Protein AF-A0A1Y4F3N6-F1 (afdb_monomer)

Mean predicted aligned error: 17.46 Å

Solvent-accessible surface area (backbone atoms only — not comparable to full-atom values): 47781 Å² total; per-residue (Å²): 131,89,84,80,77,72,79,96,44,77,64,45,61,50,93,87,35,37,31,33,64,44,80,74,47,79,56,101,83,37,41,29,27,38,24,34,33,71,82,80,72,42,70,25,26,34,45,35,39,74,74,88,52,67,68,62,51,51,48,52,56,46,29,55,52,54,40,52,76,48,55,82,43,76,9,42,57,36,58,74,50,80,48,79,55,101,84,30,39,34,46,29,26,62,54,72,93,36,50,33,40,44,62,47,36,75,74,72,46,59,38,45,42,69,59,37,52,59,42,42,38,42,38,46,57,44,46,40,53,35,44,74,72,38,34,48,53,73,58,50,41,37,82,38,22,33,35,35,95,89,61,50,36,27,38,68,65,47,88,66,47,46,60,62,84,76,58,85,88,65,90,77,94,70,92,75,49,84,24,28,33,37,37,52,76,78,40,88,91,50,88,76,56,47,34,44,44,27,19,6,48,34,27,36,47,45,22,37,24,46,65,44,76,42,72,32,21,75,65,27,69,43,18,75,70,69,76,55,47,62,84,60,69,17,57,65,52,76,58,39,45,52,48,45,53,30,27,49,36,54,54,76,84,73,19,44,64,34,46,59,61,44,56,57,52,62,75,54,83,76,85,80,87,79,97,80,87,81,94,78,92,82,89,86,83,89,83,88,83,87,84,87,90,84,84,83,86,49,53,64,65,71,92,91,83,93,85,90,83,82,90,90,81,80,85,84,91,77,89,90,84,85,87,85,90,91,82,96,69,77,53,87,102,36,20,72,47,77,48,66,71,40,72,61,45,64,72,54,49,67,47,51,47,70,32,70,60,31,27,34,39,41,34,34,50,20,34,39,39,56,76,45,47,52,50,52,45,59,31,74,46,34,27,32,41,33,39,34,42,48,42,75,54,76,53,46,38,38,62,40,64,30,88,51,30,28,38,42,38,47,30,48,41,82,93,42,47,45,55,58,28,46,63,37,60,29,51,62,27,33,33,41,36,42,29,55,26,54,32,60,90,28,62,76,28,55,69,32,37,57,39,26,29,31,41,36,34,35,49,28,42,42,54,81,71,45,68,60,35,59,60,31,52,57,21,31,35,42,35,41,25,49,24,86,32,70,82,42,68,49,61,30,52,32,51,18,36,50,24,27,37,41,36,36,28,44,15,38,55,41,62,52,58,21,41,37,48,15,42,56,21,29,35,41,37,42,24,44,6,62,28,45,68,54,28,47,43,45,15,22,43,59,25,28,36,40,37,38,30,50,26,52,33,40,65,42,58,43,43,34,74,36,54,45,30,30,39,39,36,47,22,41,28,58,32,42,59,52,63,12,45,30,69,24,56,50,24,28,35,40,34,47,21,43,29,49,35,49,64,56,66,36,46,50,52,23,51,50,20,33,36,41,34,46,24,39,32,49,28,49,56,54,69,42,47,45,44,20,52,49,23,28,35,43,33,43,24,42,29,53,34,47,63,53,65,30,50,62,44,23,50,57,23,30,34,42,34,47,22,39,29,54,31,47,65,49,69,39,47,54,61,28,44,52,22,27,34,41,37,44,23,44,31,51,31,43,60,52,61,31,49,44,68,30,39,48,28,32,36,42,34,42,28,41,30,54,31,41,67,47,62,54,43,33,86,49,27,46,51,20,31,35,42,32,45,22,42,29,44,35,38,64,40,50,28,42,45,48,26,51,42,30,24,37,43,37,41,24,44,27,50,30,45,54,48,46,29,43,49,67,21,77,46,24,27,36,41,38,38,27,42,31,52,31,37,60,47,60,39,38,41,69,14,29,50,55,34,36,36,40,32,46,22,46,23,50,33,48,54,51,62,48,50,46,47,56,65,36,63,42,33,32,42,36,44,22,46,22,52,31,35,72,55,76,37,56,54,36,79,37,41,50,46,30,41,34,41,25,67,28,66,58,73,66,56,67,50,42,43,61,29,47,83,41,77,58,94,77,32,34,40,37,31,46,60,66,92,89,66,72,51,37,34,54,24,54,18,31,70,52,49,50,39,36,36,27,62,53,54,76,92,45,45,71,53,53,52,45,39,25,56,74,49,38,69,100,82,59,62,69,69,42,77,44,44,59,71,56,48,52,53,50,48,52,51,49,50,44,61,68,37,33,31,51,72,54,57,76,90,82,80,132

Radius of gyration: 32.39 Å; Cα contacts (8 Å, |Δi|>4): 2251; chains: 1; bounding box: 86×108×80 Å

Secondary structure (DSSP, 8-state):
----PPTT-TT-EETTTEEEEEEEEEETTEEEEEEEETTTTEEEEEEEE----HHHHHHHHHHHHHHHHTTT-TTBPPEEEEEEETTEEEEEEE---SEEHHHHHHHH-PPPHHHHHHHHHHHHHHHHHHHHTTEE-----GGGEEEPTTS-EEE---TT-EESGGGTT--------TTTS-GGGGSTT----HHHHHHHHHHHHHHHHHSSPPPPHHHHTT------TTTTT----HHHHHHHHHHT-SSTTTS--SHHHHHHHHT-PPPPPP------------------------------------S--------------------TTS-EEEEESSB--HHHHHHHTT-TT--EEEEES-B--HHHHHGGGG-TT--EEEEES-BS-S--GGGGG-TT--EEEEES-TT--HHHHT-S--TT--EEE--S-B-SS-SGGGGG-TT-SEEE-TT-B-----GGGGG-TT--EEE--S---TT---GGGGT-TT--EEE--SS-----GGGGT-TT--EEE-TTS------TTTT-TT--EEE--SS---B-GGGTT-TT-SEEE--SS---B-GGGTT-TT--EEE--SS-----GGGGG-TT-SEEE--SS--S--GGGGG-TT--EEE--SS-----GGGGG-TT--EEE--SS-----GGGTT-TT--EEE--SS-----GGGTT-TT-SEEE--SS-----GGGTTT-TT--EEE--SS-----GGGTT-TT--EEE--SS-----TT-TT-TT--EEE--SS-----GGGTTGGGG--EEE--SS-----GGGGG--SSEEEEE-TTS-----TTS-TTSEEEEEE-TTS-----THHHHS-----TT-EEEEE--TT--THHHHHSS--SEEEEET--HHHHHHHHHHHHHHS-SS--PPEEE-HHHHHHHHHHHHHHHHHTTTT------

Foldseek 3Di:
DDPPPDPPDQQDQAPVFKGFHAWDDDDDLFTKTFIAGPVVRDTKIKGKGQDPDPVSVVLVVVFLVVQQLCQVQQAAWHFDDWGDPPRMIITITHDAPFAFQLVVCVVPNADALVLLLVQCVSVLVSLQVCQVVQKDQQDQARNQWGQHPVRHIYGYGSSQMDGQVVLPPDWDDDDHDFLQAAPQNVDTSRRDGQLRNLQNSLQRSLCRQLVDRFHGLVLCVLFPPTPQSVLSVGNADPQLSVLSSLSNDRDSVSHDPHSVSSSLSNPDDDDDDDDDDDDDDDDDDDDDDDDDDDDDDAFDAYDDDDDDDDDDDDDDDDDDDDDDDDDDDASPVGAEDEDECEADDPVNLVVQLVRLSHAEYEYYCYEYEPVNLLSVLSNQNHQEYEDHQYDHYFENQSVLNRQRHAYYHAEDYPPDALCRHLVHQQCNYAEYHYELEENACADVNLLSHLNYQEYAYANYENHAEDLSLLSNCNHQYYYYAQYACAPHAPQSLLSVLNHAEYYHANHLHQDPPSLSSVLNHQEYAHELNQHAYEHSVQHVLNHAYEHHHQYAYADLLNLLNNQNHAEYAPHNYAYADVLSQANNCNYAEDAHHNYAHADPVSPLNPLNYQYYAHHNYAHQDDQSLLSNLNHQEDAHANYAHADPQSCLSPLNHQYDHHANYAHADPLSLANSCNHQEDAHAHYAHADPLSCQNVLNHQYEAHHQYAYADPLSLAPRNCNHQEDAQAQYAHADQQSLLNVLNHAEYHHANYAHAEPHSLAPNCNHAEDHHDHYAYAEDCRCQQVQARHAEDAHHNYAYADPLSCLNHNPQEHEYHHELYAHADPLSNDQSHLYQEDAAANYNHPALQSQLSHDANDRLRRAYEYEDDPPYQLLSVLNGNDFEHAEYEPDPPVCQVVSQVSSVVNHDPDGDTYHYYYPVVVVVVVVVVVVVVVCSSNPNDPDDD

Sequence (942 aa):
MTGDEIMGEKGALLKERYRLETQIQEGGFGTAWLARDEMLNISVAVKEYSSTDPKSKEKFLKEARNLARFTQEAGIVNVRDYLEENGAVYLVMEYLEGQDLKSYIEENGTLSFERAAQLLCPVMDTLIKLHGEGILHRDISPDNIRVLPDGSMKLLDFGSAIDMEQREGKTVTVTVKKGYAPYEQYMDKSLQGPWTDVYALCATIYQCITGRTPMDSLQRSFRDELEPPSRLGGEISPYQEEVLMKGLAVRADHRIRTVEELQQRLFQESPRPTESEKPKVTVSRKRRAQRKPPKYRRKKTTIAAVLLGVIGGIILFSAAGISYFQNPYRIEDSDWIELSEETVTEKMVKRIGRDKEVRGMLLNKCVLNNETLELFTELDSVTEIRLNNCTGFTSLEPLSKMENLEYIDFSQIENFDGNQYFSGDFSGIKELAVTSTDLGNGTSFLKNFPGLTRLYMGNCKGVEDLEFLGGMKELTRLSFSNMELDGVKADPLSDCTKLEVVNYSKTGLSDLSWTASCKNLRELQADQCQIVDLSPLEACKGLTTLSLSGNQISDISSLRGLSELLTVDLSQNAISDITGMEGKTKLQDFDISENQVADLSPLKDSAGLHILDVKKNKLTEIGTVENFPKLLNLYADQNEIADLTPINGCKDLAYLGISENQISSLDACRGLIELKMLFAGNNQISSIDPLEGCTNLTNLELQNNQIRDLSALGNQFQELVHLNISHNRAADLSPLADCVKLSVLVGDHNEITSLEGLENKSSLKAVVLNDNQIRETDPLGSSFNQLVYLDLGNNQVSDISPLSNLTMGKAVLLLENNQIKEIQSLPSHIEYQALILYGNPIVELSALEAFEKVNSIWDILYFSYQAGQDYTLVGNSGYKENLYIVDAPVEQQAALQRQIKESRSRFSSDPNFVTAQEADANMEAYRKELLKTWNGEREDEK

Nearest PDB structures (foldseek):
  2omz-assembly1_A  TM=8.780E-01  e=3.283E-19  Listeria monocytogenes EGD-e
  2omy-assembly1_A  TM=8.784E-01  e=1.308E-18  Listeria monocytogenes EGD-e
  2omu-assembly1_A  TM=8.574E-01  e=3.753E-19  Listeria monocytogenes EGD-e
  6hlu-assembly1_A  TM=7.029E-01  e=1.325E-20  Chlorobaculum tepidum
  6hlu-assembly1_B  TM=6.482E-01  e=7.005E-19  Chlorobaculum tepidum

pLDDT: mean 81.51, std 19.78, range [19.58, 98.81]

Structure (mmCIF, N/CA/C/O backbone):
data_AF-A0A1Y4F3N6-F1
#
_entry.id   AF-A0A1Y4F3N6-F1
#
loop_
_atom_site.group_PDB
_atom_site.id
_atom_site.type_symbol
_atom_site.label_atom_id
_atom_site.label_alt_id
_atom_site.label_comp_id
_atom_site.label_asym_id
_atom_site.label_entity_id
_atom_site.label_seq_id
_atom_site.pdbx_PDB_ins_code
_atom_site.Cartn_x
_atom_site.Cartn_y
_atom_site.Cartn_z
_atom_site.occupancy
_atom_site.B_iso_or_equiv
_atom_site.auth_seq_id
_atom_site.auth_comp_id
_atom_site.auth_asym_id
_atom_site.auth_atom_id
_atom_site.pdbx_PDB_model_num
ATOM 1 N N . MET A 1 1 ? -5.456 66.403 -7.398 1.00 32.28 1 MET A N 1
ATOM 2 C CA . MET A 1 1 ? -5.124 65.746 -8.685 1.00 32.28 1 MET A CA 1
ATOM 3 C C . MET A 1 1 ? -5.933 64.454 -8.752 1.00 32.28 1 MET A C 1
ATOM 5 O O . MET A 1 1 ? -6.621 64.173 -7.777 1.00 32.28 1 MET A O 1
ATOM 9 N N . THR A 1 2 ? -5.969 63.750 -9.881 1.00 30.11 2 THR A N 1
ATOM 10 C CA . THR A 1 2 ? -6.777 62.525 -10.043 1.00 30.11 2 THR A CA 1
ATOM 11 C C . THR A 1 2 ? -6.198 61.389 -9.204 1.00 30.11 2 THR A C 1
ATOM 13 O O . THR A 1 2 ? -5.046 61.020 -9.401 1.00 30.11 2 THR A O 1
ATOM 16 N N . GLY A 1 3 ? -6.982 60.895 -8.245 1.00 33.78 3 GLY A N 1
ATOM 17 C CA . GLY A 1 3 ? -6.610 59.795 -7.357 1.00 33.78 3 GLY A CA 1
ATOM 18 C C . GLY A 1 3 ? -7.050 58.450 -7.918 1.00 33.78 3 GLY A C 1
ATOM 19 O O . GLY A 1 3 ? -7.964 57.843 -7.373 1.00 33.78 3 GLY A O 1
ATOM 20 N N . ASP A 1 4 ? -6.402 58.018 -8.997 1.00 35.94 4 ASP A N 1
ATOM 21 C CA . ASP A 1 4 ? -6.331 56.604 -9.363 1.00 35.94 4 ASP A CA 1
ATOM 22 C C . ASP A 1 4 ? -5.029 56.064 -8.744 1.00 35.94 4 ASP A C 1
ATOM 24 O O . ASP A 1 4 ? -3.993 55.999 -9.405 1.00 35.94 4 ASP A O 1
ATOM 28 N N . GLU A 1 5 ? -5.041 55.791 -7.434 1.00 41.25 5 GLU A N 1
ATOM 29 C CA . GLU A 1 5 ? -3.908 55.132 -6.772 1.00 41.25 5 GLU A CA 1
ATOM 30 C C . GLU A 1 5 ? -3.884 53.659 -7.192 1.00 41.25 5 GLU A C 1
ATOM 32 O O . GLU A 1 5 ? -4.879 52.942 -7.055 1.00 41.25 5 GLU A O 1
ATOM 37 N N . ILE A 1 6 ? -2.763 53.227 -7.772 1.00 45.38 6 ILE A N 1
ATOM 38 C CA . ILE A 1 6 ? -2.650 51.910 -8.397 1.00 45.38 6 ILE A CA 1
ATOM 39 C C . ILE A 1 6 ? -2.565 50.838 -7.302 1.00 45.3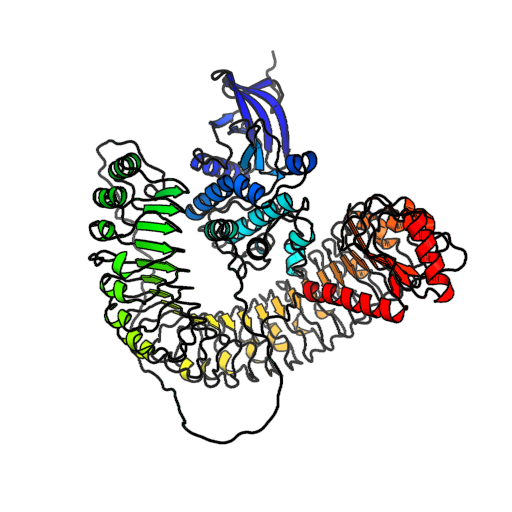8 6 ILE A C 1
ATOM 41 O O . ILE A 1 6 ? -1.810 50.954 -6.335 1.00 45.38 6 ILE A O 1
ATOM 45 N N . MET A 1 7 ? -3.399 49.809 -7.442 1.00 55.22 7 MET A N 1
ATOM 46 C CA . MET A 1 7 ? -3.534 48.711 -6.483 1.00 55.22 7 MET A CA 1
ATOM 47 C C . MET A 1 7 ? -2.286 47.824 -6.505 1.00 55.22 7 MET A C 1
ATOM 49 O O . MET A 1 7 ? -1.758 47.554 -7.581 1.00 55.22 7 MET A O 1
ATOM 53 N N . GLY A 1 8 ? -1.845 47.341 -5.339 1.00 58.62 8 GLY A N 1
ATOM 54 C CA . GLY A 1 8 ? -0.707 46.421 -5.253 1.00 58.62 8 GLY A CA 1
ATOM 55 C C . GLY A 1 8 ? 0.602 47.001 -5.808 1.00 58.62 8 GLY A C 1
ATOM 56 O O . GLY A 1 8 ? 1.339 46.294 -6.487 1.00 58.62 8 GLY A O 1
ATOM 57 N N . GLU A 1 9 ? 0.900 48.284 -5.564 1.00 66.94 9 GLU A N 1
ATOM 58 C CA . GLU A 1 9 ? 2.175 48.896 -5.967 1.00 66.94 9 GLU A CA 1
ATOM 59 C C . GLU A 1 9 ? 3.093 49.267 -4.790 1.00 66.94 9 GLU A C 1
ATOM 61 O O . GLU A 1 9 ? 2.677 49.653 -3.691 1.00 66.94 9 GLU A O 1
ATOM 66 N N . LYS A 1 10 ? 4.400 49.192 -5.067 1.00 76.44 10 LYS A N 1
ATOM 67 C CA . LYS A 1 10 ? 5.496 49.567 -4.168 1.00 76.44 10 LYS A CA 1
ATOM 68 C C . LYS A 1 10 ? 5.364 51.024 -3.705 1.00 76.44 10 LYS A C 1
ATOM 70 O O . LYS A 1 10 ? 5.554 51.954 -4.484 1.00 76.44 10 LYS A O 1
ATOM 75 N N . GLY A 1 11 ? 5.125 51.210 -2.408 1.00 78.69 11 GLY A N 1
ATOM 76 C CA . GLY A 1 11 ? 4.966 52.505 -1.743 1.00 78.69 11 GLY A CA 1
ATOM 77 C C . GLY A 1 11 ? 3.576 52.751 -1.145 1.00 78.69 11 GLY A C 1
ATOM 78 O O . GLY A 1 11 ? 3.457 53.645 -0.298 1.00 78.69 11 GLY A O 1
ATOM 79 N N . ALA A 1 12 ? 2.563 51.962 -1.532 1.00 83.69 12 ALA A N 1
ATOM 80 C CA . ALA A 1 12 ? 1.197 52.049 -1.009 1.00 83.69 12 ALA A CA 1
ATOM 81 C C . ALA A 1 12 ? 1.147 51.895 0.524 1.00 83.69 12 ALA A C 1
ATOM 83 O O . ALA A 1 12 ? 1.951 51.163 1.103 1.00 83.69 12 ALA A O 1
ATOM 84 N N . LEU A 1 13 ? 0.210 52.589 1.183 1.00 87.38 13 LEU A N 1
ATOM 85 C CA . LEU A 1 13 ? 0.076 52.635 2.645 1.00 87.38 13 LEU A CA 1
ATOM 86 C C . LEU A 1 13 ? -1.301 52.114 3.081 1.00 87.38 13 LEU A C 1
ATOM 88 O O . LEU A 1 13 ? -2.290 52.840 3.025 1.00 87.38 13 LEU A O 1
ATOM 92 N N . LEU A 1 14 ? -1.356 50.867 3.545 1.00 88.38 14 LEU A N 1
ATOM 93 C CA . LEU A 1 14 ? -2.587 50.228 4.016 1.00 88.38 14 LEU A CA 1
ATOM 94 C C . LEU A 1 14 ? -2.921 50.696 5.443 1.00 88.38 14 LEU A C 1
ATOM 96 O O . LEU A 1 14 ? -2.036 50.751 6.306 1.00 88.38 14 LEU A O 1
ATOM 100 N N . LYS A 1 15 ? -4.193 51.033 5.696 1.00 86.25 15 LYS A N 1
ATOM 101 C CA . LYS A 1 15 ? -4.741 51.508 6.987 1.00 86.25 15 LYS A CA 1
ATOM 102 C C . LYS A 1 15 ? -3.910 52.589 7.692 1.00 86.25 15 LYS A C 1
ATOM 104 O O . LYS A 1 15 ? -3.788 52.577 8.913 1.00 86.25 15 LYS A O 1
ATOM 109 N N . GLU A 1 16 ? -3.317 53.503 6.920 1.00 86.25 16 GLU A N 1
ATOM 110 C CA . GLU A 1 16 ? -2.428 54.575 7.412 1.00 86.25 16 GLU A CA 1
ATOM 111 C C . GLU A 1 16 ? -1.225 54.070 8.251 1.00 86.25 16 GLU A C 1
ATOM 113 O O . GLU A 1 16 ? -0.624 54.836 9.003 1.00 86.25 16 GLU A O 1
ATOM 118 N N . ARG A 1 17 ? -0.864 52.779 8.136 1.00 91.75 17 ARG A N 1
ATOM 119 C CA . ARG A 1 17 ? 0.104 52.108 9.025 1.00 91.75 17 ARG A CA 1
ATOM 120 C C . ARG A 1 17 ? 1.111 51.211 8.313 1.00 91.75 17 ARG A C 1
ATOM 122 O O . ARG A 1 17 ? 2.266 51.191 8.721 1.00 91.75 17 ARG A O 1
ATOM 129 N N . TYR A 1 18 ? 0.704 50.457 7.293 1.00 93.38 18 TYR A N 1
ATOM 130 C CA . TYR A 1 18 ? 1.552 49.438 6.668 1.00 93.38 18 TYR A CA 1
ATOM 131 C C . TYR A 1 18 ? 1.979 49.854 5.264 1.00 93.38 18 TYR A C 1
ATOM 133 O O . TYR A 1 18 ? 1.183 49.795 4.326 1.00 93.38 18 TYR A O 1
ATOM 141 N N . ARG A 1 19 ? 3.236 50.285 5.111 1.00 92.56 19 ARG A N 1
ATOM 142 C CA . ARG A 1 19 ? 3.785 50.698 3.815 1.00 92.56 19 ARG A CA 1
ATOM 143 C C . ARG A 1 19 ? 4.377 49.510 3.072 1.00 92.56 19 ARG A C 1
ATOM 145 O O . ARG A 1 19 ? 5.354 48.941 3.550 1.00 92.56 19 ARG A O 1
ATOM 152 N N . LEU A 1 20 ? 3.840 49.167 1.903 1.00 90.88 20 LEU A N 1
ATOM 153 C CA . LEU A 1 20 ? 4.393 48.119 1.040 1.00 90.88 20 LEU A CA 1
ATOM 154 C C . LEU A 1 20 ? 5.750 48.576 0.479 1.00 90.88 20 LEU A C 1
ATOM 156 O O . LEU A 1 20 ? 5.829 49.589 -0.215 1.00 90.88 20 LEU A O 1
ATOM 160 N N . GLU A 1 21 ? 6.826 47.848 0.780 1.00 89.75 21 GLU A N 1
ATOM 161 C CA . GLU A 1 21 ? 8.193 48.211 0.394 1.00 89.75 21 GLU A CA 1
ATOM 162 C C . GLU A 1 21 ? 8.694 47.430 -0.824 1.00 89.75 21 GLU A C 1
ATOM 164 O O . GLU A 1 21 ? 9.274 48.040 -1.718 1.00 89.75 21 GLU A O 1
ATOM 169 N N . THR A 1 22 ? 8.527 46.104 -0.887 1.00 87.12 22 THR A N 1
ATOM 170 C CA . THR A 1 22 ? 9.015 45.263 -2.006 1.00 87.12 22 THR A CA 1
ATOM 171 C C . THR A 1 22 ? 8.191 43.980 -2.119 1.00 87.12 22 THR A C 1
ATOM 173 O O . THR A 1 22 ? 7.897 43.360 -1.105 1.00 87.12 22 THR A O 1
ATOM 176 N N . GLN A 1 23 ? 7.837 43.556 -3.332 1.00 85.06 23 GLN A N 1
ATOM 177 C CA . GLN A 1 23 ? 7.178 42.268 -3.573 1.00 85.06 23 GLN A CA 1
ATOM 178 C C . GLN A 1 23 ? 8.170 41.120 -3.303 1.00 85.06 23 GLN A C 1
ATOM 180 O O . GLN A 1 23 ? 9.287 41.144 -3.815 1.00 85.06 23 GLN A O 1
ATOM 185 N N . ILE A 1 24 ? 7.782 40.145 -2.478 1.00 80.25 24 ILE A N 1
ATOM 186 C CA . ILE A 1 24 ? 8.583 38.953 -2.140 1.00 80.25 24 ILE A CA 1
ATOM 187 C C . ILE A 1 24 ? 8.210 37.783 -3.059 1.00 80.25 24 ILE A C 1
ATOM 189 O O . ILE A 1 24 ? 9.085 37.031 -3.478 1.00 80.25 24 ILE A O 1
ATOM 193 N N . GLN A 1 25 ? 6.916 37.609 -3.353 1.00 69.00 25 GLN A N 1
ATOM 194 C CA . GLN A 1 25 ? 6.401 36.436 -4.062 1.00 69.00 25 GLN A CA 1
ATOM 195 C C . GLN A 1 25 ? 5.125 36.771 -4.847 1.00 69.00 25 GLN A C 1
ATOM 197 O O . GLN A 1 25 ? 4.351 37.647 -4.457 1.00 69.00 25 GLN A O 1
ATOM 202 N N . GLU A 1 26 ? 4.891 36.037 -5.931 1.00 56.91 26 GLU A N 1
ATOM 203 C CA . GLU A 1 26 ? 3.673 36.078 -6.742 1.00 56.91 26 GLU A CA 1
ATOM 204 C C . GLU A 1 26 ? 3.206 34.635 -6.974 1.00 56.91 26 GLU A C 1
ATOM 206 O O . GLU A 1 26 ? 4.026 33.769 -7.285 1.00 56.91 26 GLU A O 1
ATOM 211 N N . GLY A 1 27 ? 1.918 34.341 -6.779 1.00 51.62 27 GLY A N 1
ATOM 212 C CA . GLY A 1 27 ? 1.422 32.967 -6.857 1.00 51.62 27 GLY A CA 1
ATOM 213 C C . GLY A 1 27 ? -0.099 32.848 -6.937 1.00 51.62 27 GLY A C 1
ATOM 214 O O . GLY A 1 27 ? -0.837 33.808 -6.728 1.00 51.62 27 GLY A O 1
ATOM 215 N N . GLY A 1 28 ? -0.583 31.635 -7.222 1.00 45.25 28 GLY A N 1
ATOM 216 C CA . GLY A 1 28 ? -1.990 31.358 -7.558 1.00 45.25 28 GLY A CA 1
ATOM 217 C C . GLY A 1 28 ? -3.037 31.622 -6.464 1.00 45.25 28 GLY A C 1
ATOM 218 O O . GLY A 1 28 ? -4.226 31.451 -6.725 1.00 45.25 28 GLY A O 1
ATOM 219 N N . PHE A 1 29 ? -2.622 32.038 -5.264 1.00 50.91 29 PHE A N 1
ATOM 220 C CA . PHE A 1 29 ? -3.505 32.383 -4.144 1.00 50.91 29 PHE A CA 1
ATOM 221 C C . PHE A 1 29 ? -3.302 33.812 -3.604 1.00 50.91 29 PHE A C 1
ATOM 223 O O . PHE A 1 29 ? -3.986 34.183 -2.654 1.00 50.91 29 PHE A O 1
ATOM 230 N N . GLY A 1 30 ? -2.411 34.623 -4.190 1.00 64.06 30 GLY A N 1
ATOM 231 C CA . GLY A 1 30 ? -2.182 36.010 -3.768 1.00 64.06 30 GLY A CA 1
ATOM 232 C C . GLY A 1 30 ? -0.758 36.518 -4.010 1.00 64.06 30 GLY A C 1
ATOM 233 O O . GLY A 1 30 ? 0.128 35.768 -4.427 1.00 64.06 30 GLY A O 1
ATOM 234 N N . THR A 1 31 ? -0.540 37.798 -3.705 1.00 78.00 31 THR A N 1
ATOM 235 C CA . THR A 1 31 ? 0.768 38.471 -3.812 1.00 78.00 31 THR A CA 1
ATOM 236 C C . THR A 1 31 ? 1.345 38.703 -2.418 1.00 78.00 31 THR A C 1
ATOM 238 O O . THR A 1 31 ? 0.634 39.171 -1.531 1.00 78.00 31 THR A O 1
ATOM 241 N N . ALA A 1 32 ? 2.624 38.393 -2.197 1.00 84.44 32 ALA A N 1
ATOM 242 C CA . ALA A 1 32 ? 3.280 38.604 -0.906 1.00 84.44 32 ALA A CA 1
ATOM 243 C C . ALA A 1 32 ? 4.237 39.801 -0.954 1.00 84.44 32 ALA A C 1
ATOM 245 O O . ALA A 1 32 ? 5.102 39.880 -1.827 1.00 84.44 32 ALA A O 1
ATOM 246 N N . TRP A 1 33 ? 4.126 40.698 0.024 1.00 89.06 33 TRP A N 1
ATOM 247 C CA . TRP A 1 33 ? 4.908 41.929 0.137 1.00 89.06 33 TRP A CA 1
ATOM 248 C C . TRP A 1 33 ? 5.724 41.972 1.431 1.00 89.06 33 TRP A C 1
ATOM 250 O O . TRP A 1 33 ? 5.208 41.679 2.508 1.00 89.06 33 TRP A O 1
ATOM 260 N N . LEU A 1 34 ? 6.970 42.434 1.342 1.00 91.06 34 LEU A N 1
ATOM 261 C CA . LEU A 1 34 ? 7.679 43.047 2.460 1.00 91.06 34 LEU A CA 1
ATOM 262 C C . LEU A 1 34 ? 7.082 44.437 2.654 1.00 91.06 34 LEU A C 1
ATOM 264 O O . LEU A 1 34 ? 7.024 45.225 1.706 1.00 91.06 34 LEU A O 1
ATOM 268 N N . ALA A 1 35 ? 6.664 44.738 3.874 1.00 93.25 35 ALA A N 1
ATOM 269 C CA . ALA A 1 35 ? 6.121 46.028 4.256 1.00 93.25 35 ALA A CA 1
ATOM 270 C C . ALA A 1 35 ? 6.702 46.496 5.595 1.00 93.25 35 ALA A C 1
ATOM 272 O O . ALA A 1 35 ? 7.260 45.712 6.367 1.00 93.25 35 ALA A O 1
ATOM 273 N N . ARG A 1 36 ? 6.533 47.784 5.890 1.00 93.62 36 ARG A N 1
ATOM 274 C CA . ARG A 1 36 ? 6.923 48.396 7.161 1.00 93.62 36 ARG A CA 1
ATOM 275 C C . ARG A 1 36 ? 5.692 48.852 7.930 1.00 93.62 36 ARG A C 1
ATOM 277 O O . ARG A 1 36 ? 4.882 49.607 7.398 1.00 93.62 36 ARG A O 1
ATOM 284 N N . ASP A 1 37 ? 5.573 48.422 9.182 1.00 93.88 37 ASP A N 1
ATOM 285 C CA . ASP A 1 37 ? 4.652 49.029 10.144 1.00 93.88 37 ASP A CA 1
ATOM 286 C C . ASP A 1 37 ? 5.248 50.378 10.570 1.00 93.88 37 ASP A C 1
ATOM 288 O O . ASP A 1 37 ? 6.256 50.412 11.274 1.00 93.88 37 ASP A O 1
ATOM 292 N N . GLU A 1 38 ? 4.682 51.495 10.116 1.00 91.19 38 GLU A N 1
ATOM 293 C CA . GLU A 1 38 ? 5.203 52.837 10.404 1.00 91.19 38 GLU A CA 1
ATOM 294 C C . GLU A 1 38 ? 4.956 53.276 11.860 1.00 91.19 38 GLU A C 1
ATOM 296 O O . GLU A 1 38 ? 5.624 54.193 12.336 1.00 91.19 38 GLU A O 1
ATOM 301 N N . MET A 1 39 ? 4.057 52.605 12.596 1.00 89.81 39 MET A N 1
ATOM 302 C CA . MET A 1 39 ? 3.798 52.885 14.016 1.00 89.81 39 MET A CA 1
ATOM 303 C C . MET A 1 39 ? 4.748 52.116 14.939 1.00 89.81 39 MET A C 1
ATOM 305 O O . MET A 1 39 ? 5.255 52.679 15.909 1.00 89.81 39 MET A O 1
ATOM 309 N N . LEU A 1 40 ? 5.008 50.839 14.640 1.00 89.19 40 LEU A N 1
ATOM 310 C CA . LEU A 1 40 ? 5.952 50.000 15.394 1.00 89.19 40 LEU A CA 1
ATOM 311 C C . LEU A 1 40 ? 7.399 50.095 14.873 1.00 89.19 40 LEU A C 1
ATOM 313 O O . LEU A 1 40 ? 8.330 49.696 15.568 1.00 89.19 40 LEU A O 1
ATOM 317 N N . ASN A 1 41 ? 7.595 50.644 13.670 1.00 89.38 41 ASN A N 1
ATOM 318 C CA . ASN A 1 41 ? 8.864 50.761 12.943 1.00 89.38 41 ASN A CA 1
ATOM 319 C C . ASN A 1 41 ? 9.571 49.414 12.660 1.00 89.38 41 ASN A C 1
ATOM 321 O O . ASN A 1 41 ? 10.803 49.348 12.615 1.00 89.38 41 ASN A O 1
ATOM 325 N N . ILE A 1 42 ? 8.792 48.347 12.448 1.00 91.88 42 ILE A N 1
ATOM 326 C CA . ILE A 1 42 ? 9.275 46.978 12.185 1.00 91.88 42 ILE A CA 1
ATOM 327 C C . ILE A 1 42 ? 8.883 46.480 10.790 1.00 91.88 42 ILE A C 1
ATOM 329 O O . ILE A 1 42 ? 7.873 46.904 10.224 1.00 91.88 42 ILE A O 1
ATOM 333 N N . SER A 1 43 ? 9.659 45.528 10.272 1.00 92.62 43 SER A N 1
ATOM 334 C CA . SER A 1 43 ? 9.334 44.769 9.061 1.00 92.62 43 SER A CA 1
ATOM 335 C C . SER A 1 43 ? 8.186 43.783 9.316 1.00 92.62 43 SER A C 1
ATOM 337 O O . SER A 1 43 ? 8.136 43.107 10.354 1.00 92.62 43 SER A O 1
ATOM 339 N N . VAL A 1 44 ? 7.270 43.682 8.354 1.00 93.19 44 VAL A N 1
ATOM 340 C CA . VAL A 1 44 ? 6.134 42.750 8.332 1.00 93.19 44 VAL A CA 1
ATOM 341 C C . VAL A 1 44 ? 6.011 42.119 6.942 1.00 93.19 44 VAL A C 1
ATOM 343 O O . VAL A 1 44 ? 6.409 42.726 5.946 1.00 93.19 44 VAL A O 1
ATOM 346 N N . ALA A 1 45 ? 5.459 40.912 6.864 1.00 91.06 45 ALA A N 1
ATOM 347 C CA . ALA A 1 45 ? 5.014 40.327 5.601 1.00 91.06 45 ALA A CA 1
ATOM 348 C C . ALA A 1 45 ? 3.519 40.625 5.407 1.00 91.06 45 ALA A C 1
ATOM 350 O O . ALA A 1 45 ? 2.769 40.633 6.381 1.00 91.06 45 ALA A O 1
ATOM 351 N N . VAL A 1 46 ? 3.069 40.869 4.176 1.00 89.62 46 VAL A N 1
ATOM 352 C CA . VAL A 1 46 ? 1.651 41.104 3.855 1.00 89.62 46 VAL A CA 1
ATOM 353 C C . VAL A 1 46 ? 1.244 40.227 2.675 1.00 89.62 46 VAL A C 1
ATOM 355 O O . VAL A 1 46 ? 1.753 40.418 1.573 1.00 89.62 46 VAL A O 1
ATOM 358 N N . LYS A 1 47 ? 0.332 39.273 2.899 1.00 87.06 47 LYS A N 1
ATOM 359 C CA . LYS A 1 47 ? -0.266 38.419 1.856 1.00 87.06 47 LYS A CA 1
ATOM 360 C C . LYS A 1 47 ? -1.568 39.081 1.388 1.00 87.06 47 LYS A C 1
ATOM 362 O O . LYS A 1 47 ? -2.501 39.233 2.176 1.00 87.06 47 LYS A O 1
ATOM 367 N N . GLU A 1 48 ? -1.590 39.542 0.142 1.00 86.06 48 GLU A N 1
ATOM 368 C CA . GLU A 1 48 ? -2.689 40.269 -0.504 1.00 86.06 48 GLU A CA 1
ATOM 369 C C . GLU A 1 48 ? -3.606 39.320 -1.283 1.00 86.06 48 GLU A C 1
ATOM 371 O O . GLU A 1 48 ? -3.142 38.493 -2.070 1.00 86.06 48 GLU A O 1
ATOM 376 N N . TYR A 1 49 ? -4.917 39.489 -1.098 1.00 78.56 49 TYR A N 1
ATOM 377 C CA . TYR A 1 49 ? -5.966 38.706 -1.737 1.00 78.56 49 TYR A CA 1
ATOM 378 C C . TYR A 1 49 ? -7.016 39.609 -2.404 1.00 78.56 49 TYR A C 1
ATOM 380 O O . TYR A 1 49 ? -7.767 40.319 -1.732 1.00 78.56 49 TYR A O 1
ATOM 388 N N . SER A 1 50 ? -7.093 39.557 -3.735 1.00 71.56 50 SER A N 1
ATOM 389 C CA . SER A 1 50 ? -7.871 40.490 -4.572 1.00 71.56 50 SER A CA 1
ATOM 390 C C . SER A 1 50 ? -8.925 39.825 -5.478 1.00 71.56 50 SER A C 1
ATOM 392 O O . SER A 1 50 ? -9.505 40.480 -6.344 1.00 71.56 50 SER A O 1
ATOM 394 N N . SER A 1 51 ? -9.205 38.528 -5.294 1.00 69.25 51 SER A N 1
ATOM 395 C CA . SER A 1 51 ? -10.190 37.801 -6.114 1.00 69.25 51 SER A CA 1
ATOM 396 C C . SER A 1 51 ? -11.640 38.190 -5.807 1.00 69.25 51 SER A C 1
ATOM 398 O O . SER A 1 51 ? -12.007 38.476 -4.666 1.00 69.25 51 SER A O 1
ATOM 400 N N . THR A 1 52 ? -12.493 38.109 -6.828 1.00 66.12 52 THR A N 1
ATOM 401 C CA . THR A 1 52 ? -13.941 38.344 -6.734 1.00 66.12 52 THR A CA 1
ATOM 402 C C . THR A 1 52 ? -14.764 37.094 -6.398 1.00 66.12 52 THR A C 1
ATOM 404 O O . THR A 1 52 ? -15.970 37.222 -6.188 1.00 66.12 52 THR A O 1
ATOM 407 N N . ASP A 1 53 ? -14.160 35.899 -6.318 1.00 71.56 53 ASP A N 1
ATOM 408 C CA . ASP A 1 53 ? -14.859 34.668 -5.912 1.00 71.56 53 ASP A CA 1
ATOM 409 C C . ASP A 1 53 ? -15.120 34.627 -4.389 1.00 71.56 53 ASP A C 1
ATOM 411 O O . ASP A 1 53 ? -14.165 34.557 -3.604 1.00 71.56 53 ASP A O 1
ATOM 415 N N . PRO A 1 54 ? -16.392 34.582 -3.937 1.00 68.81 54 PRO A N 1
ATOM 416 C CA . PRO A 1 54 ? -16.718 34.490 -2.518 1.00 68.81 54 PRO A CA 1
ATOM 417 C C . PRO A 1 54 ? -16.175 33.229 -1.837 1.00 68.81 54 PRO A C 1
ATOM 419 O O . PRO A 1 54 ? -15.796 33.305 -0.670 1.00 68.81 54 PRO A O 1
ATOM 422 N N . LYS A 1 55 ? -16.106 32.083 -2.537 1.00 66.56 55 LYS A N 1
ATOM 423 C CA . LYS A 1 55 ? -15.640 30.816 -1.937 1.00 66.56 55 LYS A CA 1
ATOM 424 C C . LYS A 1 55 ? -14.154 30.867 -1.610 1.00 66.56 55 LYS A C 1
ATOM 426 O O . LYS A 1 55 ? -13.730 30.442 -0.540 1.00 66.56 55 LYS A O 1
ATOM 431 N N . SER A 1 56 ? -13.355 31.400 -2.524 1.00 65.06 56 SER A N 1
ATOM 432 C CA . SER A 1 56 ? -11.914 31.508 -2.330 1.00 65.06 56 SER A CA 1
ATOM 433 C C . SER A 1 56 ? -11.551 32.628 -1.340 1.00 65.06 56 SER A C 1
ATOM 435 O O . SER A 1 56 ? -10.618 32.449 -0.559 1.00 65.06 56 SER A O 1
ATOM 437 N N . LYS A 1 57 ? -12.353 33.705 -1.240 1.00 72.44 57 LYS A N 1
ATOM 438 C CA . LYS A 1 57 ? -12.268 34.666 -0.119 1.00 72.44 57 LYS A CA 1
ATOM 439 C C . LYS A 1 57 ? -12.619 34.024 1.232 1.00 72.44 57 LYS A C 1
ATOM 441 O O . LYS A 1 57 ? -11.948 34.297 2.224 1.00 72.44 57 LYS A O 1
ATOM 446 N N . GLU A 1 58 ? -13.625 33.150 1.287 1.00 73.00 58 GLU A N 1
ATOM 447 C CA . GLU A 1 58 ? -13.956 32.372 2.493 1.00 73.00 58 GLU A CA 1
ATOM 448 C C . GLU A 1 58 ? -12.816 31.412 2.885 1.00 73.00 58 GLU A C 1
ATOM 450 O O . GLU A 1 58 ? -12.481 31.311 4.066 1.00 73.00 58 GLU A O 1
ATOM 455 N N . LYS A 1 59 ? -12.150 30.785 1.904 1.00 69.25 59 LYS A N 1
ATOM 456 C CA . LYS A 1 59 ? -10.956 29.950 2.122 1.00 69.25 59 LYS A CA 1
ATOM 457 C C . LYS A 1 59 ? -9.789 30.752 2.716 1.00 69.25 59 LYS A C 1
ATOM 459 O O . LYS A 1 59 ? -9.233 30.333 3.725 1.00 69.25 59 LYS A O 1
ATOM 464 N N . PHE A 1 60 ? -9.478 31.926 2.160 1.00 74.44 60 PHE A N 1
ATOM 465 C CA . PHE A 1 60 ? -8.437 32.827 2.680 1.00 74.44 60 PHE A CA 1
ATOM 466 C C . PHE A 1 60 ? -8.759 33.332 4.101 1.00 74.44 60 PHE A C 1
ATOM 468 O O . PHE A 1 60 ? -7.897 33.382 4.976 1.00 74.44 60 PHE A O 1
ATOM 475 N N . LEU A 1 61 ? -10.032 33.633 4.379 1.00 73.69 61 LEU A N 1
ATOM 476 C CA . LEU A 1 61 ? -10.504 33.959 5.730 1.00 73.69 61 LEU A CA 1
ATOM 477 C C . LEU A 1 61 ? -10.355 32.793 6.716 1.00 73.69 61 LEU A C 1
ATOM 479 O O . LEU A 1 61 ? -10.145 33.030 7.906 1.00 73.69 61 LEU A O 1
ATOM 483 N N . LYS A 1 62 ? -10.472 31.545 6.254 1.00 74.38 62 LYS A N 1
ATOM 484 C CA . LYS A 1 62 ? -10.244 30.358 7.082 1.00 74.38 62 LYS A CA 1
ATOM 485 C C . LYS A 1 62 ? -8.755 30.121 7.347 1.00 74.38 62 LYS A C 1
ATOM 487 O O . LYS A 1 62 ? -8.394 29.884 8.492 1.00 74.38 62 LYS A O 1
ATOM 492 N N . GLU A 1 63 ? -7.906 30.263 6.332 1.00 74.69 63 GLU A N 1
ATOM 493 C CA . GLU A 1 63 ? -6.440 30.238 6.457 1.00 74.69 63 GLU A CA 1
ATOM 494 C C . GLU A 1 63 ? -5.957 31.242 7.520 1.00 74.69 63 GLU A C 1
ATOM 496 O O . GLU A 1 63 ? -5.304 30.857 8.489 1.00 74.69 63 GLU A O 1
ATOM 501 N N . ALA A 1 64 ? -6.382 32.507 7.405 1.00 74.38 64 ALA A N 1
ATOM 502 C CA . ALA A 1 64 ? -6.062 33.570 8.357 1.00 74.38 64 ALA A CA 1
ATOM 503 C C . ALA A 1 64 ? -6.530 33.267 9.793 1.00 74.38 64 ALA A C 1
ATOM 505 O O . ALA A 1 64 ? -5.811 33.549 10.752 1.00 74.38 64 ALA A O 1
ATOM 506 N N . ARG A 1 65 ? -7.727 32.682 9.957 1.00 78.81 65 ARG A N 1
ATOM 507 C CA . ARG A 1 65 ? -8.252 32.272 11.272 1.00 78.81 65 ARG A CA 1
ATOM 508 C C . ARG A 1 65 ? -7.456 31.120 11.866 1.00 78.81 65 ARG A C 1
ATOM 510 O O . ARG A 1 65 ? -7.128 31.192 13.043 1.00 78.81 65 ARG A O 1
ATOM 517 N N . ASN A 1 66 ? -7.129 30.101 11.073 1.00 76.50 66 ASN A N 1
ATOM 518 C CA . ASN A 1 66 ? -6.343 28.961 11.537 1.00 76.50 66 ASN A CA 1
ATOM 519 C C . ASN A 1 66 ? -4.954 29.429 11.989 1.00 76.50 66 ASN A C 1
ATOM 521 O O . ASN A 1 66 ? -4.598 29.192 13.138 1.00 76.50 66 ASN A O 1
ATOM 525 N N . LEU A 1 67 ? -4.232 30.194 11.160 1.00 75.81 67 LEU A N 1
ATOM 526 C CA . LEU A 1 67 ? -2.947 30.805 11.531 1.00 75.81 67 LEU A CA 1
ATOM 527 C C . LEU A 1 67 ? -3.033 31.628 12.830 1.00 75.81 67 LEU A C 1
ATOM 529 O O . LEU A 1 67 ? -2.152 31.526 13.680 1.00 75.81 67 LEU A O 1
ATOM 533 N N . ALA A 1 68 ? -4.103 32.410 13.022 1.00 79.81 68 ALA A N 1
ATOM 534 C CA . ALA A 1 68 ? -4.283 33.220 14.228 1.00 79.81 68 ALA A CA 1
ATOM 535 C C . ALA A 1 68 ? -4.387 32.386 15.525 1.00 79.81 68 ALA A C 1
ATOM 537 O O . ALA A 1 68 ? -3.891 32.837 16.560 1.00 79.81 68 ALA A O 1
ATOM 538 N N . ARG A 1 69 ? -4.972 31.174 15.478 1.00 80.12 69 ARG A N 1
ATOM 539 C CA . ARG A 1 69 ? -5.080 30.268 16.645 1.00 80.12 69 ARG A CA 1
ATOM 540 C C . ARG A 1 69 ? -3.712 29.821 17.165 1.00 80.12 69 ARG A C 1
ATOM 542 O O . ARG A 1 69 ? -3.521 29.737 18.371 1.00 80.12 69 ARG A O 1
ATOM 549 N N . PHE A 1 70 ? -2.755 29.590 16.266 1.00 80.25 70 PHE A N 1
ATOM 550 C CA . PHE A 1 70 ? -1.448 29.005 16.589 1.00 80.25 70 PHE A CA 1
ATOM 551 C C . PHE A 1 70 ? -0.328 30.053 16.739 1.00 80.25 70 PHE A C 1
ATOM 553 O O . PHE A 1 70 ? 0.847 29.712 16.720 1.00 80.25 70 PHE A O 1
ATOM 560 N N . THR A 1 71 ? -0.665 31.328 16.973 1.00 76.19 71 THR A N 1
ATOM 561 C CA . THR A 1 71 ? 0.289 32.455 17.156 1.00 76.19 71 THR A CA 1
ATOM 562 C C . THR A 1 71 ? 1.194 32.380 18.401 1.00 76.19 71 THR A C 1
ATOM 564 O O . THR A 1 71 ? 1.926 33.325 18.701 1.00 76.19 71 THR A O 1
ATOM 567 N N . GLN A 1 72 ? 1.153 31.274 19.148 1.00 76.25 72 GLN A N 1
ATOM 568 C CA . GLN A 1 72 ? 2.085 30.963 20.239 1.00 76.25 72 GLN A CA 1
ATOM 569 C C . GLN A 1 72 ? 3.066 29.834 19.876 1.00 76.25 72 GLN A C 1
ATOM 571 O O . GLN A 1 72 ? 4.003 29.580 20.631 1.00 76.25 72 GLN A O 1
ATOM 576 N N . GLU A 1 73 ? 2.885 29.174 18.729 1.00 84.00 73 GLU A N 1
ATOM 577 C CA . GLU A 1 73 ? 3.689 28.024 18.327 1.00 84.00 73 GLU A CA 1
ATOM 578 C C . GLU A 1 73 ? 5.014 28.437 17.680 1.00 84.00 73 GLU A C 1
ATOM 580 O O . GLU A 1 73 ? 5.096 29.333 16.835 1.00 84.00 73 GLU A O 1
ATOM 585 N N . ALA A 1 74 ? 6.094 27.764 18.076 1.00 83.25 74 ALA A N 1
ATOM 586 C CA . ALA A 1 74 ? 7.433 28.102 17.605 1.00 83.25 74 ALA A CA 1
ATOM 587 C C . ALA A 1 74 ? 7.649 27.738 16.124 1.00 83.25 74 ALA A C 1
ATOM 589 O O . ALA A 1 74 ? 8.396 28.435 15.438 1.00 83.25 74 ALA A O 1
ATOM 590 N N . GLY A 1 75 ? 6.976 26.692 15.627 1.00 86.81 75 GLY A N 1
ATOM 591 C CA . GLY A 1 75 ? 7.138 26.148 14.276 1.00 86.81 75 GLY A CA 1
ATOM 592 C C . GLY A 1 75 ? 6.239 26.743 13.190 1.00 86.81 75 GLY A C 1
ATOM 593 O O . GLY A 1 75 ? 6.213 26.193 12.092 1.00 86.81 75 GLY A O 1
ATOM 594 N N . ILE A 1 76 ? 5.518 27.840 13.443 1.00 89.81 76 ILE A N 1
ATOM 595 C CA . ILE A 1 76 ? 4.592 28.485 12.488 1.00 89.81 76 ILE A CA 1
ATOM 596 C C . ILE A 1 76 ? 4.914 29.974 12.296 1.00 89.81 76 ILE A C 1
ATOM 598 O O . ILE A 1 76 ? 5.529 30.589 13.164 1.00 89.81 76 ILE A O 1
ATOM 602 N N . VAL A 1 77 ? 4.496 30.590 11.189 1.00 88.19 77 VAL A N 1
ATOM 603 C CA . VAL A 1 77 ? 4.533 32.053 11.018 1.00 88.19 77 VAL A CA 1
ATOM 604 C C . VAL A 1 77 ? 3.414 32.749 11.807 1.00 88.19 77 VAL A C 1
ATOM 606 O O . VAL A 1 77 ? 2.239 32.404 11.694 1.00 88.19 77 VAL A O 1
ATOM 609 N N . ASN A 1 78 ? 3.760 33.772 12.592 1.00 85.00 78 ASN A N 1
ATOM 610 C CA . ASN A 1 78 ? 2.771 34.525 13.369 1.00 85.00 78 ASN A CA 1
ATOM 611 C C . ASN A 1 78 ? 2.002 35.554 12.524 1.00 85.00 78 ASN A C 1
ATOM 613 O O . ASN A 1 78 ? 2.598 36.461 11.933 1.00 85.00 78 ASN A O 1
ATOM 617 N N . VAL A 1 79 ? 0.669 35.494 12.564 1.00 86.31 79 VAL A N 1
ATOM 618 C CA . VAL A 1 79 ? -0.217 36.586 12.122 1.00 86.31 79 VAL A CA 1
ATOM 619 C C . VAL A 1 79 ? -0.180 37.738 13.132 1.00 86.31 79 VAL A C 1
ATOM 621 O O . VAL A 1 79 ? -0.164 37.526 14.342 1.00 86.31 79 VAL A O 1
ATOM 624 N N . ARG A 1 80 ? -0.158 38.974 12.623 1.00 85.62 80 ARG A N 1
ATOM 625 C CA . ARG A 1 80 ? -0.085 40.226 13.393 1.00 85.62 80 ARG A CA 1
ATOM 626 C C . ARG A 1 80 ? -1.317 41.118 13.227 1.00 85.62 80 ARG A C 1
ATOM 628 O O . ARG A 1 80 ? -1.657 41.822 14.172 1.00 85.62 80 ARG A O 1
ATOM 635 N N . ASP A 1 81 ? -1.948 41.129 12.051 1.00 86.19 81 ASP A N 1
ATOM 636 C CA . ASP A 1 81 ? -3.131 41.957 11.766 1.00 86.19 81 ASP A CA 1
ATOM 637 C C . ASP A 1 81 ? -3.928 41.412 10.559 1.00 86.19 81 ASP A C 1
ATOM 639 O O . ASP A 1 81 ? -3.392 40.669 9.732 1.00 86.19 81 ASP A O 1
ATOM 643 N N . TYR A 1 82 ? -5.199 41.801 10.438 1.00 85.94 82 TYR A N 1
ATOM 644 C CA . TYR A 1 82 ? -6.077 41.490 9.300 1.00 85.94 82 TYR A CA 1
ATOM 645 C C . TYR A 1 82 ? -6.725 42.785 8.808 1.00 85.94 82 TYR A C 1
ATOM 647 O O . TYR A 1 82 ? -7.422 43.465 9.564 1.00 85.94 82 TYR A O 1
ATOM 655 N N . LEU A 1 83 ? -6.529 43.123 7.532 1.00 86.19 83 LEU A N 1
ATOM 656 C CA . LEU A 1 83 ? -7.023 44.368 6.944 1.00 86.19 83 LEU A CA 1
ATOM 657 C C . LEU A 1 83 ? -7.957 44.072 5.766 1.00 86.19 83 LEU A C 1
ATOM 659 O O . LEU A 1 83 ? -7.678 43.214 4.933 1.00 86.19 83 LEU A O 1
ATOM 663 N N . GLU A 1 84 ? -9.030 44.849 5.643 1.00 83.25 84 GLU A N 1
ATOM 664 C CA . GLU A 1 84 ? -9.892 44.862 4.458 1.00 83.25 84 GLU A CA 1
ATOM 665 C C . GLU A 1 84 ? -10.003 46.301 3.939 1.00 83.25 84 GLU A C 1
ATOM 667 O O . GLU A 1 84 ? -10.414 47.210 4.667 1.00 83.25 84 GLU A O 1
ATOM 672 N N . GLU A 1 85 ? -9.553 46.531 2.706 1.00 79.94 85 GLU A N 1
ATOM 673 C CA . GLU A 1 85 ? -9.317 47.857 2.124 1.00 79.94 85 GLU A CA 1
ATOM 674 C C . GLU A 1 85 ? -9.576 47.805 0.613 1.00 79.94 85 GLU A C 1
ATOM 676 O O . GLU A 1 85 ? -9.125 46.886 -0.063 1.00 79.94 85 GLU A O 1
ATOM 681 N N . ASN A 1 86 ? -10.315 48.779 0.072 1.00 72.06 86 ASN A N 1
ATOM 682 C CA . ASN A 1 86 ? -10.539 48.960 -1.373 1.00 72.06 86 ASN A CA 1
ATOM 683 C C . ASN A 1 86 ? -11.054 47.722 -2.152 1.00 72.06 86 ASN A C 1
ATOM 685 O O . ASN A 1 86 ? -10.959 47.672 -3.375 1.00 72.06 86 ASN A O 1
ATOM 689 N N . GLY A 1 87 ? -11.656 46.751 -1.456 1.00 72.25 87 GLY A N 1
ATOM 690 C CA . GLY A 1 87 ? -12.188 45.501 -2.018 1.00 72.25 87 GLY A CA 1
ATOM 691 C C . GLY A 1 87 ? -11.252 44.293 -1.890 1.00 72.25 87 GLY A C 1
ATOM 692 O O . GLY A 1 87 ? -11.723 43.162 -2.008 1.00 72.25 87 GLY A O 1
ATOM 693 N N . ALA A 1 88 ? -9.974 44.520 -1.582 1.00 78.62 88 ALA A N 1
ATOM 694 C CA . ALA A 1 88 ? -8.988 43.486 -1.297 1.00 78.62 88 ALA A CA 1
ATOM 695 C C . ALA A 1 88 ? -8.889 43.190 0.211 1.00 78.62 88 ALA A C 1
ATOM 697 O O . ALA A 1 88 ? -9.337 43.963 1.067 1.00 78.62 88 ALA A O 1
ATOM 698 N N . VAL A 1 89 ? -8.300 42.040 0.526 1.00 83.31 89 VAL A N 1
ATOM 699 C CA . VAL A 1 89 ? -8.043 41.558 1.885 1.00 83.31 89 VAL A CA 1
ATOM 700 C C . VAL A 1 89 ? -6.543 41.339 2.057 1.00 83.31 89 VAL A C 1
ATOM 702 O O . VAL A 1 89 ? -5.885 40.831 1.154 1.00 83.31 89 VAL A O 1
ATOM 705 N N . TYR A 1 90 ? -6.007 41.703 3.217 1.00 86.75 90 TYR A N 1
ATOM 706 C CA . TYR A 1 90 ? -4.581 41.646 3.515 1.00 86.75 90 TYR A CA 1
ATOM 707 C C . TYR A 1 90 ? -4.349 40.940 4.850 1.00 86.75 90 TYR A C 1
ATOM 709 O O . TYR A 1 90 ? -4.859 41.377 5.885 1.00 86.75 90 TYR A O 1
ATOM 717 N N . LEU A 1 91 ? -3.553 39.872 4.832 1.00 87.38 91 LEU A N 1
ATOM 718 C CA . LEU A 1 91 ? -3.084 39.193 6.037 1.00 87.38 91 LEU A CA 1
ATOM 719 C C . LEU A 1 91 ? -1.681 39.699 6.379 1.00 87.38 91 LEU A C 1
ATOM 721 O O . LEU A 1 91 ? -0.737 39.466 5.622 1.00 87.38 91 LEU A O 1
ATOM 725 N N . VAL A 1 92 ? -1.547 40.404 7.503 1.00 89.38 92 VAL A N 1
ATOM 726 C CA . VAL A 1 92 ? -0.262 40.922 7.986 1.00 89.38 92 VAL A CA 1
ATOM 727 C C . VAL A 1 92 ? 0.356 39.899 8.930 1.00 89.38 92 VAL A C 1
ATOM 729 O O . VAL A 1 92 ? -0.270 39.477 9.899 1.00 89.38 92 VAL A O 1
ATOM 732 N N . MET A 1 93 ? 1.600 39.523 8.666 1.00 90.06 93 MET A N 1
ATOM 733 C CA . MET A 1 93 ? 2.352 38.481 9.362 1.00 90.06 93 MET A CA 1
ATOM 734 C C . MET A 1 93 ? 3.723 39.002 9.804 1.00 90.06 93 MET A C 1
ATOM 736 O O . MET A 1 93 ? 4.171 40.085 9.411 1.00 90.06 93 MET A O 1
ATOM 740 N N . GLU A 1 94 ? 4.424 38.238 10.634 1.00 89.75 94 GLU A N 1
ATOM 741 C CA . GLU A 1 94 ? 5.836 38.497 10.888 1.00 89.75 94 GLU A CA 1
ATOM 742 C C . GLU A 1 94 ? 6.694 38.306 9.633 1.00 89.75 94 GLU A C 1
ATOM 744 O O . GLU A 1 94 ? 6.509 37.364 8.866 1.00 89.75 94 GLU A O 1
ATOM 749 N N . TYR A 1 95 ? 7.637 39.225 9.409 1.00 90.06 95 TYR A N 1
ATOM 750 C CA . TYR A 1 95 ? 8.649 39.035 8.379 1.00 90.06 95 TYR A CA 1
ATOM 751 C C . TYR A 1 95 ? 9.758 38.139 8.931 1.00 90.06 95 TYR A C 1
ATOM 753 O O . TYR A 1 95 ? 10.431 38.505 9.895 1.00 90.06 95 TYR A O 1
ATOM 761 N N . LEU A 1 96 ? 9.932 36.969 8.321 1.00 89.44 96 LEU A N 1
ATOM 762 C CA . LEU A 1 96 ? 10.993 36.024 8.648 1.00 89.44 96 LEU A CA 1
ATOM 763 C C . LEU A 1 96 ? 12.204 36.297 7.750 1.00 89.44 96 LEU A C 1
ATOM 765 O O . LEU A 1 96 ? 12.162 35.995 6.559 1.00 89.44 96 LEU A O 1
ATOM 769 N N . GLU A 1 97 ? 13.279 36.853 8.316 1.00 83.31 97 GLU A N 1
ATOM 770 C CA . GLU A 1 97 ? 14.479 37.287 7.568 1.00 83.31 97 GLU A CA 1
ATOM 771 C C . GLU A 1 97 ? 15.326 36.133 6.989 1.00 83.31 97 GLU A C 1
ATOM 773 O O . GLU A 1 97 ? 16.280 36.378 6.256 1.00 83.31 97 GLU A O 1
ATOM 778 N N . GLY A 1 98 ? 14.983 34.883 7.315 1.00 85.12 98 GLY A N 1
ATOM 779 C CA . GLY A 1 98 ? 15.621 33.673 6.796 1.00 85.12 98 GLY A CA 1
ATOM 780 C C . GLY A 1 98 ? 15.216 33.292 5.366 1.00 85.12 98 GLY A C 1
ATOM 781 O O . GLY A 1 98 ? 14.324 33.900 4.773 1.00 85.12 98 GLY A O 1
ATOM 782 N N . GLN A 1 99 ? 15.843 32.243 4.832 1.00 87.25 99 GLN A N 1
ATOM 783 C CA . GLN A 1 99 ? 15.497 31.636 3.538 1.00 87.25 99 GLN A CA 1
ATOM 784 C C . GLN A 1 99 ? 14.657 30.366 3.720 1.00 87.25 99 GLN A C 1
ATOM 786 O O . GLN A 1 99 ? 14.567 29.839 4.827 1.00 87.25 99 GLN A O 1
ATOM 791 N N . ASP A 1 100 ? 14.001 29.884 2.665 1.00 89.69 100 ASP A N 1
ATOM 792 C CA . ASP A 1 100 ? 13.303 28.594 2.701 1.00 89.69 100 ASP A CA 1
ATOM 793 C C . ASP A 1 100 ? 14.274 27.410 2.860 1.00 89.69 100 ASP A C 1
ATOM 795 O O . ASP A 1 100 ? 15.454 27.481 2.516 1.00 89.69 100 ASP A O 1
ATOM 799 N N . LEU A 1 101 ? 13.771 26.311 3.423 1.00 91.19 101 LEU A N 1
ATOM 800 C CA . LEU A 1 101 ? 14.539 25.116 3.768 1.00 91.19 101 LEU A CA 1
ATOM 801 C C . LEU A 1 101 ? 15.117 24.429 2.531 1.00 91.19 101 LEU A C 1
ATOM 803 O O . LEU A 1 101 ? 16.202 23.860 2.594 1.00 91.19 101 LEU A O 1
ATOM 807 N N . LYS A 1 102 ? 14.433 24.525 1.394 1.00 88.44 102 LYS A N 1
ATOM 808 C CA . LYS A 1 102 ? 14.941 24.014 0.125 1.00 88.44 102 LYS A CA 1
ATOM 809 C C . LYS A 1 102 ? 16.182 24.782 -0.329 1.00 88.44 102 LYS A C 1
ATOM 811 O O . LYS A 1 102 ? 17.230 24.164 -0.491 1.00 88.44 102 LYS A O 1
ATOM 816 N N . SER A 1 103 ? 16.093 26.110 -0.439 1.00 89.06 103 SER A N 1
ATOM 817 C CA . SER A 1 103 ? 17.241 26.967 -0.771 1.00 89.06 103 SER A CA 1
ATOM 818 C C . SER A 1 103 ? 18.380 26.790 0.242 1.00 89.06 103 SER A C 1
ATOM 820 O O . SER A 1 103 ? 19.543 26.685 -0.138 1.00 89.06 103 SER A O 1
ATOM 822 N N . TYR A 1 104 ? 18.051 26.624 1.529 1.00 90.25 104 TYR A N 1
ATOM 823 C CA . TYR A 1 104 ? 19.032 26.319 2.570 1.00 90.25 104 TYR A CA 1
ATOM 824 C C . TYR A 1 104 ? 19.800 25.009 2.308 1.00 90.25 104 TYR A C 1
ATOM 826 O O . TYR A 1 104 ? 21.026 25.008 2.427 1.00 90.25 104 TYR A O 1
ATOM 834 N N . ILE A 1 105 ? 19.118 23.917 1.936 1.00 90.25 105 ILE A N 1
ATOM 835 C CA . ILE A 1 105 ? 19.749 22.626 1.589 1.00 90.25 105 ILE A CA 1
ATOM 836 C C . ILE A 1 105 ? 20.563 22.746 0.290 1.00 90.25 105 ILE A C 1
ATOM 838 O O . ILE A 1 105 ? 21.669 22.212 0.210 1.00 90.25 105 ILE A O 1
ATOM 842 N N . GLU A 1 106 ? 20.056 23.472 -0.710 1.00 84.12 106 GLU A N 1
ATOM 843 C CA . GLU A 1 106 ? 20.749 23.709 -1.985 1.00 84.12 106 GLU A CA 1
ATOM 844 C C . GLU A 1 106 ? 22.045 24.535 -1.803 1.00 84.12 106 GLU A C 1
ATOM 846 O O . GLU A 1 106 ? 23.043 24.257 -2.468 1.00 84.12 106 GLU A O 1
ATOM 851 N N . GLU A 1 107 ? 22.079 25.493 -0.867 1.00 85.50 107 GLU A N 1
ATOM 852 C CA . GLU A 1 107 ? 23.275 26.291 -0.545 1.00 85.50 107 GLU A CA 1
ATOM 853 C C . GLU A 1 107 ? 24.257 25.612 0.430 1.00 85.50 107 GLU A C 1
ATOM 855 O O . GLU A 1 107 ? 25.472 25.766 0.286 1.00 85.50 107 GLU A O 1
ATOM 860 N N . ASN A 1 108 ? 23.756 24.913 1.458 1.00 82.50 108 ASN A N 1
ATOM 861 C CA . ASN A 1 108 ? 24.562 24.451 2.603 1.00 82.50 108 ASN A CA 1
ATOM 862 C C . ASN A 1 108 ? 24.833 22.936 2.595 1.00 82.50 108 ASN A C 1
ATOM 864 O O . ASN A 1 108 ? 25.670 22.464 3.367 1.00 82.50 108 ASN A O 1
ATOM 868 N N . GLY A 1 109 ? 24.165 22.180 1.719 1.00 82.25 109 GLY A N 1
ATOM 869 C CA . GLY A 1 109 ? 24.224 20.722 1.665 1.00 82.25 109 GLY A CA 1
ATOM 870 C C . GLY A 1 109 ? 23.239 20.033 2.614 1.00 82.25 109 GLY A C 1
ATOM 871 O O . GLY A 1 109 ? 22.351 20.649 3.204 1.00 82.25 109 GLY A O 1
ATOM 872 N N . THR A 1 110 ? 23.389 18.715 2.742 1.00 88.94 110 THR A N 1
ATOM 873 C CA . THR A 1 110 ? 22.523 17.866 3.569 1.00 88.94 110 THR A CA 1
ATOM 874 C C . THR A 1 110 ? 22.792 18.023 5.065 1.00 88.94 110 THR A C 1
ATOM 876 O O . THR A 1 110 ? 23.910 18.294 5.503 1.00 88.94 110 THR A O 1
ATOM 879 N N . LEU A 1 111 ? 21.755 17.792 5.865 1.00 88.75 111 LEU A N 1
ATOM 880 C CA . LEU A 1 111 ? 21.813 17.709 7.323 1.00 88.75 111 LEU A CA 1
ATOM 881 C C . LEU A 1 111 ? 21.999 16.250 7.770 1.00 88.75 111 LEU A C 1
ATOM 883 O O . LEU A 1 111 ? 21.516 15.340 7.099 1.00 88.75 111 LEU A O 1
ATOM 887 N N . SER A 1 112 ? 22.619 16.011 8.933 1.00 87.81 112 SER A N 1
ATOM 888 C CA . SER A 1 112 ? 22.494 14.698 9.591 1.00 87.81 112 SER A CA 1
ATOM 889 C C . SER A 1 112 ? 21.042 14.471 10.021 1.00 87.81 112 SER A C 1
ATOM 891 O O . SER A 1 112 ? 20.287 15.434 10.218 1.00 87.81 112 SER A O 1
ATOM 893 N N . PHE A 1 113 ? 20.641 13.213 10.204 1.00 90.12 113 PHE A N 1
ATOM 894 C CA . PHE A 1 113 ? 19.285 12.889 10.638 1.00 90.12 113 PHE A CA 1
ATOM 895 C C . PHE A 1 113 ? 18.907 13.550 11.967 1.00 90.12 113 PHE A C 1
ATOM 897 O O . PHE A 1 113 ? 17.832 14.141 12.072 1.00 90.12 113 PHE A O 1
ATOM 904 N N . GLU A 1 114 ? 19.801 13.533 12.956 1.00 85.06 114 GLU A N 1
ATOM 905 C CA . GLU A 1 114 ? 19.562 14.154 14.260 1.00 85.06 114 GLU A CA 1
ATOM 906 C C . GLU A 1 114 ? 19.332 15.655 14.099 1.00 85.06 114 GLU A C 1
ATOM 908 O O . GLU A 1 114 ? 18.418 16.209 14.710 1.00 85.06 114 GLU A O 1
ATOM 913 N N . ARG A 1 115 ? 20.121 16.320 13.244 1.00 86.38 115 ARG A N 1
ATOM 914 C CA . ARG A 1 115 ? 19.994 17.762 13.025 1.00 86.38 115 ARG A CA 1
ATOM 915 C C . ARG A 1 115 ? 18.720 18.117 12.261 1.00 86.38 115 ARG A C 1
ATOM 917 O O . ARG A 1 115 ? 18.072 19.098 12.621 1.00 86.38 115 ARG A O 1
ATOM 924 N N . ALA A 1 116 ? 18.346 17.329 11.253 1.00 89.31 116 ALA A N 1
ATOM 925 C CA . ALA A 1 116 ? 17.100 17.503 10.512 1.00 89.31 116 ALA A CA 1
ATOM 926 C C . ALA A 1 116 ? 15.872 17.311 11.419 1.00 89.31 116 ALA A C 1
ATOM 928 O O . ALA A 1 116 ? 14.998 18.176 11.461 1.00 89.31 116 ALA A O 1
ATOM 929 N N . ALA A 1 117 ? 15.835 16.220 12.190 1.00 86.88 117 ALA A N 1
ATOM 930 C CA . ALA A 1 117 ? 14.738 15.914 13.102 1.00 86.88 117 ALA A CA 1
ATOM 931 C C . ALA A 1 117 ? 14.624 16.951 14.235 1.00 86.88 117 ALA A C 1
ATOM 933 O O . ALA A 1 117 ? 13.527 17.435 14.505 1.00 86.88 117 ALA A O 1
ATOM 934 N N . GLN A 1 118 ? 15.740 17.354 14.858 1.00 84.81 118 GLN A N 1
ATOM 935 C CA . GLN A 1 118 ? 15.748 18.397 15.896 1.00 84.81 118 GLN A CA 1
ATOM 936 C C . GLN A 1 118 ? 15.232 19.742 15.376 1.00 84.81 118 GLN A C 1
ATOM 938 O O . GLN A 1 118 ? 14.430 20.387 16.045 1.00 84.81 118 GLN A O 1
ATOM 943 N N . LEU A 1 119 ? 15.676 20.179 14.192 1.00 86.44 119 LEU A N 1
ATOM 944 C CA . LEU A 1 119 ? 15.261 21.475 13.650 1.00 86.44 119 LEU A CA 1
ATOM 945 C C . LEU A 1 119 ? 13.810 21.498 13.166 1.00 86.44 119 LEU A C 1
ATOM 947 O O . LEU A 1 119 ? 13.169 22.543 13.247 1.00 86.44 119 LEU A O 1
ATOM 951 N N . LEU A 1 120 ? 13.280 20.358 12.719 1.00 92.25 120 LEU A N 1
ATOM 952 C CA . LEU A 1 120 ? 11.865 20.215 12.382 1.00 92.25 120 LEU A CA 1
ATOM 953 C C . LEU A 1 120 ? 10.977 19.958 13.609 1.00 92.25 120 LEU A C 1
ATOM 955 O O . LEU A 1 120 ? 9.760 20.043 13.474 1.00 92.25 120 LEU A O 1
ATOM 959 N N . CYS A 1 121 ? 11.534 19.710 14.802 1.00 89.12 121 CYS A N 1
ATOM 960 C CA . CYS A 1 121 ? 10.751 19.421 16.008 1.00 89.12 121 CYS A CA 1
ATOM 961 C C . CYS A 1 121 ? 9.680 20.486 16.321 1.00 89.12 121 CYS A C 1
ATOM 963 O O . CYS A 1 121 ? 8.523 20.090 16.413 1.00 89.12 121 CYS A O 1
ATOM 965 N N . PRO A 1 122 ? 9.963 21.808 16.302 1.00 88.44 122 PRO A N 1
ATOM 966 C CA . PRO A 1 122 ? 8.930 22.836 16.490 1.00 88.44 122 PRO A CA 1
ATOM 967 C C . PRO A 1 122 ? 7.777 22.760 15.478 1.00 88.44 122 PRO A C 1
ATOM 969 O O . PRO A 1 122 ? 6.641 23.120 15.790 1.00 88.44 122 PRO A O 1
ATOM 972 N N . VAL A 1 123 ? 8.053 22.293 14.253 1.00 91.44 123 VAL A N 1
ATOM 973 C CA . VAL A 1 123 ? 7.037 22.061 13.215 1.00 91.44 123 VAL A CA 1
ATOM 974 C C . VAL A 1 123 ? 6.228 20.798 13.536 1.00 91.44 123 VAL A C 1
ATOM 976 O O . VAL A 1 123 ? 5.012 20.808 13.372 1.00 91.44 123 VAL A O 1
ATOM 979 N N . MET A 1 124 ? 6.864 19.742 14.058 1.00 93.81 124 MET A N 1
ATOM 980 C CA . MET A 1 124 ? 6.175 18.544 14.561 1.00 93.81 124 MET A CA 1
ATOM 981 C C . MET A 1 124 ? 5.237 18.884 15.729 1.00 93.81 124 MET A C 1
ATOM 983 O O . MET A 1 124 ? 4.067 18.516 15.682 1.00 93.81 124 MET A O 1
ATOM 987 N N . ASP A 1 125 ? 5.708 19.664 16.705 1.00 91.44 125 ASP A N 1
ATOM 988 C CA . ASP A 1 125 ? 4.932 20.117 17.870 1.00 91.44 125 ASP A CA 1
ATOM 989 C C . ASP A 1 125 ? 3.696 20.933 17.435 1.00 91.44 125 ASP A C 1
ATOM 991 O O . ASP A 1 125 ? 2.574 20.711 17.897 1.00 91.44 125 ASP A O 1
ATOM 995 N N . THR A 1 126 ? 3.885 21.831 16.458 1.00 89.06 126 THR A N 1
ATOM 996 C CA . THR A 1 126 ? 2.799 22.608 15.831 1.00 89.06 126 THR A CA 1
ATOM 997 C C . THR A 1 126 ? 1.763 21.689 15.165 1.00 89.06 126 THR A C 1
ATOM 999 O O . THR A 1 126 ? 0.556 21.908 15.293 1.00 89.06 126 THR A O 1
ATOM 1002 N N . LEU A 1 127 ? 2.213 20.646 14.457 1.00 91.00 127 LEU A N 1
ATOM 1003 C CA . LEU A 1 127 ? 1.340 19.699 13.754 1.00 91.00 127 LEU A CA 1
ATOM 1004 C C . LEU A 1 127 ? 0.562 18.785 14.708 1.00 91.00 127 LEU A C 1
ATOM 1006 O O . LEU A 1 127 ? -0.613 18.536 14.459 1.00 91.00 127 LEU A O 1
ATOM 1010 N N . ILE A 1 128 ? 1.163 18.346 15.819 1.00 92.75 128 ILE A N 1
ATOM 1011 C CA . ILE A 1 128 ? 0.473 17.569 16.864 1.00 92.75 128 ILE A CA 1
ATOM 1012 C C . ILE A 1 128 ? -0.733 18.355 17.399 1.00 92.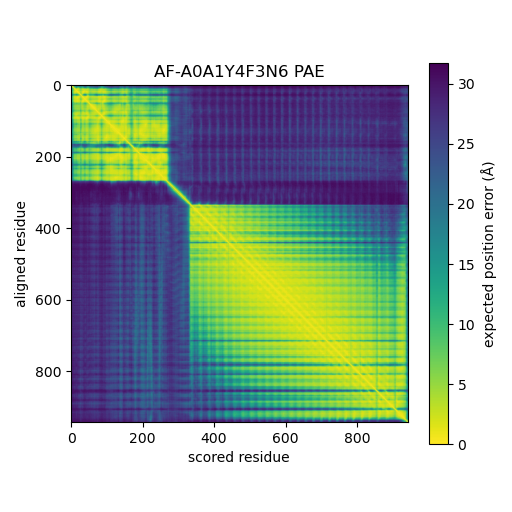75 128 ILE A C 1
ATOM 1014 O O . ILE A 1 128 ? -1.841 17.820 17.478 1.00 92.75 128 ILE A O 1
ATOM 1018 N N . LYS A 1 129 ? -0.551 19.651 17.679 1.00 88.88 129 LYS A N 1
ATOM 1019 C CA . LYS A 1 129 ? -1.620 20.537 18.166 1.00 88.88 129 LYS A CA 1
ATOM 1020 C C . LYS A 1 129 ? -2.690 20.807 17.110 1.00 88.88 129 LYS A C 1
ATOM 1022 O O . LYS A 1 129 ? -3.873 20.746 17.427 1.00 88.88 129 LYS A O 1
ATOM 1027 N N . LEU A 1 130 ? -2.299 21.022 15.850 1.00 87.50 130 LEU A N 1
ATOM 1028 C CA . LEU A 1 130 ? -3.237 21.110 14.721 1.00 87.50 130 LEU A CA 1
ATOM 1029 C C . LEU A 1 130 ? -4.103 19.851 14.594 1.00 87.50 130 LEU A C 1
ATOM 1031 O O . LEU A 1 130 ? -5.316 19.958 14.420 1.00 87.50 130 LEU A O 1
ATOM 1035 N N . HIS A 1 131 ? -3.496 18.669 14.721 1.00 87.94 131 HIS A N 1
ATOM 1036 C CA . HIS A 1 131 ? -4.189 17.382 14.627 1.00 87.94 131 HIS A CA 1
ATOM 1037 C C . HIS A 1 131 ? -5.144 17.140 15.797 1.00 87.94 131 HIS A C 1
ATOM 1039 O O . HIS A 1 131 ? -6.240 16.630 15.565 1.00 87.94 131 HIS A O 1
ATOM 1045 N N . GLY A 1 132 ? -4.767 17.541 17.017 1.00 81.75 132 GLY A N 1
ATOM 1046 C CA . GLY A 1 132 ? -5.661 17.549 18.181 1.00 81.75 132 GLY A CA 1
ATOM 1047 C C . GLY A 1 132 ? -6.869 18.469 17.978 1.00 81.75 132 GLY A C 1
ATOM 1048 O O . GLY A 1 132 ? -8.001 18.066 18.215 1.00 81.75 132 GLY A O 1
ATOM 1049 N N . GLU A 1 133 ? -6.637 19.650 17.405 1.00 82.44 133 GLU A N 1
ATOM 1050 C CA . GLU A 1 133 ? -7.650 20.642 17.010 1.00 82.44 133 GLU A CA 1
ATOM 1051 C C . GLU A 1 133 ? -8.473 20.262 15.763 1.00 82.44 133 GLU A C 1
ATOM 1053 O O . GLU A 1 133 ? -9.173 21.092 15.177 1.00 82.44 133 GLU A O 1
ATOM 1058 N N . GLY A 1 134 ? -8.383 19.009 15.312 1.00 79.81 134 GLY A N 1
ATOM 1059 C CA . GLY A 1 134 ? -9.150 18.508 14.180 1.00 79.81 134 GLY A CA 1
ATOM 1060 C C . GLY A 1 134 ? -8.718 19.060 12.817 1.00 79.81 134 GLY A C 1
ATOM 1061 O O . GLY A 1 134 ? -9.443 18.851 11.846 1.00 79.81 134 GLY A O 1
ATOM 1062 N N . ILE A 1 135 ? -7.578 19.749 12.702 1.00 82.69 135 ILE A N 1
ATOM 1063 C CA . ILE A 1 135 ? -7.117 20.420 11.476 1.00 82.69 135 ILE A CA 1
ATOM 1064 C C . ILE A 1 135 ? -5.963 19.643 10.829 1.00 82.69 135 ILE A C 1
ATOM 1066 O O . ILE A 1 135 ? -4.968 19.346 11.477 1.00 82.69 135 ILE A O 1
ATOM 1070 N N . LEU A 1 136 ? -6.048 19.377 9.521 1.00 85.81 136 LEU A N 1
ATOM 1071 C CA . LEU A 1 136 ? -4.931 18.848 8.717 1.00 85.81 136 LEU A CA 1
ATOM 1072 C C . LEU A 1 136 ? -4.283 19.962 7.892 1.00 85.81 136 LEU A C 1
ATOM 1074 O O . LEU A 1 136 ? -5.005 20.789 7.333 1.00 85.81 136 LEU A O 1
ATOM 1078 N N . HIS A 1 137 ? -2.954 19.948 7.761 1.00 88.00 137 HIS A N 1
ATOM 1079 C CA . HIS A 1 137 ? -2.166 20.972 7.063 1.00 88.00 137 HIS A CA 1
ATOM 1080 C C . HIS A 1 137 ? -2.132 20.764 5.540 1.00 88.00 137 HIS A C 1
ATOM 1082 O O . HIS A 1 137 ? -2.460 21.670 4.771 1.00 88.00 137 HIS A O 1
ATOM 1088 N N . ARG A 1 138 ? -1.790 19.546 5.100 1.00 84.19 138 ARG A N 1
ATOM 1089 C CA . ARG A 1 138 ? -1.846 19.032 3.715 1.00 84.19 138 ARG A CA 1
ATOM 1090 C C . ARG A 1 138 ? -0.886 19.652 2.690 1.00 84.19 138 ARG A C 1
ATOM 1092 O O . ARG A 1 138 ? -0.885 19.206 1.543 1.00 84.19 138 ARG A O 1
ATOM 1099 N N . ASP A 1 139 ? -0.059 20.625 3.076 1.00 86.31 139 ASP A N 1
ATOM 1100 C CA . ASP A 1 139 ? 1.025 21.177 2.235 1.00 86.31 139 ASP A CA 1
ATOM 1101 C C . ASP A 1 139 ? 2.336 21.429 3.020 1.00 86.31 139 ASP A C 1
ATOM 1103 O O . ASP A 1 139 ? 2.927 22.509 2.988 1.00 86.31 139 ASP A O 1
ATOM 1107 N N . ILE A 1 140 ? 2.784 20.439 3.803 1.00 91.88 140 ILE A N 1
ATOM 1108 C CA . ILE A 1 140 ? 4.097 20.487 4.479 1.00 91.88 140 ILE A CA 1
ATOM 1109 C C . ILE A 1 140 ? 5.184 20.178 3.446 1.00 91.88 140 ILE A C 1
ATOM 1111 O O . ILE A 1 140 ? 5.104 19.167 2.753 1.00 91.88 140 ILE A O 1
ATOM 1115 N N . SER A 1 141 ? 6.186 21.048 3.316 1.00 91.88 141 SER A N 1
ATOM 1116 C CA . SER A 1 141 ? 7.296 20.863 2.370 1.00 91.88 141 SER A CA 1
ATOM 1117 C C . SER A 1 141 ? 8.415 21.898 2.583 1.00 91.88 141 SER A C 1
ATOM 1119 O O . SER A 1 141 ? 8.138 22.977 3.111 1.00 91.88 141 SER A O 1
ATOM 1121 N N . PRO A 1 142 ? 9.656 21.637 2.126 1.00 91.69 142 PRO A N 1
ATOM 1122 C CA . PRO A 1 142 ? 10.783 22.562 2.266 1.00 91.69 142 PRO A CA 1
ATOM 1123 C C . PRO A 1 142 ? 10.604 23.974 1.677 1.00 91.69 142 PRO A C 1
ATOM 1125 O O . PRO A 1 142 ? 11.077 24.918 2.301 1.00 91.69 142 PRO A O 1
ATOM 1128 N N . ASP A 1 143 ? 9.898 24.183 0.554 1.00 85.12 143 ASP A N 1
ATOM 1129 C CA . ASP A 1 143 ? 9.636 25.558 0.062 1.00 85.12 143 ASP A CA 1
ATOM 1130 C C . ASP A 1 143 ? 8.660 26.334 0.985 1.00 85.12 143 ASP A C 1
ATOM 1132 O O . ASP A 1 143 ? 8.622 27.563 0.956 1.00 85.12 143 ASP A O 1
ATOM 1136 N N . ASN A 1 144 ? 7.877 25.629 1.817 1.00 89.06 144 ASN A N 1
ATOM 1137 C CA . ASN A 1 144 ? 6.897 26.210 2.744 1.00 89.06 144 ASN A CA 1
ATOM 1138 C C . ASN A 1 144 ? 7.453 26.374 4.176 1.00 89.06 144 ASN A C 1
ATOM 1140 O O . ASN A 1 144 ? 6.724 26.822 5.059 1.00 89.06 144 ASN A O 1
ATOM 1144 N N . ILE A 1 145 ? 8.718 26.016 4.430 1.00 91.94 145 ILE A N 1
ATOM 1145 C CA . ILE A 1 145 ? 9.382 26.116 5.739 1.00 91.94 145 ILE A CA 1
ATOM 1146 C C . ILE A 1 145 ? 10.565 27.079 5.611 1.00 91.94 145 ILE A C 1
ATOM 1148 O O . ILE A 1 145 ? 11.411 26.876 4.751 1.00 91.94 145 ILE A O 1
ATOM 1152 N N . ARG A 1 146 ? 10.671 28.106 6.465 1.00 91.12 146 ARG A N 1
ATOM 1153 C CA . ARG A 1 146 ? 11.834 29.014 6.522 1.00 91.12 146 ARG A CA 1
ATOM 1154 C C . ARG A 1 146 ? 12.798 28.672 7.646 1.00 91.12 146 ARG A C 1
ATOM 1156 O O . ARG A 1 146 ? 12.366 28.475 8.776 1.00 91.12 146 ARG A O 1
ATOM 1163 N N . VAL A 1 147 ? 14.091 28.684 7.323 1.00 90.56 147 VAL A N 1
ATOM 1164 C CA . VAL A 1 147 ? 15.233 28.537 8.234 1.00 90.56 147 VAL A CA 1
ATOM 1165 C C . VAL A 1 147 ? 15.745 29.927 8.604 1.00 90.56 147 VAL A C 1
ATOM 1167 O O . VAL A 1 147 ? 16.185 30.687 7.740 1.00 90.56 147 VAL A O 1
ATOM 1170 N N . LEU A 1 148 ? 15.661 30.283 9.884 1.00 89.81 148 LEU A N 1
ATOM 1171 C CA . LEU A 1 148 ? 16.029 31.606 10.393 1.00 89.81 148 LEU A CA 1
ATOM 1172 C C . LEU A 1 148 ? 17.543 31.730 10.668 1.00 89.81 148 LEU A C 1
ATOM 1174 O O . LEU A 1 148 ? 18.235 30.717 10.763 1.00 89.81 148 LEU A O 1
ATOM 1178 N N . PRO A 1 149 ? 18.084 32.955 10.850 1.00 84.56 149 PRO A N 1
ATOM 1179 C CA . PRO A 1 149 ? 19.509 33.163 11.144 1.00 84.56 149 PRO A CA 1
ATOM 1180 C C . PRO A 1 149 ? 20.027 32.538 12.454 1.00 84.56 149 PRO A C 1
ATOM 1182 O O . PRO A 1 149 ? 21.238 32.425 12.629 1.00 84.56 149 PRO A O 1
ATOM 1185 N N . ASP A 1 150 ? 19.142 32.135 13.374 1.00 82.44 150 ASP A N 1
ATOM 1186 C CA . ASP A 1 150 ? 19.479 31.355 14.578 1.00 82.44 150 ASP A CA 1
ATOM 1187 C C . ASP A 1 150 ? 19.427 29.826 14.355 1.00 82.44 150 ASP A C 1
ATOM 1189 O O . ASP A 1 150 ? 19.783 29.046 15.240 1.00 82.44 150 ASP A O 1
ATOM 1193 N N . GLY A 1 151 ? 19.023 29.395 13.156 1.00 79.81 151 GLY A N 1
ATOM 1194 C CA . GLY A 1 151 ? 18.865 28.004 12.745 1.00 79.81 151 GLY A CA 1
ATOM 1195 C C . GLY A 1 151 ? 17.485 27.398 13.015 1.00 79.81 151 GLY A C 1
ATOM 1196 O O . GLY A 1 151 ? 17.289 26.241 12.658 1.00 79.81 151 GLY A O 1
ATOM 1197 N N . SER A 1 152 ? 16.541 28.122 13.626 1.00 85.00 152 SER A N 1
ATOM 1198 C CA . SER A 1 152 ? 15.170 27.632 13.853 1.00 85.00 152 SER A CA 1
ATOM 1199 C C . SER A 1 152 ? 14.354 27.536 12.553 1.00 85.00 152 SER A C 1
ATOM 1201 O O . SER A 1 152 ? 14.665 28.209 11.569 1.00 85.00 152 SER A O 1
ATOM 1203 N N . MET A 1 153 ? 13.312 26.692 12.535 1.00 91.81 153 MET A N 1
ATOM 1204 C CA . MET A 1 153 ? 12.452 26.470 11.363 1.00 91.81 153 MET A CA 1
ATOM 1205 C C . MET A 1 153 ? 10.984 26.845 11.625 1.00 91.81 153 MET A C 1
ATOM 1207 O O . MET A 1 153 ? 10.439 26.498 12.671 1.00 91.81 153 MET A O 1
ATOM 1211 N N . LYS A 1 154 ? 10.335 27.515 10.659 1.00 90.88 154 LYS A N 1
ATOM 1212 C CA . LYS A 1 154 ? 8.919 27.945 10.718 1.00 90.88 154 LYS A CA 1
ATOM 1213 C C . LYS A 1 154 ? 8.148 27.669 9.423 1.00 90.88 154 LYS A C 1
ATOM 1215 O O . LYS A 1 154 ? 8.599 28.047 8.346 1.00 90.88 154 LYS A O 1
ATOM 1220 N N . LEU A 1 155 ? 6.963 27.079 9.546 1.00 90.31 155 LEU A N 1
ATOM 1221 C CA . LEU A 1 155 ? 6.009 26.758 8.478 1.00 90.31 155 LEU A CA 1
ATOM 1222 C C . LEU A 1 155 ? 5.163 27.990 8.084 1.00 90.31 155 LEU A C 1
ATOM 1224 O O . LEU A 1 155 ? 4.720 28.741 8.956 1.00 90.31 155 LEU A O 1
ATOM 1228 N N . LEU A 1 156 ? 4.959 28.210 6.779 1.00 81.75 156 LEU A N 1
ATOM 1229 C CA . LEU A 1 156 ? 4.445 29.475 6.225 1.00 81.75 156 LEU A CA 1
ATOM 1230 C C . LEU A 1 156 ? 2.981 29.483 5.752 1.00 81.75 156 LEU A C 1
ATOM 1232 O O . LEU A 1 156 ? 2.327 30.513 5.903 1.00 81.75 156 LEU A O 1
ATOM 1236 N N . ASP A 1 157 ? 2.482 28.421 5.107 1.00 73.94 157 ASP A N 1
ATOM 1237 C CA . ASP A 1 157 ? 1.247 28.500 4.302 1.00 73.94 157 ASP A CA 1
ATOM 1238 C C . ASP A 1 157 ? 0.209 27.430 4.664 1.00 73.94 157 ASP A C 1
ATOM 1240 O O . ASP A 1 157 ? 0.450 26.234 4.533 1.00 73.94 157 ASP A O 1
ATOM 1244 N N . PHE A 1 158 ? -0.974 27.894 5.075 1.00 70.75 158 PHE A N 1
ATOM 1245 C CA . PHE A 1 158 ? -2.111 27.081 5.518 1.00 70.75 158 PHE A CA 1
ATOM 1246 C C . PHE A 1 158 ? -3.225 27.000 4.461 1.00 70.75 158 PHE A C 1
ATOM 1248 O O . PHE A 1 158 ? -4.311 26.479 4.731 1.00 70.75 158 PHE A O 1
ATOM 1255 N N . GLY A 1 159 ? -2.977 27.486 3.241 1.00 62.31 159 GLY A N 1
ATOM 1256 C CA . GLY A 1 159 ? -3.956 27.597 2.160 1.00 62.31 159 GLY A CA 1
ATOM 1257 C C . GLY A 1 159 ? -4.557 26.274 1.667 1.00 62.31 159 GLY A C 1
ATOM 1258 O O . GLY A 1 159 ? -5.505 26.305 0.880 1.00 62.31 159 GLY A O 1
ATOM 1259 N N . SER A 1 160 ? -4.070 25.115 2.125 1.00 62.97 160 SER A N 1
ATOM 1260 C CA . SER A 1 160 ? -4.619 23.772 1.838 1.00 62.97 160 SER A CA 1
ATOM 1261 C C . SER A 1 160 ? -5.311 23.094 3.035 1.00 62.97 160 SER A C 1
ATOM 1263 O O . SER A 1 160 ? -5.864 21.995 2.877 1.00 62.97 160 SER A O 1
ATOM 1265 N N . ALA A 1 161 ? -5.331 23.748 4.201 1.00 69.25 161 ALA A N 1
ATOM 1266 C CA . ALA A 1 161 ? -5.793 23.160 5.453 1.00 69.25 161 ALA A CA 1
ATOM 1267 C C . ALA A 1 161 ? -7.318 22.929 5.510 1.00 69.25 161 ALA A C 1
ATOM 1269 O O . ALA A 1 161 ? -8.113 23.676 4.930 1.00 69.25 161 ALA A O 1
ATOM 1270 N N . ILE A 1 162 ? -7.738 21.883 6.229 1.00 68.81 162 ILE A N 1
ATOM 1271 C CA . ILE A 1 162 ? -9.149 21.470 6.375 1.00 68.81 162 ILE A CA 1
ATOM 1272 C C . ILE A 1 162 ? -9.451 20.978 7.792 1.00 68.81 162 ILE A C 1
ATOM 1274 O O . ILE A 1 162 ? -8.540 20.533 8.481 1.00 68.81 162 ILE A O 1
ATOM 1278 N N . ASP A 1 163 ? -10.732 20.966 8.169 1.00 67.75 163 ASP A N 1
ATOM 1279 C CA . ASP A 1 163 ? -11.194 20.328 9.410 1.00 67.75 163 ASP A CA 1
ATOM 1280 C C . ASP A 1 163 ? -11.587 18.878 9.090 1.00 67.75 163 ASP A C 1
ATOM 1282 O O . ASP A 1 163 ? -12.217 18.618 8.058 1.00 67.75 163 ASP A O 1
ATOM 1286 N N . MET A 1 164 ? -11.238 17.935 9.962 1.00 61.81 164 MET A N 1
ATOM 1287 C CA . MET A 1 164 ? -11.475 16.504 9.761 1.00 61.81 164 MET A CA 1
ATOM 1288 C C . MET A 1 164 ? -12.967 16.142 9.821 1.00 61.81 164 MET A C 1
ATOM 1290 O O . MET A 1 164 ? -13.417 15.309 9.034 1.00 61.81 164 MET A O 1
ATOM 1294 N N . GLU A 1 165 ? -13.752 16.814 10.670 1.00 48.00 165 GLU A N 1
ATOM 1295 C CA . GLU A 1 165 ? -15.188 16.540 10.845 1.00 48.00 165 GLU A CA 1
ATOM 1296 C C . GLU A 1 165 ? -16.053 16.914 9.627 1.00 48.00 165 GLU A C 1
ATOM 1298 O O . GLU A 1 165 ? -17.074 16.284 9.365 1.00 48.00 165 GLU A O 1
ATOM 1303 N N . GLN A 1 166 ? -15.665 17.922 8.836 1.00 47.69 166 GLN A N 1
ATOM 1304 C CA . GLN A 1 166 ? -16.523 18.490 7.779 1.00 47.69 166 GLN A CA 1
ATOM 1305 C C . GLN A 1 166 ? -16.561 17.665 6.473 1.00 47.69 166 GLN A C 1
ATOM 1307 O O . GLN A 1 166 ? -16.882 18.197 5.404 1.00 47.69 166 GLN A O 1
ATOM 1312 N N . ARG A 1 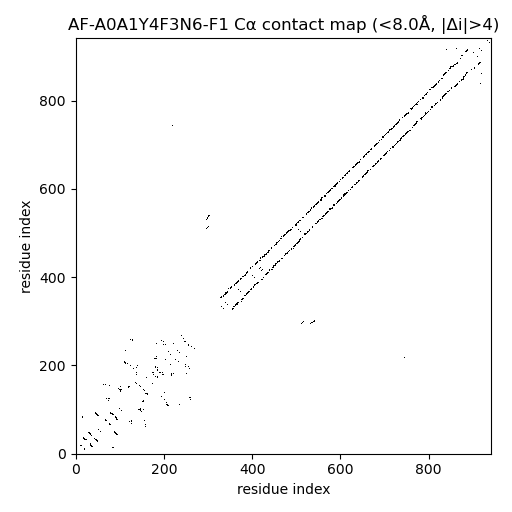167 ? -16.206 16.375 6.530 1.00 47.06 167 ARG A N 1
ATOM 1313 C CA . ARG A 1 167 ? -15.934 15.527 5.356 1.00 47.06 167 ARG A CA 1
ATOM 1314 C C . ARG A 1 167 ? -17.124 14.753 4.783 1.00 47.06 167 ARG A C 1
ATOM 1316 O O . ARG A 1 167 ? -16.978 14.179 3.703 1.00 47.06 167 ARG A O 1
ATOM 1323 N N . GLU A 1 168 ? -18.303 14.775 5.404 1.00 32.84 168 GLU A N 1
ATOM 1324 C CA . GLU A 1 168 ? -19.502 14.172 4.801 1.00 32.84 168 GLU A CA 1
ATOM 1325 C C . GLU A 1 168 ? -19.955 14.932 3.532 1.00 32.84 168 GLU A C 1
ATOM 1327 O O . GLU A 1 168 ? -20.655 15.944 3.581 1.00 32.84 168 GLU A O 1
ATOM 1332 N N . GLY A 1 169 ? -19.573 14.409 2.361 1.00 36.56 169 GLY A N 1
ATOM 1333 C CA . GLY A 1 169 ? -20.238 14.695 1.084 1.00 36.56 169 GLY A CA 1
ATOM 1334 C C . GLY A 1 169 ? -19.729 15.881 0.252 1.00 36.56 169 GLY A C 1
ATOM 1335 O O . GLY A 1 169 ? -20.451 16.318 -0.644 1.00 36.56 169 GLY A O 1
ATOM 1336 N N . LYS A 1 170 ? -18.515 16.404 0.485 1.00 35.19 170 LYS A N 1
ATOM 1337 C CA . LYS A 1 170 ? -17.921 17.480 -0.342 1.00 35.19 170 LYS A CA 1
ATOM 1338 C C . LYS A 1 170 ? -16.603 17.063 -1.000 1.00 35.19 170 LYS A C 1
ATOM 1340 O O . LYS A 1 170 ? -15.668 16.663 -0.314 1.00 35.19 170 LYS A O 1
ATOM 1345 N N . THR A 1 171 ? -16.502 17.244 -2.317 1.00 34.56 171 THR A N 1
ATOM 1346 C CA . THR A 1 171 ? -15.218 17.260 -3.034 1.00 34.56 171 THR A CA 1
ATOM 1347 C C . THR A 1 171 ? -14.448 18.540 -2.702 1.00 34.56 171 THR A C 1
ATOM 1349 O O . THR A 1 171 ? -15.028 19.625 -2.616 1.00 34.56 171 THR A O 1
ATOM 1352 N N . VAL A 1 172 ? -13.133 18.418 -2.498 1.00 43.19 172 VAL A N 1
ATOM 1353 C CA . VAL A 1 172 ? -12.242 19.537 -2.151 1.00 43.19 172 VAL A CA 1
ATOM 1354 C C . VAL A 1 172 ? -11.012 19.472 -3.048 1.00 43.19 172 VAL A C 1
ATOM 1356 O O . VAL A 1 172 ? -10.054 18.760 -2.750 1.00 43.19 172 VAL A O 1
ATOM 1359 N N . THR A 1 173 ? -11.038 20.229 -4.145 1.00 39.84 173 THR A N 1
ATOM 1360 C CA . THR A 1 173 ? -9.891 20.390 -5.044 1.00 39.84 173 THR A CA 1
ATOM 1361 C C . THR A 1 173 ? -8.702 20.985 -4.291 1.00 39.84 173 THR A C 1
ATOM 1363 O O . THR A 1 173 ? -8.794 22.066 -3.706 1.00 39.84 173 THR A O 1
ATOM 1366 N N . VAL A 1 174 ? -7.573 20.276 -4.318 1.00 51.28 174 VAL A N 1
ATOM 1367 C CA . VAL A 1 174 ? -6.307 20.704 -3.713 1.00 51.28 174 VAL A CA 1
ATOM 1368 C C . VAL A 1 174 ? -5.181 20.570 -4.722 1.00 51.28 174 VAL A C 1
ATOM 1370 O O . VAL A 1 174 ? -5.059 19.558 -5.406 1.00 51.28 174 VAL A O 1
ATOM 1373 N N . THR A 1 175 ? -4.347 21.604 -4.785 1.00 53.81 175 THR A N 1
ATOM 1374 C CA . THR A 1 175 ? -3.084 21.583 -5.518 1.00 53.81 175 THR A CA 1
ATOM 1375 C C . THR A 1 175 ? -2.118 20.661 -4.779 1.00 53.81 175 THR A C 1
ATOM 1377 O O . THR A 1 175 ? -1.621 21.003 -3.712 1.00 53.81 175 THR A O 1
ATOM 1380 N N . VAL A 1 176 ? -1.899 19.465 -5.317 1.00 72.38 176 VAL A N 1
ATOM 1381 C CA . VAL A 1 176 ? -1.015 18.446 -4.736 1.00 72.38 176 VAL A CA 1
ATOM 1382 C C . VAL A 1 176 ? 0.446 18.702 -5.105 1.00 72.38 176 VAL A C 1
ATOM 1384 O O . VAL A 1 176 ? 0.776 18.940 -6.269 1.00 72.38 176 VAL A O 1
ATOM 1387 N N . LYS A 1 177 ? 1.331 18.655 -4.105 1.00 77.94 177 LYS A N 1
ATOM 1388 C CA . LYS A 1 177 ? 2.759 18.947 -4.255 1.00 77.94 177 LYS A CA 1
ATOM 1389 C C . LYS A 1 177 ? 3.559 17.649 -4.396 1.00 77.94 177 LYS A C 1
ATOM 1391 O O . LYS A 1 177 ? 3.727 16.914 -3.424 1.00 77.94 177 LYS A O 1
ATOM 1396 N N . LYS A 1 178 ? 4.034 17.365 -5.616 1.00 77.38 178 LYS A N 1
ATOM 1397 C CA . LYS A 1 178 ? 4.749 16.120 -5.961 1.00 77.38 178 LYS A CA 1
ATOM 1398 C C . LYS A 1 178 ? 5.900 15.835 -4.986 1.00 77.38 178 LYS A C 1
ATOM 1400 O O . LYS A 1 178 ? 6.666 16.739 -4.663 1.00 77.38 178 LYS A O 1
ATOM 1405 N N . GLY A 1 179 ? 6.013 14.588 -4.529 1.00 82.56 179 GLY A N 1
ATOM 1406 C CA . GLY A 1 179 ? 7.004 14.144 -3.534 1.00 82.56 179 GLY A CA 1
ATOM 1407 C C . GLY A 1 179 ? 6.518 14.248 -2.084 1.00 82.56 179 GLY A C 1
ATOM 1408 O O . GLY A 1 179 ? 6.735 13.318 -1.309 1.00 82.56 179 GLY A O 1
ATOM 1409 N N . TYR A 1 180 ? 5.804 15.326 -1.740 1.00 90.25 180 TYR A N 1
ATOM 1410 C CA . TYR A 1 180 ? 5.374 15.644 -0.367 1.00 90.25 180 TYR A CA 1
ATOM 1411 C C . TYR A 1 180 ? 3.907 15.308 -0.093 1.00 90.25 180 TYR A C 1
ATOM 1413 O O . TYR A 1 180 ? 3.563 14.947 1.026 1.00 90.25 180 TYR A O 1
ATOM 1421 N N . ALA A 1 181 ? 3.034 15.374 -1.099 1.00 88.00 181 ALA A N 1
ATOM 1422 C CA . ALA A 1 181 ? 1.663 14.899 -0.968 1.00 88.00 181 ALA A CA 1
ATOM 1423 C C . ALA A 1 181 ? 1.640 13.355 -0.878 1.00 88.00 181 ALA A C 1
ATOM 1425 O O . ALA A 1 181 ? 2.229 12.701 -1.745 1.00 88.00 181 ALA A O 1
ATOM 1426 N N . PRO A 1 182 ? 0.959 12.749 0.113 1.00 84.81 182 PRO A N 1
ATOM 1427 C CA . PRO A 1 182 ? 0.722 11.307 0.176 1.00 84.81 182 PRO A CA 1
ATOM 1428 C C . PRO A 1 182 ? -0.369 10.859 -0.800 1.00 84.81 182 PRO A C 1
ATOM 1430 O O . PRO A 1 182 ? -1.157 11.667 -1.296 1.00 84.81 182 PRO A O 1
ATOM 1433 N N . TYR A 1 183 ? -0.456 9.548 -1.024 1.00 77.38 183 TYR A N 1
ATOM 1434 C CA . TYR A 1 183 ? -1.302 8.974 -2.067 1.00 77.38 183 TYR A CA 1
ATOM 1435 C C . TYR A 1 183 ? -2.783 9.348 -1.924 1.00 77.38 183 TYR A C 1
ATOM 1437 O O . TYR A 1 183 ? -3.439 9.717 -2.897 1.00 77.38 183 TYR A O 1
ATOM 1445 N N . GLU A 1 184 ? -3.310 9.348 -0.699 1.00 76.06 184 GLU A N 1
ATOM 1446 C CA . GLU A 1 184 ? -4.701 9.708 -0.450 1.00 76.06 184 GLU A CA 1
ATOM 1447 C C . GLU A 1 184 ? -5.028 11.169 -0.819 1.00 76.06 184 GLU A C 1
ATOM 1449 O O . GLU A 1 184 ? -6.180 11.458 -1.139 1.00 76.06 184 GLU A O 1
ATOM 1454 N N . GLN A 1 185 ? -4.058 12.093 -0.861 1.00 74.06 185 GLN A N 1
ATOM 1455 C CA . GLN A 1 185 ? -4.314 13.466 -1.319 1.00 74.06 185 GLN A CA 1
ATOM 1456 C C . GLN A 1 185 ? -4.572 13.568 -2.829 1.00 74.06 185 GLN A C 1
ATOM 1458 O O . GLN A 1 185 ? -5.219 14.527 -3.248 1.00 74.06 185 GLN A O 1
ATOM 1463 N N . TYR A 1 186 ? -4.138 12.584 -3.623 1.00 64.38 186 TYR A N 1
ATOM 1464 C CA . TYR A 1 186 ? -4.450 12.478 -5.053 1.00 64.38 186 TYR A CA 1
ATOM 1465 C C . TYR A 1 186 ? -5.840 11.874 -5.325 1.00 64.38 186 TYR A C 1
ATOM 1467 O O . TYR A 1 186 ? -6.323 11.927 -6.454 1.00 64.38 186 TYR A O 1
ATOM 1475 N N . MET A 1 187 ? -6.489 11.295 -4.308 1.00 57.22 187 MET A N 1
ATOM 1476 C CA . MET A 1 187 ? -7.699 10.485 -4.463 1.00 57.22 187 MET A CA 1
ATOM 1477 C C . MET A 1 187 ? -8.943 11.189 -3.916 1.00 57.22 187 MET A C 1
ATOM 1479 O O . MET A 1 187 ? -9.071 11.438 -2.715 1.00 57.22 187 MET A O 1
ATOM 1483 N N . ASP A 1 188 ? -9.904 11.461 -4.799 1.00 46.38 188 ASP A N 1
ATOM 1484 C CA . ASP A 1 188 ? -11.205 12.017 -4.422 1.00 46.38 188 ASP A CA 1
ATOM 1485 C C . ASP A 1 188 ? -11.954 11.096 -3.442 1.00 46.38 188 ASP A C 1
ATOM 1487 O O . ASP A 1 188 ? -12.013 9.881 -3.635 1.00 46.38 188 ASP A O 1
ATOM 1491 N N . LYS A 1 189 ? -12.566 11.692 -2.407 1.00 48.41 189 LYS A N 1
ATOM 1492 C CA . LYS A 1 189 ? -13.293 11.019 -1.303 1.00 48.41 189 LYS A CA 1
ATOM 1493 C C . LYS A 1 189 ? -12.451 10.090 -0.400 1.00 48.41 189 LYS A C 1
ATOM 1495 O O . LYS A 1 189 ? -13.022 9.422 0.458 1.00 48.41 189 LYS A O 1
ATOM 1500 N N . SER A 1 190 ? -11.125 10.058 -0.533 1.00 53.38 190 SER A N 1
ATOM 1501 C CA . SER A 1 190 ? -10.245 9.255 0.333 1.00 53.38 190 SER A CA 1
ATOM 1502 C C . SER A 1 190 ? -10.288 9.684 1.809 1.00 53.38 190 SER A C 1
ATOM 1504 O O . SER A 1 190 ? -10.487 10.865 2.120 1.00 53.38 190 SER A O 1
ATOM 1506 N N . LEU A 1 191 ? -10.031 8.751 2.733 1.00 64.50 191 LEU A N 1
ATOM 1507 C CA . LEU A 1 191 ? -9.847 9.076 4.149 1.00 64.50 191 LEU A CA 1
ATOM 1508 C C . LEU A 1 191 ? -8.452 9.686 4.375 1.00 64.50 191 LEU A C 1
ATOM 1510 O O . LEU A 1 191 ? -7.431 9.052 4.116 1.00 64.50 191 LEU A O 1
ATOM 1514 N N . GLN A 1 192 ? -8.421 10.915 4.886 1.00 76.12 192 GLN A N 1
ATOM 1515 C CA . GLN A 1 192 ? -7.209 11.639 5.285 1.00 76.12 192 GLN A CA 1
ATOM 1516 C C . GLN A 1 192 ? -7.298 11.952 6.779 1.00 76.12 192 GLN A C 1
ATOM 1518 O O . GLN A 1 192 ? -8.391 12.198 7.291 1.00 76.12 192 GLN A O 1
ATOM 1523 N N . GLY A 1 193 ? -6.154 11.941 7.452 1.00 84.12 193 GLY A N 1
ATOM 1524 C CA . GLY A 1 193 ? -6.016 12.110 8.899 1.00 84.12 193 GLY A CA 1
ATOM 1525 C C . GLY A 1 193 ? -4.574 12.486 9.252 1.00 84.12 193 GLY A C 1
ATOM 1526 O O . GLY A 1 193 ? -3.808 12.808 8.346 1.00 84.12 193 GLY A O 1
ATOM 1527 N N . PRO A 1 194 ? -4.158 12.424 10.526 1.00 91.75 194 PRO A N 1
ATOM 1528 C CA . PRO A 1 194 ? -2.807 12.815 10.949 1.00 91.75 194 PRO A CA 1
ATOM 1529 C C . PRO A 1 194 ? -1.670 12.146 10.151 1.00 91.75 194 PRO A C 1
ATOM 1531 O O . PRO A 1 194 ? -0.686 12.796 9.798 1.00 91.75 194 PRO A O 1
ATOM 1534 N N . TRP A 1 195 ? -1.851 10.879 9.753 1.00 93.38 195 TRP A N 1
ATOM 1535 C CA . TRP A 1 195 ? -0.948 10.117 8.872 1.00 93.38 195 TRP A CA 1
ATOM 1536 C C . TRP A 1 195 ? -0.679 10.768 7.497 1.00 93.38 195 TRP A C 1
ATOM 1538 O O . TRP A 1 195 ? 0.314 10.452 6.838 1.00 93.38 195 TRP A O 1
ATOM 1548 N N . THR A 1 196 ? -1.561 11.653 7.031 1.00 88.94 196 THR A N 1
ATOM 1549 C CA . THR A 1 196 ? -1.418 12.406 5.778 1.00 88.94 196 THR A CA 1
ATOM 1550 C C . THR A 1 196 ? -0.296 13.442 5.904 1.00 88.94 196 THR A C 1
ATOM 1552 O O . THR A 1 196 ? 0.585 13.514 5.050 1.00 88.94 196 THR A O 1
ATOM 1555 N N . ASP A 1 197 ? -0.261 14.168 7.020 1.00 94.00 197 ASP A N 1
ATOM 1556 C CA . ASP A 1 197 ? 0.797 15.136 7.322 1.00 94.00 197 ASP A CA 1
ATOM 1557 C C . ASP A 1 197 ? 2.093 14.454 7.801 1.00 94.00 197 ASP A C 1
ATOM 1559 O O . ASP A 1 197 ? 3.179 14.934 7.482 1.00 94.00 197 ASP A O 1
ATOM 1563 N N . VAL A 1 198 ? 2.004 13.294 8.475 1.00 96.31 198 VAL A N 1
ATOM 1564 C CA . VAL A 1 198 ? 3.163 12.423 8.788 1.00 96.31 198 VAL A CA 1
ATOM 1565 C C . VAL A 1 198 ? 3.982 12.124 7.533 1.00 96.31 198 VAL A C 1
ATOM 1567 O O . VAL A 1 198 ? 5.196 12.304 7.551 1.00 96.31 198 VAL A O 1
ATOM 1570 N N . TYR A 1 199 ? 3.337 11.733 6.427 1.00 96.50 199 TYR A N 1
ATOM 1571 C CA . TYR A 1 199 ? 4.039 11.472 5.166 1.00 96.50 199 TYR A CA 1
ATOM 1572 C C . TYR A 1 199 ? 4.796 12.713 4.673 1.00 96.50 199 TYR A C 1
ATOM 1574 O O . TYR A 1 199 ? 5.970 12.620 4.326 1.00 96.50 199 TYR A O 1
ATOM 1582 N N . ALA A 1 200 ? 4.140 13.877 4.652 1.00 95.75 200 ALA A N 1
ATOM 1583 C CA . ALA A 1 200 ? 4.705 15.117 4.117 1.00 95.75 200 ALA A CA 1
ATOM 1584 C C . ALA A 1 200 ? 5.868 15.655 4.982 1.00 95.75 200 ALA A C 1
ATOM 1586 O O . ALA A 1 200 ? 6.865 16.181 4.476 1.00 95.75 200 ALA A O 1
ATOM 1587 N N . LEU A 1 201 ? 5.783 15.442 6.295 1.00 96.69 201 LEU A N 1
ATOM 1588 C CA . LEU A 1 201 ? 6.848 15.686 7.262 1.00 96.69 201 LEU A CA 1
ATOM 1589 C C . LEU A 1 201 ? 8.030 14.719 7.073 1.00 96.69 201 LEU A C 1
ATOM 1591 O O . LEU A 1 201 ? 9.173 15.165 6.978 1.00 96.69 201 LEU A O 1
ATOM 1595 N N . CYS A 1 202 ? 7.788 13.413 6.932 1.00 97.56 202 CYS A N 1
ATOM 1596 C CA . CYS A 1 202 ? 8.846 12.449 6.620 1.00 97.56 202 CYS A CA 1
ATOM 1597 C C . CYS A 1 202 ? 9.492 12.720 5.252 1.00 97.56 202 CYS A C 1
ATOM 1599 O O . CYS A 1 202 ? 10.704 12.590 5.116 1.00 97.56 202 CYS A O 1
ATOM 1601 N N . ALA A 1 203 ? 8.717 13.169 4.263 1.00 96.50 203 ALA A N 1
ATOM 1602 C CA . ALA A 1 203 ? 9.208 13.600 2.956 1.00 96.50 203 ALA A CA 1
ATOM 1603 C C . ALA A 1 203 ? 10.129 14.830 3.051 1.00 96.50 203 ALA A C 1
ATOM 1605 O O . ALA A 1 203 ? 11.152 14.902 2.370 1.00 96.50 203 ALA A O 1
ATOM 1606 N N . THR A 1 204 ? 9.801 15.761 3.950 1.00 96.44 204 THR A N 1
ATOM 1607 C CA . THR A 1 204 ? 10.640 16.919 4.294 1.00 96.44 204 THR A CA 1
ATOM 1608 C C . THR A 1 204 ? 11.954 16.463 4.948 1.00 96.44 204 THR A C 1
ATOM 1610 O O . THR A 1 204 ? 13.025 16.834 4.474 1.00 96.44 204 THR A O 1
ATOM 1613 N N . ILE A 1 205 ? 11.898 15.595 5.970 1.00 96.00 205 ILE A N 1
ATOM 1614 C CA . ILE A 1 205 ? 13.090 15.030 6.642 1.00 96.00 205 ILE A CA 1
ATOM 1615 C C . ILE A 1 205 ? 13.980 14.270 5.645 1.00 96.00 205 ILE A C 1
ATOM 1617 O O . ILE A 1 205 ? 15.198 14.437 5.655 1.00 96.00 205 ILE A O 1
ATOM 1621 N N . TYR A 1 206 ? 13.384 13.475 4.754 1.00 96.06 206 TYR A N 1
ATOM 1622 C CA . TYR A 1 206 ? 14.099 12.732 3.717 1.00 96.06 206 TYR A CA 1
ATOM 1623 C C . TYR A 1 206 ? 14.873 13.663 2.771 1.00 96.06 206 TYR A C 1
ATOM 1625 O O . TYR A 1 206 ? 16.035 13.377 2.475 1.00 96.06 206 TYR A O 1
ATOM 1633 N N . GLN A 1 207 ? 14.300 14.797 2.332 1.00 94.75 207 GLN A N 1
ATOM 1634 C CA . GLN A 1 207 ? 15.079 15.758 1.537 1.00 94.75 207 GLN A CA 1
ATOM 1635 C C . GLN A 1 207 ? 16.211 16.383 2.365 1.00 94.75 207 GLN A C 1
ATOM 1637 O O . GLN A 1 207 ? 17.324 16.490 1.855 1.00 94.75 207 GLN A O 1
ATOM 1642 N N . CYS A 1 208 ? 15.981 16.735 3.637 1.00 94.44 208 CYS A N 1
ATOM 1643 C CA . CYS A 1 208 ? 17.033 17.288 4.500 1.00 94.44 208 CYS A CA 1
ATOM 1644 C C . CYS A 1 208 ? 18.276 16.388 4.577 1.00 94.44 208 CYS A C 1
ATOM 1646 O O . CYS A 1 208 ? 19.393 16.902 4.548 1.00 94.44 208 CYS A O 1
ATOM 1648 N N . ILE A 1 209 ? 18.092 15.065 4.669 1.00 95.00 209 ILE A N 1
ATOM 1649 C CA . ILE A 1 209 ? 19.191 14.110 4.898 1.00 95.00 209 ILE A CA 1
ATOM 1650 C C . ILE A 1 209 ? 19.788 13.509 3.617 1.00 95.00 209 ILE A C 1
ATOM 1652 O O . ILE A 1 209 ? 20.939 13.088 3.632 1.00 95.00 209 ILE A O 1
ATOM 1656 N N . THR A 1 210 ? 19.038 13.471 2.509 1.00 90.88 210 THR A N 1
ATOM 1657 C CA . THR A 1 210 ? 19.507 12.903 1.224 1.00 90.88 210 THR A CA 1
ATOM 1658 C C . THR A 1 210 ? 19.814 13.954 0.154 1.00 90.88 210 THR A C 1
ATOM 1660 O O . THR A 1 210 ? 20.408 13.638 -0.876 1.00 90.88 210 THR A O 1
ATOM 1663 N N . GLY A 1 211 ? 19.341 15.190 0.341 1.00 89.19 211 GLY A N 1
ATOM 1664 C CA . GLY A 1 211 ? 19.354 16.261 -0.660 1.00 89.19 211 GLY A CA 1
ATOM 1665 C C . GLY A 1 211 ? 18.326 16.076 -1.783 1.00 89.19 211 GLY A C 1
ATOM 1666 O O . GLY A 1 211 ? 18.107 16.993 -2.574 1.00 89.19 211 GLY A O 1
ATOM 1667 N N . ARG A 1 212 ? 17.661 14.915 -1.864 1.00 89.25 212 ARG A N 1
ATOM 1668 C CA . ARG A 1 212 ? 16.728 14.558 -2.940 1.00 89.25 212 ARG A CA 1
ATOM 1669 C C . ARG A 1 212 ? 15.283 14.688 -2.459 1.00 89.25 212 ARG A C 1
ATOM 1671 O O . ARG A 1 212 ? 14.915 14.125 -1.432 1.00 89.25 212 ARG A O 1
ATOM 1678 N N . THR A 1 213 ? 14.439 15.374 -3.229 1.00 90.25 213 THR A N 1
ATOM 1679 C CA . THR A 1 213 ? 12.977 15.262 -3.079 1.00 90.25 213 THR A CA 1
ATOM 1680 C C . THR A 1 213 ? 12.582 13.780 -3.188 1.00 90.25 213 THR A C 1
ATOM 1682 O O . THR A 1 213 ? 13.025 13.131 -4.141 1.00 90.25 213 THR A O 1
ATOM 1685 N N . PRO A 1 214 ? 11.765 13.228 -2.271 1.00 86.44 214 PRO A N 1
ATOM 1686 C CA . PRO A 1 214 ? 11.276 11.855 -2.378 1.00 86.44 214 PRO A CA 1
ATOM 1687 C C . PRO A 1 214 ? 10.565 11.588 -3.704 1.00 86.44 214 PRO A C 1
ATOM 1689 O O . PRO A 1 214 ? 9.935 12.481 -4.280 1.00 86.44 214 PRO A O 1
ATOM 1692 N N . MET A 1 215 ? 10.589 10.333 -4.156 1.00 80.19 215 MET A N 1
ATOM 1693 C CA . MET A 1 215 ? 9.731 9.920 -5.263 1.00 80.19 215 MET A CA 1
ATOM 1694 C C . MET A 1 215 ? 8.255 10.171 -4.908 1.00 80.19 215 MET A C 1
ATOM 1696 O O . MET A 1 215 ? 7.821 9.987 -3.769 1.00 80.19 215 MET A O 1
ATOM 1700 N N . ASP A 1 216 ? 7.489 10.639 -5.890 1.00 79.00 216 ASP A N 1
ATOM 1701 C CA . ASP A 1 216 ? 6.120 11.108 -5.694 1.00 79.00 216 ASP A CA 1
ATOM 1702 C C . ASP A 1 216 ? 5.160 9.967 -5.332 1.00 79.00 216 ASP A C 1
ATOM 1704 O O . ASP A 1 216 ? 5.192 8.914 -5.964 1.00 79.00 216 ASP A O 1
ATOM 1708 N N . SER A 1 217 ? 4.279 10.160 -4.346 1.00 73.06 217 SER A N 1
ATOM 1709 C CA . SER A 1 217 ? 3.453 9.068 -3.802 1.00 73.06 217 SER A CA 1
ATOM 1710 C C . SER A 1 217 ? 2.471 8.468 -4.812 1.00 73.06 217 SER A C 1
ATOM 1712 O O . SER A 1 217 ? 2.164 7.283 -4.722 1.00 73.06 217 SER A O 1
ATOM 1714 N N . LEU A 1 218 ? 2.027 9.252 -5.801 1.00 60.09 218 LEU A N 1
ATOM 1715 C CA . LEU A 1 218 ? 1.221 8.771 -6.925 1.00 60.09 218 LEU A CA 1
ATOM 1716 C C . LEU A 1 218 ? 2.020 7.853 -7.860 1.00 60.09 218 LEU A C 1
ATOM 1718 O O . LEU A 1 218 ? 1.469 6.916 -8.417 1.00 60.09 218 LEU A O 1
ATOM 1722 N N . GLN A 1 219 ? 3.325 8.078 -8.016 1.00 52.75 219 GLN A N 1
ATOM 1723 C CA . GLN A 1 219 ? 4.193 7.119 -8.704 1.00 52.75 219 GLN A CA 1
ATOM 1724 C C . GLN A 1 219 ? 4.507 5.933 -7.789 1.00 52.75 219 GLN A C 1
ATOM 1726 O O . GLN A 1 219 ? 4.590 4.793 -8.247 1.00 52.75 219 GLN A O 1
ATOM 1731 N N . ARG A 1 220 ? 4.598 6.181 -6.476 1.00 72.00 220 ARG A N 1
ATOM 1732 C CA . ARG A 1 220 ? 4.864 5.125 -5.506 1.00 72.00 220 ARG A CA 1
ATOM 1733 C C . ARG A 1 220 ? 3.670 4.221 -5.176 1.00 72.00 220 ARG A C 1
ATOM 1735 O O . ARG A 1 220 ? 3.858 3.198 -4.530 1.00 72.00 220 ARG A O 1
ATOM 1742 N N . SER A 1 221 ? 2.453 4.534 -5.627 1.00 43.97 221 SER A N 1
ATOM 1743 C CA . SER A 1 221 ? 1.280 3.667 -5.406 1.00 43.97 221 SER A CA 1
ATOM 1744 C C . SER A 1 221 ? 1.284 2.403 -6.250 1.00 43.97 221 SER A C 1
ATOM 1746 O O . SER A 1 221 ? 0.666 1.416 -5.869 1.00 43.97 221 SER A O 1
ATOM 1748 N N . PHE A 1 222 ? 1.994 2.451 -7.373 1.00 37.25 222 PHE A N 1
ATOM 1749 C CA . PHE A 1 222 ? 2.480 1.274 -8.086 1.00 37.25 222 PHE A CA 1
ATOM 1750 C C . PHE A 1 222 ? 3.672 0.702 -7.312 1.00 37.25 222 PHE A C 1
ATOM 1752 O O . PHE A 1 222 ? 3.705 -0.475 -6.964 1.00 37.25 222 PHE A O 1
ATOM 1759 N N . ARG A 1 223 ? 4.616 1.595 -6.965 1.00 40.62 223 ARG A N 1
ATOM 1760 C CA . ARG A 1 223 ? 5.954 1.223 -6.523 1.00 40.62 223 ARG A CA 1
ATOM 1761 C C . ARG A 1 223 ? 6.517 1.925 -5.299 1.00 40.62 223 ARG A C 1
ATOM 1763 O O . ARG A 1 223 ? 7.020 3.040 -5.408 1.00 40.62 223 ARG A O 1
ATOM 1770 N N . ASP A 1 224 ? 6.705 1.217 -4.192 1.00 60.19 224 ASP A N 1
ATOM 1771 C CA . ASP A 1 224 ? 7.587 1.756 -3.152 1.00 60.19 224 ASP A CA 1
ATOM 1772 C C . ASP A 1 224 ? 9.087 1.558 -3.494 1.00 60.19 224 ASP A C 1
ATOM 1774 O O . ASP A 1 224 ? 9.740 0.655 -2.978 1.00 60.19 224 ASP A O 1
ATOM 1778 N N . GLU A 1 225 ? 9.609 2.373 -4.426 1.00 56.56 225 GLU A N 1
ATOM 1779 C CA . GLU A 1 225 ? 11.015 2.381 -4.908 1.00 56.56 225 GLU A CA 1
ATOM 1780 C C . GLU A 1 225 ? 11.929 3.269 -4.065 1.00 56.56 225 GLU A C 1
ATOM 1782 O O . GLU A 1 225 ? 13.098 3.440 -4.401 1.00 56.56 225 GLU A O 1
ATOM 1787 N N . LEU A 1 226 ? 11.385 3.931 -3.042 1.00 80.81 226 LEU A N 1
ATOM 1788 C CA . LEU A 1 226 ? 12.080 5.021 -2.377 1.00 80.81 226 LEU A CA 1
ATOM 1789 C C . LEU A 1 226 ? 13.396 4.510 -1.769 1.00 80.81 226 LEU A C 1
ATOM 1791 O O . LEU A 1 226 ? 13.378 3.697 -0.846 1.00 80.81 226 LEU A O 1
ATOM 1795 N N . GLU A 1 227 ? 14.530 4.968 -2.311 1.00 79.31 227 GLU A N 1
ATOM 1796 C CA . GLU A 1 227 ? 15.854 4.553 -1.846 1.00 79.31 227 GLU A CA 1
ATOM 1797 C C . GLU A 1 227 ? 15.999 4.889 -0.348 1.00 79.31 227 GLU A C 1
ATOM 1799 O O . GLU A 1 227 ? 15.849 6.054 0.024 1.00 79.31 227 GLU A O 1
ATOM 1804 N N . PRO A 1 228 ? 16.298 3.917 0.536 1.00 87.81 228 PRO A N 1
ATOM 1805 C CA . PRO A 1 228 ? 16.527 4.213 1.945 1.00 87.81 228 PRO A CA 1
ATOM 1806 C C . PRO A 1 228 ? 17.653 5.255 2.104 1.00 87.81 228 PRO A C 1
ATOM 1808 O O . PRO A 1 228 ? 18.683 5.119 1.431 1.00 87.81 228 PRO A O 1
ATOM 1811 N N . PRO A 1 229 ? 17.495 6.292 2.951 1.00 87.88 229 PRO A N 1
ATOM 1812 C CA . PRO A 1 229 ? 18.465 7.379 3.086 1.00 87.88 229 PRO A CA 1
ATOM 1813 C C . PRO A 1 229 ? 19.924 6.945 3.274 1.00 87.88 229 PRO A C 1
ATOM 1815 O O . PRO A 1 229 ? 20.820 7.605 2.751 1.00 87.88 229 PRO A O 1
ATOM 1818 N N . SER A 1 230 ? 20.174 5.823 3.950 1.00 86.31 230 SER A N 1
ATOM 1819 C CA . SER A 1 230 ? 21.503 5.237 4.143 1.00 86.31 230 SER A CA 1
ATOM 1820 C C . SER A 1 230 ? 22.179 4.834 2.825 1.00 86.31 230 SER A C 1
ATOM 1822 O O . SER A 1 230 ? 23.390 5.008 2.676 1.00 86.31 230 SER A O 1
ATOM 1824 N N . ARG A 1 231 ? 21.412 4.374 1.821 1.00 78.06 231 ARG A N 1
ATOM 1825 C CA . ARG A 1 231 ? 21.917 4.100 0.459 1.00 78.06 231 ARG A CA 1
ATOM 1826 C C . ARG A 1 231 ? 22.263 5.387 -0.292 1.00 78.06 231 ARG A C 1
ATOM 1828 O O . ARG A 1 231 ? 23.175 5.384 -1.116 1.00 78.06 231 ARG A O 1
ATOM 1835 N N . LEU A 1 232 ? 21.582 6.483 0.045 1.00 81.88 232 LEU A N 1
ATOM 1836 C CA . LEU A 1 232 ? 21.792 7.824 -0.503 1.00 81.88 232 LEU A CA 1
ATOM 1837 C C . LEU A 1 232 ? 22.885 8.637 0.213 1.00 81.88 232 LEU A C 1
ATOM 1839 O O . LEU A 1 232 ? 23.132 9.780 -0.169 1.00 81.88 232 LEU A O 1
ATOM 1843 N N . GLY A 1 233 ? 23.556 8.058 1.214 1.00 75.81 233 GLY A N 1
ATOM 1844 C CA . GLY A 1 233 ? 24.614 8.717 1.984 1.00 75.81 233 GLY A CA 1
ATOM 1845 C C . GLY A 1 233 ? 24.119 9.580 3.150 1.00 75.81 233 GLY A C 1
ATOM 1846 O O . GLY A 1 233 ? 24.918 10.309 3.733 1.00 75.81 233 GLY A O 1
ATOM 1847 N N . GLY A 1 234 ? 22.834 9.498 3.505 1.00 82.56 234 GLY A N 1
ATOM 1848 C CA . GLY A 1 234 ? 22.292 10.138 4.700 1.00 82.56 234 GLY A CA 1
ATOM 1849 C C . GLY A 1 234 ? 22.796 9.460 5.976 1.00 82.56 234 GLY A C 1
ATOM 1850 O O . GLY A 1 234 ? 22.692 8.242 6.127 1.00 82.56 234 GLY A O 1
ATOM 1851 N N . GLU A 1 235 ? 23.323 10.247 6.913 1.00 82.75 235 GLU A N 1
ATOM 1852 C CA . GLU A 1 235 ? 23.730 9.765 8.236 1.00 82.75 235 GLU A CA 1
ATOM 1853 C C . GLU A 1 235 ? 22.479 9.501 9.092 1.00 82.75 235 GLU A C 1
ATOM 1855 O O . GLU A 1 235 ? 21.844 10.439 9.574 1.00 82.75 235 GLU A O 1
ATOM 1860 N N . ILE A 1 236 ? 22.101 8.223 9.222 1.00 90.06 236 ILE A N 1
ATOM 1861 C CA . ILE A 1 236 ? 20.912 7.727 9.935 1.00 90.06 236 ILE A CA 1
ATOM 1862 C C . ILE A 1 236 ? 21.180 6.316 10.498 1.00 90.06 236 ILE A C 1
ATOM 1864 O O . ILE A 1 236 ? 21.931 5.542 9.899 1.00 90.06 236 ILE A O 1
ATOM 1868 N N . SER A 1 237 ? 20.579 5.941 11.636 1.00 87.56 237 SER A N 1
ATOM 1869 C CA . SER A 1 237 ? 20.637 4.545 12.115 1.00 87.56 237 SER A CA 1
ATOM 1870 C C . SER A 1 237 ? 19.590 3.650 11.425 1.00 87.56 237 SER A C 1
ATOM 1872 O O . SER A 1 237 ? 18.534 4.149 11.036 1.00 87.56 237 SER A O 1
ATOM 1874 N N . PRO A 1 238 ? 19.798 2.318 11.334 1.00 80.31 238 PRO A N 1
ATOM 1875 C CA . PRO A 1 238 ? 18.835 1.409 10.699 1.00 80.31 238 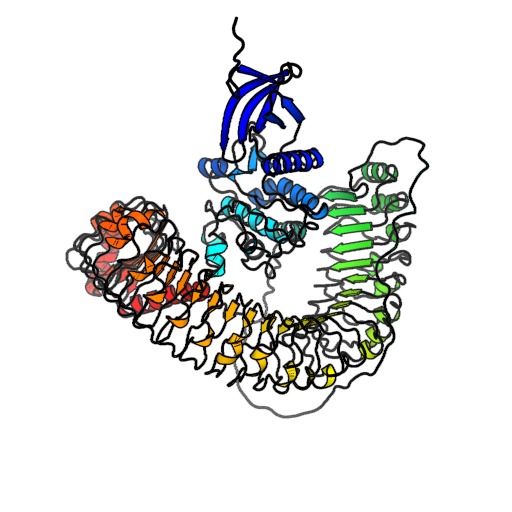PRO A CA 1
ATOM 1876 C C . PRO A 1 238 ? 17.421 1.453 11.299 1.00 80.31 238 PRO A C 1
ATOM 1878 O O . PRO A 1 238 ? 16.448 1.271 10.577 1.00 80.31 238 PRO A O 1
ATOM 1881 N N . TYR A 1 239 ? 17.291 1.729 12.603 1.00 85.19 239 TYR A N 1
ATOM 1882 C CA . TYR A 1 239 ? 15.983 1.881 13.249 1.00 85.19 239 TYR A CA 1
ATOM 1883 C C . TYR A 1 239 ? 15.297 3.199 12.861 1.00 85.19 239 TYR A C 1
ATOM 1885 O O . TYR A 1 239 ? 14.124 3.209 12.502 1.00 85.19 239 TYR A O 1
ATOM 1893 N N . GLN A 1 240 ? 16.030 4.314 12.871 1.00 89.19 240 GLN A N 1
ATOM 1894 C CA . GLN A 1 240 ? 15.501 5.610 12.429 1.00 89.19 240 GLN A CA 1
ATOM 1895 C C . GLN A 1 240 ? 15.140 5.593 10.937 1.00 89.19 240 GLN A C 1
ATOM 1897 O O . GLN A 1 240 ? 14.161 6.218 10.535 1.00 89.19 240 GLN A O 1
ATOM 1902 N N . GLU A 1 241 ? 15.887 4.835 10.132 1.00 92.12 241 GLU A N 1
ATOM 1903 C CA . GLU A 1 241 ? 15.567 4.552 8.735 1.00 92.12 241 GLU A CA 1
ATOM 1904 C C . GLU A 1 241 ? 14.273 3.738 8.598 1.00 92.12 241 GLU A C 1
ATOM 1906 O O . GLU A 1 241 ? 13.381 4.171 7.873 1.00 92.12 241 GLU A O 1
ATOM 1911 N N . GLU A 1 242 ? 14.101 2.635 9.338 1.00 88.88 242 GLU A N 1
ATOM 1912 C CA . GLU A 1 242 ? 12.836 1.879 9.373 1.00 88.88 242 GLU A CA 1
ATOM 1913 C C . GLU A 1 242 ? 11.644 2.791 9.718 1.00 88.88 242 GLU A C 1
ATOM 1915 O O . GLU A 1 242 ? 10.624 2.787 9.026 1.00 88.88 242 GLU A O 1
ATOM 1920 N N . VAL A 1 243 ? 11.793 3.629 10.748 1.00 90.50 243 VAL A N 1
ATOM 1921 C CA . VAL A 1 243 ? 10.770 4.579 11.204 1.00 90.50 243 VAL A CA 1
ATOM 1922 C C . VAL A 1 243 ? 10.444 5.617 10.131 1.00 90.50 243 VAL A C 1
ATOM 1924 O O . VAL A 1 243 ? 9.268 5.835 9.832 1.00 90.50 243 VAL A O 1
ATOM 1927 N N . LEU A 1 244 ? 11.456 6.249 9.530 1.00 93.56 244 LEU A N 1
ATOM 1928 C CA . LEU A 1 244 ? 11.259 7.275 8.506 1.00 93.56 244 LEU A CA 1
ATOM 1929 C C . LEU A 1 244 ? 10.619 6.681 7.242 1.00 93.56 244 LEU A C 1
ATOM 1931 O O . LEU A 1 244 ? 9.671 7.254 6.704 1.00 93.56 244 LEU A O 1
ATOM 1935 N N . MET A 1 245 ? 11.070 5.499 6.816 1.00 93.44 245 MET A N 1
ATOM 1936 C CA . MET A 1 245 ? 10.512 4.778 5.671 1.00 93.44 245 MET A CA 1
ATOM 1937 C C . MET A 1 245 ? 9.082 4.285 5.939 1.00 93.44 245 MET A C 1
ATOM 1939 O O . MET A 1 245 ? 8.245 4.328 5.038 1.00 93.44 245 MET A O 1
ATOM 1943 N N . LYS A 1 246 ? 8.747 3.909 7.182 1.00 87.31 246 LYS A N 1
ATOM 1944 C CA . LYS A 1 246 ? 7.367 3.598 7.592 1.00 87.31 246 LYS A CA 1
ATOM 1945 C C . LYS A 1 246 ? 6.477 4.843 7.642 1.00 87.31 246 LYS A C 1
ATOM 1947 O O . LYS A 1 246 ? 5.317 4.778 7.241 1.00 87.31 246 LYS A O 1
ATOM 1952 N N . GLY A 1 247 ? 7.002 5.988 8.075 1.00 90.19 247 GLY A N 1
ATOM 1953 C CA . GLY A 1 247 ? 6.322 7.283 7.961 1.00 90.19 247 GLY A CA 1
ATOM 1954 C C . GLY A 1 247 ? 6.080 7.703 6.504 1.00 90.19 247 GLY A C 1
ATOM 1955 O O . GLY A 1 247 ? 5.066 8.324 6.198 1.00 90.19 247 GLY A O 1
ATOM 1956 N N . LEU A 1 248 ? 6.952 7.275 5.589 1.00 95.00 248 LEU A N 1
ATOM 1957 C CA . LEU A 1 248 ? 6.821 7.454 4.141 1.00 95.00 248 LEU A CA 1
ATOM 1958 C C . LEU A 1 248 ? 6.007 6.365 3.430 1.00 95.00 248 LEU A C 1
ATOM 1960 O O . LEU A 1 248 ? 5.830 6.484 2.218 1.00 95.00 248 LEU A O 1
ATOM 1964 N N . ALA A 1 249 ? 5.517 5.326 4.116 1.00 90.12 249 ALA A N 1
ATOM 1965 C CA . ALA A 1 249 ? 4.822 4.206 3.478 1.00 90.12 249 ALA A CA 1
ATOM 1966 C C . ALA A 1 249 ? 3.593 4.682 2.687 1.00 90.12 249 ALA A C 1
ATOM 1968 O O . ALA A 1 249 ? 2.781 5.474 3.170 1.00 90.12 249 ALA A O 1
ATOM 1969 N N . VAL A 1 250 ? 3.449 4.210 1.448 1.00 73.31 250 VAL A N 1
ATOM 1970 C CA . VAL A 1 250 ? 2.497 4.811 0.498 1.00 73.31 250 VAL A CA 1
ATOM 1971 C C . VAL A 1 250 ? 1.046 4.594 0.920 1.00 73.31 250 VAL A C 1
ATOM 1973 O O . VAL A 1 250 ? 0.253 5.537 0.898 1.00 73.31 250 VAL A O 1
ATOM 1976 N N . ARG A 1 251 ? 0.698 3.387 1.381 1.00 75.56 251 ARG A N 1
ATOM 1977 C CA . ARG A 1 251 ? -0.625 3.117 1.955 1.00 75.56 251 ARG A CA 1
ATOM 1978 C C . ARG A 1 251 ? -0.758 3.748 3.347 1.00 75.56 251 ARG A C 1
ATOM 1980 O O . ARG A 1 251 ? 0.157 3.683 4.164 1.00 75.56 251 ARG A O 1
ATOM 1987 N N . ALA A 1 252 ? -1.917 4.343 3.622 1.00 77.19 252 ALA A N 1
ATOM 1988 C CA . ALA A 1 252 ? -2.192 5.076 4.861 1.00 77.19 252 ALA A CA 1
ATOM 1989 C C . ALA A 1 252 ? -2.379 4.186 6.109 1.00 77.19 252 ALA A C 1
ATOM 1991 O O . ALA A 1 252 ? -2.250 4.667 7.234 1.00 77.19 252 ALA A O 1
ATOM 1992 N N . ASP A 1 253 ? -2.697 2.906 5.922 1.00 67.88 253 ASP A N 1
ATOM 1993 C CA . ASP A 1 253 ? -2.851 1.884 6.966 1.00 67.88 253 ASP A CA 1
ATOM 1994 C C . ASP A 1 253 ? -1.501 1.342 7.467 1.00 67.88 253 ASP A C 1
ATOM 1996 O O . ASP A 1 253 ? -1.332 1.129 8.664 1.00 67.88 253 ASP A O 1
ATOM 2000 N N . HIS A 1 254 ? -0.517 1.195 6.576 1.00 73.38 254 HIS A N 1
ATOM 2001 C CA . HIS A 1 254 ? 0.847 0.763 6.909 1.00 73.38 254 HIS A CA 1
ATOM 2002 C C . HIS A 1 254 ? 1.680 1.877 7.579 1.00 73.38 254 HIS A C 1
ATOM 2004 O O . HIS A 1 254 ? 2.734 1.613 8.169 1.00 73.38 254 HIS A O 1
ATOM 2010 N N . ARG A 1 255 ? 1.218 3.127 7.467 1.00 88.94 255 ARG A N 1
ATOM 2011 C CA . ARG A 1 255 ? 1.905 4.338 7.921 1.00 88.94 255 ARG A CA 1
ATOM 2012 C C . ARG A 1 255 ? 1.806 4.538 9.436 1.00 88.94 255 ARG A C 1
ATOM 2014 O O . ARG A 1 255 ? 0.815 4.168 10.065 1.00 88.94 255 ARG A O 1
ATOM 2021 N N . ILE A 1 256 ? 2.819 5.190 10.007 1.00 87.38 256 ILE A N 1
ATOM 2022 C CA . ILE A 1 256 ? 2.777 5.745 11.373 1.00 87.38 256 ILE A CA 1
ATOM 2023 C C . ILE A 1 256 ? 1.564 6.684 11.491 1.00 87.38 256 ILE A C 1
ATOM 2025 O O . ILE A 1 256 ? 1.301 7.476 10.581 1.00 87.38 256 ILE A O 1
ATOM 2029 N N . ARG A 1 257 ? 0.769 6.550 12.561 1.00 89.56 257 ARG A N 1
ATOM 2030 C CA . ARG A 1 257 ? -0.628 7.033 12.540 1.00 89.56 257 ARG A CA 1
ATOM 2031 C C . ARG A 1 257 ? -0.807 8.472 13.024 1.00 89.56 257 ARG A C 1
ATOM 2033 O O . ARG A 1 257 ? -1.791 9.094 12.628 1.00 89.56 257 ARG A O 1
ATOM 2040 N N . THR A 1 258 ? 0.128 9.007 13.812 1.00 93.69 258 THR A N 1
ATOM 2041 C CA . THR A 1 258 ? 0.157 10.401 14.298 1.00 93.69 258 THR A CA 1
ATOM 2042 C C . THR A 1 258 ? 1.565 10.994 14.206 1.00 93.69 258 THR A C 1
ATOM 2044 O O . THR A 1 258 ? 2.556 10.262 14.174 1.00 93.69 258 THR A O 1
ATOM 2047 N N . VAL A 1 259 ? 1.672 12.329 14.192 1.00 93.38 259 VAL A N 1
ATOM 2048 C CA . VAL A 1 259 ? 2.978 13.016 14.274 1.00 93.38 259 VAL A CA 1
ATOM 2049 C C . VAL A 1 259 ? 3.645 12.783 15.636 1.00 93.38 259 VAL A C 1
ATOM 2051 O O . VAL A 1 259 ? 4.864 12.687 15.697 1.00 93.38 259 VAL A O 1
ATOM 2054 N N . GLU A 1 260 ? 2.860 12.579 16.698 1.00 92.12 260 GLU A N 1
ATOM 2055 C CA . GLU A 1 260 ? 3.354 12.179 18.023 1.00 92.12 260 GLU A CA 1
ATOM 2056 C C . GLU A 1 260 ? 4.058 10.805 17.983 1.00 92.12 260 GLU A C 1
ATOM 2058 O O . GLU A 1 260 ? 5.201 10.691 18.425 1.00 92.12 260 GLU A O 1
ATOM 2063 N N . GLU A 1 261 ? 3.440 9.770 17.386 1.00 88.88 261 GLU A N 1
ATOM 2064 C CA . GLU A 1 261 ? 4.073 8.445 17.239 1.00 88.88 261 GLU A CA 1
ATOM 2065 C C . GLU A 1 261 ? 5.348 8.536 16.379 1.00 88.88 261 GLU A C 1
ATOM 2067 O O . GLU A 1 261 ? 6.357 7.897 16.688 1.00 88.88 261 GLU A O 1
ATOM 2072 N N . LEU A 1 262 ? 5.330 9.359 15.322 1.00 93.12 262 LEU A N 1
ATOM 2073 C CA . LEU A 1 262 ? 6.508 9.600 14.489 1.00 93.12 262 LEU A CA 1
ATOM 2074 C C . LEU A 1 262 ? 7.643 10.218 15.312 1.00 93.12 262 LEU A C 1
ATOM 2076 O O . LEU A 1 262 ? 8.739 9.665 15.353 1.00 93.12 262 LEU A O 1
ATOM 2080 N N . GLN A 1 263 ? 7.380 11.346 15.969 1.00 92.38 263 GLN A N 1
ATOM 2081 C CA . GLN A 1 263 ? 8.364 12.097 16.742 1.00 92.38 263 GLN A CA 1
ATOM 2082 C C . GLN A 1 263 ? 8.998 11.224 17.835 1.00 92.38 263 GLN A C 1
ATOM 2084 O O . GLN A 1 263 ? 10.224 11.186 17.950 1.00 92.38 263 GLN A O 1
ATOM 2089 N N . GLN A 1 264 ? 8.190 10.462 18.583 1.00 87.12 264 GLN A N 1
ATOM 2090 C CA . GLN A 1 264 ? 8.688 9.523 19.594 1.00 87.12 264 GLN A CA 1
ATOM 2091 C C . GLN A 1 264 ? 9.655 8.493 18.990 1.00 87.12 264 GLN A C 1
ATOM 2093 O O . GLN A 1 264 ? 10.755 8.299 19.509 1.00 87.12 264 GLN A O 1
ATOM 2098 N N . ARG A 1 265 ? 9.274 7.857 17.874 1.00 88.19 265 ARG A N 1
ATOM 2099 C CA . ARG A 1 265 ? 10.081 6.819 17.217 1.00 88.19 265 ARG A CA 1
ATOM 2100 C C . ARG A 1 265 ? 11.365 7.356 16.575 1.00 88.19 265 ARG A C 1
ATOM 2102 O O . ARG A 1 265 ? 12.386 6.676 16.626 1.00 88.19 265 ARG A O 1
ATOM 2109 N N . LEU A 1 266 ? 11.341 8.554 15.982 1.00 84.75 266 LEU A N 1
ATOM 2110 C CA . LEU A 1 266 ? 12.519 9.164 15.342 1.00 84.75 266 LEU A CA 1
ATOM 2111 C C . LEU A 1 266 ? 13.644 9.467 16.357 1.00 84.75 266 LEU A C 1
ATOM 2113 O O . LEU A 1 266 ? 14.820 9.460 15.993 1.00 84.75 266 LEU A O 1
ATOM 2117 N N . PHE A 1 267 ? 13.307 9.697 17.630 1.00 81.94 267 PHE A N 1
ATOM 2118 C CA . PHE A 1 267 ? 14.258 10.050 18.694 1.00 81.94 267 PHE A CA 1
ATOM 2119 C C . PHE A 1 267 ? 14.569 8.906 19.684 1.00 81.94 267 PHE A C 1
ATOM 2121 O O . PHE A 1 267 ? 14.961 9.175 20.821 1.00 81.94 267 PHE A O 1
ATOM 2128 N N . GLN A 1 268 ? 14.408 7.643 19.278 1.00 74.62 268 GLN A N 1
ATOM 2129 C CA . GLN A 1 268 ? 14.655 6.459 20.114 1.00 74.62 268 GLN A CA 1
ATOM 2130 C C . GLN A 1 268 ? 15.874 5.648 19.618 1.00 74.62 268 GLN A C 1
ATOM 2132 O O . GLN A 1 268 ? 16.057 5.455 18.417 1.00 74.62 268 GLN A O 1
ATOM 2137 N N . GLU A 1 269 ? 16.726 5.177 20.540 1.00 45.38 269 GLU A N 1
ATOM 2138 C CA . GLU A 1 269 ? 17.955 4.430 20.212 1.00 45.38 269 GLU A CA 1
ATOM 2139 C C . GLU A 1 269 ? 17.711 2.930 19.938 1.00 45.38 269 GLU A C 1
ATOM 2141 O O . GLU A 1 269 ? 16.809 2.303 20.493 1.00 45.38 269 GLU A O 1
ATOM 2146 N N . SER A 1 270 ? 18.553 2.328 19.086 1.00 38.72 270 SER A N 1
ATOM 2147 C CA . SER A 1 270 ? 18.407 0.933 18.635 1.00 38.72 270 SER A CA 1
ATOM 2148 C C . SER A 1 270 ? 18.694 -0.120 19.727 1.00 38.72 270 SER A C 1
ATOM 2150 O O . SER A 1 270 ? 19.766 -0.082 20.345 1.00 38.72 270 SER A O 1
ATOM 2152 N N . PRO A 1 271 ? 17.844 -1.155 19.889 1.00 38.91 271 PRO A N 1
ATOM 2153 C CA . PRO A 1 271 ? 18.163 -2.332 20.699 1.00 38.91 271 PRO A CA 1
ATOM 2154 C C . PRO A 1 271 ? 19.389 -3.092 20.165 1.00 38.91 271 PRO A C 1
ATOM 2156 O O . PRO A 1 271 ? 19.529 -3.309 18.961 1.00 38.91 271 PRO A O 1
ATOM 2159 N N . ARG A 1 272 ? 20.276 -3.554 21.056 1.00 29.58 272 ARG A N 1
ATOM 2160 C CA . ARG A 1 272 ? 21.463 -4.342 20.668 1.00 29.58 272 ARG A CA 1
ATOM 2161 C C . ARG A 1 272 ? 21.132 -5.837 20.526 1.00 29.58 272 ARG A C 1
ATOM 2163 O O . ARG A 1 272 ? 20.535 -6.393 21.448 1.00 29.58 272 ARG A O 1
ATOM 2170 N N . PRO A 1 273 ? 21.581 -6.524 19.457 1.00 32.75 273 PRO A N 1
ATOM 2171 C CA . PRO A 1 273 ? 21.437 -7.973 19.334 1.00 32.75 273 PRO A CA 1
ATOM 2172 C C . PRO A 1 273 ? 22.377 -8.715 20.298 1.00 32.75 273 PRO A C 1
ATOM 2174 O O . PRO A 1 273 ? 23.543 -8.349 20.460 1.00 32.75 273 PRO A O 1
ATOM 2177 N N . THR A 1 274 ? 21.887 -9.785 20.924 1.00 30.86 274 THR A N 1
ATOM 2178 C CA . THR A 1 274 ? 22.653 -10.637 21.847 1.00 30.86 274 THR A CA 1
ATOM 2179 C C . THR A 1 274 ? 23.362 -11.785 21.116 1.00 30.86 274 THR A C 1
ATOM 2181 O O . THR A 1 274 ? 22.746 -12.572 20.400 1.00 30.86 274 THR A O 1
ATOM 2184 N N . GLU A 1 275 ? 24.678 -11.922 21.311 1.00 31.98 275 GLU A N 1
ATOM 2185 C CA . GLU A 1 275 ? 25.478 -12.984 20.681 1.00 31.98 275 GLU A CA 1
ATOM 2186 C C . GLU A 1 275 ? 25.292 -14.370 21.337 1.00 31.98 275 GLU A C 1
ATOM 2188 O O . GLU A 1 275 ? 26.141 -14.804 22.116 1.00 31.98 275 GLU A O 1
ATOM 2193 N N . SER A 1 276 ? 24.258 -15.132 20.957 1.00 33.50 276 SER A N 1
ATOM 2194 C CA . SER A 1 276 ? 24.322 -16.608 21.002 1.00 33.50 276 SER A CA 1
ATOM 2195 C C . SER A 1 276 ? 23.200 -17.312 20.225 1.00 33.50 276 SER A C 1
ATOM 2197 O O . SER A 1 276 ? 22.136 -17.561 20.775 1.00 33.50 276 SER A O 1
ATOM 2199 N N . GLU A 1 277 ? 23.469 -17.724 18.982 1.00 31.03 277 GLU A N 1
ATOM 2200 C CA . GLU A 1 277 ? 23.535 -19.145 18.574 1.00 31.03 277 GLU A CA 1
ATOM 2201 C C . GLU A 1 277 ? 23.789 -19.279 17.057 1.00 31.03 277 GLU A C 1
ATOM 2203 O O . GLU A 1 277 ? 23.218 -18.564 16.239 1.00 31.03 277 GLU A O 1
ATOM 2208 N N . LYS A 1 278 ? 24.661 -20.217 16.654 1.00 27.25 278 LYS A N 1
ATOM 2209 C CA . LYS A 1 278 ? 24.847 -20.618 15.243 1.00 27.25 278 LYS A CA 1
ATOM 2210 C C . LYS A 1 278 ? 24.541 -22.113 15.105 1.00 27.25 278 LYS A C 1
ATOM 2212 O O . LYS A 1 278 ? 25.259 -22.915 15.713 1.00 27.25 278 LYS A O 1
ATOM 2217 N N . PRO A 1 279 ? 23.525 -22.522 14.322 1.00 28.08 279 PRO A N 1
ATOM 2218 C CA . PRO A 1 279 ? 23.091 -23.914 14.277 1.00 28.08 279 PRO A CA 1
ATOM 2219 C C . PRO A 1 279 ? 24.131 -24.817 13.599 1.00 28.08 279 PRO A C 1
ATOM 2221 O O . PRO A 1 279 ? 24.632 -24.523 12.514 1.00 28.08 279 PRO A O 1
ATOM 2224 N N . LYS A 1 280 ? 24.425 -25.968 14.218 1.00 27.58 280 LYS A N 1
ATOM 2225 C CA . LYS A 1 280 ? 25.216 -27.051 13.610 1.00 27.58 280 LYS A CA 1
ATOM 2226 C C . LYS A 1 280 ? 24.317 -28.226 13.240 1.00 27.58 280 LYS A C 1
ATOM 2228 O O . LYS A 1 280 ? 23.639 -28.795 14.088 1.00 27.58 280 LYS A O 1
ATOM 2233 N N . VAL A 1 281 ? 24.362 -28.623 11.971 1.00 25.81 281 VAL A N 1
ATOM 2234 C CA . VAL A 1 281 ? 23.581 -29.745 11.430 1.00 25.81 281 VAL A CA 1
ATOM 2235 C C . VAL A 1 281 ? 24.145 -31.091 11.900 1.00 25.81 281 VAL A C 1
ATOM 2237 O O . VAL A 1 281 ? 25.330 -31.369 11.727 1.00 25.81 281 VAL A O 1
ATOM 2240 N N . THR A 1 282 ? 23.298 -31.981 12.426 1.00 23.95 282 THR A N 1
ATOM 2241 C CA . THR A 1 282 ? 23.563 -33.434 12.519 1.00 23.95 282 THR A CA 1
ATOM 2242 C C . THR A 1 282 ? 22.234 -34.203 12.525 1.00 23.95 282 THR A C 1
ATOM 2244 O O . THR A 1 282 ? 21.253 -33.750 13.107 1.00 23.95 282 THR A O 1
ATOM 2247 N N . VAL A 1 283 ? 22.172 -35.368 11.867 1.00 23.83 283 VAL A N 1
ATOM 2248 C CA . VAL A 1 283 ? 20.910 -36.073 11.562 1.00 23.83 283 VAL A CA 1
ATOM 2249 C C . VAL A 1 283 ? 20.848 -37.468 12.207 1.00 23.83 283 VAL A C 1
ATOM 2251 O O . VAL A 1 283 ? 21.648 -38.333 11.861 1.00 23.83 283 VAL A O 1
ATOM 2254 N N . SER A 1 284 ? 19.844 -37.743 13.060 1.00 22.30 284 SER A N 1
ATOM 2255 C CA . SER A 1 284 ? 18.815 -38.793 12.815 1.00 22.30 284 SER A CA 1
ATOM 2256 C C . SER A 1 284 ? 18.014 -39.310 14.043 1.00 22.30 284 SER A C 1
ATOM 2258 O O . SER A 1 284 ? 18.527 -39.540 15.128 1.00 22.30 284 SER A O 1
ATOM 2260 N N . ARG A 1 285 ? 16.730 -39.616 13.772 1.00 23.48 285 ARG A N 1
ATOM 2261 C CA . ARG A 1 285 ? 15.879 -40.706 14.329 1.00 23.48 285 ARG A CA 1
ATOM 2262 C C . ARG A 1 285 ? 15.545 -40.812 15.844 1.00 23.48 285 ARG A C 1
ATOM 2264 O O . ARG A 1 285 ? 16.005 -41.700 16.548 1.00 23.48 285 ARG A O 1
ATOM 2271 N N . LYS A 1 286 ? 14.464 -40.104 16.215 1.00 24.31 286 LYS A N 1
ATOM 2272 C CA . LYS A 1 286 ? 13.197 -40.613 16.825 1.00 24.31 286 LYS A CA 1
ATOM 2273 C C . LYS A 1 286 ? 13.230 -41.897 17.699 1.00 24.31 286 LYS A C 1
ATOM 2275 O O . LYS A 1 286 ? 13.307 -42.988 17.133 1.00 24.31 286 LYS A O 1
ATOM 2280 N N . ARG A 1 287 ? 12.725 -41.800 18.951 1.00 24.19 287 ARG A N 1
ATOM 2281 C CA . ARG A 1 287 ? 11.434 -42.439 19.361 1.00 24.19 287 ARG A CA 1
ATOM 2282 C C . ARG A 1 287 ? 10.937 -42.123 20.793 1.00 24.19 287 ARG A C 1
ATOM 2284 O O . ARG A 1 287 ? 11.612 -42.479 21.741 1.00 24.19 287 ARG A O 1
ATOM 2291 N N . ARG A 1 288 ? 9.645 -41.737 20.876 1.00 23.30 288 ARG A N 1
ATOM 2292 C CA . ARG A 1 288 ? 8.650 -41.976 21.966 1.00 23.30 288 ARG A CA 1
ATOM 2293 C C . ARG A 1 288 ? 8.931 -41.388 23.377 1.00 23.30 288 ARG A C 1
ATOM 2295 O O . ARG A 1 288 ? 10.040 -41.471 23.863 1.00 23.30 288 ARG A O 1
ATOM 2302 N N . ALA A 1 289 ? 7.932 -40.908 24.133 1.00 24.25 289 ALA A N 1
ATOM 2303 C CA . ALA A 1 289 ? 6.496 -40.691 23.857 1.00 24.25 289 ALA A CA 1
ATOM 2304 C C . ALA A 1 289 ? 5.813 -39.856 24.968 1.00 24.25 289 ALA A C 1
ATOM 2306 O O . ALA A 1 289 ? 6.363 -39.733 26.053 1.00 24.25 289 ALA A O 1
ATOM 2307 N N . GLN A 1 290 ? 4.536 -39.508 24.722 1.00 23.03 290 GLN A N 1
ATOM 2308 C CA . GLN A 1 290 ? 3.527 -38.958 25.652 1.00 23.03 290 GLN A CA 1
ATOM 2309 C C . GLN A 1 290 ? 3.653 -37.442 25.930 1.00 23.03 290 GLN A C 1
ATOM 2311 O O . GLN A 1 290 ? 4.758 -36.953 26.079 1.00 23.03 290 GLN A O 1
ATOM 2316 N N . ARG A 1 291 ? 2.559 -36.659 25.975 1.00 22.81 291 ARG A N 1
ATOM 2317 C CA . ARG A 1 291 ? 1.109 -36.990 25.911 1.00 22.81 291 ARG A CA 1
ATOM 2318 C C . ARG A 1 291 ? 0.327 -36.068 24.954 1.00 22.81 291 ARG A C 1
ATOM 2320 O O . ARG A 1 291 ? 0.818 -35.041 24.520 1.00 22.81 291 ARG A O 1
ATOM 2327 N N . LYS A 1 292 ? -0.882 -36.516 24.602 1.00 24.98 292 LYS A N 1
ATOM 2328 C CA . LYS A 1 292 ? -1.909 -35.807 23.812 1.00 24.98 292 LYS A CA 1
ATOM 2329 C C . LYS A 1 292 ? -2.991 -35.221 24.778 1.00 24.98 292 LYS A C 1
ATOM 2331 O O . LYS A 1 292 ? -2.934 -35.593 25.949 1.00 24.98 292 LYS A O 1
ATOM 2336 N N . PRO A 1 293 ? -4.112 -34.631 24.299 1.00 29.16 293 PRO A N 1
ATOM 2337 C CA . PRO A 1 293 ? -4.327 -33.237 23.854 1.00 29.16 293 PRO A CA 1
ATOM 2338 C C . PRO A 1 293 ? -5.591 -32.691 24.610 1.00 29.16 293 PRO A C 1
ATOM 2340 O O . PRO A 1 293 ? -5.684 -33.015 25.792 1.00 29.16 293 PRO A O 1
ATOM 2343 N N . PRO A 1 294 ? -6.691 -32.162 24.007 1.00 39.53 294 PRO A N 1
ATOM 2344 C CA . PRO A 1 294 ? -6.926 -31.150 22.950 1.00 39.53 294 PRO A CA 1
ATOM 2345 C C . PRO A 1 294 ? -7.974 -30.060 23.376 1.00 39.53 294 PRO A C 1
ATOM 2347 O O . PRO A 1 294 ? -8.492 -30.104 24.485 1.00 39.53 294 PRO A O 1
ATOM 2350 N N . LYS A 1 295 ? -8.461 -29.291 22.381 1.00 29.70 295 LYS A N 1
ATOM 2351 C CA . LYS A 1 295 ? -9.803 -28.654 22.252 1.00 29.70 295 LYS A CA 1
ATOM 2352 C C . LYS A 1 295 ? -10.043 -27.321 22.983 1.00 29.70 295 LYS A C 1
ATOM 2354 O O . LYS A 1 295 ? -9.512 -27.127 24.061 1.00 29.70 295 LYS A O 1
ATOM 2359 N N . TYR A 1 296 ? -10.752 -26.341 22.397 1.00 27.59 296 TYR A N 1
ATOM 2360 C CA . TYR A 1 296 ? -12.057 -26.303 21.667 1.00 27.59 296 TYR A CA 1
ATOM 2361 C C . TYR A 1 296 ? -13.316 -26.375 22.564 1.00 27.59 296 TYR A C 1
ATOM 2363 O O . TYR A 1 296 ? -13.507 -27.289 23.361 1.00 27.59 296 TYR A O 1
ATOM 2371 N N . ARG A 1 297 ? -14.257 -25.516 22.183 1.00 31.81 297 ARG A N 1
ATOM 2372 C CA . ARG A 1 297 ? -15.713 -25.425 22.380 1.00 31.81 297 ARG A CA 1
ATOM 2373 C C . ARG A 1 297 ? -16.319 -24.735 23.635 1.00 31.81 297 ARG A C 1
ATOM 2375 O O . ARG A 1 297 ? -16.109 -25.173 24.751 1.00 31.81 297 ARG A O 1
ATOM 2382 N N . ARG A 1 298 ? -17.085 -23.622 23.527 1.00 25.84 298 ARG A N 1
ATOM 2383 C CA . ARG A 1 298 ? -17.671 -23.000 22.304 1.00 25.84 298 ARG A CA 1
ATOM 2384 C C . ARG A 1 298 ? -19.004 -22.125 22.482 1.00 25.84 298 ARG A C 1
ATOM 2386 O O . ARG A 1 298 ? -19.783 -22.129 21.537 1.00 25.84 298 ARG A O 1
ATOM 2393 N N . LYS A 1 299 ? -19.301 -21.368 23.580 1.00 29.50 299 LYS A N 1
ATOM 2394 C CA . LYS A 1 299 ? -20.400 -20.311 23.798 1.00 29.50 299 LYS A CA 1
ATOM 2395 C C . LYS A 1 299 ? -21.931 -20.623 23.787 1.00 29.50 299 LYS A C 1
ATOM 2397 O O . LYS A 1 299 ? -22.319 -21.702 23.358 1.00 29.50 299 LYS A O 1
ATOM 2402 N N . LYS A 1 300 ? -22.765 -19.619 24.223 1.00 25.34 300 LYS A N 1
ATOM 2403 C CA . LYS A 1 300 ? -24.216 -19.253 23.929 1.00 25.34 300 LYS A CA 1
ATOM 2404 C C . LYS A 1 300 ? -24.825 -18.324 25.047 1.00 25.34 300 LYS A C 1
ATOM 2406 O O . LYS A 1 300 ? -24.412 -18.509 26.182 1.00 25.34 300 LYS A O 1
ATOM 2411 N N . THR A 1 301 ? -25.764 -17.341 24.943 1.00 28.19 301 THR A N 1
ATOM 2412 C CA . THR A 1 301 ? -26.441 -16.520 23.875 1.00 28.19 301 THR A CA 1
ATOM 2413 C C . THR A 1 301 ? -27.044 -15.168 24.442 1.00 28.19 301 THR A C 1
ATOM 2415 O O . THR A 1 301 ? -27.161 -15.044 25.666 1.00 28.19 301 THR A O 1
ATOM 2418 N N . THR A 1 302 ? -27.505 -14.229 23.565 1.00 30.69 302 THR A N 1
ATOM 2419 C CA . THR A 1 302 ? -28.677 -13.253 23.645 1.00 30.69 302 THR A CA 1
ATOM 2420 C C . THR A 1 302 ? -28.645 -11.972 24.541 1.00 30.69 302 THR A C 1
ATOM 2422 O O . THR A 1 302 ? -28.150 -12.079 25.658 1.00 30.69 302 THR A O 1
ATOM 2425 N N . ILE A 1 303 ? -29.063 -10.733 24.129 1.00 27.88 303 ILE A N 1
ATOM 2426 C CA . ILE A 1 303 ? -30.276 -10.125 23.426 1.00 27.88 303 ILE A CA 1
ATOM 2427 C C . ILE A 1 303 ? -31.423 -9.743 24.419 1.00 27.88 303 ILE A C 1
ATOM 2429 O O . ILE A 1 303 ? -31.592 -10.501 25.368 1.00 27.88 303 ILE A O 1
ATOM 2433 N N . ALA A 1 304 ? -32.238 -8.652 24.351 1.00 26.39 304 ALA A N 1
ATOM 2434 C CA . ALA A 1 304 ? -32.710 -7.649 23.329 1.00 26.39 304 ALA A CA 1
ATOM 2435 C C . ALA A 1 304 ? -33.057 -6.260 23.999 1.00 26.39 304 ALA A C 1
ATOM 2437 O O . ALA A 1 304 ? -32.853 -6.172 25.205 1.00 26.39 304 ALA A O 1
ATOM 2438 N N . ALA A 1 305 ? -33.641 -5.170 23.428 1.00 26.66 305 ALA A N 1
ATOM 2439 C CA . ALA A 1 305 ? -33.991 -4.643 22.071 1.00 26.66 305 ALA A CA 1
ATOM 2440 C C . ALA A 1 305 ? -34.254 -3.095 22.163 1.00 26.66 305 ALA A C 1
ATOM 2442 O O . ALA A 1 305 ? -34.618 -2.640 23.243 1.00 26.66 305 ALA A O 1
ATOM 2443 N N . VAL A 1 306 ? -33.947 -2.192 21.206 1.00 26.88 306 VAL A N 1
ATOM 2444 C CA . VAL A 1 306 ? -34.507 -1.825 19.860 1.00 26.88 306 VAL A CA 1
ATOM 2445 C C . VAL A 1 306 ? -35.971 -1.301 19.801 1.00 26.88 306 VAL A C 1
ATOM 2447 O O . VAL A 1 306 ? -36.877 -2.088 20.054 1.00 26.88 306 VAL A O 1
ATOM 2450 N N . LEU A 1 307 ? -36.197 -0.036 19.353 1.00 24.08 307 LEU A N 1
ATOM 2451 C CA . LEU A 1 307 ? -37.014 0.384 18.162 1.00 24.08 307 LEU A CA 1
ATOM 2452 C C . LEU A 1 307 ? -37.504 1.873 18.139 1.00 24.08 307 LEU A C 1
ATOM 2454 O O . LEU A 1 307 ? -38.323 2.257 18.962 1.00 24.08 307 LEU A O 1
ATOM 2458 N N . LEU A 1 308 ? -37.111 2.611 17.077 1.00 25.05 308 LEU A N 1
ATOM 2459 C CA . LEU A 1 308 ? -37.808 3.702 16.325 1.00 25.05 308 LEU A CA 1
ATOM 2460 C C . LEU A 1 308 ? -38.325 5.001 17.011 1.00 25.05 308 LEU A C 1
ATOM 2462 O O . LEU A 1 308 ? -39.039 4.956 18.003 1.00 25.05 308 LEU A O 1
ATOM 2466 N N . GLY A 1 309 ? -38.108 6.172 16.368 1.00 24.30 309 GLY A N 1
ATOM 2467 C CA . GLY A 1 309 ? -38.656 7.462 16.854 1.00 24.30 309 GLY A CA 1
ATOM 2468 C C . GLY A 1 309 ? -38.402 8.763 16.050 1.00 24.30 309 GLY A C 1
ATOM 2469 O O . GLY A 1 309 ? -38.106 9.777 16.660 1.00 24.30 309 GLY A O 1
ATOM 2470 N N . VAL A 1 310 ? -38.492 8.733 14.712 1.00 25.38 310 VAL A N 1
ATOM 2471 C CA . VAL A 1 310 ? -38.630 9.864 13.741 1.00 25.38 310 VAL A CA 1
ATOM 2472 C C . VAL A 1 310 ? -38.675 11.324 14.276 1.00 25.38 310 VAL A C 1
ATOM 2474 O O . VAL A 1 310 ? -39.619 11.700 14.957 1.00 25.38 310 VAL A O 1
ATOM 2477 N N . ILE A 1 311 ? -37.745 12.166 13.784 1.00 32.34 311 ILE A N 1
ATOM 2478 C CA . ILE A 1 311 ? -37.814 13.643 13.592 1.00 32.34 311 ILE A CA 1
ATOM 2479 C C . ILE A 1 311 ? -38.588 14.450 14.663 1.00 32.34 311 ILE A C 1
ATOM 2481 O O . ILE A 1 311 ? -39.798 14.644 14.545 1.00 32.34 311 ILE A O 1
ATOM 2485 N N . GLY A 1 312 ? -37.869 15.088 15.599 1.00 27.48 312 GLY A N 1
ATOM 2486 C CA . GLY A 1 312 ? -38.414 16.222 16.368 1.00 27.48 312 GLY A CA 1
ATOM 2487 C C . GLY A 1 312 ? -38.010 16.288 17.841 1.00 27.48 312 GLY A C 1
ATOM 2488 O O . GLY A 1 312 ? -38.830 16.034 18.717 1.00 27.48 312 GLY A O 1
ATOM 2489 N N . GLY A 1 313 ? -36.769 16.693 18.116 1.00 22.19 313 GLY A N 1
ATOM 2490 C CA . GLY A 1 313 ? -36.246 16.932 19.467 1.00 22.19 313 GLY A CA 1
ATOM 2491 C C . GLY A 1 313 ? -34.731 16.683 19.509 1.00 22.19 313 GLY A C 1
ATOM 2492 O O . GLY A 1 313 ? -34.281 15.711 18.919 1.00 22.19 313 GLY A O 1
ATOM 2493 N N . ILE A 1 314 ? -33.890 17.509 20.137 1.00 25.83 314 ILE A N 1
ATOM 2494 C CA . ILE A 1 314 ? -34.166 18.701 20.955 1.00 25.83 314 ILE A CA 1
ATOM 2495 C C . ILE A 1 314 ? -33.327 19.884 20.444 1.00 25.83 314 ILE A C 1
ATOM 2497 O O . ILE A 1 314 ? -32.115 19.924 20.621 1.00 25.83 314 ILE A O 1
ATOM 2501 N N . ILE A 1 315 ? -34.001 20.901 19.902 1.00 32.12 315 ILE A N 1
ATOM 2502 C CA . ILE A 1 315 ? -33.647 22.292 20.221 1.00 32.12 315 ILE A CA 1
ATOM 2503 C C . ILE A 1 315 ? -34.465 22.640 21.474 1.00 32.12 315 ILE A C 1
ATOM 2505 O O . ILE A 1 315 ? -35.588 22.154 21.602 1.00 32.12 315 ILE A O 1
ATOM 2509 N N . LEU A 1 316 ? -33.924 23.491 22.355 1.00 23.53 316 LEU A N 1
ATOM 2510 C CA . LEU A 1 316 ? -34.438 23.860 23.691 1.00 23.53 316 LEU A CA 1
ATOM 2511 C C . LEU A 1 316 ? -34.046 22.901 24.837 1.00 23.53 316 LEU A C 1
ATOM 2513 O O . LEU A 1 316 ? -34.877 22.194 25.397 1.00 23.53 316 LEU A O 1
ATOM 2517 N N . PHE A 1 317 ? -32.828 23.080 25.351 1.00 27.42 317 PHE A N 1
ATOM 2518 C CA . PHE A 1 317 ? -32.741 23.963 26.519 1.00 27.42 317 PHE A CA 1
ATOM 2519 C C . PHE A 1 317 ? -31.560 24.929 26.395 1.00 27.42 317 PHE A C 1
ATOM 2521 O O . PHE A 1 317 ? -30.398 24.556 26.486 1.00 27.42 317 PHE A O 1
ATOM 2528 N N . SER A 1 318 ? -31.886 26.191 26.131 1.00 28.50 318 SER A N 1
ATOM 2529 C CA . SER A 1 318 ? -30.935 27.286 25.964 1.00 28.50 318 SER A CA 1
ATOM 2530 C C . SER A 1 318 ? -30.907 28.197 27.192 1.00 28.50 318 SER A C 1
ATOM 2532 O O . SER A 1 318 ? -31.959 28.451 27.775 1.00 28.50 318 SER A O 1
ATOM 2534 N N . ALA A 1 319 ? -29.750 28.831 27.404 1.00 21.73 319 ALA A N 1
ATOM 2535 C CA . ALA A 1 319 ? -29.555 30.140 28.042 1.00 21.73 319 ALA A CA 1
ATOM 2536 C C . ALA A 1 319 ? -29.437 30.264 29.587 1.00 21.73 319 ALA A C 1
ATOM 2538 O O . ALA A 1 319 ? -30.398 30.088 30.329 1.00 21.73 319 ALA A O 1
ATOM 2539 N N . ALA A 1 320 ? -28.279 30.834 29.970 1.00 22.11 320 ALA A N 1
ATOM 2540 C CA . ALA A 1 320 ? -28.101 32.062 30.776 1.00 22.11 320 ALA A CA 1
ATOM 2541 C C . ALA A 1 320 ? -27.581 31.971 32.234 1.00 22.11 320 ALA A C 1
ATOM 2543 O O . ALA A 1 320 ? -28.045 31.172 33.039 1.00 22.11 320 ALA A O 1
ATOM 2544 N N . GLY A 1 321 ? -26.673 32.913 32.565 1.00 21.09 321 GLY A N 1
ATOM 2545 C CA . GLY A 1 321 ? -26.038 33.123 33.883 1.00 21.09 321 GLY A CA 1
ATOM 2546 C C . GLY A 1 321 ? -24.579 32.639 33.924 1.00 21.09 321 GLY A C 1
ATOM 2547 O O . GLY A 1 321 ? -24.349 31.529 34.374 1.00 21.09 321 GLY A O 1
ATOM 2548 N N . ILE A 1 322 ? -23.551 33.310 33.378 1.00 24.67 322 ILE A N 1
ATOM 2549 C CA . ILE A 1 322 ? -23.165 34.745 33.359 1.00 24.67 322 ILE A CA 1
ATOM 2550 C C . ILE A 1 322 ? -22.756 35.290 34.747 1.00 24.67 322 ILE A C 1
ATOM 2552 O O . ILE A 1 322 ? -23.594 35.362 35.642 1.00 24.67 322 ILE A O 1
ATOM 2556 N N . SER A 1 323 ? -21.510 35.803 34.829 1.00 20.95 323 SER A N 1
ATOM 2557 C CA . SER A 1 323 ? -20.815 36.460 35.972 1.00 20.95 323 SER A CA 1
ATOM 2558 C C . SER A 1 323 ? -20.229 35.511 37.053 1.00 20.95 323 SER A C 1
ATOM 2560 O O . SER A 1 323 ? -20.902 34.570 37.445 1.00 20.95 323 SER A O 1
ATOM 2562 N N . TYR A 1 324 ? -19.009 35.702 37.607 1.00 19.58 324 TYR A N 1
ATOM 2563 C CA . TYR A 1 324 ? -18.085 36.860 37.527 1.00 19.58 324 TYR A CA 1
ATOM 2564 C C . TYR A 1 324 ? -16.573 36.535 37.801 1.00 19.58 324 TYR A C 1
ATOM 2566 O O . TYR A 1 324 ? -16.215 36.239 38.933 1.00 19.58 324 TYR A O 1
ATOM 2574 N N . PHE A 1 325 ? -15.701 36.739 36.792 1.00 24.33 325 PHE A N 1
ATOM 2575 C CA . PHE A 1 325 ? -14.276 37.196 36.828 1.00 24.33 325 PHE A CA 1
ATOM 2576 C C . PHE A 1 325 ? -13.082 36.382 37.439 1.00 24.33 325 PHE A C 1
ATOM 2578 O O . PHE A 1 325 ? -13.049 36.069 38.621 1.00 24.33 325 PHE A O 1
ATOM 2585 N N . GLN A 1 326 ? -11.993 36.345 36.632 1.00 22.88 326 GLN A N 1
ATOM 2586 C CA . GLN A 1 326 ? -10.539 36.504 36.944 1.00 22.88 326 GLN A CA 1
ATOM 2587 C C . GLN A 1 326 ? -9.616 35.329 37.376 1.00 22.88 326 GLN A C 1
ATOM 2589 O O . GLN A 1 326 ? -9.374 35.124 38.562 1.00 22.88 326 GLN A O 1
ATOM 2594 N N . ASN A 1 327 ? -8.878 34.763 36.400 1.00 23.58 327 ASN A N 1
ATOM 2595 C CA . ASN A 1 327 ? -7.393 34.683 36.385 1.00 23.58 327 ASN A CA 1
ATOM 2596 C C . ASN A 1 327 ? -6.861 34.426 34.937 1.00 23.58 327 ASN A C 1
ATOM 2598 O O . ASN A 1 327 ? -7.699 34.311 34.046 1.00 23.58 327 ASN A O 1
ATOM 2602 N N . PRO A 1 328 ? -5.531 34.445 34.648 1.00 26.05 328 PRO A N 1
ATOM 2603 C CA . PRO A 1 328 ? -5.016 34.691 33.289 1.00 26.05 328 PRO A CA 1
ATOM 2604 C C . PRO A 1 328 ? -4.105 33.582 32.706 1.00 26.05 328 PRO A C 1
ATOM 2606 O O . PRO A 1 328 ? -3.047 33.883 32.149 1.00 26.05 328 PRO A O 1
ATOM 2609 N N . TYR A 1 329 ? -4.479 32.314 32.845 1.00 25.80 329 TYR A N 1
ATOM 2610 C CA . TYR A 1 329 ? -3.865 31.205 32.107 1.00 25.80 329 TYR A CA 1
ATOM 2611 C C . TYR A 1 329 ? -4.999 30.430 31.423 1.00 25.80 329 TYR A C 1
ATOM 2613 O O . TYR A 1 329 ? -6.044 30.254 32.041 1.00 25.80 329 TYR A O 1
ATOM 2621 N N . ARG A 1 330 ? -4.830 30.147 30.123 1.00 24.62 330 ARG A N 1
ATOM 2622 C CA . ARG A 1 330 ? -5.726 29.372 29.248 1.00 24.62 330 ARG A CA 1
ATOM 2623 C C . ARG A 1 330 ? -5.036 29.202 27.889 1.00 24.62 330 ARG A C 1
ATOM 2625 O O . ARG A 1 330 ? -4.529 30.187 27.349 1.00 24.62 330 ARG A O 1
ATOM 2632 N N . ILE A 1 331 ? -5.055 28.001 27.321 1.00 28.19 331 ILE A N 1
ATOM 2633 C CA . ILE A 1 331 ? -4.887 27.758 25.879 1.00 28.19 331 ILE A CA 1
ATOM 2634 C C . ILE A 1 331 ? -6.190 27.088 25.456 1.00 28.19 331 ILE A C 1
ATOM 2636 O O . ILE A 1 331 ? -6.467 26.017 25.970 1.00 28.19 331 ILE A O 1
ATOM 2640 N N . GLU A 1 332 ? -7.013 27.721 24.616 1.00 31.98 332 GLU A N 1
ATOM 2641 C CA . GLU A 1 332 ? -8.258 27.128 24.080 1.00 31.98 332 GLU A CA 1
ATOM 2642 C C . GLU A 1 332 ? -7.886 26.003 23.086 1.00 31.98 332 GLU A C 1
ATOM 2644 O O . GLU A 1 332 ? -7.088 26.292 22.199 1.00 31.98 332 GLU A O 1
ATOM 2649 N N . ASP A 1 333 ? -8.332 24.736 23.175 1.00 38.03 333 ASP A N 1
ATOM 2650 C CA . ASP A 1 333 ? -9.556 24.134 23.777 1.00 38.03 333 ASP A CA 1
ATOM 2651 C C . ASP A 1 333 ? -9.684 24.013 25.321 1.00 38.03 333 ASP A C 1
ATOM 2653 O O . ASP A 1 333 ? -10.587 23.389 25.862 1.00 38.03 333 ASP A O 1
ATOM 2657 N N . SER A 1 334 ? -8.845 24.745 26.042 1.00 48.03 334 SER A N 1
ATOM 2658 C CA . SER A 1 334 ? -9.035 25.338 27.376 1.00 48.03 334 SER A CA 1
ATOM 2659 C C . SER A 1 334 ? -8.254 24.658 28.481 1.00 48.03 334 SER A C 1
ATOM 2661 O O . SER A 1 334 ? -8.143 25.255 29.557 1.00 48.03 334 SER A O 1
ATOM 2663 N N . ASP A 1 335 ? -7.774 23.437 28.253 1.00 65.00 335 ASP A N 1
ATOM 2664 C CA . ASP A 1 335 ? -7.553 22.546 29.376 1.00 65.00 335 ASP A CA 1
ATOM 2665 C C . ASP A 1 335 ? -6.348 21.589 29.326 1.00 65.00 335 ASP A C 1
ATOM 2667 O O . ASP A 1 335 ? -6.098 20.937 30.336 1.00 65.00 335 ASP A O 1
ATOM 2671 N N . TRP A 1 336 ? -5.529 21.543 28.272 1.00 64.62 336 TRP A N 1
ATOM 2672 C CA . TRP A 1 336 ? -4.288 20.742 28.275 1.00 64.62 336 TRP A CA 1
ATOM 2673 C C . TRP A 1 336 ? -3.018 21.571 28.506 1.00 64.62 336 TRP A C 1
ATOM 2675 O O . TRP A 1 336 ? -2.878 22.695 28.023 1.00 64.62 336 TRP A O 1
ATOM 2685 N N . ILE A 1 337 ? -2.055 20.981 29.223 1.00 74.69 337 ILE A N 1
ATOM 2686 C CA . ILE A 1 337 ? -0.685 21.486 29.379 1.00 74.69 337 ILE A CA 1
ATOM 2687 C C . ILE A 1 337 ? 0.320 20.407 28.977 1.00 74.69 337 ILE A C 1
ATOM 2689 O O . ILE A 1 337 ? 0.247 19.273 29.439 1.00 74.69 337 ILE A O 1
ATOM 2693 N N . GLU A 1 338 ? 1.301 20.785 28.164 1.00 76.56 338 GLU A N 1
ATOM 2694 C CA . GLU A 1 338 ? 2.404 19.927 27.734 1.00 76.56 338 GLU A CA 1
ATOM 2695 C C . GLU A 1 338 ? 3.739 20.438 28.302 1.00 76.56 338 GLU A C 1
ATOM 2697 O O . GLU A 1 338 ? 3.984 21.647 28.304 1.00 76.56 338 GLU A O 1
ATOM 2702 N N . LEU A 1 339 ? 4.604 19.531 28.770 1.00 72.19 339 LEU A N 1
ATOM 2703 C CA . LEU A 1 339 ? 6.020 19.789 29.056 1.00 72.19 339 LEU A CA 1
ATOM 2704 C C . LEU A 1 339 ? 6.868 18.687 28.400 1.00 72.19 339 LEU A C 1
ATOM 2706 O O . LEU A 1 339 ? 6.573 17.501 28.561 1.00 72.19 339 LEU A O 1
ATOM 2710 N N . SER A 1 340 ? 7.946 19.076 27.716 1.00 69.56 340 SER A N 1
ATOM 2711 C CA . SER A 1 340 ? 8.789 18.159 26.936 1.00 69.56 340 SER A CA 1
ATOM 2712 C C . SER A 1 340 ? 10.278 18.422 27.191 1.00 69.56 340 SER A C 1
ATOM 2714 O O . SER A 1 340 ? 10.707 19.570 27.215 1.00 69.56 340 SER A O 1
ATOM 2716 N N . GLU A 1 341 ? 11.056 17.362 27.436 1.00 54.69 341 GLU A N 1
ATOM 2717 C CA . GLU A 1 341 ? 12.515 17.357 27.708 1.00 54.69 341 GLU A CA 1
ATOM 2718 C C . GLU A 1 341 ? 13.010 18.229 28.897 1.00 54.69 341 GLU A C 1
ATOM 2720 O O . GLU A 1 341 ? 14.211 18.325 29.155 1.00 54.69 341 GLU A O 1
ATOM 2725 N N . GLU A 1 342 ? 12.107 18.808 29.698 1.00 75.12 342 GLU A N 1
ATOM 2726 C CA . GLU A 1 342 ? 12.442 19.631 30.872 1.00 75.12 342 GLU A CA 1
ATOM 2727 C C . GLU A 1 342 ? 12.477 18.861 32.210 1.00 75.12 342 GLU A C 1
ATOM 2729 O O . GLU A 1 342 ? 11.825 17.832 32.404 1.00 75.12 342 GLU A O 1
ATOM 2734 N N . THR A 1 343 ? 13.191 19.416 33.200 1.00 83.62 343 THR A N 1
ATOM 2735 C CA . THR A 1 343 ? 13.020 19.041 34.616 1.00 83.62 343 THR A CA 1
ATOM 2736 C C . THR A 1 343 ? 11.826 19.790 35.208 1.00 83.62 343 THR A C 1
ATOM 2738 O O . THR A 1 343 ? 11.881 21.012 35.355 1.00 83.62 343 THR A O 1
ATOM 2741 N N . VAL A 1 344 ? 10.764 19.077 35.588 1.00 82.31 344 VAL A N 1
ATOM 2742 C CA . VAL A 1 344 ? 9.559 19.684 36.175 1.00 82.31 344 VAL A CA 1
ATOM 2743 C C . VAL A 1 344 ? 9.895 20.256 37.556 1.00 82.31 344 VAL A C 1
ATOM 2745 O O . VAL A 1 344 ? 10.560 19.611 38.365 1.00 82.31 344 VAL A O 1
ATOM 2748 N N . THR A 1 345 ? 9.437 21.477 37.846 1.00 84.31 345 THR A N 1
ATOM 2749 C CA . THR A 1 345 ? 9.735 22.185 39.104 1.00 84.31 345 THR A CA 1
ATOM 2750 C C . THR A 1 345 ? 8.475 22.574 39.874 1.00 84.31 345 THR A C 1
ATOM 2752 O O . THR A 1 345 ? 7.424 22.821 39.281 1.00 84.31 345 THR A O 1
ATOM 2755 N N . GLU A 1 346 ? 8.601 22.764 41.194 1.00 82.69 346 GLU A N 1
ATOM 2756 C CA . GLU A 1 346 ? 7.546 23.321 42.065 1.00 82.69 346 GLU A CA 1
ATOM 2757 C C . GLU A 1 346 ? 6.846 24.548 41.452 1.00 82.69 346 GLU A C 1
ATOM 2759 O O . GLU A 1 346 ? 5.629 24.694 41.556 1.00 82.69 346 GLU A O 1
ATOM 2764 N N . LYS A 1 347 ? 7.602 25.442 40.800 1.00 77.81 347 LYS A N 1
ATOM 2765 C CA . LYS A 1 347 ? 7.062 26.676 40.209 1.00 77.81 347 LYS A CA 1
ATOM 2766 C C . LYS A 1 347 ? 6.168 26.419 38.998 1.00 77.81 347 LYS A C 1
ATOM 2768 O O . LYS A 1 347 ? 5.261 27.213 38.764 1.00 77.81 347 LYS A O 1
ATOM 2773 N N . MET A 1 348 ? 6.423 25.348 38.245 1.00 80.88 348 MET A N 1
ATOM 2774 C CA . MET A 1 348 ? 5.556 24.908 37.152 1.00 80.88 348 MET A CA 1
ATOM 2775 C C . MET A 1 348 ? 4.272 24.317 37.731 1.00 80.88 348 MET A C 1
ATOM 2777 O O . MET A 1 348 ? 3.197 24.837 37.450 1.00 80.88 348 MET A O 1
ATOM 2781 N N . VAL A 1 349 ? 4.370 23.340 38.639 1.00 82.25 349 VAL A N 1
ATOM 2782 C CA . VAL A 1 349 ? 3.188 22.694 39.245 1.00 82.25 349 VAL A CA 1
ATOM 2783 C C . VAL A 1 349 ? 2.287 23.715 39.954 1.00 82.25 349 VAL A C 1
ATOM 2785 O O . VAL A 1 349 ? 1.085 23.766 39.708 1.00 82.25 349 VAL A O 1
ATOM 2788 N N . LYS A 1 350 ? 2.862 24.646 40.729 1.00 80.75 350 LYS A N 1
ATOM 2789 C CA . LYS A 1 350 ? 2.109 25.726 41.400 1.00 80.75 350 LYS A CA 1
ATOM 2790 C C . LYS A 1 350 ? 1.650 26.861 40.476 1.00 80.75 350 LYS A C 1
ATOM 2792 O O . LYS A 1 350 ? 0.988 27.787 40.953 1.00 80.75 350 LYS A O 1
ATOM 2797 N N . ARG A 1 351 ? 1.984 26.817 39.181 1.00 77.44 351 ARG A N 1
ATOM 2798 C CA . ARG A 1 351 ? 1.343 27.614 38.123 1.00 77.44 351 ARG A CA 1
ATOM 2799 C C . ARG A 1 351 ? 0.143 26.855 37.552 1.00 77.44 351 ARG A C 1
ATOM 2801 O O . ARG A 1 351 ? -0.926 27.453 37.497 1.00 77.44 351 ARG A O 1
ATOM 2808 N N . ILE A 1 352 ? 0.301 25.562 37.244 1.00 80.06 352 ILE A N 1
ATOM 2809 C CA . ILE A 1 352 ? -0.781 24.669 36.785 1.00 80.06 352 ILE A CA 1
ATOM 2810 C C . ILE A 1 352 ? -1.932 24.667 37.801 1.00 80.06 352 ILE A C 1
ATOM 2812 O O . ILE A 1 352 ? -3.050 25.011 37.454 1.00 80.06 352 ILE A O 1
ATOM 2816 N N . GLY A 1 353 ? -1.665 24.437 39.091 1.00 76.06 353 GLY A N 1
ATOM 2817 C CA . GLY A 1 353 ? -2.710 24.364 40.129 1.00 76.06 353 GLY A CA 1
ATOM 2818 C C . GLY A 1 353 ? -3.497 25.658 40.393 1.00 76.06 353 GLY A C 1
ATOM 2819 O O . GLY A 1 353 ? -4.467 25.639 41.154 1.00 76.06 353 GLY A O 1
ATOM 2820 N N . ARG A 1 354 ? -3.098 26.786 39.784 1.00 77.31 354 ARG A N 1
ATOM 2821 C CA . ARG A 1 354 ? -3.838 28.066 39.800 1.00 77.31 354 ARG A CA 1
ATOM 2822 C C . ARG A 1 354 ? -4.734 28.247 38.582 1.00 77.31 354 ARG A C 1
ATOM 2824 O O . ARG A 1 354 ? -5.632 29.086 38.628 1.00 77.31 354 ARG A O 1
ATOM 2831 N N . ASP A 1 355 ? -4.458 27.510 37.517 1.00 76.81 355 ASP A N 1
ATOM 2832 C CA . ASP A 1 355 ? -5.266 27.443 36.316 1.00 76.81 355 ASP A CA 1
ATOM 2833 C C . ASP A 1 355 ? -6.277 26.303 36.481 1.00 76.81 355 ASP A C 1
ATOM 2835 O O . ASP A 1 355 ? -6.000 25.137 36.214 1.00 76.81 355 ASP A O 1
ATOM 2839 N N . LYS A 1 356 ? -7.456 26.646 37.008 1.00 79.25 356 LYS A N 1
ATOM 2840 C CA . LYS A 1 356 ? -8.532 25.676 37.259 1.00 79.25 356 LYS A CA 1
ATOM 2841 C C . LYS A 1 356 ? -9.324 25.312 36.002 1.00 79.25 356 LYS A C 1
ATOM 2843 O O . LYS A 1 356 ? -10.332 24.614 36.114 1.00 79.25 356 LYS A O 1
ATOM 2848 N N . GLU A 1 357 ? -8.885 25.776 34.834 1.00 77.62 357 GLU A N 1
ATOM 2849 C CA . GLU A 1 357 ? -9.440 25.364 33.549 1.00 77.62 357 GLU A CA 1
ATOM 2850 C C . GLU A 1 357 ? -8.679 24.136 33.004 1.00 77.62 357 GLU A C 1
ATOM 2852 O O . GLU A 1 357 ? -9.295 23.324 32.325 1.00 77.62 357 GLU A O 1
ATOM 2857 N N . VAL A 1 358 ? -7.427 23.896 33.437 1.00 77.50 358 VAL A N 1
ATOM 2858 C CA . VAL A 1 358 ? -6.605 22.719 33.075 1.00 77.50 358 VAL A CA 1
ATOM 2859 C C . VAL A 1 358 ? -7.197 21.397 33.577 1.00 77.50 358 VAL A C 1
ATOM 2861 O O . VAL A 1 358 ? -7.313 21.177 34.786 1.00 77.50 358 VAL A O 1
ATOM 2864 N N . ARG A 1 359 ? -7.489 20.497 32.633 1.00 83.00 359 ARG A N 1
ATOM 2865 C CA . ARG A 1 359 ? -7.926 19.102 32.777 1.00 83.00 359 ARG A CA 1
ATOM 2866 C C . ARG A 1 359 ? -6.834 18.093 32.437 1.00 83.00 359 ARG A C 1
ATOM 2868 O O . ARG A 1 359 ? -6.815 17.033 33.046 1.00 83.00 359 ARG A O 1
ATOM 2875 N N . GLY A 1 360 ? -5.928 18.390 31.516 1.00 81.94 360 GLY A N 1
ATOM 2876 C CA . GLY A 1 360 ? -4.970 17.420 30.998 1.00 81.94 360 GLY A CA 1
ATOM 2877 C C . GLY A 1 360 ? -3.513 17.839 31.147 1.00 81.94 360 GLY A C 1
ATOM 2878 O O . GLY A 1 360 ? -3.169 19.019 31.058 1.00 81.94 360 GLY A O 1
ATOM 2879 N N . MET A 1 361 ? -2.636 16.858 31.349 1.00 86.62 361 MET A N 1
ATOM 2880 C CA . MET A 1 361 ? -1.186 17.036 31.346 1.00 86.62 361 MET A CA 1
ATOM 2881 C C . MET A 1 361 ? -0.503 15.997 30.454 1.00 86.62 361 MET A C 1
ATOM 2883 O O . MET A 1 361 ? -0.725 14.802 30.625 1.00 86.62 361 MET A O 1
ATOM 2887 N N . LEU A 1 362 ? 0.382 16.434 29.561 1.00 81.38 362 LEU A N 1
ATOM 2888 C CA . LEU A 1 362 ? 1.316 15.585 28.818 1.00 81.38 362 LEU A CA 1
ATOM 2889 C C . LEU A 1 362 ? 2.745 15.919 29.251 1.00 81.38 362 LEU A C 1
ATOM 2891 O O . LEU A 1 362 ? 3.156 17.075 29.211 1.00 81.38 362 LEU A O 1
ATOM 2895 N N . LEU A 1 363 ? 3.494 14.907 29.680 1.00 83.19 363 LEU A N 1
ATOM 2896 C CA . LEU A 1 363 ? 4.895 15.011 30.069 1.00 83.19 363 LEU A CA 1
ATOM 2897 C C . LEU A 1 363 ? 5.702 14.031 29.210 1.00 83.19 363 LEU A C 1
ATOM 2899 O O . LEU A 1 363 ? 5.446 12.827 29.240 1.00 83.19 363 LEU A O 1
ATOM 2903 N N . ASN A 1 364 ? 6.653 14.541 28.428 1.00 80.69 364 ASN A N 1
ATOM 2904 C CA . ASN A 1 364 ? 7.397 13.767 27.430 1.00 80.69 364 ASN A CA 1
ATOM 2905 C C . ASN A 1 364 ? 8.908 13.900 27.672 1.00 80.69 364 ASN A C 1
ATOM 2907 O O . ASN A 1 364 ? 9.451 15.002 27.672 1.00 80.69 364 ASN A O 1
ATOM 2911 N N . LYS A 1 365 ? 9.599 12.790 27.958 1.00 81.69 365 LYS A N 1
ATOM 2912 C CA . LYS A 1 365 ? 11.019 12.737 28.377 1.00 81.69 365 LYS A CA 1
ATOM 2913 C C . LYS A 1 365 ? 11.369 13.595 29.610 1.00 81.69 365 LYS A C 1
ATOM 2915 O O . LYS A 1 365 ? 12.542 13.807 29.913 1.00 81.69 365 LYS A O 1
ATOM 2920 N N . CYS A 1 366 ? 10.371 14.104 30.335 1.00 82.88 366 CYS A N 1
ATOM 2921 C CA . CYS A 1 366 ? 10.584 14.979 31.485 1.00 82.88 366 CYS A CA 1
ATOM 2922 C C . CYS A 1 366 ? 11.299 14.287 32.652 1.00 82.88 366 CYS A C 1
ATOM 2924 O O . CYS A 1 366 ? 11.051 13.118 32.957 1.00 82.88 366 CYS A O 1
ATOM 2926 N N . VAL A 1 367 ? 12.107 15.059 33.381 1.00 85.38 367 VAL A N 1
ATOM 2927 C CA . VAL A 1 367 ? 12.661 14.641 34.675 1.00 85.38 367 VAL A CA 1
ATOM 2928 C C . VAL A 1 367 ? 11.754 15.161 35.788 1.00 85.38 367 VAL A C 1
ATOM 2930 O O . VAL A 1 367 ? 11.661 16.368 36.008 1.00 85.38 367 VAL A O 1
ATOM 2933 N N . LEU A 1 368 ? 11.090 14.261 36.509 1.00 84.62 368 LEU A N 1
ATOM 2934 C CA . LEU A 1 368 ? 10.347 14.574 37.730 1.00 84.62 368 LEU A CA 1
ATOM 2935 C C . LEU A 1 368 ? 11.103 14.012 38.931 1.00 84.62 368 LEU A C 1
ATOM 2937 O O . LEU A 1 368 ? 11.747 12.976 38.830 1.00 84.62 368 LEU A O 1
ATOM 2941 N N . ASN A 1 369 ? 10.986 14.648 40.094 1.00 83.69 369 ASN A N 1
ATOM 2942 C CA . ASN A 1 369 ? 11.378 14.036 41.362 1.00 83.69 369 ASN A CA 1
ATOM 2943 C C . ASN A 1 369 ? 10.137 13.791 42.237 1.00 83.69 369 ASN A C 1
ATOM 2945 O O . ASN A 1 369 ? 9.088 14.408 42.036 1.00 83.69 369 ASN A O 1
ATOM 2949 N N . ASN A 1 370 ? 10.253 12.898 43.223 1.00 83.75 370 ASN A N 1
ATOM 2950 C CA . ASN A 1 370 ? 9.131 12.531 44.098 1.00 83.75 370 ASN A CA 1
ATOM 2951 C C . ASN A 1 370 ? 8.534 13.749 44.845 1.00 83.75 370 ASN A C 1
ATOM 2953 O O . ASN A 1 370 ? 7.330 13.796 45.073 1.00 83.75 370 ASN A O 1
ATOM 2957 N N . GLU A 1 371 ? 9.352 14.757 45.181 1.00 85.50 371 GLU A N 1
ATOM 2958 C CA . GLU A 1 371 ? 8.893 16.008 45.813 1.00 85.50 371 GLU A CA 1
ATOM 2959 C C . GLU A 1 371 ? 7.974 16.825 44.891 1.00 85.50 371 GLU A C 1
ATOM 2961 O O . GLU A 1 371 ? 6.996 17.409 45.350 1.00 85.50 371 GLU A O 1
ATOM 2966 N N . THR A 1 372 ? 8.263 16.849 43.587 1.00 84.94 372 THR A N 1
ATOM 2967 C CA . THR A 1 372 ? 7.455 17.561 42.588 1.00 84.94 372 THR A CA 1
ATOM 2968 C C . THR A 1 372 ? 6.178 16.791 42.254 1.00 84.94 372 THR A C 1
ATOM 2970 O O . THR A 1 372 ? 5.150 17.421 42.034 1.00 84.94 372 THR A O 1
ATOM 2973 N N . LEU A 1 373 ? 6.200 15.453 42.293 1.00 88.00 373 LEU A N 1
ATOM 2974 C CA . LEU A 1 373 ? 4.999 14.619 42.140 1.00 88.00 373 LEU A CA 1
ATOM 2975 C C . LEU A 1 373 ? 4.015 14.760 43.312 1.00 88.00 373 LEU A C 1
ATOM 2977 O O . LEU A 1 373 ? 2.814 14.806 43.072 1.00 88.00 373 LEU A O 1
ATOM 2981 N N . GLU A 1 374 ? 4.472 14.913 44.562 1.00 91.75 374 GLU A N 1
ATOM 2982 C CA . GLU A 1 374 ? 3.555 15.201 45.686 1.00 91.75 374 GLU A CA 1
ATOM 2983 C C . GLU A 1 374 ? 2.799 16.533 45.514 1.00 91.75 374 GLU A C 1
ATOM 2985 O O . GLU A 1 374 ? 1.677 16.669 45.998 1.00 91.75 374 GLU A O 1
ATOM 2990 N N . LEU A 1 375 ? 3.337 17.494 44.753 1.00 90.88 375 LEU A N 1
ATOM 2991 C CA . LEU A 1 375 ? 2.628 18.738 44.422 1.00 90.88 375 LEU A CA 1
ATOM 2992 C C . LEU A 1 375 ? 1.506 18.552 43.388 1.00 90.88 375 LEU A C 1
ATOM 2994 O O . LEU A 1 375 ? 0.661 19.437 43.265 1.00 90.88 375 LEU A O 1
ATOM 2998 N N . PHE A 1 376 ? 1.454 17.426 42.663 1.00 92.44 376 PHE A N 1
ATOM 2999 C CA . PHE A 1 376 ? 0.358 17.156 41.720 1.00 92.44 376 PHE A CA 1
ATOM 3000 C C . PHE A 1 376 ? -0.974 16.946 42.466 1.00 92.44 376 PHE A C 1
ATOM 3002 O O . PHE A 1 376 ? -2.044 17.161 41.905 1.00 92.44 376 PHE A O 1
ATOM 3009 N N . THR A 1 377 ? -0.918 16.629 43.765 1.00 90.94 377 THR A N 1
ATOM 3010 C CA . THR A 1 377 ? -2.093 16.534 44.645 1.00 90.94 377 THR A CA 1
ATOM 3011 C C . THR A 1 377 ? -2.845 17.861 44.829 1.00 90.94 377 THR A C 1
ATOM 3013 O O . THR A 1 377 ? -4.012 17.834 45.203 1.00 90.94 377 THR A O 1
ATOM 3016 N N . GLU A 1 378 ? -2.223 19.012 44.527 1.00 88.56 378 GLU A N 1
ATOM 3017 C CA . GLU A 1 378 ? -2.846 20.352 44.571 1.00 88.56 378 GLU A CA 1
ATOM 3018 C C . GLU A 1 378 ? -3.562 20.732 43.243 1.00 88.56 378 GLU A C 1
ATOM 3020 O O . GLU A 1 378 ? -4.043 21.861 43.072 1.00 88.56 378 GLU A O 1
ATOM 3025 N N . LEU A 1 379 ? -3.598 19.825 42.256 1.00 89.75 379 LEU A N 1
ATOM 3026 C CA . LEU A 1 379 ? -4.094 20.082 40.897 1.00 89.75 379 LEU A CA 1
ATOM 3027 C C . LEU A 1 379 ? -5.568 19.684 40.710 1.00 89.75 379 LEU A C 1
ATOM 3029 O O . LEU A 1 379 ? -5.900 18.983 39.761 1.00 89.75 379 LEU A O 1
ATOM 3033 N N . ASP A 1 380 ? -6.466 20.154 41.587 1.00 87.19 380 ASP A N 1
ATOM 3034 C CA . ASP A 1 380 ? -7.875 19.700 41.666 1.00 87.19 380 ASP A CA 1
ATOM 3035 C C . ASP A 1 380 ? -8.679 19.708 40.346 1.00 87.19 380 ASP A C 1
ATOM 3037 O O . ASP A 1 380 ? -9.730 19.075 40.273 1.00 87.19 380 ASP A O 1
ATOM 3041 N N . SER A 1 381 ? -8.260 20.458 39.323 1.00 87.56 381 SER A N 1
ATOM 3042 C CA . SER A 1 381 ? -8.937 20.507 38.023 1.00 87.56 381 SER A CA 1
ATOM 3043 C C . SER A 1 381 ? -8.508 19.392 37.061 1.00 87.56 381 SER A C 1
ATOM 3045 O O . SER A 1 381 ? -9.301 19.048 36.185 1.00 87.56 381 SER A O 1
ATOM 3047 N N . VAL A 1 382 ? -7.317 18.807 37.235 1.00 89.62 382 VAL A N 1
ATOM 3048 C CA . VAL A 1 382 ? -6.714 17.835 36.310 1.00 89.62 382 VAL A CA 1
ATOM 3049 C C . VAL A 1 382 ? -7.408 16.473 36.410 1.00 89.62 382 VAL A C 1
ATOM 3051 O O . VAL A 1 382 ? -7.425 15.841 37.466 1.00 89.62 382 VAL A O 1
ATOM 3054 N N . THR A 1 383 ? -7.958 16.028 35.281 1.00 90.25 383 THR A N 1
ATOM 3055 C CA . THR A 1 383 ? -8.616 14.739 35.053 1.00 90.25 383 THR A CA 1
ATOM 3056 C C . THR A 1 383 ? -7.760 13.758 34.246 1.00 90.25 383 THR A C 1
ATOM 3058 O O . THR A 1 383 ? -8.047 12.564 34.267 1.00 90.25 383 THR A O 1
ATOM 3061 N N . GLU A 1 384 ? -6.702 14.200 33.560 1.00 90.31 384 GLU A N 1
ATOM 3062 C CA . GLU A 1 384 ? -5.865 13.343 32.705 1.00 90.31 384 GLU A CA 1
ATOM 3063 C C . GLU A 1 384 ? -4.362 13.643 32.832 1.00 90.31 384 GLU A C 1
ATOM 3065 O O . GLU A 1 384 ? -3.952 14.804 32.843 1.00 90.31 384 GLU A O 1
ATOM 3070 N N . ILE A 1 385 ? -3.518 12.605 32.888 1.00 90.94 385 ILE A N 1
ATOM 3071 C CA . ILE A 1 385 ? -2.047 12.729 32.910 1.00 90.94 385 ILE A CA 1
ATOM 3072 C C . ILE A 1 385 ? -1.413 11.699 31.964 1.00 90.94 385 ILE A C 1
ATOM 3074 O O . ILE A 1 385 ? -1.761 10.524 32.004 1.00 90.94 385 ILE A O 1
ATOM 3078 N N . ARG A 1 386 ? -0.427 12.106 31.160 1.00 87.88 386 ARG A N 1
ATOM 3079 C CA . ARG A 1 386 ? 0.384 11.229 30.301 1.00 87.88 386 ARG A CA 1
ATOM 3080 C C . ARG A 1 386 ? 1.867 11.381 30.627 1.00 87.88 386 ARG A C 1
ATOM 3082 O O . ARG A 1 386 ? 2.357 12.508 30.678 1.00 87.88 386 ARG A O 1
ATOM 3089 N N . LEU A 1 387 ? 2.567 10.269 30.845 1.00 86.62 387 LEU A N 1
ATOM 3090 C CA . LEU A 1 387 ? 3.989 10.210 31.200 1.00 86.62 387 LEU A CA 1
ATOM 3091 C C . LEU A 1 387 ? 4.744 9.341 30.179 1.00 86.62 387 LEU A C 1
ATOM 3093 O O . LEU A 1 387 ? 4.842 8.122 30.332 1.00 86.62 387 LEU A O 1
ATOM 3097 N N . ASN A 1 388 ? 5.286 9.970 29.139 1.00 81.94 388 ASN A N 1
ATOM 3098 C CA . ASN A 1 388 ? 6.007 9.294 28.060 1.00 81.94 388 ASN A CA 1
ATOM 3099 C C . ASN A 1 388 ? 7.518 9.391 28.313 1.00 81.94 388 ASN A C 1
ATOM 3101 O O . ASN A 1 388 ? 8.070 10.490 28.315 1.00 81.94 388 ASN A O 1
ATOM 3105 N N . ASN A 1 389 ? 8.195 8.260 28.543 1.00 82.44 389 ASN A N 1
ATOM 3106 C CA . ASN A 1 389 ? 9.644 8.179 28.809 1.00 82.44 389 ASN A CA 1
ATOM 3107 C C . ASN A 1 389 ? 10.164 9.157 29.902 1.00 82.44 389 ASN A C 1
ATOM 3109 O O . ASN A 1 389 ? 11.279 9.676 29.838 1.00 82.44 389 ASN A O 1
ATOM 3113 N N . CYS A 1 390 ? 9.340 9.474 30.905 1.00 84.38 390 CYS A N 1
ATOM 3114 C CA . CYS A 1 390 ? 9.728 10.342 32.019 1.00 84.38 390 CYS A CA 1
ATOM 3115 C C . CYS A 1 390 ? 10.625 9.614 33.035 1.00 84.38 390 CYS A C 1
ATOM 3117 O O . CYS A 1 390 ? 10.450 8.428 33.302 1.00 84.38 390 CYS A O 1
ATOM 3119 N N . THR A 1 391 ? 11.548 10.339 33.674 1.00 85.12 391 THR A N 1
ATOM 3120 C CA . THR A 1 391 ? 12.556 9.762 34.586 1.00 85.12 391 THR A CA 1
ATOM 3121 C C . THR A 1 391 ? 12.694 10.542 35.902 1.00 85.12 391 THR A C 1
ATOM 3123 O O . THR A 1 391 ? 12.111 11.610 36.071 1.00 85.12 391 THR A O 1
ATOM 3126 N N . GLY A 1 392 ? 13.472 10.007 36.854 1.00 85.00 392 GLY A N 1
ATOM 3127 C CA . GLY A 1 392 ? 13.881 10.692 38.096 1.00 85.00 392 GLY A CA 1
ATOM 3128 C C . GLY A 1 392 ? 13.000 10.450 39.332 1.00 85.00 392 GLY A C 1
ATOM 3129 O O . GLY A 1 392 ? 13.412 10.763 40.452 1.00 85.00 392 GLY A O 1
ATOM 3130 N N . PHE A 1 393 ? 11.822 9.854 39.149 1.00 85.00 393 PHE A N 1
ATOM 3131 C CA . PHE A 1 393 ? 10.890 9.476 40.210 1.00 85.00 393 PHE A CA 1
ATOM 3132 C C . PHE A 1 393 ? 10.898 7.963 40.445 1.00 85.00 393 PHE A C 1
ATOM 3134 O O . PHE A 1 393 ? 11.374 7.187 39.620 1.00 85.00 393 PHE A O 1
ATOM 3141 N N . THR A 1 394 ? 10.393 7.539 41.604 1.00 83.44 394 THR A N 1
ATOM 3142 C CA . THR A 1 394 ? 10.363 6.120 42.008 1.00 83.44 394 THR A CA 1
ATOM 3143 C C . THR A 1 394 ? 8.984 5.643 42.457 1.00 83.44 394 THR A C 1
ATOM 3145 O O . THR A 1 394 ? 8.837 4.472 42.797 1.00 83.44 394 THR A O 1
ATOM 3148 N N . SER A 1 395 ? 7.988 6.532 42.506 1.00 87.19 395 SER A N 1
ATOM 3149 C CA . SER A 1 395 ? 6.590 6.189 42.766 1.00 87.19 395 SER A CA 1
ATOM 3150 C C . SER A 1 395 ? 5.646 7.216 42.135 1.00 87.19 395 SER A C 1
ATOM 3152 O O . SER A 1 395 ? 6.007 8.382 41.985 1.00 87.19 395 SER A O 1
ATOM 3154 N N . LEU A 1 396 ? 4.436 6.774 41.799 1.00 90.25 396 LEU A N 1
ATOM 3155 C CA . LEU A 1 396 ? 3.302 7.570 41.325 1.00 90.25 396 LEU A CA 1
ATOM 3156 C C . LEU A 1 396 ? 2.151 7.602 42.343 1.00 90.25 396 LEU A C 1
ATOM 3158 O O . LEU A 1 396 ? 1.087 8.133 42.036 1.00 90.25 396 LEU A O 1
ATOM 3162 N N . GLU A 1 397 ? 2.355 7.097 43.568 1.00 90.94 397 GLU A N 1
ATOM 3163 C CA . GLU A 1 397 ? 1.383 7.179 44.671 1.00 90.94 397 GLU A CA 1
ATOM 3164 C C . GLU A 1 397 ? 0.718 8.561 44.849 1.00 90.94 397 GLU A C 1
ATOM 3166 O O . GLU A 1 397 ? -0.478 8.587 45.134 1.00 90.94 397 GLU A O 1
ATOM 3171 N N . PRO A 1 398 ?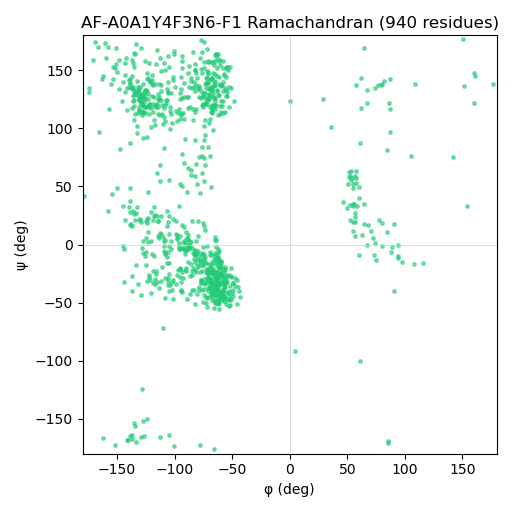 1.398 9.712 44.648 1.00 93.19 398 PRO A N 1
ATOM 3172 C CA . PRO A 1 398 ? 0.736 11.013 44.712 1.00 93.19 398 PRO A CA 1
ATOM 3173 C C . PRO A 1 398 ? -0.452 11.168 43.756 1.00 93.19 398 PRO A C 1
ATOM 3175 O O . PRO A 1 398 ? -1.462 11.753 44.137 1.00 93.19 398 PRO A O 1
ATOM 3178 N N . LEU A 1 399 ? -0.382 10.589 42.553 1.00 93.44 399 LEU A N 1
ATOM 3179 C CA . LEU A 1 399 ? -1.461 10.672 41.563 1.00 93.44 399 LEU A CA 1
ATOM 3180 C C . LEU A 1 399 ? -2.728 9.933 42.032 1.00 93.44 399 LEU A C 1
ATOM 3182 O O . LEU A 1 399 ? -3.836 10.322 41.678 1.00 93.44 399 LEU A O 1
ATOM 3186 N N . SER A 1 400 ? -2.586 8.931 42.907 1.00 92.62 400 SER A N 1
ATOM 3187 C CA . SER A 1 400 ? -3.710 8.223 43.543 1.00 92.62 400 SER A CA 1
ATOM 3188 C C . SER A 1 400 ? -4.509 9.105 44.519 1.00 92.62 400 SER A C 1
ATOM 3190 O O . SER A 1 400 ? -5.617 8.746 44.912 1.00 92.62 400 SER A O 1
ATOM 3192 N N . LYS A 1 401 ? -3.965 10.261 44.921 1.00 93.00 401 LYS A N 1
ATOM 3193 C CA . LYS A 1 401 ? -4.583 11.195 45.877 1.00 93.00 401 LYS A CA 1
ATOM 3194 C C . LYS A 1 401 ? -5.353 12.330 45.177 1.00 93.00 401 LYS A C 1
ATOM 3196 O O . LYS A 1 401 ? -5.933 13.170 45.857 1.00 93.00 401 LYS A O 1
ATOM 3201 N N . MET A 1 402 ? -5.342 12.382 43.841 1.00 93.88 402 MET A N 1
ATOM 3202 C CA . MET A 1 402 ? -6.013 13.413 43.040 1.00 93.88 402 MET A CA 1
ATOM 3203 C C . MET A 1 402 ? -7.493 13.058 42.829 1.00 93.88 402 MET A C 1
ATOM 3205 O O . MET A 1 402 ? -7.809 12.169 42.044 1.00 93.88 402 MET A O 1
ATOM 3209 N N . GLU A 1 403 ? -8.409 13.761 43.507 1.00 88.00 403 GLU A N 1
ATOM 3210 C CA . GLU A 1 403 ? -9.839 13.388 43.571 1.00 88.00 403 GLU A CA 1
ATOM 3211 C C . GLU A 1 403 ? -10.561 13.311 42.211 1.00 88.00 403 GLU A C 1
ATOM 3213 O O . GLU A 1 403 ? -11.540 12.576 42.095 1.00 88.00 403 GLU A O 1
ATOM 3218 N N . ASN A 1 404 ? -10.093 14.047 41.195 1.00 90.25 404 ASN A N 1
ATOM 3219 C CA . ASN A 1 404 ? -10.725 14.130 39.871 1.00 90.25 404 ASN A CA 1
ATOM 3220 C C . ASN A 1 404 ? -9.940 13.421 38.749 1.00 90.25 404 ASN A C 1
ATOM 3222 O O . ASN A 1 404 ? -10.362 13.487 37.599 1.00 90.25 404 ASN A O 1
ATOM 3226 N N . LEU A 1 405 ? -8.815 12.755 39.042 1.00 94.56 405 LEU A N 1
ATOM 3227 C CA . LEU A 1 405 ? -8.007 12.087 38.015 1.00 94.56 405 LEU A CA 1
ATOM 3228 C C . LEU A 1 405 ? -8.731 10.832 37.483 1.00 94.56 405 LEU A C 1
ATOM 3230 O O . LEU A 1 405 ? -9.090 9.939 38.250 1.00 94.56 405 LEU A O 1
ATOM 3234 N N . GLU A 1 406 ? -8.924 10.752 36.164 1.00 92.69 406 GLU A N 1
ATOM 3235 C CA . GLU A 1 406 ? -9.626 9.667 35.465 1.00 92.69 406 GLU A CA 1
ATOM 3236 C C . GLU A 1 406 ? -8.778 8.958 34.385 1.00 92.69 406 GLU A C 1
ATOM 3238 O O . GLU A 1 406 ? -9.005 7.765 34.168 1.00 92.69 406 GLU A O 1
ATOM 3243 N N . TYR A 1 407 ? -7.793 9.615 33.751 1.00 90.88 407 TYR A N 1
ATOM 3244 C CA . TYR A 1 407 ? -6.863 8.984 32.790 1.00 90.88 407 TYR A CA 1
ATOM 3245 C C . TYR A 1 407 ? -5.402 9.026 33.250 1.00 90.88 407 TYR A C 1
ATOM 3247 O O . TYR A 1 407 ? -4.920 10.064 33.712 1.00 90.88 407 TYR A O 1
ATOM 3255 N N . ILE A 1 408 ? -4.688 7.911 33.057 1.00 90.31 408 ILE A N 1
ATOM 3256 C CA . ILE A 1 408 ? -3.222 7.840 33.128 1.00 90.31 408 ILE A CA 1
ATOM 3257 C C . ILE A 1 408 ? -2.669 7.136 31.875 1.00 90.31 408 ILE A C 1
ATOM 3259 O O . ILE A 1 408 ? -3.045 5.999 31.599 1.00 90.31 408 ILE A O 1
ATOM 3263 N N . ASP A 1 409 ? -1.726 7.768 31.173 1.00 85.19 409 ASP A N 1
ATOM 3264 C CA . ASP A 1 409 ? -0.825 7.120 30.202 1.00 85.19 409 ASP A CA 1
ATOM 3265 C C . ASP A 1 409 ? 0.584 6.993 30.793 1.00 85.19 409 ASP A C 1
ATOM 3267 O O . ASP A 1 409 ? 1.073 7.913 31.456 1.00 85.19 409 ASP A O 1
ATOM 3271 N N . PHE A 1 410 ? 1.23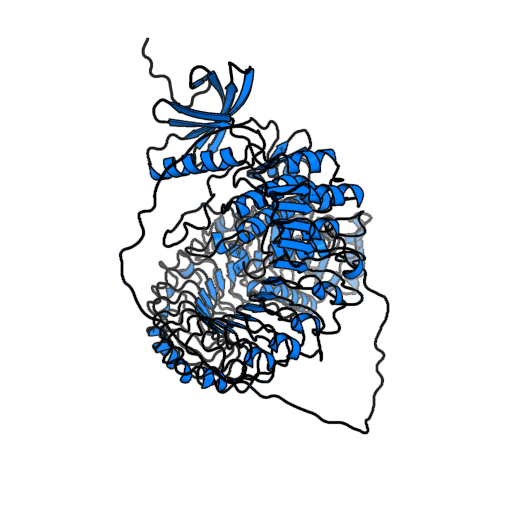9 5.860 30.557 1.00 82.31 410 PHE A N 1
ATOM 3272 C CA . PHE A 1 410 ? 2.556 5.540 31.091 1.00 82.31 410 PHE A CA 1
ATOM 3273 C C . PHE A 1 410 ? 3.345 4.666 30.109 1.00 82.31 410 PHE A C 1
ATOM 3275 O O . PHE A 1 410 ? 3.358 3.438 30.214 1.00 82.31 410 PHE A O 1
ATOM 3282 N N . SER A 1 411 ? 3.978 5.293 29.118 1.00 76.00 411 SER A N 1
ATOM 3283 C CA . SER A 1 411 ? 4.522 4.588 27.952 1.00 76.00 411 SER A CA 1
ATOM 3284 C C . SER A 1 411 ? 6.043 4.757 27.802 1.00 76.00 411 SER A C 1
ATOM 3286 O O . SER A 1 411 ? 6.596 5.836 28.022 1.00 76.00 411 SER A O 1
ATOM 3288 N N . GLN A 1 412 ? 6.718 3.673 27.394 1.00 68.81 412 GLN A N 1
ATOM 3289 C CA . GLN A 1 412 ? 8.176 3.578 27.180 1.00 68.81 412 GLN A CA 1
ATOM 3290 C C . GLN A 1 412 ? 9.048 3.918 28.411 1.00 68.81 412 GLN A C 1
ATOM 3292 O O . GLN A 1 412 ? 9.937 4.763 28.326 1.00 68.81 412 GLN A O 1
ATOM 3297 N N . ILE A 1 413 ? 8.813 3.282 29.565 1.00 71.94 413 ILE A N 1
ATOM 3298 C CA . ILE A 1 413 ? 9.532 3.615 30.813 1.00 71.94 413 ILE A CA 1
ATOM 3299 C C . ILE A 1 413 ? 10.545 2.527 31.198 1.00 71.94 413 ILE A C 1
ATOM 3301 O O . ILE A 1 413 ? 10.200 1.357 31.369 1.00 71.94 413 ILE A O 1
ATOM 3305 N N . GLU A 1 414 ? 11.810 2.918 31.377 1.00 70.19 414 GLU A N 1
ATOM 3306 C CA . GLU A 1 414 ? 12.879 2.008 31.798 1.00 70.19 414 GLU A CA 1
ATOM 3307 C C . GLU A 1 414 ? 12.756 1.576 33.270 1.00 70.19 414 GLU A C 1
ATOM 3309 O O . GLU A 1 414 ? 12.465 2.382 34.152 1.00 70.19 414 GLU A O 1
ATOM 3314 N N . ASN A 1 415 ? 13.099 0.314 33.562 1.00 73.50 415 ASN A N 1
ATOM 3315 C CA . ASN A 1 415 ? 13.164 -0.244 34.924 1.00 73.50 415 ASN A CA 1
ATOM 3316 C C . ASN A 1 415 ? 11.850 -0.098 35.728 1.00 73.50 415 ASN A C 1
ATOM 3318 O O . ASN A 1 415 ? 11.872 0.109 36.945 1.00 73.50 415 ASN A O 1
ATOM 3322 N N . PHE A 1 416 ? 10.705 -0.188 35.050 1.00 77.69 416 PHE A N 1
ATOM 3323 C CA . PHE A 1 416 ? 9.388 -0.084 35.669 1.00 77.69 416 PHE A CA 1
ATOM 3324 C C . PHE A 1 416 ? 9.092 -1.260 36.621 1.00 77.69 416 PHE A C 1
ATOM 3326 O O . PHE A 1 416 ? 9.141 -2.426 36.237 1.00 77.69 416 PHE A O 1
ATOM 3333 N N . ASP A 1 417 ? 8.717 -0.943 37.863 1.00 79.94 417 ASP A N 1
ATOM 3334 C CA . ASP A 1 417 ? 8.075 -1.877 38.797 1.00 79.94 417 ASP A CA 1
ATOM 3335 C C . ASP A 1 417 ? 6.683 -1.335 39.115 1.00 79.94 417 ASP A C 1
ATOM 3337 O O . ASP A 1 417 ? 6.525 -0.414 39.919 1.00 79.94 417 ASP A O 1
ATOM 3341 N N . GLY A 1 418 ? 5.651 -1.912 38.503 1.00 79.19 418 GLY A N 1
ATOM 3342 C CA . GLY A 1 418 ? 4.288 -1.423 38.683 1.00 79.19 418 GLY A CA 1
ATOM 3343 C C . GLY A 1 418 ? 3.798 -1.427 40.132 1.00 79.19 418 GLY A C 1
ATOM 3344 O O . GLY A 1 418 ? 2.983 -0.579 40.481 1.00 79.19 418 GLY A O 1
ATOM 3345 N N . ASN A 1 419 ? 4.293 -2.315 41.005 1.00 82.25 419 ASN A N 1
ATOM 3346 C CA . ASN A 1 419 ? 3.889 -2.329 42.417 1.00 82.25 419 ASN A CA 1
ATOM 3347 C C . ASN A 1 419 ? 4.570 -1.215 43.224 1.00 82.25 419 ASN A C 1
ATOM 3349 O O . ASN A 1 419 ? 3.981 -0.717 44.182 1.00 82.25 419 ASN A O 1
ATOM 3353 N N . GLN A 1 420 ? 5.789 -0.822 42.844 1.00 84.44 420 GLN A N 1
ATOM 3354 C CA . GLN A 1 420 ? 6.493 0.322 43.430 1.00 84.44 420 GLN A CA 1
ATOM 3355 C C . GLN A 1 420 ? 5.938 1.657 42.903 1.00 84.44 420 GLN A C 1
ATOM 3357 O O . GLN A 1 420 ? 5.793 2.624 43.657 1.00 84.44 420 GLN A O 1
ATOM 3362 N N . TYR A 1 421 ? 5.609 1.707 41.609 1.00 86.38 421 TYR A N 1
ATOM 3363 C CA . TYR A 1 421 ? 5.078 2.898 40.957 1.00 86.38 421 TYR A CA 1
ATOM 3364 C C . TYR A 1 421 ? 3.627 3.153 41.382 1.00 86.38 421 TYR A C 1
ATOM 3366 O O . TYR A 1 421 ? 3.318 4.236 41.870 1.00 86.38 421 TYR A O 1
ATOM 3374 N N . PHE A 1 422 ? 2.749 2.156 41.304 1.00 88.31 422 PHE A N 1
ATOM 3375 C CA . PHE A 1 422 ? 1.327 2.301 41.620 1.00 88.31 422 PHE A CA 1
ATOM 3376 C C . PHE A 1 422 ? 0.959 1.685 42.982 1.00 88.31 422 PHE A C 1
ATOM 3378 O O . PHE A 1 422 ? 0.068 0.840 43.071 1.00 88.31 422 PHE A O 1
ATOM 3385 N N . SER A 1 423 ? 1.632 2.105 44.060 1.00 87.44 423 SER A N 1
ATOM 3386 C CA . SER A 1 423 ? 1.404 1.602 45.431 1.00 87.44 423 SER A CA 1
ATOM 3387 C C . SER A 1 423 ? 0.088 2.062 46.082 1.00 87.44 423 SER A C 1
ATOM 3389 O O . SER A 1 423 ? -0.407 1.376 46.978 1.00 87.44 423 SER A O 1
ATOM 3391 N N . GLY A 1 424 ? -0.465 3.198 45.642 1.00 87.88 424 GLY A N 1
ATOM 3392 C CA . GLY A 1 424 ? -1.678 3.827 46.188 1.00 87.88 424 GLY A CA 1
ATOM 3393 C C . GLY A 1 424 ? -3.012 3.200 45.754 1.00 87.88 424 GLY A C 1
ATOM 3394 O O . GLY A 1 424 ? -3.051 2.161 45.101 1.00 87.88 424 GLY A O 1
ATOM 3395 N N . ASP A 1 425 ? -4.117 3.859 46.115 1.00 91.88 425 ASP A N 1
ATOM 3396 C CA . ASP A 1 425 ? -5.484 3.523 45.686 1.00 91.88 425 ASP A CA 1
ATOM 3397 C C . ASP A 1 425 ? -5.855 4.359 44.451 1.00 91.88 425 ASP A C 1
ATOM 3399 O O . ASP A 1 425 ? -6.002 5.576 44.539 1.00 91.88 425 ASP A O 1
ATOM 3403 N N . PHE A 1 426 ? -5.991 3.703 43.298 1.00 93.75 426 PHE A N 1
ATOM 3404 C CA . PHE A 1 426 ? -6.318 4.311 42.006 1.00 93.75 426 PHE A CA 1
ATOM 3405 C C . PHE A 1 426 ? -7.767 3.998 41.578 1.00 93.75 426 PHE A C 1
ATOM 3407 O O . PHE A 1 426 ? -8.083 3.944 40.389 1.00 93.75 426 PHE A O 1
ATOM 3414 N N . SER A 1 427 ? -8.686 3.796 42.530 1.00 91.62 427 SER A N 1
ATOM 3415 C CA . SER A 1 427 ? -10.118 3.566 42.256 1.00 91.62 427 SER A CA 1
ATOM 3416 C C . SER A 1 427 ? -10.831 4.728 41.538 1.00 91.62 427 SER A C 1
ATOM 3418 O O . SER A 1 427 ? -11.845 4.505 40.863 1.00 91.62 427 SER A O 1
ATOM 3420 N N . GLY A 1 428 ? -10.280 5.945 41.616 1.00 91.12 428 GLY A N 1
ATOM 3421 C CA . GLY A 1 428 ? -10.706 7.106 40.825 1.00 91.12 428 GLY A CA 1
ATOM 3422 C C . GLY A 1 428 ? -10.484 6.939 39.317 1.00 91.12 428 GLY A C 1
ATOM 3423 O O . GLY A 1 428 ? -11.350 7.318 38.531 1.00 91.12 428 GLY A O 1
ATOM 3424 N N . ILE A 1 429 ? -9.417 6.250 38.902 1.00 95.50 429 ILE A N 1
ATOM 3425 C CA . ILE A 1 429 ? -9.031 6.113 37.490 1.00 95.50 429 ILE A CA 1
ATOM 3426 C C . ILE A 1 429 ? -10.078 5.302 36.702 1.00 95.50 429 ILE A C 1
ATOM 3428 O O . ILE A 1 429 ? -10.652 4.323 37.196 1.00 95.50 429 ILE A O 1
ATOM 3432 N N . LYS A 1 430 ? -10.364 5.736 35.471 1.00 95.25 430 LYS A N 1
ATOM 3433 C CA . LYS A 1 430 ? -11.341 5.159 34.530 1.00 95.25 430 LYS A CA 1
ATOM 3434 C C . LYS A 1 430 ? -10.687 4.611 33.266 1.00 95.25 430 LYS A C 1
ATOM 3436 O O . LYS A 1 430 ? -11.253 3.692 32.667 1.00 95.25 430 LYS A O 1
ATOM 3441 N N . GLU A 1 431 ? -9.522 5.121 32.884 1.00 94.31 431 GLU A N 1
ATOM 3442 C CA . GLU A 1 431 ? -8.733 4.641 31.751 1.00 94.31 431 GLU A CA 1
ATOM 3443 C C . GLU A 1 431 ? -7.237 4.613 32.097 1.00 94.31 431 GLU A C 1
ATOM 3445 O O . GLU A 1 431 ? -6.727 5.513 32.762 1.00 94.31 431 GLU A O 1
ATOM 3450 N N . LEU A 1 432 ? -6.543 3.557 31.671 1.00 93.19 432 LEU A N 1
ATOM 3451 C CA . LEU A 1 432 ? -5.106 3.379 31.880 1.00 93.19 432 LEU A CA 1
ATOM 3452 C C . LEU A 1 432 ? -4.453 2.867 30.591 1.00 93.19 432 LEU A C 1
ATOM 3454 O O . LEU A 1 432 ? -4.876 1.847 30.043 1.00 93.19 432 LEU A O 1
ATOM 3458 N N . ALA A 1 433 ? -3.401 3.539 30.139 1.00 88.06 433 ALA A N 1
ATOM 3459 C CA . ALA A 1 433 ? -2.512 3.062 29.089 1.00 88.06 433 ALA A CA 1
ATOM 3460 C C . ALA A 1 433 ? -1.111 2.818 29.668 1.00 88.06 433 ALA A C 1
ATOM 3462 O O . ALA A 1 433 ? -0.559 3.665 30.364 1.00 88.06 433 ALA A O 1
ATOM 3463 N N . VAL A 1 434 ? -0.547 1.640 29.403 1.00 84.81 434 VAL A N 1
ATOM 3464 C CA . VAL A 1 434 ? 0.834 1.273 29.748 1.00 84.81 434 VAL A CA 1
ATOM 3465 C C . VAL A 1 434 ? 1.413 0.515 28.562 1.00 84.81 434 VAL A C 1
ATOM 3467 O O . VAL A 1 434 ? 1.267 -0.703 28.492 1.00 84.81 434 VAL A O 1
ATOM 3470 N N . THR A 1 435 ? 1.997 1.215 27.585 1.00 79.88 435 THR A N 1
ATOM 3471 C CA . THR A 1 435 ? 2.431 0.593 26.319 1.00 79.88 435 THR A CA 1
ATOM 3472 C C . THR A 1 435 ? 3.948 0.499 26.185 1.00 79.88 435 THR A C 1
ATOM 3474 O O . THR A 1 435 ? 4.702 1.270 26.789 1.00 79.88 435 THR A O 1
ATOM 3477 N N . SER A 1 436 ? 4.406 -0.453 25.367 1.00 77.38 436 SER A N 1
ATOM 3478 C CA . SER A 1 436 ? 5.818 -0.611 24.973 1.00 77.38 436 SER A CA 1
ATOM 3479 C C . SER A 1 436 ? 6.802 -0.660 26.157 1.00 77.38 436 SER A C 1
ATOM 3481 O O . SER A 1 436 ? 7.916 -0.146 26.071 1.00 77.38 436 SER A O 1
ATOM 3483 N N . THR A 1 437 ? 6.372 -1.242 27.280 1.00 79.19 437 THR A N 1
ATOM 3484 C CA . THR A 1 437 ? 7.084 -1.235 28.568 1.00 79.19 437 THR A CA 1
ATOM 3485 C C . THR A 1 437 ? 7.341 -2.664 29.046 1.00 79.19 437 THR A C 1
ATOM 3487 O O . THR A 1 437 ? 6.519 -3.563 28.855 1.00 79.19 437 THR A O 1
ATOM 3490 N N . ASP A 1 438 ? 8.493 -2.897 29.674 1.00 82.12 438 ASP A N 1
ATOM 3491 C CA . ASP A 1 438 ? 8.753 -4.159 30.367 1.00 82.12 438 ASP A CA 1
ATOM 3492 C C . ASP A 1 438 ? 8.156 -4.092 31.776 1.00 82.12 438 ASP A C 1
ATOM 3494 O O . ASP A 1 438 ? 8.537 -3.241 32.579 1.00 82.12 438 ASP A O 1
ATOM 3498 N N . LEU A 1 439 ? 7.180 -4.956 32.061 1.00 79.44 439 LEU A N 1
ATOM 3499 C CA . LEU A 1 439 ? 6.469 -4.991 33.340 1.00 79.44 439 LEU A CA 1
ATOM 3500 C C . LEU A 1 439 ? 7.184 -5.872 34.380 1.00 79.44 439 LEU A C 1
ATOM 3502 O O . LEU A 1 439 ? 6.730 -5.963 35.523 1.00 79.44 439 LEU A O 1
ATOM 3506 N N . GLY A 1 440 ? 8.297 -6.517 34.008 1.00 72.38 440 GLY A N 1
ATOM 3507 C CA . GLY A 1 440 ? 9.149 -7.288 34.908 1.00 72.38 440 GLY A CA 1
ATOM 3508 C C . GLY A 1 440 ? 8.422 -8.468 35.554 1.00 72.38 440 GLY A C 1
ATOM 3509 O O . GLY A 1 440 ? 8.261 -9.516 34.941 1.00 72.38 440 GLY A O 1
ATOM 3510 N N . ASN A 1 441 ? 7.988 -8.296 36.808 1.00 59.84 441 ASN A N 1
ATOM 3511 C CA . ASN A 1 441 ? 7.292 -9.320 37.603 1.00 59.84 441 ASN A CA 1
ATOM 3512 C C . ASN A 1 441 ? 5.750 -9.179 37.550 1.00 59.84 441 ASN A C 1
ATOM 3514 O O . ASN A 1 441 ? 5.049 -9.462 38.528 1.00 59.84 441 ASN A O 1
ATOM 3518 N N . GLY A 1 442 ? 5.219 -8.730 36.412 1.00 69.75 442 GLY A N 1
ATOM 3519 C CA . GLY A 1 442 ? 3.808 -8.855 36.062 1.00 69.75 442 GLY A CA 1
ATOM 3520 C C . GLY A 1 442 ? 2.837 -7.788 36.569 1.00 69.75 442 GLY A C 1
ATOM 3521 O O . GLY A 1 442 ? 3.165 -6.713 37.065 1.00 69.75 442 GLY A O 1
ATOM 3522 N N . THR A 1 443 ? 1.563 -8.115 36.387 1.00 85.56 443 THR A N 1
ATOM 3523 C CA . THR A 1 443 ? 0.408 -7.201 36.340 1.00 85.56 443 THR A CA 1
ATOM 3524 C C . THR A 1 443 ? -0.237 -6.923 37.697 1.00 85.56 443 THR A C 1
ATOM 3526 O O . THR A 1 443 ? -1.254 -6.236 37.791 1.00 85.56 443 THR A O 1
ATOM 3529 N N . SER A 1 444 ? 0.358 -7.426 38.780 1.00 85.00 444 SER A N 1
ATOM 3530 C CA . SER A 1 444 ? -0.226 -7.435 40.129 1.00 85.00 444 SER A CA 1
ATOM 3531 C C . SER A 1 444 ? -0.494 -6.048 40.733 1.00 85.00 444 SER A C 1
ATOM 3533 O O . SER A 1 444 ? -1.235 -5.945 41.712 1.00 85.00 444 SER A O 1
ATOM 3535 N N . PHE A 1 445 ? 0.031 -4.969 40.150 1.00 88.56 445 PHE A N 1
ATOM 3536 C CA . PHE A 1 445 ? -0.303 -3.589 40.513 1.00 88.56 445 PHE A CA 1
ATOM 3537 C C . PHE A 1 445 ? -1.716 -3.169 40.083 1.00 88.56 445 PHE A C 1
ATOM 3539 O O . PHE A 1 445 ? -2.361 -2.393 40.783 1.00 88.56 445 PHE A O 1
ATOM 3546 N N . LEU A 1 446 ? -2.251 -3.748 39.003 1.00 91.38 446 LEU A N 1
ATOM 3547 C CA . LEU A 1 446 ? -3.564 -3.403 38.447 1.00 91.38 446 LEU A CA 1
ATOM 3548 C C . LEU A 1 446 ? -4.737 -3.693 39.403 1.00 91.38 446 LEU A C 1
ATOM 3550 O O . LEU A 1 446 ? -5.810 -3.113 39.255 1.00 91.38 446 LEU A O 1
ATOM 3554 N N . LYS A 1 447 ? -4.521 -4.503 40.452 1.00 89.12 447 LYS A N 1
ATOM 3555 C CA . LYS A 1 447 ? -5.463 -4.676 41.578 1.00 89.12 447 LYS A CA 1
ATOM 3556 C C . LYS A 1 447 ? -5.833 -3.347 42.265 1.00 89.12 447 LYS A C 1
ATOM 3558 O O . LYS A 1 447 ? -6.903 -3.250 42.858 1.00 89.12 447 LYS A O 1
ATOM 3563 N N . ASN A 1 448 ? -4.948 -2.350 42.185 1.00 91.50 448 ASN A N 1
ATOM 3564 C CA . ASN A 1 448 ? -5.114 -1.026 42.782 1.00 91.50 448 ASN A CA 1
ATOM 3565 C C . ASN A 1 448 ? -5.969 -0.086 41.908 1.00 91.50 448 ASN A C 1
ATOM 3567 O O . ASN A 1 448 ? -6.302 1.008 42.350 1.00 91.50 448 ASN A O 1
ATOM 3571 N N . PHE A 1 449 ? -6.375 -0.526 40.709 1.00 93.75 449 PHE A N 1
ATOM 3572 C CA . PHE A 1 449 ? -7.204 0.209 39.749 1.00 93.75 449 PHE A CA 1
ATOM 3573 C C . PHE A 1 449 ? -8.611 -0.425 39.571 1.00 93.75 449 PHE A C 1
ATOM 3575 O O . PHE A 1 449 ? -9.016 -0.746 38.449 1.00 93.75 449 PHE A O 1
ATOM 3582 N N . PRO A 1 450 ? -9.409 -0.637 40.640 1.00 90.62 450 PRO A N 1
ATOM 3583 C CA . PRO A 1 450 ? -10.691 -1.349 40.546 1.00 90.62 450 PRO A CA 1
ATOM 3584 C C . PRO A 1 450 ? -11.786 -0.584 39.776 1.00 90.62 450 PRO A C 1
ATOM 3586 O O . PRO A 1 450 ? -12.851 -1.144 39.522 1.00 90.62 450 PRO A O 1
ATOM 3589 N N . GLY A 1 451 ? -11.553 0.688 39.432 1.00 92.00 451 GLY A N 1
ATOM 3590 C CA . GLY A 1 451 ? -12.498 1.561 38.732 1.00 92.00 451 GLY A CA 1
ATOM 3591 C C . GLY A 1 451 ? -12.370 1.592 37.203 1.00 92.00 451 GLY A C 1
ATOM 3592 O O . GLY A 1 451 ? -13.099 2.363 36.576 1.00 92.00 451 GLY A O 1
ATOM 3593 N N . LEU A 1 452 ? -11.459 0.812 36.603 1.00 96.38 452 LEU A N 1
ATOM 3594 C CA . LEU A 1 452 ? -11.156 0.904 35.170 1.00 96.38 452 LEU A CA 1
ATOM 3595 C C . LEU A 1 452 ? -12.308 0.459 34.263 1.00 96.38 452 LEU A C 1
ATOM 3597 O O . LEU A 1 452 ? -12.866 -0.630 34.392 1.00 96.38 452 LEU A O 1
ATOM 3601 N N . THR A 1 453 ? -12.570 1.305 33.270 1.00 96.31 453 THR A N 1
ATOM 3602 C CA . THR A 1 453 ? -13.470 1.058 32.137 1.00 96.31 453 THR A CA 1
ATOM 3603 C C . THR A 1 453 ? -12.702 0.777 30.845 1.00 96.31 453 THR A C 1
ATOM 3605 O O . THR A 1 453 ? -13.219 0.091 29.966 1.00 96.31 453 THR A O 1
ATOM 3608 N N . ARG A 1 454 ? -11.463 1.266 30.717 1.00 95.31 454 ARG A N 1
ATOM 3609 C CA . ARG A 1 454 ? -10.636 1.137 29.509 1.00 95.31 454 ARG A CA 1
ATOM 3610 C C . ARG A 1 454 ? -9.179 0.834 29.897 1.00 95.31 454 ARG A C 1
ATOM 3612 O O . ARG A 1 454 ? -8.669 1.440 30.837 1.00 95.31 454 ARG A O 1
ATOM 3619 N N . LEU A 1 455 ? -8.530 -0.118 29.225 1.00 94.31 455 LEU A N 1
ATOM 3620 C CA . LEU A 1 455 ? -7.148 -0.539 29.513 1.00 94.31 455 LEU A CA 1
ATOM 3621 C C . LEU A 1 455 ? -6.385 -0.864 28.219 1.00 94.31 455 LEU A C 1
ATOM 3623 O O . LEU A 1 455 ? -6.888 -1.627 27.393 1.00 94.31 455 LEU A O 1
ATOM 3627 N N . TYR A 1 456 ? -5.169 -0.332 28.062 1.00 89.00 456 TYR A N 1
ATOM 3628 C CA . TYR A 1 456 ? -4.305 -0.570 26.896 1.00 89.00 456 TYR A CA 1
ATOM 3629 C C . TYR A 1 456 ? -2.895 -0.954 27.348 1.00 89.00 456 TYR A C 1
ATOM 3631 O O . TYR A 1 456 ? -2.266 -0.220 28.103 1.00 89.00 456 TYR A O 1
ATOM 3639 N N . MET A 1 457 ? -2.401 -2.104 26.892 1.00 87.75 457 MET A N 1
ATOM 3640 C CA . MET A 1 457 ? -1.127 -2.696 27.321 1.00 87.75 457 MET A CA 1
ATOM 3641 C C . MET A 1 457 ? -0.269 -3.210 26.151 1.00 87.75 457 MET A C 1
ATOM 3643 O O . MET A 1 457 ? 0.575 -4.081 26.327 1.00 87.75 457 MET A O 1
ATOM 3647 N N . GLY A 1 458 ? -0.504 -2.711 24.933 1.00 82.12 458 GLY A N 1
ATOM 3648 C CA . GLY A 1 458 ? 0.140 -3.232 23.724 1.00 82.12 458 GLY A CA 1
ATOM 3649 C C . GLY A 1 458 ? 1.672 -3.114 23.725 1.00 82.12 458 GLY A C 1
ATOM 3650 O O . GLY A 1 458 ? 2.231 -2.114 24.183 1.00 82.12 458 GLY A O 1
ATOM 3651 N N . ASN A 1 459 ? 2.342 -4.116 23.148 1.00 82.62 459 ASN A N 1
ATOM 3652 C CA . ASN A 1 459 ? 3.806 -4.252 23.064 1.00 82.62 459 ASN A CA 1
ATOM 3653 C C . ASN A 1 459 ? 4.541 -4.425 24.413 1.00 82.62 459 ASN A C 1
ATOM 3655 O O . ASN A 1 459 ? 5.753 -4.206 24.481 1.00 82.62 459 ASN A O 1
ATOM 3659 N N . CYS A 1 460 ? 3.843 -4.795 25.491 1.00 84.00 460 CYS A N 1
ATOM 3660 C CA . CYS A 1 460 ? 4.450 -4.965 26.814 1.00 84.00 460 CYS A CA 1
ATOM 3661 C C . CYS A 1 460 ? 5.027 -6.368 27.064 1.00 84.00 460 CYS A C 1
ATOM 3663 O O . CYS A 1 460 ? 4.585 -7.366 26.495 1.00 84.00 460 CYS A O 1
ATOM 3665 N N . LYS A 1 461 ? 6.023 -6.440 27.955 1.00 83.44 461 LYS A N 1
ATOM 3666 C CA . LYS A 1 461 ? 6.714 -7.681 28.364 1.00 83.44 461 LYS A CA 1
ATOM 3667 C C . LYS A 1 461 ? 6.473 -7.995 29.842 1.00 83.44 461 LYS A C 1
ATOM 3669 O O . LYS A 1 461 ? 5.962 -7.154 30.575 1.00 83.44 461 LYS A O 1
ATOM 3674 N N . GLY A 1 462 ? 6.828 -9.207 30.274 1.00 80.50 462 GLY A N 1
ATOM 3675 C CA . GLY A 1 462 ? 6.755 -9.613 31.685 1.00 80.50 462 GLY A CA 1
ATOM 3676 C C . GLY A 1 462 ? 5.350 -9.964 32.196 1.00 80.50 462 GLY A C 1
ATOM 3677 O O . GLY A 1 462 ? 5.117 -9.910 33.399 1.00 80.50 462 GLY A O 1
ATOM 3678 N N . VAL A 1 463 ? 4.399 -10.306 31.318 1.00 84.38 463 VAL A N 1
ATOM 3679 C CA . VAL A 1 463 ? 3.047 -10.752 31.710 1.00 84.38 463 VAL A CA 1
ATOM 3680 C C . VAL A 1 463 ? 2.939 -12.269 31.597 1.00 84.38 463 VAL A C 1
ATOM 3682 O O . VAL A 1 463 ? 2.819 -12.801 30.501 1.00 84.38 463 VAL A O 1
ATOM 3685 N N . GLU A 1 464 ? 2.966 -12.960 32.737 1.00 84.19 464 GLU A N 1
ATOM 3686 C CA . GLU A 1 464 ? 2.847 -14.427 32.799 1.00 84.19 464 GLU A CA 1
ATOM 3687 C C . GLU A 1 464 ? 1.388 -14.919 32.924 1.00 84.19 464 GLU A C 1
ATOM 3689 O O . GLU A 1 464 ? 1.098 -16.080 32.626 1.00 84.19 464 GLU A O 1
ATOM 3694 N N . ASP A 1 465 ? 0.456 -14.060 33.361 1.00 89.06 465 ASP A N 1
ATOM 3695 C CA . ASP A 1 465 ? -0.957 -14.407 33.559 1.00 89.06 465 ASP A CA 1
ATOM 3696 C C . ASP A 1 465 ? -1.931 -13.225 33.361 1.00 89.06 465 ASP A C 1
ATOM 3698 O O . ASP A 1 465 ? -1.536 -12.059 33.267 1.00 89.06 465 ASP A O 1
ATOM 3702 N N . LEU A 1 466 ? -3.229 -13.552 33.301 1.00 91.38 466 LEU A N 1
ATOM 3703 C CA . LEU A 1 466 ? -4.343 -12.605 33.169 1.00 91.38 466 LEU A CA 1
ATOM 3704 C C . LEU A 1 466 ? -5.251 -12.521 34.416 1.00 91.38 466 LEU A C 1
ATOM 3706 O O . LEU A 1 466 ? -6.315 -11.905 34.354 1.00 91.38 466 LEU A O 1
ATOM 3710 N N . GLU A 1 467 ? -4.879 -13.121 35.552 1.00 90.25 467 GLU A N 1
ATOM 3711 C CA . GLU A 1 467 ? -5.729 -13.248 36.757 1.00 90.25 467 GLU A CA 1
ATOM 3712 C C . GLU A 1 467 ? -6.159 -11.875 37.320 1.00 90.25 467 GLU A C 1
ATOM 3714 O O . GLU A 1 467 ? -7.229 -11.742 37.922 1.00 90.25 467 GLU A O 1
ATOM 3719 N N . PHE A 1 468 ? -5.381 -10.818 37.051 1.00 87.62 468 PHE A N 1
ATOM 3720 C CA . PHE A 1 468 ? -5.717 -9.427 37.381 1.00 87.62 468 PHE A CA 1
ATOM 3721 C C . PHE A 1 468 ? -7.076 -8.960 36.820 1.00 87.62 468 PHE A C 1
ATOM 3723 O O . PHE A 1 468 ? -7.745 -8.128 37.440 1.00 87.62 468 PHE A O 1
ATOM 3730 N N . LEU A 1 469 ? -7.526 -9.521 35.690 1.00 91.62 469 LEU A N 1
ATOM 3731 C CA . LEU A 1 469 ? -8.802 -9.173 35.057 1.00 91.62 469 LEU A CA 1
ATOM 3732 C C . LEU A 1 469 ? -10.025 -9.599 35.887 1.00 91.62 469 LEU A C 1
ATOM 3734 O O . LEU A 1 469 ? -11.070 -8.959 35.785 1.00 91.62 469 LEU A O 1
ATOM 3738 N N . GLY A 1 470 ? -9.900 -10.583 36.790 1.00 85.19 470 GLY A N 1
ATOM 3739 C CA . GLY A 1 470 ? -10.996 -11.013 37.679 1.00 85.19 470 GLY A CA 1
ATOM 3740 C C . GLY A 1 470 ? -11.527 -9.907 38.614 1.00 85.19 470 GLY A C 1
ATOM 3741 O O . GLY A 1 470 ? -12.647 -9.984 39.134 1.00 85.19 470 GLY A O 1
ATOM 3742 N N . GLY A 1 471 ? -10.743 -8.839 38.816 1.00 82.00 471 GLY A N 1
ATOM 3743 C CA . GLY A 1 471 ? -11.175 -7.619 39.503 1.00 82.00 471 GLY A CA 1
ATOM 3744 C C . GLY A 1 471 ? -11.903 -6.602 38.609 1.00 82.00 471 GLY A C 1
ATOM 3745 O O . GLY A 1 471 ? -12.731 -5.840 39.108 1.00 82.00 471 GLY A O 1
ATOM 3746 N N . MET A 1 472 ? -11.639 -6.594 37.299 1.00 90.94 472 MET A N 1
ATOM 3747 C CA . MET A 1 472 ? -11.968 -5.503 36.367 1.00 90.94 472 MET A CA 1
ATOM 3748 C C . MET A 1 472 ? -13.390 -5.595 35.800 1.00 90.94 472 MET A C 1
ATOM 3750 O O . MET A 1 472 ? -13.620 -5.779 34.604 1.00 90.94 472 MET A O 1
ATOM 3754 N N . LYS A 1 473 ? -14.380 -5.468 36.684 1.00 90.31 473 LYS A N 1
ATOM 3755 C CA . LYS A 1 473 ? -15.801 -5.702 36.360 1.00 90.31 473 LYS A CA 1
ATOM 3756 C C . LYS A 1 473 ? -16.471 -4.559 35.597 1.00 90.31 473 LYS A C 1
ATOM 3758 O O . LYS A 1 473 ? -17.516 -4.782 34.989 1.00 90.31 473 LYS A O 1
ATOM 3763 N N . GLU A 1 474 ? -15.860 -3.376 35.592 1.00 94.88 474 GLU A N 1
ATOM 3764 C CA . GLU A 1 474 ? -16.330 -2.185 34.872 1.00 94.88 474 GLU A CA 1
ATOM 3765 C C . GLU A 1 474 ? -15.747 -2.045 33.452 1.00 94.88 474 GLU A C 1
ATOM 3767 O O . GLU A 1 474 ? -16.157 -1.154 32.709 1.00 94.88 474 GLU A O 1
ATOM 3772 N N . LEU A 1 475 ? -14.847 -2.948 33.048 1.00 96.88 475 LEU A N 1
ATOM 3773 C CA . LEU A 1 475 ? -14.090 -2.860 31.801 1.00 96.88 475 LEU A CA 1
ATOM 3774 C C . LEU A 1 475 ? -14.989 -3.021 30.556 1.00 96.88 475 LEU A C 1
ATOM 3776 O O . LEU A 1 475 ? -15.631 -4.056 30.365 1.00 96.88 475 LEU A O 1
ATOM 3780 N N . THR A 1 476 ? -15.013 -1.998 29.699 1.00 96.75 476 THR A N 1
ATOM 3781 C CA . THR A 1 476 ? -15.722 -1.944 28.407 1.00 96.75 476 THR A CA 1
ATOM 3782 C C . THR A 1 476 ? -14.769 -1.998 27.211 1.00 96.75 476 THR A C 1
ATOM 3784 O O . THR A 1 476 ? -15.154 -2.524 26.165 1.00 96.75 476 THR A O 1
ATOM 3787 N N . ARG A 1 477 ? -13.525 -1.516 27.350 1.00 96.62 477 ARG A N 1
ATOM 3788 C CA . ARG A 1 477 ? -12.476 -1.633 26.320 1.00 96.62 477 ARG A CA 1
ATOM 3789 C C . ARG A 1 477 ? -11.193 -2.231 26.879 1.00 96.62 477 ARG A C 1
ATOM 3791 O O . ARG A 1 477 ? -10.759 -1.854 27.965 1.00 96.62 477 ARG A O 1
ATOM 3798 N N . LEU A 1 478 ? -10.574 -3.124 26.114 1.00 95.75 478 LEU A N 1
ATOM 3799 C CA . LEU A 1 478 ? -9.310 -3.757 26.478 1.00 95.75 478 LEU A CA 1
ATOM 3800 C C . LEU A 1 478 ? -8.447 -4.007 25.234 1.00 95.75 478 LEU A C 1
ATOM 3802 O O . LEU A 1 478 ? -8.881 -4.693 24.312 1.00 95.75 478 LEU A O 1
ATOM 3806 N N . SER A 1 479 ? -7.224 -3.480 25.219 1.00 91.88 479 SER A N 1
ATOM 3807 C CA . SER A 1 479 ? -6.225 -3.745 24.179 1.00 91.88 479 SER A CA 1
ATOM 3808 C C . SER A 1 479 ? -4.921 -4.236 24.799 1.00 91.88 479 SER A C 1
ATOM 3810 O O . SER A 1 479 ? -4.418 -3.617 25.730 1.00 91.88 479 SER A O 1
ATOM 3812 N N . PHE A 1 480 ? -4.356 -5.331 24.304 1.00 90.62 480 PHE A N 1
ATOM 3813 C CA . PHE A 1 480 ? -3.077 -5.877 24.778 1.00 90.62 480 PHE A CA 1
ATOM 3814 C C . PHE A 1 480 ? -2.378 -6.694 23.677 1.00 90.62 480 PHE A C 1
ATOM 3816 O O . PHE A 1 480 ? -1.893 -7.801 23.885 1.00 90.62 480 PHE A O 1
ATOM 3823 N N . SER A 1 481 ? -2.385 -6.151 22.458 1.00 86.50 481 SER A N 1
ATOM 3824 C CA . SER A 1 481 ? -1.778 -6.762 21.274 1.00 86.50 481 SER A CA 1
ATOM 3825 C C . SER A 1 481 ? -0.247 -6.812 21.326 1.00 86.50 481 SER A C 1
ATOM 3827 O O . SER A 1 481 ? 0.402 -6.002 21.993 1.00 86.50 481 SER A O 1
ATOM 3829 N N . ASN A 1 482 ? 0.332 -7.745 20.563 1.00 85.56 482 ASN A N 1
ATOM 3830 C CA . ASN A 1 482 ? 1.778 -7.951 20.433 1.00 85.56 482 ASN A CA 1
ATOM 3831 C C . ASN A 1 482 ? 2.482 -8.229 21.782 1.00 85.56 482 ASN A C 1
ATOM 3833 O O . ASN A 1 482 ? 3.389 -7.504 22.191 1.00 85.56 482 ASN A O 1
ATOM 3837 N N . MET A 1 483 ? 2.031 -9.272 22.487 1.00 86.31 483 MET A N 1
ATOM 3838 C CA . MET A 1 483 ? 2.542 -9.713 23.796 1.00 86.31 483 MET A CA 1
ATOM 3839 C C . MET A 1 483 ? 2.646 -11.241 23.837 1.00 86.31 483 MET A C 1
ATOM 3841 O O . MET A 1 483 ? 1.707 -11.925 23.447 1.00 86.31 483 MET A O 1
ATOM 3845 N N . GLU A 1 484 ? 3.752 -11.794 24.333 1.00 86.06 484 GLU A N 1
ATOM 3846 C CA . GLU A 1 484 ? 3.994 -13.246 24.345 1.00 86.06 484 GLU A CA 1
ATOM 3847 C C . GLU A 1 484 ? 3.151 -13.953 25.429 1.00 86.06 484 GLU A C 1
ATOM 3849 O O . GLU A 1 484 ? 3.576 -14.084 26.574 1.00 86.06 484 GLU A O 1
ATOM 3854 N N . LEU A 1 485 ? 1.934 -14.387 25.072 1.00 87.75 485 LEU A N 1
ATOM 3855 C CA . LEU A 1 485 ? 0.956 -15.022 25.972 1.00 87.75 485 LEU A CA 1
ATOM 3856 C C . LEU A 1 485 ? 0.611 -16.467 25.545 1.00 87.75 485 LEU A C 1
ATOM 3858 O O . LEU A 1 485 ? -0.454 -17.000 25.873 1.00 87.75 485 LEU A O 1
ATOM 3862 N N . ASP A 1 486 ? 1.516 -17.132 24.823 1.00 84.62 486 ASP A N 1
ATOM 3863 C CA . ASP A 1 486 ? 1.351 -18.507 24.341 1.00 84.62 486 ASP A CA 1
ATOM 3864 C C . ASP A 1 486 ? 1.102 -19.505 25.489 1.00 84.62 486 ASP A C 1
ATOM 3866 O O . ASP A 1 486 ? 1.958 -19.783 26.330 1.00 84.62 486 ASP A O 1
ATOM 3870 N N . GLY A 1 487 ? -0.102 -20.084 25.519 1.00 84.00 487 GLY A N 1
ATOM 3871 C CA . GLY A 1 487 ? -0.523 -21.029 26.559 1.00 84.00 487 GLY A CA 1
ATOM 3872 C C . GLY A 1 487 ? -0.980 -20.392 27.878 1.00 84.00 487 GLY A C 1
ATOM 3873 O O . GLY A 1 487 ? -1.432 -21.127 28.763 1.00 84.00 487 GLY A O 1
ATOM 3874 N N . VAL A 1 488 ? -0.939 -19.060 28.001 1.00 90.12 488 VAL A N 1
ATOM 3875 C CA . VAL A 1 488 ? -1.640 -18.327 29.065 1.00 90.12 488 VAL A CA 1
ATOM 3876 C C . VAL A 1 488 ? -3.144 -18.548 28.898 1.00 90.12 488 VAL A C 1
ATOM 3878 O O . VAL A 1 488 ? -3.661 -18.691 27.786 1.00 90.12 488 VAL A O 1
ATOM 3881 N N . LYS A 1 489 ? -3.880 -18.628 30.010 1.00 90.50 489 LYS A N 1
ATOM 3882 C CA . LYS A 1 489 ? -5.327 -18.825 29.937 1.00 90.50 489 LYS A CA 1
ATOM 3883 C C . LYS A 1 489 ? -6.070 -17.505 29.780 1.00 90.50 489 LYS A C 1
ATOM 3885 O O . LYS A 1 489 ? -5.797 -16.532 30.475 1.00 90.50 489 LYS A O 1
ATOM 3890 N N . ALA A 1 490 ? -7.111 -17.544 28.960 1.00 92.12 490 ALA A N 1
ATOM 3891 C CA . ALA A 1 490 ? -8.022 -16.432 28.750 1.00 92.12 490 ALA A CA 1
ATOM 3892 C C . ALA A 1 490 ? -9.243 -16.429 29.702 1.00 92.12 490 ALA A C 1
ATOM 3894 O O . ALA A 1 490 ? -10.091 -15.551 29.572 1.00 92.12 490 ALA A O 1
ATOM 3895 N N . ASP A 1 491 ? -9.392 -17.375 30.646 1.00 90.88 491 ASP A N 1
ATOM 3896 C CA . ASP A 1 491 ? -10.606 -17.455 31.477 1.00 90.88 491 ASP A CA 1
ATOM 3897 C C . ASP A 1 491 ? -10.883 -16.242 32.396 1.00 90.88 491 ASP A C 1
ATOM 3899 O O . ASP A 1 491 ? -12.069 -15.926 32.533 1.00 90.88 491 ASP A O 1
ATOM 3903 N N . PRO A 1 492 ? -9.900 -15.474 32.917 1.00 94.62 492 PRO A N 1
ATOM 3904 C CA . PRO A 1 492 ? -10.165 -14.243 33.677 1.00 94.62 492 PRO A CA 1
ATOM 3905 C C . PRO A 1 492 ? -10.940 -13.155 32.912 1.00 94.62 492 PRO A C 1
ATOM 3907 O O . PRO A 1 492 ? -11.713 -12.411 33.515 1.00 94.62 492 PRO A O 1
ATOM 3910 N N . LEU A 1 493 ? -10.840 -13.108 31.574 1.00 94.62 493 LEU A N 1
ATOM 3911 C CA . LEU A 1 493 ? -11.653 -12.210 30.735 1.00 94.62 493 LEU A CA 1
ATOM 3912 C C . LEU A 1 493 ? -13.168 -12.469 30.882 1.00 94.62 493 LEU A C 1
ATOM 3914 O O . LEU A 1 493 ? -13.979 -11.615 30.529 1.00 94.62 493 LEU A O 1
ATOM 3918 N N . SER A 1 494 ? -13.569 -13.632 31.412 1.00 94.38 494 SER A N 1
ATOM 3919 C CA . SER A 1 494 ? -14.975 -13.988 31.652 1.00 94.38 494 SER A CA 1
ATOM 3920 C C . SER A 1 494 ? -15.656 -13.088 32.686 1.00 94.38 494 SER A C 1
ATOM 3922 O O . SER A 1 494 ? -16.878 -12.935 32.631 1.00 94.38 494 SER A O 1
ATOM 3924 N N . ASP A 1 495 ? -14.897 -12.514 33.625 1.00 93.62 495 ASP A N 1
ATOM 3925 C CA . ASP A 1 495 ? -15.424 -11.637 34.677 1.00 93.62 495 ASP A CA 1
ATOM 3926 C C . ASP A 1 495 ? -15.618 -10.189 34.190 1.00 93.62 495 ASP A C 1
ATOM 3928 O O . ASP A 1 495 ? -16.486 -9.470 34.700 1.00 93.62 495 ASP A O 1
ATOM 3932 N N . CYS A 1 496 ? -14.909 -9.788 33.128 1.00 95.06 496 CYS A N 1
ATOM 3933 C CA . CYS A 1 496 ? -15.069 -8.518 32.412 1.00 95.06 496 CYS A CA 1
ATOM 3934 C C . CYS A 1 496 ? -16.339 -8.520 31.530 1.00 95.06 496 CYS A C 1
ATOM 3936 O O . CYS A 1 496 ? -16.317 -8.288 30.320 1.00 95.06 496 CYS A O 1
ATOM 3938 N N . THR A 1 497 ? -17.491 -8.813 32.138 1.00 94.62 497 THR A N 1
ATOM 3939 C CA . THR A 1 497 ? -18.781 -9.029 31.451 1.00 94.62 497 THR A CA 1
ATOM 3940 C C . THR A 1 497 ? -19.293 -7.827 30.645 1.00 94.62 497 THR A C 1
ATOM 3942 O O . THR A 1 497 ? -20.129 -8.006 29.756 1.00 94.62 497 THR A O 1
ATOM 3945 N N . LYS A 1 498 ? -18.784 -6.620 30.929 1.00 96.88 498 LYS A N 1
ATOM 3946 C CA . LYS A 1 498 ? -19.128 -5.361 30.254 1.00 96.88 498 LYS A CA 1
ATOM 3947 C C . LYS A 1 498 ? -18.370 -5.104 28.945 1.00 96.88 498 LYS A C 1
ATOM 3949 O O . LYS A 1 498 ? -18.761 -4.175 28.244 1.00 96.88 498 LYS A O 1
ATOM 3954 N N . LEU A 1 499 ? -17.367 -5.916 28.587 1.00 97.56 499 LEU A N 1
ATOM 3955 C CA . LEU A 1 499 ? -16.523 -5.692 27.406 1.00 97.56 499 LEU A CA 1
ATOM 3956 C C . LEU A 1 499 ? -17.327 -5.540 26.102 1.00 97.56 499 LEU A C 1
ATOM 3958 O O . LEU A 1 499 ? -18.145 -6.393 25.744 1.00 97.56 499 LEU A O 1
ATOM 3962 N N . GLU A 1 500 ? -17.034 -4.451 25.390 1.00 96.88 500 GLU A N 1
ATOM 3963 C CA . GLU A 1 500 ? -17.605 -4.055 24.100 1.00 96.88 500 GLU A CA 1
ATOM 3964 C C . GLU A 1 500 ? -16.559 -4.083 22.975 1.00 96.88 500 GLU A C 1
ATOM 3966 O O . GLU A 1 500 ? -16.883 -4.496 21.864 1.00 96.88 500 GLU A O 1
ATOM 3971 N N . VAL A 1 501 ? -15.310 -3.699 23.261 1.00 95.56 501 VAL A N 1
ATOM 3972 C CA . VAL A 1 501 ? -14.188 -3.702 22.303 1.00 95.56 501 VAL A CA 1
ATOM 3973 C C . VAL A 1 501 ? -13.010 -4.452 22.912 1.00 95.56 501 VAL A C 1
ATOM 3975 O O . VAL A 1 501 ? -12.582 -4.121 24.020 1.00 95.56 501 VAL A O 1
ATOM 3978 N N . VAL A 1 502 ? -12.477 -5.446 22.198 1.00 95.56 502 VAL A N 1
ATOM 3979 C CA . VAL A 1 502 ? -11.289 -6.193 22.633 1.00 95.56 502 VAL A CA 1
ATOM 3980 C C . VAL A 1 502 ? -10.296 -6.395 21.488 1.00 95.56 502 VAL A C 1
ATOM 3982 O O . VAL A 1 502 ? -10.672 -6.907 20.436 1.00 95.56 502 VAL A O 1
ATOM 3985 N N . ASN A 1 503 ? -9.023 -6.061 21.723 1.00 94.69 503 ASN A N 1
ATOM 3986 C CA . ASN A 1 503 ? -7.901 -6.367 20.833 1.00 94.69 503 ASN A CA 1
ATOM 3987 C C . ASN A 1 503 ? -6.784 -7.103 21.593 1.00 94.69 503 ASN A C 1
ATOM 3989 O O . ASN A 1 503 ? -6.292 -6.620 22.610 1.00 94.69 503 ASN A O 1
ATOM 3993 N N . TYR A 1 504 ? -6.367 -8.261 21.090 1.00 94.38 504 TYR A N 1
ATOM 3994 C CA . TYR A 1 504 ? -5.154 -8.960 21.531 1.00 94.38 504 TYR A CA 1
ATOM 3995 C C . TYR A 1 504 ? -4.474 -9.677 20.360 1.00 94.38 504 TYR A C 1
ATOM 3997 O O . TYR A 1 504 ? -3.895 -10.750 20.528 1.00 94.38 504 TYR A O 1
ATOM 4005 N N . SER A 1 505 ? -4.550 -9.106 19.157 1.00 92.25 505 SER A N 1
ATOM 4006 C CA . SER A 1 505 ? -3.870 -9.643 17.976 1.00 92.25 505 SER A CA 1
ATOM 4007 C C . SER A 1 505 ? -2.361 -9.791 18.228 1.00 92.25 505 SER A C 1
ATOM 4009 O O . SER A 1 505 ? -1.752 -8.974 18.924 1.00 92.25 505 SER A O 1
ATOM 4011 N N . LYS A 1 506 ? -1.752 -10.839 17.663 1.00 91.88 506 LYS A N 1
ATOM 4012 C CA . LYS A 1 506 ? -0.347 -11.238 17.857 1.00 91.88 506 LYS A CA 1
ATOM 4013 C C . LYS A 1 506 ? -0.000 -11.568 19.324 1.00 91.88 506 LYS A C 1
ATOM 4015 O O . LYS A 1 506 ? 0.980 -11.054 19.854 1.00 91.88 506 LYS A O 1
ATOM 4020 N N . THR A 1 507 ? -0.801 -12.405 19.997 1.00 91.06 507 THR A N 1
ATOM 4021 C CA . THR A 1 507 ? -0.511 -12.843 21.390 1.00 91.06 507 THR A CA 1
ATOM 4022 C C . THR A 1 507 ? -0.509 -14.352 21.656 1.00 91.06 507 THR A C 1
ATOM 4024 O O . THR A 1 507 ? -0.173 -14.774 22.759 1.00 91.06 507 THR A O 1
ATOM 4027 N N . GLY A 1 508 ? -0.909 -15.190 20.695 1.00 90.88 508 GLY A N 1
ATOM 4028 C CA . GLY A 1 508 ? -1.010 -16.647 20.901 1.00 90.88 508 GLY A CA 1
ATOM 4029 C C . GLY A 1 508 ? -2.208 -17.113 21.752 1.00 90.88 508 GLY A C 1
ATOM 4030 O O . GLY A 1 508 ? -2.396 -18.319 21.946 1.00 90.88 508 GLY A O 1
ATOM 4031 N N . LEU A 1 509 ? -3.071 -16.200 22.223 1.00 92.88 509 LEU A N 1
ATOM 4032 C CA . LEU A 1 509 ? -4.296 -16.540 22.962 1.00 92.88 509 LEU A CA 1
ATOM 4033 C C . LEU A 1 509 ? -5.366 -17.175 22.057 1.00 92.88 509 LEU A C 1
ATOM 4035 O O . LEU A 1 509 ? -6.306 -16.534 21.583 1.00 92.88 509 LEU A O 1
ATOM 4039 N N . SER A 1 510 ? -5.238 -18.484 21.862 1.00 93.31 510 SER A N 1
ATOM 4040 C CA . SER A 1 510 ? -6.103 -19.284 20.987 1.00 93.31 510 SER A CA 1
ATOM 4041 C C . SER A 1 510 ? -7.475 -19.646 21.576 1.00 93.31 510 SER A C 1
ATOM 4043 O O . SER A 1 510 ? -8.363 -20.070 20.826 1.00 93.31 510 SER A O 1
ATOM 4045 N N . ASP A 1 511 ? -7.690 -19.482 22.891 1.00 93.75 511 ASP A N 1
ATOM 4046 C CA . ASP A 1 511 ? -9.002 -19.692 23.513 1.00 93.75 511 ASP A CA 1
ATOM 4047 C C . ASP A 1 511 ? -9.804 -18.395 23.662 1.00 93.75 511 ASP A C 1
ATOM 4049 O O . ASP A 1 511 ? -9.378 -17.388 24.219 1.00 93.75 511 ASP A O 1
ATOM 4053 N N . LEU A 1 512 ? -11.046 -18.475 23.206 1.00 96.31 512 LEU A N 1
ATOM 4054 C CA . LEU A 1 512 ? -12.022 -17.396 23.201 1.00 96.31 512 LEU A CA 1
ATOM 4055 C C . LEU A 1 512 ? -13.221 -17.689 24.128 1.00 96.31 512 LEU A C 1
ATOM 4057 O O . LEU A 1 512 ? -14.227 -16.977 24.066 1.00 96.31 512 LEU A O 1
ATOM 4061 N N . SER A 1 513 ? -13.173 -18.772 24.920 1.00 95.38 513 SER A N 1
ATOM 4062 C CA . SER A 1 513 ? -14.248 -19.236 25.816 1.00 95.38 513 SER A CA 1
ATOM 4063 C C . SER A 1 513 ? -14.916 -18.101 26.604 1.00 95.38 513 SER A C 1
ATOM 4065 O O . SER A 1 513 ? -16.147 -17.998 26.597 1.00 95.38 513 SER A O 1
ATOM 4067 N N . TRP A 1 514 ? -14.098 -17.212 27.168 1.00 95.31 514 TRP A N 1
ATOM 4068 C CA . TRP A 1 514 ? -14.444 -16.036 27.965 1.00 95.31 514 TRP A CA 1
ATOM 4069 C C . TRP A 1 514 ? -15.507 -15.114 27.368 1.00 95.31 514 TRP A C 1
ATOM 4071 O O . TRP A 1 514 ? -16.411 -14.680 28.087 1.00 95.31 514 TRP A O 1
ATOM 4081 N N . THR A 1 515 ? -15.502 -14.869 26.048 1.00 96.44 515 THR A N 1
ATOM 4082 C CA . THR A 1 515 ? -16.509 -13.969 25.449 1.00 96.44 515 THR A CA 1
ATOM 4083 C C . THR A 1 515 ? -17.936 -14.510 25.618 1.00 96.44 515 THR A C 1
ATOM 4085 O O . THR A 1 515 ? -18.895 -13.794 25.337 1.00 96.44 515 THR A O 1
ATOM 4088 N N . ALA A 1 516 ? -18.130 -15.769 26.050 1.00 94.00 516 ALA A N 1
ATOM 4089 C CA . ALA A 1 516 ? -19.440 -16.293 26.448 1.00 94.00 516 ALA A CA 1
ATOM 4090 C C . ALA A 1 516 ? -20.137 -15.445 27.518 1.00 94.00 516 ALA A C 1
ATOM 4092 O O . ALA A 1 516 ? -21.367 -15.328 27.486 1.00 94.00 516 ALA A O 1
ATOM 4093 N N . SER A 1 517 ? -19.349 -14.833 28.397 1.00 94.69 517 SER A N 1
ATOM 4094 C CA . SER A 1 517 ? -19.804 -13.899 29.419 1.00 94.69 517 SER A CA 1
ATOM 4095 C C . SER A 1 517 ? -19.921 -12.468 28.880 1.00 94.69 517 SER A C 1
ATOM 4097 O O . SER A 1 517 ? -20.910 -11.794 29.164 1.00 94.69 517 SER A O 1
ATOM 4099 N N . CYS A 1 518 ? -18.979 -12.028 28.036 1.00 94.06 518 CYS A N 1
ATOM 4100 C CA . CYS A 1 518 ? -18.913 -10.685 27.436 1.00 94.06 518 CYS A CA 1
ATOM 4101 C C . CYS A 1 518 ? -19.928 -10.485 26.291 1.00 94.06 518 CYS A C 1
ATOM 4103 O O . CYS A 1 518 ? -19.576 -10.251 25.134 1.00 94.06 518 CYS A O 1
ATOM 4105 N N . LYS A 1 519 ? -21.226 -10.600 26.587 1.00 92.69 519 LYS A N 1
ATOM 4106 C CA . LYS A 1 519 ? -22.305 -10.543 25.580 1.00 92.69 519 LYS A CA 1
ATOM 4107 C C . LYS A 1 519 ? -22.453 -9.182 24.888 1.00 92.69 519 LYS A C 1
ATOM 4109 O O . LYS A 1 519 ? -23.100 -9.116 23.842 1.00 92.69 519 LYS A O 1
ATOM 4114 N N . ASN A 1 520 ? -21.865 -8.129 25.455 1.00 95.56 520 ASN A N 1
ATOM 4115 C CA . ASN A 1 520 ? -21.903 -6.774 24.910 1.00 95.56 520 ASN A CA 1
ATOM 4116 C C . ASN A 1 520 ? -20.929 -6.552 23.742 1.00 95.56 520 ASN A C 1
ATOM 4118 O O . ASN A 1 520 ? -21.104 -5.570 23.028 1.00 95.56 520 ASN A O 1
ATOM 4122 N N . LEU A 1 521 ? -19.979 -7.466 23.503 1.00 97.50 521 LEU A N 1
ATOM 4123 C CA . LEU A 1 521 ? -18.939 -7.322 22.479 1.00 97.50 521 LEU A CA 1
ATOM 4124 C C . LEU A 1 521 ? -19.508 -6.889 21.112 1.00 97.50 521 LEU A C 1
ATOM 4126 O O . LEU A 1 521 ? -20.401 -7.543 20.559 1.00 97.50 521 LEU A O 1
ATOM 4130 N N . ARG A 1 522 ? -18.987 -5.765 20.615 1.00 95.69 522 ARG A N 1
ATOM 4131 C CA . ARG A 1 522 ? -19.201 -5.150 19.297 1.00 95.69 522 ARG A CA 1
ATOM 4132 C C . ARG A 1 522 ? -18.025 -5.426 18.375 1.00 95.69 522 ARG A C 1
ATOM 4134 O O . ARG A 1 522 ? -18.231 -5.741 17.209 1.00 95.69 522 ARG A O 1
ATOM 4141 N N . GLU A 1 523 ? -16.820 -5.382 18.927 1.00 96.56 523 GLU A N 1
ATOM 4142 C CA . GLU A 1 523 ? -15.577 -5.509 18.182 1.00 96.56 523 GLU A CA 1
ATOM 4143 C C . GLU A 1 523 ? -14.633 -6.511 18.847 1.00 96.56 523 GLU A C 1
ATOM 4145 O O . GLU A 1 523 ? -14.445 -6.504 20.067 1.00 96.56 523 GLU A O 1
ATOM 4150 N N . LEU A 1 524 ? -14.039 -7.368 18.018 1.00 97.25 524 LEU A N 1
ATOM 4151 C CA . LEU A 1 524 ? -12.990 -8.302 18.399 1.00 97.25 524 LEU A CA 1
ATOM 4152 C C . LEU A 1 524 ? -11.890 -8.298 17.337 1.00 97.25 524 LEU A C 1
ATOM 4154 O O . LEU A 1 524 ? -12.167 -8.624 16.184 1.00 97.25 524 LEU A O 1
ATOM 4158 N N . GLN A 1 525 ? -10.659 -8.014 17.754 1.00 96.50 525 GLN A N 1
ATOM 4159 C CA . GLN A 1 525 ? -9.444 -8.216 16.963 1.00 96.50 525 GLN A CA 1
ATOM 4160 C C . GLN A 1 525 ? -8.564 -9.257 17.672 1.00 96.50 525 GLN A C 1
ATOM 4162 O O . GLN A 1 525 ? -8.212 -9.088 18.845 1.00 96.50 525 GLN A O 1
ATOM 4167 N N . ALA A 1 526 ? -8.281 -10.373 16.999 1.00 96.00 526 ALA A N 1
ATOM 4168 C CA . ALA A 1 526 ? -7.459 -11.463 17.529 1.00 96.00 526 ALA A CA 1
ATOM 4169 C C . ALA A 1 526 ? -6.715 -12.208 16.404 1.00 96.00 526 ALA A C 1
ATOM 4171 O O . ALA A 1 526 ? -6.744 -13.437 16.284 1.00 96.00 526 ALA A O 1
ATOM 4172 N N . ASP A 1 527 ? -6.073 -11.431 15.544 1.00 93.75 527 ASP A N 1
ATOM 4173 C CA . ASP A 1 527 ? -5.291 -11.896 14.401 1.00 93.75 527 ASP A CA 1
ATOM 4174 C C . ASP A 1 527 ? -3.996 -12.565 14.871 1.00 93.75 527 ASP A C 1
ATOM 4176 O O . ASP A 1 527 ? -3.415 -12.154 15.875 1.00 93.75 527 ASP A O 1
ATOM 4180 N N . GLN A 1 528 ? -3.517 -13.585 14.160 1.00 94.38 528 GLN A N 1
ATOM 4181 C CA . GLN A 1 528 ? -2.265 -14.293 14.466 1.00 94.38 528 GLN A CA 1
ATOM 4182 C C . GLN A 1 528 ? -2.206 -14.853 15.909 1.00 94.38 528 GLN A C 1
ATOM 4184 O O . GLN A 1 528 ? -1.150 -14.923 16.537 1.00 94.38 528 GLN A O 1
ATOM 4189 N N . CYS A 1 529 ? -3.354 -15.296 16.439 1.00 95.25 529 CYS A N 1
ATOM 4190 C CA . CYS A 1 529 ? -3.507 -15.845 17.795 1.00 95.25 529 CYS A CA 1
ATOM 4191 C C . CYS A 1 529 ? -3.695 -17.373 17.834 1.00 95.25 529 CYS A C 1
ATOM 4193 O O . CYS A 1 529 ? -4.120 -17.917 18.851 1.00 95.25 529 CYS A O 1
ATOM 4195 N N . GLN A 1 530 ? -3.385 -18.081 16.740 1.00 94.69 530 GLN A N 1
ATOM 4196 C CA . GLN A 1 530 ? -3.523 -19.543 16.607 1.00 94.69 530 GLN A CA 1
ATOM 4197 C C . GLN A 1 530 ? -4.952 -20.070 16.883 1.00 94.69 530 GLN A C 1
ATOM 4199 O O . GLN A 1 530 ? -5.152 -21.238 17.226 1.00 94.69 530 GLN A O 1
ATOM 4204 N N . ILE A 1 531 ? -5.970 -19.220 16.735 1.00 96.50 531 ILE A N 1
ATOM 4205 C CA . ILE A 1 531 ? -7.374 -19.553 16.983 1.00 96.50 531 ILE A CA 1
ATOM 4206 C C . ILE A 1 531 ? -7.828 -20.570 15.931 1.00 96.50 531 ILE A C 1
ATOM 4208 O O . ILE A 1 531 ? -7.892 -20.278 14.743 1.00 96.50 531 ILE A O 1
ATOM 4212 N N . VAL A 1 532 ? -8.156 -21.785 16.369 1.00 97.38 532 VAL A N 1
ATOM 4213 C CA . VAL A 1 532 ? -8.667 -22.858 15.488 1.00 97.38 532 VAL A CA 1
ATOM 4214 C C . VAL A 1 532 ? -10.202 -22.888 15.464 1.00 97.38 532 VAL A C 1
ATOM 4216 O O . VAL A 1 532 ? -10.848 -23.273 14.493 1.00 97.38 532 VAL A O 1
ATOM 4219 N N . ASP A 1 533 ? -10.801 -22.530 16.596 1.00 96.94 533 ASP A N 1
ATOM 4220 C CA . ASP A 1 533 ? -12.220 -22.702 16.894 1.00 96.94 533 ASP A CA 1
ATOM 4221 C C . ASP A 1 533 ? -12.974 -21.387 16.702 1.00 96.94 533 ASP A C 1
ATOM 4223 O O . ASP A 1 533 ? -12.353 -20.336 16.681 1.00 96.94 533 ASP A O 1
ATOM 4227 N N . LEU A 1 534 ? -14.310 -21.391 16.659 1.00 98.00 534 LEU A N 1
ATOM 4228 C CA . LEU A 1 534 ? -15.089 -20.266 16.125 1.00 98.00 534 LEU A CA 1
ATOM 4229 C C . LEU A 1 534 ? -16.298 -19.807 16.976 1.00 98.00 534 LEU A C 1
ATOM 4231 O O . LEU A 1 534 ? -16.764 -18.682 16.822 1.00 98.00 534 LEU A O 1
ATOM 4235 N N . SER A 1 535 ? -16.813 -20.606 17.924 1.00 96.62 535 SER A N 1
ATOM 4236 C CA . SER A 1 535 ? -18.186 -20.368 18.415 1.00 96.62 535 SER A CA 1
ATOM 4237 C C . SER A 1 535 ? -18.438 -19.438 19.635 1.00 96.62 535 SER A C 1
ATOM 4239 O O . SER A 1 535 ? -19.587 -19.019 19.758 1.00 96.62 535 SER A O 1
ATOM 4241 N N . PRO A 1 536 ? -17.458 -18.907 20.426 1.00 96.69 536 PRO A N 1
ATOM 4242 C CA . PRO A 1 536 ? -17.536 -17.602 21.036 1.00 96.69 536 PRO A CA 1
ATOM 4243 C C . PRO A 1 536 ? -17.477 -16.439 20.110 1.00 96.69 536 PRO A C 1
ATOM 4245 O O . PRO A 1 536 ? -16.871 -15.421 20.400 1.00 96.69 536 PRO A O 1
ATOM 4248 N N . LEU A 1 537 ? -18.314 -16.553 19.105 1.00 96.81 537 LEU A N 1
ATOM 4249 C CA . LEU A 1 537 ? -18.924 -15.436 18.452 1.00 96.81 537 LEU A CA 1
ATOM 4250 C C . LEU A 1 537 ? -20.460 -15.569 18.638 1.00 96.81 537 LEU A C 1
ATOM 4252 O O . LEU A 1 537 ? -21.082 -14.589 19.027 1.00 96.81 537 LEU A O 1
ATOM 4256 N N . GLU A 1 538 ? -21.048 -16.783 18.693 1.00 95.50 538 GLU A N 1
ATOM 4257 C CA . GLU A 1 538 ? -22.504 -17.067 18.796 1.00 95.50 538 GLU A CA 1
ATOM 4258 C C . GLU A 1 538 ? -23.365 -16.274 19.809 1.00 95.50 538 GLU A C 1
ATOM 4260 O O . GLU A 1 538 ? -24.556 -16.117 19.548 1.00 95.50 538 GLU A O 1
ATOM 4265 N N . ALA A 1 539 ? -22.859 -15.814 20.960 1.00 93.56 539 ALA A N 1
ATOM 4266 C CA . ALA A 1 539 ? -23.635 -14.998 21.923 1.00 93.56 539 ALA A CA 1
ATOM 4267 C C . ALA A 1 539 ? -23.451 -13.494 21.769 1.00 93.56 539 ALA A C 1
ATOM 4269 O O . ALA A 1 539 ? -24.336 -12.767 22.214 1.00 93.56 539 ALA A O 1
ATOM 4270 N N . CYS A 1 540 ? -22.368 -13.033 21.141 1.00 96.06 540 CYS A N 1
ATOM 4271 C CA . CYS A 1 540 ? -22.157 -11.612 20.872 1.00 96.06 540 CYS A CA 1
ATOM 4272 C C . CYS A 1 540 ? -22.965 -11.270 19.625 1.00 96.06 540 CYS A C 1
ATOM 4274 O O . CYS A 1 540 ? -22.443 -11.090 18.535 1.00 96.06 540 CYS A O 1
ATOM 4276 N N . LYS A 1 541 ? -24.292 -11.289 19.774 1.00 95.81 541 LYS A N 1
ATOM 4277 C CA . LYS A 1 541 ? -25.221 -11.086 18.660 1.00 95.81 541 LYS A CA 1
ATOM 4278 C C . LYS A 1 541 ? -25.150 -9.676 18.081 1.00 95.81 541 LYS A C 1
ATOM 4280 O O . LYS A 1 541 ? -25.546 -9.505 16.941 1.00 95.81 541 LYS A O 1
ATOM 4285 N N . GLY A 1 542 ? -24.650 -8.720 18.864 1.00 95.56 542 GLY A N 1
ATOM 4286 C CA . GLY A 1 542 ? -24.333 -7.362 18.433 1.00 95.56 542 GLY A CA 1
ATOM 4287 C C . GLY A 1 542 ? -22.889 -7.166 17.967 1.00 95.56 542 GLY A C 1
ATOM 4288 O O . GLY A 1 542 ? -22.464 -6.021 17.920 1.00 95.56 542 GLY A O 1
ATOM 4289 N N . LEU A 1 543 ? -22.129 -8.231 17.685 1.00 97.81 543 LEU A N 1
ATOM 4290 C CA . LEU A 1 543 ? -20.796 -8.099 17.098 1.00 97.81 543 LEU A CA 1
ATOM 4291 C C . LEU A 1 543 ? -20.935 -7.512 15.684 1.00 97.81 543 LEU A C 1
ATOM 4293 O O . LEU A 1 543 ? -21.613 -8.104 14.844 1.00 97.81 543 LEU A O 1
ATOM 4297 N N . THR A 1 544 ? -20.322 -6.353 15.459 1.00 93.44 544 THR A N 1
ATOM 4298 C CA . THR A 1 544 ? -20.298 -5.609 14.192 1.00 93.44 544 THR A CA 1
ATOM 4299 C C . THR A 1 544 ? -18.977 -5.784 13.455 1.00 93.44 544 THR A C 1
ATOM 4301 O O . THR A 1 544 ? -18.970 -5.803 12.227 1.00 93.44 544 THR A O 1
ATOM 4304 N N . THR A 1 545 ? -17.883 -5.948 14.199 1.00 92.94 545 THR A N 1
ATOM 4305 C CA . THR A 1 545 ? -16.516 -5.986 13.671 1.00 92.94 545 THR A CA 1
ATOM 4306 C C . THR A 1 545 ? -15.804 -7.229 14.189 1.00 92.94 545 THR A C 1
ATOM 4308 O O . THR A 1 545 ? -15.816 -7.504 15.394 1.00 92.94 545 THR A O 1
ATOM 4311 N N . LEU A 1 546 ? -15.193 -7.991 13.286 1.00 97.56 546 LEU A N 1
ATOM 4312 C CA . LEU A 1 546 ? -14.468 -9.216 13.610 1.00 97.56 546 LEU A CA 1
ATOM 4313 C C . LEU A 1 546 ? -13.205 -9.324 12.757 1.00 97.56 546 LEU A C 1
ATOM 4315 O O . LEU A 1 546 ? -13.320 -9.494 11.549 1.00 97.56 546 LEU A O 1
ATOM 4319 N N . SER A 1 547 ? -12.038 -9.296 13.397 1.00 97.06 547 SER A N 1
ATOM 4320 C CA . SER A 1 547 ? -10.742 -9.553 12.765 1.00 97.06 547 SER A CA 1
ATOM 4321 C C . SER A 1 547 ? -10.112 -10.803 13.373 1.00 97.06 547 SER A C 1
ATOM 4323 O O . SER A 1 547 ? -9.915 -10.873 14.593 1.00 97.06 547 SER A O 1
ATOM 4325 N N . LEU A 1 548 ? -9.882 -11.821 12.540 1.00 96.94 548 LEU A N 1
ATOM 4326 C CA . LEU A 1 548 ? -9.223 -13.081 12.898 1.00 96.94 548 LEU A CA 1
ATOM 4327 C C . LEU A 1 548 ? -8.242 -13.540 11.800 1.00 96.94 548 LEU A C 1
ATOM 4329 O O . LEU A 1 548 ? -8.116 -14.747 11.557 1.00 96.94 548 LEU A O 1
ATOM 4333 N N . SER A 1 549 ? -7.530 -12.610 11.164 1.00 97.12 549 SER A N 1
ATOM 4334 C CA . SER A 1 549 ? -6.520 -12.920 10.144 1.00 97.12 549 SER A CA 1
ATOM 4335 C C . SER A 1 549 ? -5.414 -13.845 10.681 1.00 97.12 549 SER A C 1
ATOM 4337 O O . SER A 1 549 ? -5.126 -13.857 11.881 1.00 97.12 549 SER A O 1
ATOM 4339 N N . GLY A 1 550 ? -4.782 -14.648 9.823 1.00 95.06 550 GLY A N 1
ATOM 4340 C CA . GLY A 1 550 ? -3.567 -15.406 10.161 1.00 95.06 550 GLY A CA 1
ATOM 4341 C C . GLY A 1 550 ? -3.766 -16.473 11.245 1.00 95.06 550 GLY A C 1
ATOM 4342 O O . GLY A 1 550 ? -2.901 -16.673 12.101 1.00 95.06 550 GLY A O 1
ATOM 4343 N N . ASN A 1 551 ? -4.931 -17.118 11.270 1.00 97.62 551 ASN A N 1
ATOM 4344 C CA . ASN A 1 551 ? -5.329 -18.081 12.298 1.00 97.62 551 ASN A CA 1
ATOM 4345 C C . ASN A 1 551 ? -5.436 -19.514 11.720 1.00 97.62 551 ASN A C 1
ATOM 4347 O O . ASN A 1 551 ? -4.884 -19.831 10.670 1.00 97.62 551 ASN A O 1
ATOM 4351 N N . GLN A 1 552 ? -6.071 -20.443 12.444 1.00 97.50 552 GLN A N 1
ATOM 4352 C CA . GLN A 1 552 ? -6.193 -21.859 12.051 1.00 97.50 552 GLN A CA 1
ATOM 4353 C C . GLN A 1 552 ? -7.662 -22.275 11.834 1.00 97.50 552 GLN A C 1
ATOM 4355 O O . GLN A 1 552 ? -8.038 -23.439 12.004 1.00 97.50 552 GLN A O 1
ATOM 4360 N N . ILE A 1 553 ? -8.518 -21.310 11.498 1.00 98.56 553 ILE A N 1
ATOM 4361 C CA . ILE A 1 553 ? -9.969 -21.466 11.391 1.00 98.56 553 ILE A CA 1
ATOM 4362 C C . ILE A 1 553 ? -10.311 -22.279 10.140 1.00 98.56 553 ILE A C 1
ATOM 4364 O O . ILE A 1 553 ? -9.675 -22.149 9.101 1.00 98.56 553 ILE A O 1
ATOM 4368 N N . SER A 1 554 ? -11.335 -23.127 10.237 1.00 98.06 554 SER A N 1
ATOM 4369 C CA . SER A 1 554 ? -11.847 -23.924 9.106 1.00 98.06 554 SER A CA 1
ATOM 4370 C C . SER A 1 554 ? -13.369 -24.114 9.122 1.00 98.06 554 SER A C 1
ATOM 4372 O O . SER A 1 554 ? -13.994 -24.157 8.069 1.00 98.06 554 SER A O 1
ATOM 4374 N N . ASP A 1 555 ? -13.985 -24.175 10.308 1.00 98.12 555 ASP A N 1
ATOM 4375 C CA . ASP A 1 555 ? -15.442 -24.215 10.500 1.00 98.12 555 ASP A CA 1
ATOM 4376 C C . ASP A 1 555 ? -15.962 -22.849 10.974 1.00 98.12 555 ASP A C 1
ATOM 4378 O O . ASP A 1 555 ? -15.912 -22.551 12.172 1.00 98.12 555 ASP A O 1
ATOM 4382 N N . ILE A 1 556 ? -16.508 -22.046 10.050 1.00 98.44 556 ILE A N 1
ATOM 4383 C CA . ILE A 1 556 ? -17.136 -20.752 10.373 1.00 98.44 556 ILE A CA 1
ATOM 4384 C C . ILE A 1 556 ? -18.656 -20.811 10.564 1.00 98.44 556 ILE A C 1
ATOM 4386 O O . ILE A 1 556 ? -19.287 -19.775 10.775 1.00 98.44 556 ILE A O 1
ATOM 4390 N N . SER A 1 557 ? -19.269 -22.004 10.570 1.00 97.19 557 SER A N 1
ATOM 4391 C CA . SER A 1 557 ? -20.735 -22.199 10.649 1.00 97.19 557 SER A CA 1
ATOM 4392 C C . SER A 1 557 ? -21.409 -21.432 11.796 1.00 97.19 557 SER A C 1
ATOM 4394 O O . SER A 1 557 ? -22.572 -21.034 11.723 1.00 97.19 557 SER A O 1
ATOM 4396 N N . SER A 1 558 ? -20.660 -21.185 12.867 1.00 95.81 558 SER A N 1
ATOM 4397 C CA . SER A 1 558 ? -21.119 -20.529 14.088 1.00 95.81 558 SER A CA 1
ATOM 4398 C C . SER A 1 558 ? -21.198 -18.992 13.990 1.00 95.81 558 SER A C 1
ATOM 4400 O O . SER A 1 558 ? -21.746 -18.360 14.896 1.00 95.81 558 SER A O 1
ATOM 4402 N N . LEU A 1 559 ? -20.749 -18.389 12.877 1.00 97.81 559 LEU A N 1
ATOM 4403 C CA . LEU A 1 559 ? -21.067 -16.998 12.511 1.00 97.81 559 LEU A CA 1
ATOM 4404 C C . LEU A 1 559 ? -22.495 -16.840 11.971 1.00 97.81 559 LEU A C 1
ATOM 4406 O O . LEU A 1 559 ? -23.020 -15.727 11.973 1.00 97.81 559 LEU A O 1
ATOM 4410 N N . ARG A 1 560 ? -23.161 -17.928 11.541 1.00 96.25 560 ARG A N 1
ATOM 4411 C CA . ARG A 1 560 ? -24.456 -17.877 10.827 1.00 96.25 560 ARG A CA 1
ATOM 4412 C C . ARG A 1 560 ? -25.482 -17.001 11.535 1.00 96.25 560 ARG A C 1
ATOM 4414 O O . ARG A 1 560 ? -26.093 -16.140 10.916 1.00 96.25 560 ARG A O 1
ATOM 4421 N N . GLY A 1 561 ? -25.585 -17.141 12.855 1.00 93.38 561 GLY A N 1
ATOM 4422 C CA . GLY A 1 561 ? -26.496 -16.359 13.687 1.00 93.38 561 GLY A CA 1
ATOM 4423 C C . GLY A 1 561 ? -25.996 -14.983 14.150 1.00 93.38 561 GLY A C 1
ATOM 4424 O O . GLY A 1 561 ? -26.498 -14.538 15.180 1.00 93.38 561 GLY A O 1
ATOM 4425 N N . LEU A 1 562 ? -25.003 -14.355 13.515 1.00 97.25 562 LEU A N 1
ATOM 4426 C CA . LEU A 1 562 ? -24.484 -13.019 13.857 1.00 97.25 562 LEU A CA 1
ATOM 4427 C C . LEU A 1 562 ? -24.892 -12.013 12.773 1.00 97.25 562 LEU A C 1
ATOM 4429 O O . LEU A 1 562 ? -24.150 -11.761 11.832 1.00 97.25 562 LEU A O 1
ATOM 4433 N N . SER A 1 563 ? -26.117 -11.495 12.872 1.00 95.94 563 SER A N 1
ATOM 4434 C CA . SER A 1 563 ? -26.738 -10.645 11.844 1.00 95.94 563 SER A CA 1
ATOM 4435 C C . SER A 1 563 ? -26.217 -9.208 11.797 1.00 95.94 563 SER A C 1
ATOM 4437 O O . SER A 1 563 ? -26.538 -8.490 10.857 1.00 95.94 563 SER A O 1
ATOM 4439 N N . GLU A 1 564 ? -25.470 -8.776 12.814 1.00 96.75 564 GLU A N 1
ATOM 4440 C CA . GLU A 1 564 ? -25.035 -7.384 12.982 1.00 96.75 564 GLU A CA 1
ATOM 4441 C C . GLU A 1 564 ? -23.648 -7.092 12.390 1.00 96.75 564 GLU A C 1
ATOM 4443 O O . GLU A 1 564 ? -23.233 -5.938 12.401 1.00 96.75 564 GLU A O 1
ATOM 4448 N N . LEU A 1 565 ? -22.960 -8.107 11.851 1.00 97.25 565 LEU A N 1
ATOM 4449 C CA . LEU A 1 565 ? -21.634 -7.967 11.247 1.00 97.25 565 LEU A CA 1
ATOM 4450 C C . LEU A 1 565 ? -21.662 -7.012 10.041 1.00 97.25 565 LEU A C 1
ATOM 4452 O O . LEU A 1 565 ? -22.471 -7.181 9.126 1.00 97.25 565 LEU A O 1
ATOM 4456 N N . LEU A 1 566 ? -20.754 -6.036 10.069 1.00 87.94 566 LEU A N 1
ATOM 4457 C CA . LEU A 1 566 ? -20.504 -5.023 9.040 1.00 87.94 566 LEU A CA 1
ATOM 4458 C C . LEU A 1 566 ? -19.172 -5.300 8.333 1.00 87.94 566 LEU A C 1
ATOM 4460 O O . LEU A 1 566 ? -19.127 -5.309 7.107 1.00 87.94 566 LEU A O 1
ATOM 4464 N N . THR A 1 567 ? -18.131 -5.580 9.119 1.00 89.62 567 THR A N 1
ATOM 4465 C CA . THR A 1 567 ? -16.745 -5.759 8.670 1.00 89.62 567 THR A CA 1
ATOM 4466 C C . THR A 1 567 ? -16.219 -7.072 9.246 1.00 89.62 567 THR A C 1
ATOM 4468 O O . THR A 1 567 ? -16.271 -7.289 10.464 1.00 89.62 567 THR A O 1
ATOM 4471 N N . VAL A 1 568 ? -15.757 -7.971 8.377 1.00 95.56 568 VAL A N 1
ATOM 4472 C CA . VAL A 1 568 ? -15.259 -9.303 8.751 1.00 95.56 568 VAL A CA 1
ATOM 4473 C C . VAL A 1 568 ? -13.966 -9.606 8.001 1.00 95.56 568 VAL A C 1
ATOM 4475 O O . VAL A 1 568 ? -13.987 -9.707 6.779 1.00 95.56 568 VAL A O 1
ATOM 4478 N N . ASP A 1 569 ? -12.883 -9.822 8.742 1.00 97.44 569 ASP A N 1
ATOM 4479 C CA . ASP A 1 569 ? -11.615 -10.352 8.239 1.00 97.44 569 ASP A CA 1
ATOM 4480 C C . ASP A 1 569 ? -11.391 -11.773 8.786 1.00 97.44 569 ASP A C 1
ATOM 4482 O O . ASP A 1 569 ? -11.363 -12.018 9.999 1.00 97.44 569 ASP A O 1
ATOM 4486 N N . LEU A 1 570 ? -11.282 -12.720 7.854 1.00 98.12 570 LEU A N 1
ATOM 4487 C CA . LEU A 1 570 ? -10.958 -14.131 8.057 1.00 98.12 570 LEU A CA 1
ATOM 4488 C C . LEU A 1 570 ? -9.818 -14.582 7.118 1.00 98.12 570 LEU A C 1
ATOM 4490 O O . LEU A 1 570 ? -9.687 -15.778 6.830 1.00 98.12 570 LEU A O 1
ATOM 4494 N N . SER A 1 571 ? -9.009 -13.639 6.631 1.00 97.69 571 SER A N 1
ATOM 4495 C CA . SER A 1 571 ? -7.868 -13.873 5.740 1.00 97.69 571 SER A CA 1
ATOM 4496 C C . SER A 1 571 ? -6.833 -14.835 6.339 1.00 97.69 571 SER A C 1
ATOM 4498 O O . SER A 1 571 ? -6.769 -15.019 7.557 1.00 97.69 571 SER A O 1
ATOM 4500 N N . GLN A 1 572 ? -6.012 -15.473 5.501 1.00 96.69 572 GLN A N 1
ATOM 4501 C CA . GLN A 1 572 ? -4.900 -16.346 5.926 1.00 96.69 572 GLN A CA 1
ATOM 4502 C C . GLN A 1 572 ? -5.339 -17.430 6.933 1.00 96.69 572 GLN A C 1
ATOM 4504 O O . GLN A 1 572 ? -4.867 -17.504 8.070 1.00 96.69 572 GLN A O 1
ATOM 4509 N N . ASN A 1 573 ? -6.294 -18.265 6.523 1.00 98.25 573 ASN A N 1
ATOM 4510 C CA . ASN A 1 573 ? -6.888 -19.322 7.346 1.00 98.25 573 ASN A CA 1
ATOM 4511 C C . ASN A 1 573 ? -7.041 -20.632 6.529 1.00 98.25 573 ASN A C 1
ATOM 4513 O O . ASN A 1 573 ? -6.442 -20.816 5.470 1.00 98.25 573 ASN A O 1
ATOM 4517 N N . ALA A 1 574 ? -7.801 -21.608 7.036 1.00 97.88 574 ALA A N 1
ATOM 4518 C CA . ALA A 1 574 ? -8.045 -22.904 6.393 1.00 97.88 574 ALA A CA 1
ATOM 4519 C C . ALA A 1 574 ? -9.537 -23.135 6.065 1.00 97.88 574 ALA A C 1
ATOM 4521 O O . ALA A 1 574 ? -10.028 -24.267 6.126 1.00 97.88 574 ALA A O 1
ATOM 4522 N N . ILE A 1 575 ? -10.269 -22.066 5.745 1.00 98.81 575 ILE A N 1
ATOM 4523 C CA . ILE A 1 575 ? -11.715 -22.072 5.489 1.00 98.81 575 ILE A CA 1
ATOM 4524 C C . ILE A 1 575 ? -11.993 -22.489 4.040 1.00 98.81 575 ILE A C 1
ATOM 4526 O O . ILE A 1 575 ? -11.298 -22.083 3.113 1.00 98.81 575 ILE A O 1
ATOM 4530 N N . SER A 1 576 ? -13.031 -23.300 3.841 1.00 98.38 576 SER A N 1
ATOM 4531 C CA . SER A 1 576 ? -13.529 -23.698 2.511 1.00 98.38 576 SER A CA 1
ATOM 4532 C C . SER A 1 576 ? -15.055 -23.674 2.392 1.00 98.38 576 SER A C 1
ATOM 4534 O O . SER A 1 576 ? -15.580 -23.451 1.305 1.00 98.38 576 SER A O 1
ATOM 4536 N N . ASP A 1 577 ? -15.766 -23.852 3.509 1.00 98.38 577 ASP A N 1
ATOM 4537 C CA . ASP A 1 577 ? -17.218 -23.708 3.635 1.00 98.38 577 ASP A CA 1
ATOM 4538 C C . ASP A 1 577 ? -17.538 -22.373 4.326 1.00 98.38 577 ASP A C 1
ATOM 4540 O O . ASP A 1 577 ? -17.253 -22.199 5.516 1.00 98.38 577 ASP A O 1
ATOM 4544 N N . ILE A 1 578 ? -18.146 -21.436 3.586 1.00 98.56 578 ILE A N 1
ATOM 4545 C CA . ILE A 1 578 ? -18.562 -20.127 4.110 1.00 98.56 578 ILE A CA 1
ATOM 4546 C C . ILE A 1 578 ? -20.062 -20.025 4.433 1.00 98.56 578 ILE A C 1
ATOM 4548 O O . ILE A 1 578 ? -20.589 -18.923 4.565 1.00 98.56 578 ILE A O 1
ATOM 4552 N N . THR A 1 579 ? -20.775 -21.138 4.660 1.00 97.81 579 THR A N 1
ATOM 4553 C CA . THR A 1 579 ? -22.198 -21.128 5.093 1.00 97.81 579 THR A CA 1
ATOM 4554 C C . THR A 1 579 ? -22.441 -20.411 6.432 1.00 97.81 579 THR A C 1
ATOM 4556 O O . THR A 1 579 ? -23.570 -20.026 6.751 1.00 97.81 579 THR A O 1
ATOM 4559 N N . GLY A 1 580 ? -21.381 -20.135 7.200 1.00 97.56 580 GLY A N 1
ATOM 4560 C CA . GLY A 1 580 ? -21.399 -19.182 8.315 1.00 97.56 580 GLY A CA 1
ATOM 4561 C C . GLY A 1 580 ? -21.789 -17.749 7.924 1.00 97.56 580 GLY A C 1
ATOM 4562 O O . GLY A 1 580 ? -22.267 -16.996 8.773 1.00 97.56 580 GLY A O 1
ATOM 4563 N N . MET A 1 581 ? -21.651 -17.376 6.652 1.00 98.25 581 MET A N 1
ATOM 4564 C CA . MET A 1 581 ? -21.926 -16.037 6.120 1.00 98.25 581 MET A CA 1
ATOM 4565 C C . MET A 1 581 ? -23.307 -15.896 5.464 1.00 98.25 581 MET A C 1
ATOM 4567 O O . MET A 1 581 ? -23.644 -14.816 4.992 1.00 98.25 581 MET A O 1
ATOM 4571 N N . GLU A 1 582 ? -24.165 -16.922 5.523 1.00 97.44 582 GLU A N 1
ATOM 4572 C CA . GLU A 1 582 ? -25.575 -16.766 5.134 1.00 97.44 582 GLU A CA 1
ATOM 4573 C C . GLU A 1 582 ? -26.282 -15.661 5.941 1.00 97.44 582 GLU A C 1
ATOM 4575 O O . GLU A 1 582 ? -26.021 -15.480 7.141 1.00 97.44 582 GLU A O 1
ATOM 4580 N N . GLY A 1 583 ? -27.217 -14.950 5.297 1.00 96.06 583 GLY A N 1
ATOM 4581 C CA . GLY A 1 583 ? -28.101 -13.978 5.942 1.00 96.06 583 GLY A CA 1
ATOM 4582 C C . GLY A 1 583 ? -27.429 -12.706 6.475 1.00 96.06 583 GLY A C 1
ATOM 4583 O O . GLY A 1 583 ? -28.033 -12.018 7.300 1.00 96.06 583 GLY A O 1
ATOM 4584 N N . LYS A 1 584 ? -26.199 -12.377 6.055 1.00 97.69 584 LYS A N 1
ATOM 4585 C CA . LYS A 1 584 ? -25.454 -11.185 6.513 1.00 97.69 584 LYS A CA 1
ATOM 4586 C C . LYS A 1 584 ? -25.858 -9.917 5.753 1.00 97.69 584 LYS A C 1
ATOM 4588 O O . LYS A 1 584 ? -25.037 -9.229 5.163 1.00 97.69 584 LYS A O 1
ATOM 4593 N N . THR A 1 585 ? -27.138 -9.559 5.826 1.00 97.00 585 THR A N 1
ATOM 4594 C CA . THR A 1 585 ? -27.739 -8.419 5.098 1.00 97.00 585 THR A CA 1
ATOM 4595 C C . THR A 1 585 ? -27.183 -7.029 5.458 1.00 97.00 585 THR A C 1
ATOM 4597 O O . THR A 1 585 ? -27.591 -6.038 4.853 1.00 97.00 585 THR A O 1
ATOM 4600 N N . LYS A 1 586 ? -26.278 -6.938 6.443 1.00 94.62 586 LYS A N 1
ATOM 4601 C CA . LYS A 1 586 ? -25.585 -5.715 6.884 1.00 94.62 586 LYS A CA 1
ATOM 4602 C C . LYS A 1 586 ? -24.092 -5.671 6.528 1.00 94.62 586 LYS A C 1
ATOM 4604 O O . LYS A 1 586 ? -23.464 -4.642 6.772 1.00 94.62 586 LYS A O 1
ATOM 4609 N N . LEU A 1 587 ? -23.546 -6.754 5.972 1.00 97.12 587 LEU A N 1
ATOM 4610 C CA . LEU A 1 587 ? -22.133 -6.872 5.619 1.00 97.12 587 LEU A CA 1
ATOM 4611 C C . LEU A 1 587 ? -21.772 -5.841 4.543 1.00 97.12 587 LEU A C 1
ATOM 4613 O O . LEU A 1 587 ? -22.502 -5.680 3.563 1.00 97.12 587 LEU A O 1
ATOM 4617 N N . GLN A 1 588 ? -20.666 -5.140 4.766 1.00 90.50 588 GLN A N 1
ATOM 4618 C CA . GLN A 1 588 ? -20.120 -4.082 3.919 1.00 90.50 588 GLN A CA 1
ATOM 4619 C C . GLN A 1 588 ? -18.710 -4.443 3.456 1.00 90.50 588 GLN A C 1
ATOM 4621 O O . GLN A 1 588 ? -18.426 -4.318 2.267 1.00 90.50 588 GLN A O 1
ATOM 4626 N N . ASP A 1 589 ? -17.888 -4.992 4.349 1.00 89.56 589 ASP A N 1
ATOM 4627 C CA . ASP A 1 589 ? -16.524 -5.409 4.035 1.00 89.56 589 ASP A CA 1
ATOM 4628 C C . ASP A 1 589 ? -16.332 -6.873 4.440 1.00 89.56 589 ASP A C 1
ATOM 4630 O O . ASP A 1 589 ? -16.628 -7.261 5.578 1.00 89.56 589 ASP A O 1
ATOM 4634 N N . PHE A 1 590 ? -15.841 -7.693 3.510 1.00 97.81 590 PHE A N 1
ATOM 4635 C CA . PHE A 1 590 ? -15.511 -9.088 3.777 1.00 97.81 590 PHE A CA 1
ATOM 4636 C C . PHE A 1 590 ? -14.180 -9.476 3.140 1.00 97.81 590 PHE A C 1
ATOM 4638 O O . PHE A 1 590 ? -14.057 -9.477 1.916 1.00 97.81 590 PHE A O 1
ATOM 4645 N N . ASP A 1 591 ? -13.216 -9.842 3.982 1.00 97.62 591 ASP A N 1
ATOM 4646 C CA . ASP A 1 591 ? -11.961 -10.467 3.577 1.00 97.62 591 ASP A CA 1
ATOM 4647 C C . ASP A 1 591 ? -11.979 -11.953 3.968 1.00 97.62 591 ASP A C 1
ATOM 4649 O O . ASP A 1 591 ? -12.178 -12.329 5.130 1.00 97.62 591 ASP A O 1
ATOM 4653 N N . ILE A 1 592 ? -11.811 -12.807 2.962 1.00 98.31 592 ILE A N 1
ATOM 4654 C CA . ILE A 1 592 ? -11.625 -14.255 3.078 1.00 98.31 592 ILE A CA 1
ATOM 4655 C C . ILE A 1 592 ? -10.453 -14.710 2.189 1.00 98.31 592 ILE A C 1
ATOM 4657 O O . ILE A 1 592 ? -10.404 -15.850 1.727 1.00 98.31 592 ILE A O 1
ATOM 4661 N N . SER A 1 593 ? -9.499 -13.816 1.931 1.00 97.19 593 SER A N 1
ATOM 4662 C CA . SER A 1 593 ? -8.292 -14.078 1.148 1.00 97.19 593 SER A CA 1
ATOM 4663 C C . SER A 1 593 ? -7.413 -15.173 1.764 1.00 97.19 593 SER A C 1
ATOM 4665 O O . SER A 1 593 ? -7.509 -15.484 2.952 1.00 97.19 593 SER A O 1
ATOM 4667 N N . GLU A 1 594 ? -6.551 -15.797 0.962 1.00 97.19 594 GLU A N 1
ATOM 4668 C CA . GLU A 1 594 ? -5.572 -16.803 1.420 1.00 97.19 594 GLU A CA 1
ATOM 4669 C C . GLU A 1 594 ? -6.237 -17.965 2.191 1.00 97.19 594 GLU A C 1
ATOM 4671 O O . GLU A 1 594 ? -5.884 -18.300 3.325 1.00 97.19 594 GLU A O 1
ATOM 4676 N N . ASN A 1 595 ? -7.259 -18.556 1.570 1.00 98.56 595 ASN A N 1
ATOM 4677 C CA . ASN A 1 595 ? -8.083 -19.632 2.121 1.00 98.56 595 ASN A CA 1
ATOM 4678 C C . ASN A 1 595 ? -8.287 -20.736 1.053 1.00 98.56 595 ASN A C 1
ATOM 4680 O O . ASN A 1 595 ? -7.425 -20.995 0.214 1.00 98.56 595 ASN A O 1
ATOM 4684 N N . GLN A 1 596 ? -9.379 -21.501 1.125 1.00 98.44 596 GLN A N 1
ATOM 4685 C CA . GLN A 1 596 ? -9.685 -22.615 0.221 1.00 98.44 596 GLN A CA 1
ATOM 4686 C C . GLN A 1 596 ? -11.156 -22.612 -0.232 1.00 98.44 596 GLN A C 1
ATOM 4688 O O . GLN A 1 596 ? -11.728 -23.677 -0.480 1.00 98.44 596 GLN A O 1
ATOM 4693 N N . VAL A 1 597 ? -11.775 -21.432 -0.304 1.00 98.69 597 VAL A N 1
ATOM 4694 C CA . VAL A 1 597 ? -13.177 -21.233 -0.692 1.00 98.69 597 VAL A CA 1
ATOM 4695 C C . VAL A 1 597 ? -13.352 -21.456 -2.194 1.00 98.69 597 VAL A C 1
ATOM 4697 O O . VAL A 1 597 ? -12.565 -20.962 -2.998 1.00 98.69 597 VAL A O 1
ATOM 4700 N N . ALA A 1 598 ? -14.399 -22.197 -2.560 1.00 98.25 598 ALA A N 1
ATOM 4701 C CA . ALA A 1 598 ? -14.771 -22.485 -3.950 1.00 98.25 598 ALA A CA 1
ATOM 4702 C C . ALA A 1 598 ? -16.228 -22.101 -4.294 1.00 98.25 598 ALA A C 1
ATOM 4704 O O . ALA A 1 598 ? -16.618 -22.191 -5.452 1.00 98.25 598 ALA A O 1
ATOM 4705 N N . ASP A 1 599 ? -17.027 -21.677 -3.307 1.00 98.25 599 ASP A N 1
ATOM 4706 C CA . ASP A 1 599 ? -18.428 -21.270 -3.473 1.00 98.25 599 ASP A CA 1
ATOM 4707 C C . ASP A 1 599 ? -18.705 -19.974 -2.694 1.00 98.25 599 ASP A C 1
ATOM 4709 O O . ASP A 1 599 ? -18.486 -19.913 -1.482 1.00 98.25 599 ASP A O 1
ATOM 4713 N N . LEU A 1 600 ? -19.212 -18.949 -3.388 1.00 98.50 600 LEU A N 1
ATOM 4714 C CA . LEU A 1 600 ? -19.637 -17.675 -2.796 1.00 98.50 600 LEU A CA 1
ATOM 4715 C C . LEU A 1 600 ? -21.147 -17.605 -2.509 1.00 98.50 600 LEU A C 1
ATOM 4717 O O . LEU A 1 600 ? -21.599 -16.632 -1.904 1.00 98.50 600 LEU A O 1
ATOM 4721 N N . SER A 1 601 ? -21.935 -18.626 -2.868 1.00 98.06 601 SER A N 1
ATOM 4722 C CA . SER A 1 601 ? -23.402 -18.630 -2.758 1.00 98.06 601 SER A CA 1
ATOM 4723 C C . SER A 1 601 ? -23.980 -18.319 -1.365 1.00 98.06 601 SER A C 1
ATOM 4725 O O . SER A 1 601 ? -25.080 -17.748 -1.307 1.00 98.06 601 SER A O 1
ATOM 4727 N N . PRO A 1 602 ? -23.291 -18.578 -0.230 1.00 98.50 602 PRO A N 1
ATOM 4728 C CA . PRO A 1 602 ? -23.744 -18.106 1.078 1.00 98.50 602 PRO A CA 1
ATOM 4729 C C . PRO A 1 602 ? -23.829 -16.578 1.207 1.00 98.50 602 PRO A C 1
ATOM 4731 O O . PRO A 1 602 ? -24.630 -16.092 2.001 1.00 98.50 602 PRO A O 1
ATOM 4734 N N . LEU A 1 603 ? -23.063 -15.810 0.424 1.00 98.19 603 LEU A N 1
ATOM 4735 C CA . LEU A 1 603 ? -23.016 -14.346 0.511 1.00 98.19 603 LEU A CA 1
ATOM 4736 C C . LEU A 1 603 ? -24.192 -13.633 -0.170 1.00 98.19 603 LEU A C 1
ATOM 4738 O O . LEU A 1 603 ? -24.340 -12.433 0.040 1.00 98.19 603 LEU A O 1
ATOM 4742 N N . LYS A 1 604 ? -25.042 -14.329 -0.938 1.00 96.69 604 LYS A N 1
ATOM 4743 C CA . LYS A 1 604 ? -26.115 -13.759 -1.791 1.00 96.69 604 LYS A CA 1
ATOM 4744 C C . LYS A 1 604 ? -27.025 -12.706 -1.132 1.00 96.69 604 LYS A C 1
ATOM 4746 O O . LYS A 1 604 ? -27.556 -11.843 -1.818 1.00 96.69 604 LYS A O 1
ATOM 4751 N N . ASP A 1 605 ? -27.220 -12.779 0.186 1.00 95.75 605 ASP A N 1
ATOM 4752 C CA . ASP A 1 605 ? -28.091 -11.866 0.939 1.00 95.75 605 ASP A CA 1
ATOM 4753 C C . ASP A 1 605 ? -27.398 -10.515 1.261 1.00 95.75 605 ASP A C 1
ATOM 4755 O O . ASP A 1 605 ? -28.028 -9.594 1.785 1.00 95.75 605 ASP A O 1
ATOM 4759 N N . SER A 1 606 ? -26.100 -10.387 0.964 1.00 97.00 606 SER A N 1
ATOM 4760 C CA . SER A 1 606 ? -25.208 -9.290 1.378 1.00 97.00 606 SER A CA 1
ATOM 4761 C C . SER A 1 606 ? -25.201 -8.115 0.392 1.00 97.00 606 SER A C 1
ATOM 4763 O O . SER A 1 606 ? -24.152 -7.575 0.061 1.00 97.00 606 SER A O 1
ATOM 4765 N N . ALA A 1 607 ? -26.367 -7.664 -0.077 1.00 95.12 607 ALA A N 1
ATOM 4766 C CA . ALA A 1 607 ? -26.487 -6.571 -1.061 1.00 95.12 607 ALA A CA 1
ATOM 4767 C C . ALA A 1 607 ? -25.999 -5.178 -0.568 1.00 95.12 607 ALA A C 1
ATOM 4769 O O . ALA A 1 607 ? -26.154 -4.172 -1.265 1.00 95.12 607 ALA A O 1
ATOM 4770 N N . GLY A 1 608 ? -25.444 -5.104 0.647 1.00 88.69 608 GLY A N 1
ATOM 4771 C CA . GLY A 1 608 ? -24.759 -3.942 1.216 1.00 88.69 608 GLY A CA 1
ATOM 4772 C C . GLY A 1 608 ? -23.242 -3.910 0.991 1.00 88.69 608 GLY A C 1
ATOM 4773 O O . GLY A 1 608 ? -22.629 -2.923 1.384 1.00 88.69 608 GLY A O 1
ATOM 4774 N N . LEU A 1 609 ? -22.659 -4.953 0.387 1.00 92.94 609 LEU A N 1
ATOM 4775 C CA . LEU A 1 609 ? -21.213 -5.139 0.257 1.00 92.94 609 LEU A CA 1
ATOM 4776 C C . LEU A 1 609 ? -20.561 -4.056 -0.625 1.00 92.94 609 LEU A C 1
ATOM 4778 O O . LEU A 1 609 ? -20.975 -3.850 -1.766 1.00 92.94 609 LEU A O 1
ATOM 4782 N N . HIS A 1 610 ? -19.536 -3.395 -0.085 1.00 87.25 610 HIS A N 1
ATOM 4783 C CA . HIS A 1 610 ? -18.682 -2.406 -0.747 1.00 87.25 610 HIS A CA 1
ATOM 4784 C C . HIS A 1 610 ? -17.289 -2.975 -1.063 1.00 87.25 610 HIS A C 1
ATOM 4786 O O . HIS A 1 610 ? -16.717 -2.625 -2.095 1.00 87.25 610 HIS A O 1
ATOM 4792 N N . ILE A 1 611 ? -16.755 -3.853 -0.204 1.00 88.44 611 ILE A N 1
ATOM 4793 C CA . ILE A 1 611 ? -15.435 -4.479 -0.360 1.00 88.44 611 ILE A CA 1
ATOM 4794 C C . ILE A 1 611 ? -15.564 -6.000 -0.233 1.00 88.44 611 ILE A C 1
ATOM 4796 O O . ILE A 1 611 ? -16.116 -6.507 0.746 1.00 88.44 611 ILE A O 1
ATOM 4800 N N . LEU A 1 612 ? -15.014 -6.720 -1.212 1.00 97.31 612 LEU A N 1
ATOM 4801 C CA . LEU A 1 612 ? -14.866 -8.174 -1.185 1.00 97.31 612 LEU A CA 1
ATOM 4802 C C . LEU A 1 612 ? -13.432 -8.554 -1.564 1.00 97.31 612 LEU A C 1
ATOM 4804 O O . LEU A 1 612 ? -13.034 -8.331 -2.709 1.00 97.31 612 LEU A O 1
ATOM 4808 N N . ASP A 1 613 ? -12.689 -9.155 -0.632 1.00 97.62 613 ASP A N 1
ATOM 4809 C CA . ASP A 1 613 ? -11.426 -9.832 -0.937 1.00 97.62 613 ASP A CA 1
ATOM 4810 C C . ASP A 1 613 ? -11.581 -11.356 -0.832 1.00 97.62 613 ASP A C 1
ATOM 4812 O O . ASP A 1 613 ? -11.965 -11.918 0.196 1.00 97.62 613 ASP A O 1
ATOM 4816 N N . VAL A 1 614 ? -11.326 -12.010 -1.963 1.00 98.06 614 VAL A N 1
ATOM 4817 C CA . VAL A 1 614 ? -11.329 -13.457 -2.182 1.00 98.06 614 VAL A CA 1
ATOM 4818 C C . VAL A 1 614 ? -10.049 -13.902 -2.907 1.00 98.06 614 VAL A C 1
ATOM 4820 O O . VAL A 1 614 ? -10.030 -14.977 -3.513 1.00 98.06 614 VAL A O 1
ATOM 4823 N N . LYS A 1 615 ? -8.965 -13.108 -2.864 1.00 96.19 615 LYS A N 1
ATOM 4824 C CA . LYS A 1 615 ? -7.654 -13.472 -3.431 1.00 96.19 615 LYS A CA 1
ATOM 4825 C C . LYS A 1 615 ? -7.187 -14.837 -2.917 1.00 96.19 615 LYS A C 1
ATOM 4827 O O . LYS A 1 615 ? -7.510 -15.211 -1.787 1.00 96.19 615 LYS A O 1
ATOM 4832 N N . LYS A 1 616 ? -6.363 -15.560 -3.684 1.00 96.69 616 LYS A N 1
ATOM 4833 C CA . LYS A 1 616 ? -5.693 -16.799 -3.224 1.00 96.69 616 LYS A CA 1
ATOM 4834 C C . LYS A 1 616 ? -6.681 -17.824 -2.648 1.00 96.69 616 LYS A C 1
ATOM 4836 O O . LYS A 1 616 ? -6.567 -18.256 -1.499 1.00 96.69 616 LYS A O 1
ATOM 4841 N N . ASN A 1 617 ? -7.686 -18.176 -3.443 1.00 98.50 617 ASN A N 1
ATOM 4842 C CA . ASN A 1 617 ? -8.724 -19.146 -3.091 1.00 98.50 617 ASN A CA 1
ATOM 4843 C C . ASN A 1 617 ? -8.841 -20.218 -4.195 1.00 98.50 617 ASN A C 1
ATOM 4845 O O . ASN A 1 617 ? -7.841 -20.593 -4.806 1.00 98.50 617 ASN A O 1
ATOM 4849 N N . LYS A 1 618 ? -10.023 -20.818 -4.378 1.00 98.38 618 LYS A N 1
ATOM 4850 C CA . LYS A 1 618 ? -10.293 -21.907 -5.335 1.00 98.38 618 LYS A CA 1
ATOM 4851 C C . LYS A 1 618 ? -11.565 -21.635 -6.140 1.00 98.38 618 LYS A C 1
ATOM 4853 O O . LYS A 1 618 ? -12.315 -22.557 -6.459 1.00 98.38 618 LYS A O 1
ATOM 4858 N N . LEU A 1 619 ? -11.848 -20.362 -6.410 1.00 98.62 619 LEU A N 1
ATOM 4859 C CA . LEU A 1 619 ? -13.036 -19.944 -7.145 1.00 98.62 619 LEU A CA 1
ATOM 4860 C C . LEU A 1 619 ? -12.861 -20.236 -8.637 1.00 98.62 619 LEU A C 1
ATOM 4862 O O . LEU A 1 619 ? -11.956 -19.695 -9.264 1.00 98.62 619 LEU A O 1
ATOM 4866 N N . THR A 1 620 ? -13.749 -21.048 -9.212 1.00 98.00 620 THR A N 1
ATOM 4867 C CA . THR A 1 620 ? -13.904 -21.185 -10.675 1.00 98.00 620 THR A CA 1
ATOM 4868 C C . THR A 1 620 ? -15.036 -20.314 -11.222 1.00 98.00 620 THR A C 1
ATOM 4870 O O . THR A 1 620 ? -15.061 -19.987 -12.407 1.00 98.00 620 THR A O 1
ATOM 4873 N N . GLU A 1 621 ? -15.984 -19.932 -10.362 1.00 96.00 621 GLU A N 1
ATOM 4874 C CA . GLU A 1 621 ? -17.140 -19.098 -10.686 1.00 96.00 621 GLU A CA 1
ATOM 4875 C C . GLU A 1 621 ? -17.380 -18.044 -9.596 1.00 96.00 621 GLU A C 1
ATOM 4877 O O . GLU A 1 621 ? -17.178 -18.296 -8.409 1.00 96.00 621 GLU A O 1
ATOM 4882 N N . ILE A 1 622 ? -17.836 -16.855 -10.003 1.00 97.12 622 ILE A N 1
ATOM 4883 C CA . ILE A 1 622 ? -18.161 -15.730 -9.106 1.00 97.12 622 ILE A CA 1
ATOM 4884 C C . ILE A 1 622 ? -19.631 -15.303 -9.221 1.00 97.12 622 ILE A C 1
ATOM 4886 O O . ILE A 1 622 ? -19.972 -14.150 -8.974 1.00 97.12 622 ILE A O 1
ATOM 4890 N N . GLY A 1 623 ? -20.521 -16.239 -9.581 1.00 95.81 623 GLY A N 1
ATOM 4891 C CA . GLY A 1 623 ? -21.937 -15.981 -9.888 1.00 95.81 623 GLY A CA 1
ATOM 4892 C C . GLY A 1 623 ? -22.670 -15.104 -8.868 1.00 95.81 623 GLY A C 1
ATOM 4893 O O . GLY A 1 623 ? -23.463 -14.250 -9.239 1.00 95.81 623 GLY A O 1
ATOM 4894 N N . THR A 1 624 ? -22.349 -15.241 -7.578 1.00 96.56 624 THR A N 1
ATOM 4895 C CA . THR A 1 624 ? -22.987 -14.463 -6.501 1.00 96.56 624 THR A CA 1
ATOM 4896 C C . THR A 1 624 ? -22.740 -12.953 -6.593 1.00 96.56 624 THR A C 1
ATOM 4898 O O . THR A 1 624 ? -23.570 -12.194 -6.094 1.00 96.56 624 THR A O 1
ATOM 4901 N N . VAL A 1 625 ? -21.665 -12.504 -7.254 1.00 97.44 625 VAL A N 1
ATOM 4902 C CA . VAL A 1 625 ? -21.278 -11.083 -7.349 1.00 97.44 625 VAL A CA 1
ATOM 4903 C C . VAL A 1 625 ? -22.353 -10.214 -8.017 1.00 97.44 625 VAL A C 1
ATOM 4905 O O . VAL A 1 625 ? -22.486 -9.045 -7.660 1.00 97.44 625 VAL A O 1
ATOM 4908 N N . GLU A 1 626 ? -23.225 -10.791 -8.854 1.00 95.69 626 GLU A N 1
ATOM 4909 C CA . GLU A 1 626 ? -24.386 -10.088 -9.435 1.00 95.69 626 GLU A CA 1
ATOM 4910 C C . GLU A 1 626 ? -25.329 -9.470 -8.374 1.00 95.69 626 GLU A C 1
ATOM 4912 O O . GLU A 1 626 ? -26.088 -8.545 -8.667 1.00 95.69 626 GLU A O 1
ATOM 4917 N N . ASN A 1 627 ? -25.274 -9.964 -7.130 1.00 95.62 627 ASN A N 1
ATOM 4918 C CA . ASN A 1 627 ? -26.101 -9.524 -6.004 1.00 95.62 627 ASN A CA 1
ATOM 4919 C C . ASN A 1 627 ? -25.490 -8.340 -5.225 1.00 95.62 627 ASN A C 1
ATOM 4921 O O . ASN A 1 627 ? -26.100 -7.879 -4.257 1.00 95.62 627 ASN A O 1
ATOM 4925 N N . PHE A 1 628 ? -24.312 -7.834 -5.619 1.00 96.31 628 PHE A N 1
ATOM 4926 C CA . PHE A 1 628 ? -23.584 -6.760 -4.925 1.00 96.31 628 PHE A CA 1
ATOM 4927 C C . PHE A 1 628 ? -23.540 -5.462 -5.764 1.00 96.31 628 PHE A C 1
ATOM 4929 O O . PHE A 1 628 ? -22.475 -5.044 -6.222 1.00 96.31 628 PHE A O 1
ATOM 4936 N N . PRO A 1 629 ? -24.677 -4.764 -5.969 1.00 93.75 629 PRO A N 1
ATOM 4937 C CA . PRO A 1 629 ? -24.741 -3.573 -6.826 1.00 93.75 629 PRO A CA 1
ATOM 4938 C C . PRO A 1 629 ? -23.981 -2.357 -6.270 1.00 93.75 629 PRO A C 1
ATOM 4940 O O . PRO A 1 629 ? -23.866 -1.354 -6.964 1.00 93.75 629 PRO A O 1
ATOM 4943 N N . LYS A 1 630 ? -23.496 -2.436 -5.023 1.00 89.94 630 LYS A N 1
ATOM 4944 C CA . LYS A 1 630 ? -22.708 -1.409 -4.328 1.00 89.94 630 LYS A CA 1
ATOM 4945 C C . LYS A 1 630 ? -21.206 -1.713 -4.262 1.00 89.94 630 LYS A C 1
ATOM 4947 O O . LYS A 1 630 ? -20.477 -0.980 -3.598 1.00 89.94 630 LYS A O 1
ATOM 4952 N N . LEU A 1 631 ? -20.759 -2.812 -4.870 1.00 92.81 631 LEU A N 1
ATOM 4953 C CA . LEU A 1 631 ? -19.378 -3.265 -4.753 1.00 92.81 631 LEU A CA 1
ATOM 4954 C C . LEU A 1 631 ? -18.442 -2.240 -5.407 1.00 92.81 631 LEU A C 1
ATOM 4956 O O . LEU A 1 631 ? -18.529 -2.005 -6.609 1.00 92.81 631 LEU A O 1
ATOM 4960 N N . LEU A 1 632 ? -17.573 -1.635 -4.597 1.00 86.06 632 LEU A N 1
ATOM 4961 C CA . LEU A 1 632 ? -16.590 -0.630 -5.005 1.00 86.06 632 LEU A CA 1
ATOM 4962 C C . LEU A 1 632 ? -15.244 -1.288 -5.316 1.00 86.06 632 LEU A C 1
ATOM 4964 O O . LEU A 1 632 ? -14.601 -0.940 -6.305 1.00 86.06 632 LEU A O 1
ATOM 4968 N N . ASN A 1 633 ? -14.845 -2.266 -4.497 1.00 92.75 633 ASN A N 1
ATOM 4969 C CA . ASN A 1 633 ? -13.593 -2.995 -4.654 1.00 92.75 633 ASN A CA 1
ATOM 4970 C C . ASN A 1 633 ? -13.862 -4.504 -4.690 1.00 92.75 633 ASN A C 1
ATOM 4972 O O . ASN A 1 633 ? -14.396 -5.065 -3.728 1.00 92.75 633 ASN A O 1
ATOM 4976 N N . LEU A 1 634 ? -13.434 -5.159 -5.770 1.00 96.94 634 LEU A N 1
ATOM 4977 C CA . LEU A 1 634 ? -13.363 -6.614 -5.875 1.00 96.94 634 LEU A CA 1
ATOM 4978 C C . LEU A 1 634 ? -11.903 -7.035 -6.029 1.00 96.94 634 LEU A C 1
ATOM 4980 O O . LEU A 1 634 ? -11.244 -6.653 -6.996 1.00 96.94 634 LEU A O 1
ATOM 4984 N N . TYR A 1 635 ? -11.422 -7.849 -5.097 1.00 96.38 635 TYR A N 1
ATOM 4985 C CA . TYR A 1 635 ? -10.104 -8.464 -5.150 1.00 96.38 635 TYR A CA 1
ATOM 4986 C C . TYR A 1 635 ? -10.272 -9.985 -5.285 1.00 96.38 635 TYR A C 1
ATOM 4988 O O . TYR A 1 635 ? -10.774 -10.645 -4.379 1.00 96.38 635 TYR A O 1
ATOM 4996 N N . ALA A 1 636 ? -9.897 -10.545 -6.432 1.00 97.69 636 ALA A N 1
ATOM 4997 C CA . ALA A 1 636 ? -10.121 -11.946 -6.795 1.00 97.69 636 ALA A CA 1
ATOM 4998 C C . ALA A 1 636 ? -8.909 -12.594 -7.496 1.00 97.69 636 ALA A C 1
ATOM 5000 O O . ALA A 1 636 ? -9.026 -13.652 -8.121 1.00 97.69 636 ALA A O 1
ATOM 5001 N N . ASP A 1 637 ? -7.734 -11.975 -7.379 1.00 97.00 637 ASP A N 1
ATOM 5002 C CA . ASP A 1 637 ? -6.481 -12.465 -7.953 1.00 97.00 637 ASP A CA 1
ATOM 5003 C C . ASP A 1 637 ? -6.084 -13.853 -7.400 1.00 97.00 637 ASP A C 1
ATOM 5005 O O . ASP A 1 637 ? -6.454 -14.211 -6.280 1.00 97.00 637 ASP A O 1
ATOM 5009 N N . GLN A 1 638 ? -5.304 -14.635 -8.151 1.00 97.19 638 GLN A N 1
ATOM 5010 C CA . GLN A 1 638 ? -4.854 -15.986 -7.765 1.00 97.19 638 GLN A CA 1
ATOM 5011 C C . GLN A 1 638 ? -6.037 -16.933 -7.461 1.00 97.19 638 GLN A C 1
ATOM 5013 O O . GLN A 1 638 ? -6.224 -17.413 -6.340 1.00 97.19 638 GLN A O 1
ATOM 5018 N N . ASN A 1 639 ? -6.855 -17.185 -8.487 1.00 98.50 639 ASN A N 1
ATOM 5019 C CA . ASN A 1 639 ? -8.002 -18.102 -8.477 1.00 98.50 639 ASN A CA 1
ATOM 5020 C C . ASN A 1 639 ? -8.076 -18.883 -9.817 1.00 98.50 639 ASN A C 1
ATOM 5022 O O . ASN A 1 639 ? -7.133 -18.891 -10.605 1.00 98.50 639 ASN A O 1
ATOM 5026 N N . GLU A 1 640 ? -9.181 -19.586 -10.083 1.00 98.31 640 GLU A N 1
ATOM 5027 C CA . GLU A 1 640 ? -9.417 -20.351 -11.319 1.00 98.31 640 GLU A CA 1
ATOM 5028 C C . GLU A 1 640 ? -10.592 -19.778 -12.148 1.00 98.31 640 GLU A C 1
ATOM 5030 O O . GLU A 1 640 ? -11.231 -20.495 -12.920 1.00 98.31 640 GLU A O 1
ATOM 5035 N N . ILE A 1 641 ? -10.903 -18.485 -11.991 1.00 98.62 641 ILE A N 1
ATOM 5036 C CA . ILE A 1 641 ? -12.068 -17.826 -12.602 1.00 98.62 641 ILE A CA 1
ATOM 5037 C C . ILE A 1 641 ? -11.858 -17.695 -14.114 1.00 98.62 641 ILE A C 1
ATOM 5039 O O . ILE A 1 641 ? -10.803 -17.250 -14.561 1.00 98.62 641 ILE A O 1
ATOM 5043 N N . ALA A 1 642 ? -12.879 -18.029 -14.907 1.00 98.06 642 ALA A N 1
ATOM 5044 C CA . ALA A 1 642 ? -12.875 -17.837 -16.364 1.00 98.06 642 ALA A CA 1
ATOM 5045 C C . ALA A 1 642 ? -13.978 -16.887 -16.876 1.00 98.06 642 ALA A C 1
ATOM 5047 O O . ALA A 1 642 ? -13.842 -16.326 -17.964 1.00 98.06 642 ALA A O 1
ATOM 5048 N N . ASP A 1 643 ? -15.060 -16.703 -16.109 1.00 97.81 643 ASP A N 1
ATOM 5049 C CA . ASP A 1 643 ? -16.233 -15.905 -16.482 1.00 97.81 643 ASP A CA 1
ATOM 5050 C C . ASP A 1 643 ? -16.409 -14.705 -15.537 1.00 97.81 643 ASP A C 1
ATOM 5052 O O . ASP A 1 643 ? -16.600 -14.868 -14.330 1.00 97.81 643 ASP A O 1
ATOM 5056 N N . LEU A 1 644 ? -16.351 -13.497 -16.106 1.00 97.69 644 LEU A N 1
ATOM 5057 C CA . LEU A 1 644 ? -16.557 -12.228 -15.403 1.00 97.69 644 LEU A CA 1
ATOM 5058 C C . LEU A 1 644 ? -17.992 -11.693 -15.500 1.00 97.69 644 LEU A C 1
ATOM 5060 O O . LEU A 1 644 ? -18.291 -10.676 -14.880 1.00 97.69 644 LEU A O 1
ATOM 5064 N N . THR A 1 645 ? -18.903 -12.327 -16.245 1.00 97.12 645 THR A N 1
ATOM 5065 C CA . THR A 1 645 ? -20.258 -11.790 -16.473 1.00 97.12 645 THR A CA 1
ATOM 5066 C C . THR A 1 645 ? -21.064 -11.410 -15.216 1.00 97.12 645 THR A C 1
ATOM 5068 O O . THR A 1 645 ? -21.862 -10.474 -15.336 1.00 97.12 645 THR A O 1
ATOM 5071 N N . PRO A 1 646 ? -20.849 -11.979 -14.010 1.00 96.56 646 PRO A N 1
ATOM 5072 C CA . PRO A 1 646 ? -21.496 -11.492 -12.788 1.00 96.56 646 PRO A CA 1
ATOM 5073 C C . PRO A 1 646 ? -21.173 -10.032 -12.412 1.00 96.56 646 PRO A C 1
ATOM 5075 O O . PRO A 1 646 ? -22.006 -9.381 -11.782 1.00 96.56 646 PRO A O 1
ATOM 5078 N N . ILE A 1 647 ? -20.024 -9.470 -12.824 1.00 96.56 647 ILE A N 1
ATOM 5079 C CA . ILE A 1 647 ? -19.636 -8.092 -12.448 1.00 96.56 647 ILE A CA 1
ATOM 5080 C C . ILE A 1 647 ? -20.440 -7.004 -13.181 1.00 96.56 647 ILE A C 1
ATOM 5082 O O . ILE A 1 647 ? -20.407 -5.848 -12.768 1.00 96.56 647 ILE A O 1
ATOM 5086 N N . ASN A 1 648 ? -21.226 -7.353 -14.212 1.00 90.19 648 ASN A N 1
ATOM 5087 C CA . ASN A 1 648 ? -22.079 -6.410 -14.962 1.00 90.19 648 ASN A CA 1
ATOM 5088 C C . ASN A 1 648 ? -23.086 -5.634 -14.073 1.00 90.19 648 ASN A C 1
ATOM 5090 O O . ASN A 1 648 ? -23.630 -4.608 -14.495 1.00 90.19 648 ASN A O 1
ATOM 5094 N N . GLY A 1 649 ? -23.382 -6.131 -12.865 1.00 82.94 649 GLY A N 1
ATOM 5095 C CA . GLY A 1 649 ? -24.222 -5.447 -11.875 1.00 82.94 649 GLY A CA 1
ATOM 5096 C C . GLY A 1 649 ? -23.496 -4.373 -11.050 1.00 82.94 649 GLY A C 1
ATOM 5097 O O . GLY A 1 649 ? -24.144 -3.447 -10.559 1.00 82.94 649 GLY A O 1
ATOM 5098 N N . CYS A 1 650 ? -22.172 -4.464 -10.917 1.00 93.06 650 CYS A N 1
ATOM 5099 C CA . CYS A 1 650 ? -21.345 -3.663 -10.010 1.00 93.06 650 CYS A CA 1
ATOM 5100 C C . CYS A 1 650 ? -20.898 -2.349 -10.672 1.00 93.06 650 CYS A C 1
ATOM 5102 O O . CYS A 1 650 ? -19.726 -2.148 -10.965 1.00 93.06 650 CYS A O 1
ATOM 5104 N N . LYS A 1 651 ? -21.841 -1.448 -10.961 1.00 89.81 651 LYS A N 1
ATOM 5105 C CA . LYS A 1 651 ? -21.560 -0.230 -11.753 1.00 89.81 651 LYS A CA 1
ATOM 5106 C C . LYS A 1 651 ? -20.696 0.814 -11.047 1.00 89.81 651 LYS A C 1
ATOM 5108 O O . LYS A 1 651 ? -20.045 1.603 -11.724 1.00 89.81 651 LYS A O 1
ATOM 5113 N N . ASP A 1 652 ? -20.684 0.781 -9.718 1.00 87.75 652 ASP A N 1
ATOM 5114 C CA . ASP A 1 652 ? -19.908 1.683 -8.864 1.00 87.75 652 ASP A CA 1
ATOM 5115 C C . ASP A 1 652 ? -18.477 1.144 -8.598 1.00 87.75 652 ASP A C 1
ATOM 5117 O O . ASP A 1 652 ? -17.747 1.696 -7.774 1.00 87.75 652 ASP A O 1
ATOM 5121 N N . LEU A 1 653 ? -18.071 0.057 -9.275 1.00 91.25 653 LEU A N 1
ATOM 5122 C CA . LEU A 1 653 ? -16.792 -0.627 -9.071 1.00 91.25 653 LEU A CA 1
ATOM 5123 C C . LEU A 1 653 ? -15.609 0.243 -9.523 1.00 91.25 653 LEU A C 1
ATOM 5125 O O . LEU A 1 653 ? -15.417 0.489 -10.712 1.00 91.25 653 LEU A O 1
ATOM 5129 N N . ALA A 1 654 ? -14.793 0.662 -8.558 1.00 88.38 654 ALA A N 1
ATOM 5130 C CA . ALA A 1 654 ? -13.610 1.496 -8.738 1.00 88.38 654 ALA A CA 1
ATOM 5131 C C . ALA A 1 654 ? -12.297 0.692 -8.795 1.00 88.38 654 ALA A C 1
ATOM 5133 O O . ALA A 1 654 ? -11.331 1.148 -9.415 1.00 88.38 654 ALA A O 1
ATOM 5134 N N . TYR A 1 655 ? -12.256 -0.496 -8.183 1.00 93.50 655 TYR A N 1
ATOM 5135 C CA . TYR A 1 655 ? -11.105 -1.404 -8.188 1.00 93.50 655 TYR A CA 1
ATOM 5136 C C . TYR A 1 655 ? -11.529 -2.822 -8.595 1.00 93.50 655 TYR A C 1
ATOM 5138 O O . TYR A 1 655 ? -12.416 -3.407 -7.966 1.00 93.50 655 TYR A O 1
ATOM 5146 N N . LEU A 1 656 ? -10.839 -3.400 -9.583 1.00 97.25 656 LEU A N 1
ATOM 5147 C CA . LEU A 1 656 ? -10.962 -4.808 -9.968 1.00 97.25 656 LEU A CA 1
ATOM 5148 C C . LEU A 1 656 ? -9.578 -5.476 -10.029 1.00 97.25 656 LEU A C 1
ATOM 5150 O O . LEU A 1 656 ? -8.779 -5.179 -10.917 1.00 97.25 656 LEU A O 1
ATOM 5154 N N . GLY A 1 657 ? -9.315 -6.391 -9.096 1.00 97.06 657 GLY A N 1
ATOM 5155 C CA . GLY A 1 657 ? -8.176 -7.312 -9.123 1.00 97.06 657 GLY A CA 1
ATOM 5156 C C . GLY A 1 657 ? -8.638 -8.705 -9.534 1.00 97.06 657 GLY A C 1
ATOM 5157 O O . GLY A 1 657 ? -9.486 -9.294 -8.869 1.00 97.06 657 GLY A O 1
ATOM 5158 N N . ILE A 1 658 ? -8.126 -9.202 -10.655 1.00 98.19 658 ILE A N 1
ATOM 5159 C CA . ILE A 1 658 ? -8.483 -10.472 -11.309 1.00 98.19 658 ILE A CA 1
ATOM 5160 C C . ILE A 1 658 ? -7.248 -11.148 -11.935 1.00 98.19 658 ILE A C 1
ATOM 5162 O O . ILE A 1 658 ? -7.359 -11.974 -12.843 1.00 98.19 658 ILE A O 1
ATOM 5166 N N . SER A 1 659 ? -6.052 -10.792 -11.470 1.00 97.94 659 SER A N 1
ATOM 5167 C CA . SER A 1 659 ? -4.778 -11.322 -11.967 1.00 97.94 659 SER A CA 1
ATOM 5168 C C . SER A 1 659 ? -4.632 -12.814 -11.649 1.00 97.94 659 SER A C 1
ATOM 5170 O O . SER A 1 659 ? -5.260 -13.303 -10.715 1.00 97.94 659 SER A O 1
ATOM 5172 N N . GLU A 1 660 ? -3.807 -13.554 -12.392 1.00 97.38 660 GLU A N 1
ATOM 5173 C CA . GLU A 1 660 ? -3.558 -14.992 -12.156 1.00 97.38 660 GLU A CA 1
ATOM 5174 C C . GLU A 1 660 ? -4.861 -15.809 -12.092 1.00 97.38 660 GLU A C 1
ATOM 5176 O O . GLU A 1 660 ? -5.240 -16.368 -11.061 1.00 97.38 660 GLU A O 1
ATOM 5181 N N . ASN A 1 661 ? -5.573 -15.816 -13.217 1.00 98.62 661 ASN A N 1
ATOM 5182 C CA . ASN A 1 661 ? -6.856 -16.488 -13.410 1.00 98.62 661 ASN A CA 1
ATOM 5183 C C . ASN A 1 661 ? -6.912 -17.114 -14.827 1.00 98.62 661 ASN A C 1
ATOM 5185 O O . ASN A 1 661 ? -5.899 -17.249 -15.516 1.00 98.62 661 ASN A O 1
ATOM 5189 N N . GLN A 1 662 ? -8.091 -17.557 -15.273 1.00 98.25 662 GLN A N 1
ATOM 5190 C CA . GLN A 1 662 ? -8.313 -18.203 -16.577 1.00 98.25 662 GLN A CA 1
ATOM 5191 C C . GLN A 1 662 ? -9.152 -17.327 -17.533 1.00 98.25 662 GLN A C 1
ATOM 5193 O O . GLN A 1 662 ? -9.803 -17.832 -18.451 1.00 98.25 662 GLN A O 1
ATOM 5198 N N . ILE A 1 663 ? -9.150 -16.007 -17.328 1.00 98.62 663 ILE A N 1
ATOM 5199 C CA . ILE A 1 663 ? -10.021 -15.051 -18.023 1.00 98.62 663 ILE A CA 1
ATOM 5200 C C . ILE A 1 663 ? -9.495 -14.797 -19.437 1.00 98.62 663 ILE A C 1
ATOM 5202 O O . ILE A 1 663 ? -8.313 -14.529 -19.638 1.00 98.62 663 ILE A O 1
ATOM 5206 N N . SER A 1 664 ? -10.385 -14.854 -20.431 1.00 97.94 664 SER A N 1
ATOM 5207 C CA . SER A 1 664 ? -10.048 -14.650 -21.853 1.00 97.94 664 SER A CA 1
ATOM 5208 C C . SER A 1 664 ? -10.741 -13.449 -22.510 1.00 97.94 664 SER A C 1
ATOM 5210 O O . SER A 1 664 ? -10.374 -13.055 -23.618 1.00 97.94 664 SER A O 1
ATOM 5212 N N . SER A 1 665 ? -11.712 -12.837 -21.828 1.00 97.44 665 SER A N 1
ATOM 5213 C CA . SER A 1 665 ? -12.449 -11.663 -22.296 1.00 97.44 665 SER A CA 1
ATOM 5214 C C . SER A 1 665 ? -12.789 -10.740 -21.127 1.00 97.44 665 SER A C 1
ATOM 5216 O O . SER A 1 665 ? -13.197 -11.195 -20.060 1.00 97.44 665 SER A O 1
ATOM 5218 N N . LEU A 1 666 ? -12.660 -9.435 -21.368 1.00 97.69 666 LEU A N 1
ATOM 5219 C CA . LEU A 1 666 ? -13.075 -8.365 -20.461 1.00 97.69 666 LEU A CA 1
ATOM 5220 C C . LEU A 1 666 ? -14.502 -7.865 -20.768 1.00 97.69 666 LEU A C 1
ATOM 5222 O O . LEU A 1 666 ? -14.877 -6.788 -20.325 1.00 97.69 666 LEU A O 1
ATOM 5226 N N . ASP A 1 667 ? -15.312 -8.617 -21.529 1.00 96.69 667 ASP A N 1
ATOM 5227 C CA . ASP A 1 667 ? -16.636 -8.208 -22.042 1.00 96.69 667 ASP A CA 1
ATOM 5228 C C . ASP A 1 667 ? -17.604 -7.644 -20.983 1.00 96.69 667 ASP A C 1
ATOM 5230 O O . ASP A 1 667 ? -18.465 -6.829 -21.321 1.00 96.69 667 ASP A O 1
ATOM 5234 N N . ALA A 1 668 ? -17.452 -8.064 -19.722 1.00 95.88 668 ALA A N 1
ATOM 5235 C CA . ALA A 1 668 ? -18.241 -7.628 -18.569 1.00 95.88 668 ALA A CA 1
ATOM 5236 C C . ALA A 1 668 ? -17.776 -6.297 -17.938 1.00 95.88 668 ALA A C 1
ATOM 5238 O O . ALA A 1 668 ? -18.471 -5.754 -17.083 1.00 95.88 668 ALA A O 1
ATOM 5239 N N . CYS A 1 669 ? -16.630 -5.756 -18.363 1.00 95.69 669 CYS A N 1
ATOM 5240 C CA . CYS A 1 669 ? -16.128 -4.446 -17.942 1.00 95.69 669 CYS A CA 1
ATOM 5241 C C . CYS A 1 669 ? -16.757 -3.277 -18.727 1.00 95.69 669 CYS A C 1
ATOM 5243 O O . CYS A 1 669 ? -16.538 -2.118 -18.370 1.00 95.69 669 CYS A O 1
ATOM 5245 N N . ARG A 1 670 ? -17.540 -3.552 -19.785 1.00 93.62 670 ARG A N 1
ATOM 5246 C CA . ARG A 1 670 ? -18.115 -2.515 -20.658 1.00 93.62 670 ARG A CA 1
ATOM 5247 C C . ARG A 1 670 ? -19.019 -1.559 -19.887 1.00 93.62 670 ARG A C 1
ATOM 5249 O O . ARG A 1 670 ? -20.107 -1.926 -19.446 1.00 93.62 670 ARG A O 1
ATOM 5256 N N . GLY A 1 671 ? -18.599 -0.299 -19.807 1.00 86.88 671 GLY A N 1
ATOM 5257 C CA . GLY A 1 671 ? -19.350 0.755 -19.127 1.00 86.88 671 GLY A CA 1
ATOM 5258 C C . GLY A 1 671 ? -19.199 0.770 -17.603 1.00 86.88 671 GLY A C 1
ATOM 5259 O O . GLY A 1 671 ? -20.021 1.405 -16.940 1.00 86.88 671 GLY A O 1
ATOM 5260 N N . LEU A 1 672 ? -18.164 0.130 -17.043 1.00 93.12 672 LEU A N 1
ATOM 5261 C CA . LEU A 1 672 ? -17.721 0.366 -15.662 1.00 93.12 672 LEU A CA 1
ATOM 5262 C C . LEU A 1 672 ? -17.006 1.727 -15.566 1.00 93.12 672 LEU A C 1
ATOM 5264 O O . LEU A 1 672 ? -15.796 1.815 -15.389 1.00 93.12 672 LEU A O 1
ATOM 5268 N N . ILE A 1 673 ? -17.766 2.813 -15.730 1.00 90.75 673 ILE A N 1
ATOM 5269 C CA . ILE A 1 673 ? -17.225 4.177 -15.850 1.00 90.75 673 ILE A CA 1
ATOM 5270 C C . ILE A 1 673 ? -16.512 4.677 -14.585 1.00 90.75 673 ILE A C 1
ATOM 5272 O O . ILE A 1 673 ? -15.660 5.553 -14.686 1.00 90.75 673 ILE A O 1
ATOM 5276 N N . GLU A 1 674 ? -16.826 4.137 -13.405 1.00 90.38 674 GLU A N 1
ATOM 5277 C CA . GLU A 1 674 ? -16.155 4.492 -12.144 1.00 90.38 674 GLU A CA 1
ATOM 5278 C C . GLU A 1 674 ? -14.827 3.735 -11.935 1.00 90.38 674 GLU A C 1
ATOM 5280 O O . GLU A 1 674 ? -14.103 4.045 -10.988 1.00 90.38 674 GLU A O 1
ATOM 5285 N N . LEU A 1 675 ? -14.477 2.782 -12.812 1.00 92.75 675 LEU A N 1
ATOM 5286 C CA . LEU A 1 675 ? -13.287 1.939 -12.679 1.00 92.75 675 LEU A CA 1
ATOM 5287 C C . LEU A 1 675 ? -12.004 2.769 -12.816 1.00 92.75 675 LEU A C 1
ATOM 5289 O O . LEU A 1 675 ? -11.741 3.362 -13.861 1.00 92.75 675 LEU A O 1
ATOM 5293 N N . LYS A 1 676 ? -11.192 2.783 -11.753 1.00 90.56 676 LYS A N 1
ATOM 5294 C CA . LYS A 1 676 ? -9.907 3.502 -11.673 1.00 90.56 676 LYS A CA 1
ATOM 5295 C C . LYS A 1 676 ? -8.706 2.577 -11.753 1.00 90.56 676 LYS A C 1
ATOM 5297 O O . LYS A 1 676 ? -7.653 2.988 -12.235 1.00 90.56 676 LYS A O 1
ATOM 5302 N N . MET A 1 677 ? -8.862 1.334 -11.300 1.00 90.25 677 MET A N 1
ATOM 5303 C CA . MET A 1 677 ? -7.797 0.339 -11.332 1.00 90.25 677 MET A CA 1
ATOM 5304 C C . MET A 1 677 ? -8.296 -1.001 -11.851 1.00 90.25 677 MET A C 1
ATOM 5306 O O . MET A 1 677 ? -9.277 -1.542 -11.336 1.00 90.25 677 MET A O 1
ATOM 5310 N N . LEU A 1 678 ? -7.571 -1.545 -12.825 1.00 96.81 678 LEU A N 1
ATOM 5311 C CA . LEU A 1 678 ? -7.755 -2.897 -13.332 1.00 96.81 678 LEU A CA 1
ATOM 5312 C C . LEU A 1 678 ? -6.420 -3.642 -13.291 1.00 96.81 678 LEU A C 1
ATOM 5314 O O . LEU A 1 678 ? -5.503 -3.300 -14.036 1.00 96.81 678 LEU A O 1
ATOM 5318 N N . PHE A 1 679 ? -6.342 -4.669 -12.447 1.00 96.56 679 PHE A N 1
ATOM 5319 C CA . PHE A 1 679 ? -5.228 -5.613 -12.394 1.00 96.56 679 PHE A CA 1
ATOM 5320 C C . PHE A 1 679 ? -5.715 -6.946 -12.964 1.00 96.56 679 PHE A C 1
ATOM 5322 O O . PHE A 1 679 ? -6.529 -7.631 -12.349 1.00 96.56 679 PHE A O 1
ATOM 5329 N N . ALA A 1 680 ? -5.276 -7.274 -14.176 1.00 97.56 680 ALA A N 1
ATOM 5330 C CA . ALA A 1 680 ? -5.710 -8.442 -14.941 1.00 97.56 680 ALA A CA 1
ATOM 5331 C C . ALA A 1 680 ? -4.529 -9.185 -15.594 1.00 97.56 680 ALA A C 1
ATOM 5333 O O . ALA A 1 680 ? -4.684 -9.869 -16.611 1.00 97.56 680 ALA A O 1
ATOM 5334 N N . GLY A 1 681 ? -3.341 -9.065 -15.000 1.00 97.38 681 GLY A N 1
ATOM 5335 C CA . GLY A 1 681 ? -2.146 -9.771 -15.445 1.00 97.38 681 GLY A CA 1
ATOM 5336 C C . GLY A 1 681 ? -2.261 -11.295 -15.318 1.00 97.38 681 GLY A C 1
ATOM 5337 O O . GLY A 1 681 ? -3.127 -11.805 -14.608 1.00 97.38 681 GLY A O 1
ATOM 5338 N N . ASN A 1 682 ? -1.377 -12.039 -15.981 1.00 97.25 682 ASN A N 1
ATOM 5339 C CA . ASN A 1 682 ? -1.288 -13.503 -15.919 1.00 97.25 682 ASN A CA 1
ATOM 5340 C C . ASN A 1 682 ? -2.634 -14.186 -16.252 1.00 97.25 682 ASN A C 1
ATOM 5342 O O . ASN A 1 682 ? -3.202 -14.919 -15.441 1.00 97.25 682 ASN A O 1
ATOM 5346 N N . ASN A 1 683 ? -3.167 -13.898 -17.441 1.00 98.56 683 ASN A N 1
ATOM 5347 C CA . ASN A 1 683 ? -4.478 -14.357 -17.914 1.00 98.56 683 ASN A CA 1
ATOM 5348 C C . ASN A 1 683 ? -4.405 -14.770 -19.407 1.00 98.56 683 ASN A C 1
ATOM 5350 O O . ASN A 1 683 ? -3.335 -15.029 -19.958 1.00 98.56 683 ASN A O 1
ATOM 5354 N N . GLN A 1 684 ? -5.552 -14.906 -20.076 1.00 98.19 684 GLN A N 1
ATOM 5355 C CA . GLN A 1 684 ? -5.670 -15.300 -21.487 1.00 98.19 684 GLN A CA 1
ATOM 5356 C C . GLN A 1 684 ? -6.348 -14.217 -22.353 1.00 98.19 684 GLN A C 1
ATOM 5358 O O . GLN A 1 684 ? -6.871 -14.517 -23.430 1.00 98.19 684 GLN A O 1
ATOM 5363 N N . ILE A 1 685 ? -6.357 -12.962 -21.894 1.00 98.62 685 ILE A N 1
ATOM 5364 C CA . ILE A 1 685 ? -7.023 -11.827 -22.550 1.00 98.62 685 ILE A CA 1
ATOM 5365 C C . ILE A 1 685 ? -6.323 -11.514 -23.879 1.00 98.62 685 ILE A C 1
ATOM 5367 O O . ILE A 1 685 ? -5.097 -11.504 -23.962 1.00 98.62 685 ILE A O 1
ATOM 5371 N N . SER A 1 686 ? -7.098 -11.263 -24.938 1.00 97.19 686 SER A N 1
ATOM 5372 C CA . SER A 1 686 ? -6.570 -11.000 -26.293 1.00 97.19 686 SER A CA 1
ATOM 5373 C C . SER A 1 686 ? -7.058 -9.698 -26.942 1.00 97.19 686 SER A C 1
ATOM 5375 O O . SER A 1 686 ? -6.510 -9.291 -27.965 1.00 97.19 686 SER A O 1
ATOM 5377 N N . SER A 1 687 ? -8.043 -9.032 -26.338 1.00 97.38 687 SER A N 1
ATOM 5378 C CA . SER A 1 687 ? -8.576 -7.724 -26.738 1.00 97.38 687 SER A CA 1
ATOM 5379 C C . SER A 1 687 ? -8.938 -6.924 -25.483 1.00 97.38 687 SER A C 1
ATOM 5381 O O . SER A 1 687 ? -9.370 -7.497 -24.478 1.00 97.38 687 SER A O 1
ATOM 5383 N N . ILE A 1 688 ? -8.749 -5.605 -25.564 1.00 97.00 688 ILE A N 1
ATOM 5384 C CA . ILE A 1 688 ? -9.107 -4.628 -24.527 1.00 97.00 688 ILE A CA 1
ATOM 5385 C C . ILE A 1 688 ? -10.229 -3.673 -24.966 1.00 97.00 688 ILE A C 1
ATOM 5387 O O . ILE A 1 688 ? -10.618 -2.802 -24.195 1.00 97.00 688 ILE A O 1
ATOM 5391 N N . ASP A 1 689 ? -10.827 -3.890 -26.142 1.00 96.25 689 ASP A N 1
ATOM 5392 C CA . ASP A 1 689 ? -12.018 -3.179 -26.640 1.00 96.25 689 ASP A CA 1
ATOM 5393 C C . ASP A 1 689 ? -13.175 -3.114 -25.616 1.00 96.25 689 ASP A C 1
ATOM 5395 O O . ASP A 1 689 ? -13.888 -2.112 -25.581 1.00 96.25 689 ASP A O 1
ATOM 5399 N N . PRO A 1 690 ? -13.393 -4.119 -24.735 1.00 96.19 690 PRO A N 1
ATOM 5400 C CA . PRO A 1 690 ? -14.379 -4.006 -23.661 1.00 96.19 690 PRO A CA 1
ATOM 5401 C C . PRO A 1 690 ? -14.129 -2.904 -22.620 1.00 96.19 690 PRO A C 1
ATOM 5403 O O . PRO A 1 690 ? -15.022 -2.641 -21.819 1.00 96.19 690 PRO A O 1
ATOM 5406 N N . LEU A 1 691 ? -12.945 -2.288 -22.599 1.00 94.69 691 LEU A N 1
ATOM 5407 C CA . LEU A 1 691 ? -12.620 -1.157 -21.727 1.00 94.69 691 LEU A CA 1
ATOM 5408 C C . LEU A 1 691 ? -12.991 0.199 -22.348 1.00 94.69 691 LEU A C 1
ATOM 5410 O O . LEU A 1 691 ? -12.844 1.221 -21.680 1.00 94.69 691 LEU A O 1
ATOM 5414 N N . GLU A 1 692 ? -13.487 0.240 -23.591 1.00 90.88 692 GLU A N 1
ATOM 5415 C CA . GLU A 1 692 ? -13.959 1.485 -24.204 1.00 90.88 692 GLU A CA 1
ATOM 5416 C C . GLU A 1 692 ? -15.025 2.159 -23.311 1.00 90.88 692 GLU A C 1
ATOM 5418 O O . GLU A 1 692 ? -15.999 1.535 -22.878 1.00 90.88 692 GLU A O 1
ATOM 5423 N N . GLY A 1 693 ? -14.825 3.445 -23.006 1.00 86.12 693 GLY A N 1
ATOM 5424 C CA . GLY A 1 693 ? -15.645 4.210 -22.065 1.00 86.12 693 GLY A CA 1
ATOM 5425 C C . GLY A 1 693 ? -15.226 4.147 -20.587 1.00 86.12 693 GLY A C 1
ATOM 5426 O O . GLY A 1 693 ? -15.776 4.911 -19.794 1.00 86.12 693 GLY A O 1
ATOM 5427 N N . CYS A 1 694 ? -14.242 3.333 -20.187 1.00 91.94 694 CYS A N 1
ATOM 5428 C CA . CYS A 1 694 ? -13.700 3.309 -18.816 1.00 91.94 694 CYS A CA 1
ATOM 5429 C C . CYS A 1 694 ? -12.689 4.453 -18.572 1.00 91.94 694 CYS A C 1
ATOM 5431 O O . CYS A 1 694 ? -11.563 4.235 -18.126 1.00 91.94 694 CYS A O 1
ATOM 5433 N N . THR A 1 695 ? -13.088 5.692 -18.880 1.00 89.62 695 THR A N 1
ATOM 5434 C CA . THR A 1 695 ? -12.207 6.878 -18.984 1.00 89.62 695 THR A CA 1
ATOM 5435 C C . THR A 1 695 ? -11.523 7.305 -17.683 1.00 89.62 695 THR A C 1
ATOM 5437 O O . THR A 1 695 ? -10.617 8.133 -17.720 1.00 89.62 695 THR A O 1
ATOM 5440 N N . ASN A 1 696 ? -11.965 6.780 -16.537 1.00 88.81 696 ASN A N 1
ATOM 5441 C CA . ASN A 1 696 ? -11.408 7.073 -15.215 1.00 88.81 696 ASN A CA 1
ATOM 5442 C C . ASN A 1 696 ? -10.257 6.130 -14.805 1.00 88.81 696 ASN A C 1
ATOM 5444 O O . ASN A 1 696 ? -9.710 6.308 -13.716 1.00 88.81 696 ASN A O 1
ATOM 5448 N N . LEU A 1 697 ? -9.878 5.152 -15.643 1.00 91.00 697 LEU A N 1
ATOM 5449 C CA . LEU A 1 697 ? -8.763 4.238 -15.371 1.00 91.00 697 LEU A CA 1
ATOM 5450 C C . LEU A 1 697 ? -7.436 5.010 -15.256 1.00 91.00 697 LEU A C 1
ATOM 5452 O O . LEU A 1 697 ? -6.908 5.511 -16.247 1.00 91.00 697 LEU A O 1
ATOM 5456 N N . THR A 1 698 ? -6.880 5.060 -14.042 1.00 89.38 698 THR A N 1
ATOM 5457 C CA . THR A 1 698 ? -5.545 5.605 -13.741 1.00 89.38 698 THR A CA 1
ATOM 5458 C C . THR A 1 698 ? -4.466 4.522 -13.762 1.00 89.38 698 THR A C 1
ATOM 5460 O O . THR A 1 698 ? -3.308 4.816 -14.070 1.00 89.38 698 THR A O 1
ATOM 5463 N N . ASN A 1 699 ? -4.850 3.278 -13.452 1.00 89.06 699 ASN A N 1
ATOM 5464 C CA . ASN A 1 699 ? -3.974 2.114 -13.337 1.00 89.06 699 ASN A CA 1
ATOM 5465 C C . ASN A 1 699 ? -4.517 0.989 -14.234 1.00 89.06 699 ASN A C 1
ATOM 5467 O O . ASN A 1 699 ? -5.628 0.508 -13.993 1.00 89.06 699 ASN A O 1
ATOM 5471 N N . LEU A 1 700 ? -3.745 0.538 -15.225 1.00 95.50 700 LEU A N 1
ATOM 5472 C CA . LEU A 1 700 ? -4.123 -0.595 -16.074 1.00 95.50 700 LEU A CA 1
ATOM 5473 C C . LEU A 1 700 ? -2.968 -1.592 -16.196 1.00 95.50 700 LEU A C 1
ATOM 5475 O O . LEU A 1 700 ? -1.941 -1.287 -16.801 1.00 95.50 700 LEU A O 1
ATOM 5479 N N . GLU A 1 701 ? -3.155 -2.783 -15.633 1.00 95.56 701 GLU A N 1
ATOM 5480 C CA . GLU A 1 701 ? -2.150 -3.844 -15.595 1.00 95.56 701 GLU A CA 1
ATOM 5481 C C . GLU A 1 701 ? -2.665 -5.127 -16.262 1.00 95.56 701 GLU A C 1
ATOM 5483 O O . GLU A 1 701 ? -3.689 -5.699 -15.884 1.00 95.56 701 GLU A O 1
ATOM 5488 N N . LEU A 1 702 ? -1.969 -5.522 -17.328 1.00 97.75 702 LEU A N 1
ATOM 5489 C CA . LEU A 1 702 ? -2.360 -6.514 -18.331 1.00 97.75 702 LEU A CA 1
ATOM 5490 C C . LEU A 1 702 ? -1.185 -7.443 -18.703 1.00 97.75 702 LEU A C 1
ATOM 5492 O O . LEU A 1 702 ? -1.223 -8.107 -19.742 1.00 97.75 702 LEU A O 1
ATOM 5496 N N . GLN A 1 703 ? -0.138 -7.496 -17.876 1.00 96.44 703 GLN A N 1
ATOM 5497 C CA . GLN A 1 703 ? 1.069 -8.300 -18.091 1.00 96.44 703 GLN A CA 1
ATOM 5498 C C . GLN A 1 703 ? 0.758 -9.785 -18.342 1.00 96.44 703 GLN A C 1
ATOM 5500 O O . GLN A 1 703 ? -0.224 -10.298 -17.814 1.00 96.44 703 GLN A O 1
ATOM 5505 N N . ASN A 1 704 ? 1.584 -10.507 -19.104 1.00 97.19 704 ASN A N 1
ATOM 5506 C CA . ASN A 1 704 ? 1.406 -11.946 -19.378 1.00 97.19 704 ASN A CA 1
ATOM 5507 C C . ASN A 1 704 ? -0.009 -12.291 -19.895 1.00 97.19 704 ASN A C 1
ATOM 5509 O O . ASN A 1 704 ? -0.775 -13.018 -19.255 1.00 97.19 704 ASN A O 1
ATOM 5513 N N . ASN A 1 705 ? -0.356 -11.743 -21.059 1.00 98.62 705 ASN A N 1
ATOM 5514 C CA . ASN A 1 705 ? -1.623 -11.979 -21.757 1.00 98.62 705 ASN A CA 1
ATOM 5515 C C . ASN A 1 705 ? -1.353 -12.235 -23.261 1.00 98.62 705 ASN A C 1
ATOM 5517 O O . ASN A 1 705 ? -0.295 -12.732 -23.648 1.00 98.62 705 ASN A O 1
ATOM 5521 N N . GLN A 1 706 ? -2.331 -11.999 -24.139 1.00 98.00 706 GLN A N 1
ATOM 5522 C CA . GLN A 1 706 ? -2.238 -12.246 -25.585 1.00 98.00 706 GLN A CA 1
ATOM 5523 C C . GLN A 1 706 ? -2.646 -11.037 -26.442 1.00 98.00 706 GLN A C 1
ATOM 5525 O O . GLN A 1 706 ? -2.978 -11.205 -27.623 1.00 98.00 706 GLN A O 1
ATOM 5530 N N . ILE A 1 707 ? -2.639 -9.842 -25.849 1.00 98.44 707 ILE A N 1
ATOM 5531 C CA . ILE A 1 707 ? -3.102 -8.586 -26.446 1.00 98.44 707 ILE A CA 1
ATOM 5532 C C . ILE A 1 707 ? -2.175 -8.181 -27.599 1.00 98.44 707 ILE A C 1
ATOM 5534 O O . ILE A 1 707 ? -0.964 -8.393 -27.543 1.00 98.44 707 ILE A O 1
ATOM 5538 N N . ARG A 1 708 ? -2.762 -7.616 -28.659 1.00 97.56 708 ARG A N 1
ATOM 5539 C CA . ARG A 1 708 ? -2.052 -7.072 -29.834 1.00 97.56 708 ARG A CA 1
ATOM 5540 C C . ARG A 1 708 ? -2.478 -5.656 -30.175 1.00 97.56 708 ARG A C 1
ATOM 5542 O O . ARG A 1 708 ? -1.649 -4.830 -30.534 1.00 97.56 708 ARG A O 1
ATOM 5549 N N . ASP A 1 709 ? -3.784 -5.432 -30.117 1.00 96.81 709 ASP A N 1
ATOM 5550 C CA . ASP A 1 709 ? -4.419 -4.177 -30.477 1.00 96.81 709 ASP A CA 1
ATOM 5551 C C . ASP A 1 709 ? -4.571 -3.313 -29.219 1.00 96.81 709 ASP A C 1
ATOM 5553 O O . ASP A 1 709 ? -5.104 -3.777 -28.208 1.00 96.81 709 ASP A O 1
ATOM 5557 N N . LEU A 1 710 ? -4.061 -2.082 -29.281 1.00 96.25 710 LEU A N 1
ATOM 5558 C CA . LEU A 1 710 ? -4.170 -1.082 -28.217 1.00 96.25 710 LEU A CA 1
ATOM 5559 C C . LEU A 1 710 ? -5.133 0.059 -28.585 1.00 96.25 710 LEU A C 1
ATOM 5561 O O . LEU A 1 710 ? -5.269 1.004 -27.811 1.00 96.25 710 LEU A O 1
ATOM 5565 N N . SER A 1 711 ? -5.807 -0.002 -29.742 1.00 94.44 711 SER A N 1
ATOM 5566 C CA . SER A 1 711 ? -6.631 1.095 -30.284 1.00 94.44 711 SER A CA 1
ATOM 5567 C C . SER A 1 711 ? -7.742 1.566 -29.343 1.00 94.44 711 SER A C 1
ATOM 5569 O O . SER A 1 711 ? -8.051 2.757 -29.328 1.00 94.44 711 SER A O 1
ATOM 5571 N N . ALA A 1 712 ? -8.262 0.676 -28.491 1.00 92.25 712 ALA A N 1
ATOM 5572 C CA . ALA A 1 712 ? -9.219 0.998 -27.432 1.00 92.25 712 ALA A CA 1
ATOM 5573 C C . ALA A 1 712 ? -8.725 2.070 -26.435 1.00 92.25 712 ALA A C 1
ATOM 5575 O O . ALA A 1 712 ? -9.548 2.733 -25.810 1.00 92.25 712 ALA A O 1
ATOM 5576 N N . LEU A 1 713 ? -7.405 2.260 -26.286 1.00 91.88 713 LEU A N 1
ATOM 5577 C CA . LEU A 1 713 ? -6.818 3.279 -25.404 1.00 91.88 713 LEU A CA 1
ATOM 5578 C C . LEU A 1 713 ? -6.829 4.695 -26.017 1.00 91.88 713 LEU A C 1
ATOM 5580 O O . LEU A 1 713 ? -6.736 5.689 -25.291 1.00 91.88 713 LEU A O 1
ATOM 5584 N N . GLY A 1 714 ? -6.976 4.803 -27.341 1.00 85.62 714 GLY A N 1
ATOM 5585 C CA . GLY A 1 714 ? -6.939 6.076 -28.058 1.00 85.62 714 GLY A CA 1
ATOM 5586 C C . GLY A 1 714 ? -8.109 7.001 -27.718 1.00 85.62 714 GLY A C 1
ATOM 5587 O O . GLY A 1 714 ? -9.229 6.557 -27.480 1.00 85.62 714 GLY A O 1
ATOM 5588 N N . ASN A 1 715 ? -7.869 8.314 -27.748 1.00 78.44 715 ASN A N 1
ATOM 5589 C CA . ASN A 1 715 ? -8.842 9.401 -27.552 1.00 78.44 715 ASN A CA 1
ATOM 5590 C C . ASN A 1 715 ? -9.587 9.445 -26.193 1.00 78.44 715 ASN A C 1
ATOM 5592 O O . ASN A 1 715 ? -10.272 10.434 -25.927 1.00 78.44 715 ASN A O 1
ATOM 5596 N N . GLN A 1 716 ? -9.478 8.423 -25.333 1.00 78.38 716 GLN A N 1
ATOM 5597 C CA . GLN A 1 716 ? -10.350 8.249 -24.156 1.00 78.38 716 GLN A CA 1
ATOM 5598 C C . GLN A 1 716 ? -9.604 8.204 -22.808 1.00 78.38 716 GLN A C 1
ATOM 5600 O O . GLN A 1 716 ? -10.139 8.668 -21.802 1.00 78.38 716 GLN A O 1
ATOM 5605 N N . PHE A 1 717 ? -8.364 7.709 -22.767 1.00 87.56 717 PHE A N 1
ATOM 5606 C CA . PHE A 1 717 ? -7.649 7.383 -21.522 1.00 87.56 717 PHE A CA 1
ATOM 5607 C C . PHE A 1 717 ? -6.752 8.517 -20.996 1.00 87.56 717 PHE A C 1
ATOM 5609 O O . PHE A 1 717 ? -5.580 8.335 -20.672 1.00 87.56 717 PHE A O 1
ATOM 5616 N N . GLN A 1 718 ? -7.317 9.721 -20.884 1.00 89.19 718 GLN A N 1
ATOM 5617 C CA . GLN A 1 718 ? -6.571 10.915 -20.459 1.00 89.19 718 GLN A CA 1
ATOM 5618 C C . GLN A 1 718 ? -6.114 10.863 -18.989 1.00 89.19 718 GLN A C 1
ATOM 5620 O O . GLN A 1 718 ? -5.118 11.501 -18.649 1.00 89.19 718 GLN A O 1
ATOM 5625 N N . GLU A 1 719 ? -6.803 10.092 -18.137 1.00 88.50 719 GLU A N 1
ATOM 5626 C CA . GLU A 1 719 ? -6.465 9.886 -16.718 1.00 88.50 719 GLU A CA 1
ATOM 5627 C C . GLU A 1 719 ? -5.417 8.788 -16.465 1.00 88.50 719 GLU A C 1
ATOM 5629 O O . GLU A 1 719 ? -4.936 8.666 -15.339 1.00 88.50 719 GLU A O 1
ATOM 5634 N N . LEU A 1 720 ? -5.018 8.023 -17.486 1.00 91.00 720 LEU A N 1
ATOM 5635 C CA . LEU A 1 720 ? -4.108 6.888 -17.331 1.00 91.00 720 LEU A CA 1
ATOM 5636 C C . LEU A 1 720 ? -2.700 7.351 -16.922 1.00 91.00 720 LEU A C 1
ATOM 5638 O O . LEU A 1 720 ? -2.024 8.050 -17.676 1.00 91.00 720 LEU A O 1
ATOM 5642 N N . VAL A 1 721 ? -2.255 6.951 -15.725 1.00 88.69 721 VAL A N 1
ATOM 5643 C CA . VAL A 1 721 ? -0.941 7.294 -15.143 1.00 88.69 721 VAL A CA 1
ATOM 5644 C C . VAL A 1 721 ? 0.067 6.162 -15.340 1.00 88.69 721 VAL A C 1
ATOM 5646 O O . VAL A 1 721 ? 1.255 6.425 -15.538 1.00 88.69 721 VAL A O 1
ATOM 5649 N N . HIS A 1 722 ? -0.393 4.912 -15.313 1.00 87.56 722 HIS A N 1
ATOM 5650 C CA . HIS A 1 722 ? 0.443 3.723 -15.452 1.00 87.56 722 HIS A CA 1
ATOM 5651 C C . HIS A 1 722 ? -0.221 2.703 -16.370 1.00 87.56 722 HIS A C 1
ATOM 5653 O O . HIS A 1 722 ? -1.401 2.383 -16.198 1.00 87.56 722 HIS A O 1
ATOM 5659 N N . LEU A 1 723 ? 0.571 2.152 -17.286 1.00 95.25 723 LEU A N 1
ATOM 5660 C CA . LEU A 1 723 ? 0.179 1.056 -18.160 1.00 95.25 723 LEU A CA 1
ATOM 5661 C C . LEU A 1 723 ? 1.230 -0.056 -18.105 1.00 95.25 723 LEU A C 1
ATOM 5663 O O . LEU A 1 723 ? 2.383 0.184 -18.466 1.00 95.25 723 LEU A O 1
ATOM 5667 N N . ASN A 1 724 ? 0.818 -1.262 -17.712 1.00 95.25 724 ASN A N 1
ATOM 5668 C CA . ASN A 1 724 ? 1.631 -2.470 -17.809 1.00 95.25 724 ASN A CA 1
ATOM 5669 C C . ASN A 1 724 ? 1.029 -3.428 -18.843 1.00 95.25 724 ASN A C 1
ATOM 5671 O O . ASN A 1 724 ? -0.048 -3.982 -18.639 1.00 95.25 724 ASN A O 1
ATOM 5675 N N . ILE A 1 725 ? 1.729 -3.613 -19.957 1.00 97.44 725 ILE A N 1
ATOM 5676 C CA . ILE A 1 725 ? 1.401 -4.522 -21.065 1.00 97.44 725 ILE A CA 1
ATOM 5677 C C . ILE A 1 725 ? 2.546 -5.508 -21.342 1.00 97.44 725 ILE A C 1
ATOM 5679 O O . ILE A 1 725 ? 2.601 -6.096 -22.420 1.00 97.44 725 ILE A O 1
ATOM 5683 N N . SER A 1 726 ? 3.469 -5.701 -20.395 1.00 96.44 726 SER A N 1
ATOM 5684 C CA . SER A 1 726 ? 4.608 -6.625 -20.535 1.00 96.44 726 SER A CA 1
ATOM 5685 C C . SER A 1 726 ? 4.186 -8.055 -20.905 1.00 96.44 726 SER A C 1
ATOM 5687 O O . SER A 1 726 ? 3.067 -8.485 -20.612 1.00 96.44 726 SER A O 1
ATOM 5689 N N . HIS A 1 727 ? 5.054 -8.807 -21.587 1.00 96.81 727 HIS A N 1
ATOM 5690 C CA . HIS A 1 727 ? 4.775 -10.182 -22.032 1.00 96.81 727 HIS A CA 1
ATOM 5691 C C . HIS A 1 727 ? 3.433 -10.327 -22.790 1.00 96.81 727 HIS A C 1
ATOM 5693 O O . HIS A 1 727 ? 2.582 -11.158 -22.455 1.00 96.81 727 HIS A O 1
ATOM 5699 N N . ASN A 1 728 ? 3.226 -9.492 -23.809 1.00 98.44 728 ASN A N 1
ATOM 5700 C CA . ASN A 1 728 ? 2.078 -9.549 -24.720 1.00 98.44 728 ASN A CA 1
ATOM 5701 C C . ASN A 1 728 ? 2.574 -9.657 -26.177 1.00 98.44 728 ASN A C 1
ATOM 5703 O O . ASN A 1 728 ? 3.590 -10.293 -26.455 1.00 98.44 728 ASN A O 1
ATOM 5707 N N . ARG A 1 729 ? 1.809 -9.135 -27.140 1.00 97.94 729 ARG A N 1
ATOM 5708 C CA . ARG A 1 729 ? 2.121 -9.109 -28.575 1.00 97.94 729 ARG A CA 1
ATOM 5709 C C . ARG A 1 729 ? 1.742 -7.760 -29.206 1.00 97.94 729 ARG A C 1
ATOM 5711 O O . ARG A 1 729 ? 1.380 -7.703 -30.381 1.00 97.94 729 ARG A O 1
ATOM 5718 N N . ALA A 1 730 ? 1.752 -6.683 -28.421 1.00 97.81 730 ALA A N 1
ATOM 5719 C CA . ALA A 1 730 ? 1.525 -5.335 -28.930 1.00 97.81 730 ALA A CA 1
ATOM 5720 C C . ALA A 1 730 ? 2.669 -4.944 -29.877 1.00 97.81 730 ALA A C 1
ATOM 5722 O O . ALA A 1 730 ? 3.820 -5.281 -29.612 1.00 97.81 730 ALA A O 1
ATOM 5723 N N . ALA A 1 731 ? 2.353 -4.259 -30.979 1.00 96.56 731 ALA A N 1
ATOM 5724 C CA . ALA A 1 731 ? 3.328 -3.886 -32.015 1.00 96.56 731 ALA A CA 1
ATOM 5725 C C . ALA A 1 731 ? 3.382 -2.376 -32.321 1.00 96.56 731 ALA A C 1
ATOM 5727 O O . ALA A 1 731 ? 4.353 -1.893 -32.912 1.00 96.56 731 ALA A O 1
ATOM 5728 N N . ASP A 1 732 ? 2.337 -1.656 -31.910 1.00 96.00 732 ASP A N 1
ATOM 5729 C CA . ASP A 1 732 ? 2.051 -0.252 -32.192 1.00 96.00 732 ASP A CA 1
ATOM 5730 C C . ASP A 1 732 ? 1.658 0.447 -30.881 1.00 96.00 732 ASP A C 1
ATOM 5732 O O . ASP A 1 732 ? 0.799 -0.049 -30.149 1.00 96.00 732 ASP A O 1
ATOM 5736 N N . LEU A 1 733 ? 2.308 1.574 -30.583 1.00 96.19 733 LEU A N 1
ATOM 5737 C CA . LEU A 1 733 ? 2.043 2.409 -29.409 1.00 96.19 733 LEU A CA 1
ATOM 5738 C C . LEU A 1 733 ? 1.279 3.698 -29.758 1.00 96.19 733 LEU A C 1
ATOM 5740 O O . LEU A 1 733 ? 0.905 4.434 -28.844 1.00 96.19 733 LEU A O 1
ATOM 5744 N N . SER A 1 734 ? 0.967 3.950 -31.036 1.00 94.19 734 SER A N 1
ATOM 5745 C CA . SER A 1 734 ? 0.277 5.165 -31.486 1.00 94.19 734 SER A CA 1
ATOM 5746 C C . SER A 1 734 ? -1.074 5.432 -30.793 1.00 94.19 734 SER A C 1
ATOM 5748 O O . SER A 1 734 ? -1.363 6.604 -30.529 1.00 94.19 734 SER A O 1
ATOM 5750 N N . PRO A 1 735 ? -1.871 4.424 -30.356 1.00 94.88 735 PRO A N 1
ATOM 5751 C CA . PRO A 1 735 ? -3.067 4.669 -29.546 1.00 94.88 735 PRO A CA 1
ATOM 5752 C C . PRO A 1 735 ? -2.796 5.335 -28.192 1.00 94.88 735 PRO A C 1
ATOM 5754 O O . PRO A 1 735 ? -3.704 5.919 -27.605 1.00 94.88 735 PRO A O 1
ATOM 5757 N N . LEU A 1 736 ? -1.562 5.284 -27.681 1.00 94.12 736 LEU A N 1
ATOM 5758 C CA . LEU A 1 736 ? -1.201 5.922 -26.417 1.00 94.12 736 LEU A CA 1
ATOM 5759 C C . LEU A 1 736 ? -1.078 7.446 -26.527 1.00 94.12 736 LEU A C 1
ATOM 5761 O O . LEU A 1 736 ? -0.958 8.084 -25.482 1.00 94.12 736 LEU A O 1
ATOM 5765 N N . ALA A 1 737 ? -1.128 8.049 -27.723 1.00 91.19 737 ALA A N 1
ATOM 5766 C CA . ALA A 1 737 ? -0.934 9.490 -27.938 1.00 91.19 737 ALA A CA 1
ATOM 5767 C C . ALA A 1 737 ? -1.720 10.365 -26.937 1.00 91.19 737 ALA A C 1
ATOM 5769 O O . ALA A 1 737 ? -1.123 11.175 -26.223 1.00 91.19 737 ALA A O 1
ATOM 5770 N N . ASP A 1 738 ? -3.024 10.113 -26.785 1.00 86.88 738 ASP A N 1
ATOM 5771 C CA . ASP A 1 738 ? -3.929 10.881 -25.915 1.00 86.88 738 ASP A CA 1
ATOM 5772 C C . ASP A 1 738 ? -3.799 10.572 -24.410 1.00 86.88 738 ASP A C 1
ATOM 5774 O O . ASP A 1 738 ? -4.381 11.273 -23.577 1.00 86.88 738 ASP A O 1
ATOM 5778 N N . CYS A 1 739 ? -3.013 9.560 -24.025 1.00 91.12 739 CYS A N 1
ATOM 5779 C CA . CYS A 1 739 ? -2.688 9.264 -22.627 1.00 91.12 739 CYS A CA 1
ATOM 5780 C C . CYS A 1 739 ? -1.676 10.306 -22.109 1.00 91.12 739 CYS A C 1
ATOM 5782 O O . CYS A 1 739 ? -0.472 10.053 -22.019 1.00 91.12 739 CYS A O 1
ATOM 5784 N N . VAL A 1 740 ? -2.148 11.529 -21.850 1.00 88.31 740 VAL A N 1
ATOM 5785 C CA . VAL A 1 740 ? -1.318 12.705 -21.513 1.00 88.31 740 VAL A CA 1
ATOM 5786 C C . VAL A 1 740 ? -0.776 12.699 -20.080 1.00 88.31 740 VAL A C 1
ATOM 5788 O O . VAL A 1 740 ? 0.242 13.336 -19.806 1.00 88.31 740 VAL A O 1
ATOM 5791 N N . LYS A 1 741 ? -1.427 11.967 -19.167 1.00 89.50 741 LYS A N 1
ATOM 5792 C CA . LYS A 1 741 ? -0.971 11.758 -17.781 1.00 89.50 741 LYS A CA 1
ATOM 5793 C C . LYS A 1 741 ? -0.038 10.553 -17.612 1.00 89.50 741 LYS A C 1
ATOM 5795 O O . LYS A 1 741 ? 0.491 10.373 -16.515 1.00 89.50 741 LYS A O 1
ATOM 5800 N N . LEU A 1 742 ? 0.206 9.780 -18.677 1.00 89.81 742 LEU A N 1
ATOM 5801 C CA . LEU A 1 742 ? 1.009 8.558 -18.620 1.00 89.81 742 LEU A CA 1
ATOM 5802 C C . LEU A 1 742 ? 2.420 8.880 -18.116 1.00 89.81 742 LEU A C 1
ATOM 5804 O O . LEU A 1 742 ? 3.152 9.674 -18.711 1.00 89.81 742 LEU A O 1
ATOM 5808 N N . SER A 1 743 ? 2.764 8.276 -16.983 1.00 87.69 743 SER A N 1
ATOM 5809 C CA . SER A 1 743 ? 3.983 8.538 -16.222 1.00 87.69 743 SER A CA 1
ATOM 5810 C C . SER A 1 743 ? 4.899 7.318 -16.147 1.00 87.69 743 SER A C 1
ATOM 5812 O O . SER A 1 743 ? 6.121 7.474 -16.098 1.00 87.69 743 SER A O 1
ATOM 5814 N N . VAL A 1 744 ? 4.316 6.118 -16.193 1.00 86.88 744 VAL A N 1
ATOM 5815 C CA . VAL A 1 744 ? 5.023 4.836 -16.246 1.00 86.88 744 VAL A CA 1
ATOM 5816 C C . VAL A 1 744 ? 4.426 3.986 -17.368 1.00 86.88 744 VAL A C 1
ATOM 5818 O O . VAL A 1 744 ? 3.213 3.772 -17.402 1.00 86.88 744 VAL A O 1
ATOM 5821 N N . LEU A 1 745 ? 5.275 3.498 -18.270 1.00 93.75 745 LEU A N 1
ATOM 5822 C CA . LEU A 1 745 ? 4.929 2.484 -19.265 1.00 93.75 745 LEU A CA 1
ATOM 5823 C C . LEU A 1 745 ? 5.839 1.271 -19.073 1.00 93.75 745 LEU A C 1
ATOM 5825 O O . LEU A 1 745 ? 7.056 1.397 -19.199 1.00 93.75 745 LEU A O 1
ATOM 5829 N N . VAL A 1 746 ? 5.244 0.110 -18.811 1.00 94.06 746 VAL A N 1
ATOM 5830 C CA . VAL A 1 746 ? 5.921 -1.191 -18.776 1.00 94.06 746 VAL A CA 1
ATOM 5831 C C . VAL A 1 746 ? 5.360 -2.032 -19.923 1.00 94.06 746 VAL A C 1
ATOM 5833 O O . VAL A 1 746 ? 4.157 -2.261 -20.003 1.00 94.06 746 VAL A O 1
ATOM 5836 N N . GLY A 1 747 ? 6.204 -2.435 -20.866 1.00 95.75 747 GLY A N 1
ATOM 5837 C CA . GLY A 1 747 ? 5.803 -3.073 -22.123 1.00 95.75 747 GLY A CA 1
ATOM 5838 C C . GLY A 1 747 ? 6.921 -3.902 -22.749 1.00 95.75 747 GLY A C 1
ATOM 5839 O O . GLY A 1 747 ? 6.991 -4.052 -23.969 1.00 95.75 747 GLY A O 1
ATOM 5840 N N . ASP A 1 748 ? 7.809 -4.428 -21.915 1.00 94.75 748 ASP A N 1
ATOM 5841 C CA . ASP A 1 748 ? 8.841 -5.373 -22.309 1.00 94.75 748 ASP A CA 1
ATOM 5842 C C . ASP A 1 748 ? 8.258 -6.691 -22.853 1.00 94.75 748 ASP A C 1
ATOM 5844 O O . ASP A 1 748 ? 7.069 -6.985 -22.682 1.00 94.75 748 ASP A O 1
ATOM 5848 N N . HIS A 1 749 ? 9.084 -7.478 -23.546 1.00 96.62 749 HIS A N 1
ATOM 5849 C CA . HIS A 1 749 ? 8.701 -8.763 -24.142 1.00 96.62 749 HIS A CA 1
ATOM 5850 C C . HIS A 1 749 ? 7.434 -8.667 -25.016 1.00 96.62 749 HIS A C 1
ATOM 5852 O O . HIS A 1 749 ? 6.423 -9.333 -24.768 1.00 96.62 749 HIS A O 1
ATOM 5858 N N . ASN A 1 750 ? 7.479 -7.810 -26.035 1.00 98.44 750 ASN A N 1
ATOM 5859 C CA . ASN A 1 750 ? 6.371 -7.549 -26.958 1.00 98.44 750 ASN A CA 1
ATOM 5860 C C . ASN A 1 750 ? 6.855 -7.565 -28.429 1.00 98.44 750 ASN A C 1
ATOM 5862 O O . ASN A 1 750 ? 7.962 -7.998 -28.747 1.00 98.44 750 ASN A O 1
ATOM 5866 N N . GLU A 1 751 ? 6.000 -7.146 -29.365 1.00 98.00 751 GLU A N 1
ATOM 5867 C CA . GLU A 1 751 ? 6.306 -7.057 -30.799 1.00 98.00 751 GLU A CA 1
ATOM 5868 C C . GLU A 1 751 ? 6.519 -5.585 -31.252 1.00 98.00 751 GLU A C 1
ATOM 5870 O O . GLU A 1 751 ? 6.425 -5.292 -32.444 1.00 98.00 751 GLU A O 1
ATOM 5875 N N . ILE A 1 752 ? 6.794 -4.645 -30.326 1.00 98.06 752 ILE A N 1
ATOM 5876 C CA . ILE A 1 752 ? 6.779 -3.184 -30.565 1.00 98.06 752 ILE A CA 1
ATOM 5877 C C . ILE A 1 752 ? 7.894 -2.770 -31.526 1.00 98.06 752 ILE A C 1
ATOM 5879 O O . ILE A 1 752 ? 9.058 -3.108 -31.328 1.00 98.06 752 ILE A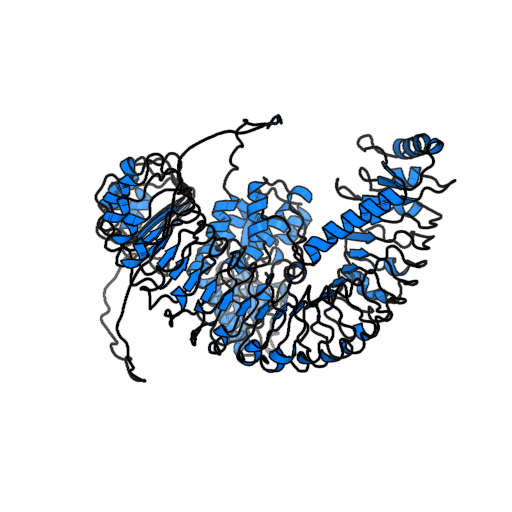 O 1
ATOM 5883 N N . THR A 1 753 ? 7.542 -2.001 -32.560 1.00 95.31 753 THR A N 1
ATOM 5884 C CA . THR A 1 753 ? 8.474 -1.586 -33.630 1.00 95.31 753 THR A CA 1
ATOM 5885 C C . THR A 1 753 ? 8.825 -0.097 -33.627 1.00 95.31 753 THR A C 1
ATOM 5887 O O . THR A 1 753 ? 9.843 0.294 -34.199 1.00 95.31 753 THR A O 1
ATOM 5890 N N . SER A 1 754 ? 8.004 0.732 -32.980 1.00 93.00 754 SER A N 1
ATOM 5891 C CA . SER A 1 754 ? 8.103 2.194 -32.959 1.00 93.00 754 SER A CA 1
ATOM 5892 C C . SER A 1 754 ? 7.720 2.733 -31.581 1.00 93.00 754 SER A C 1
ATOM 5894 O O . SER A 1 754 ? 6.983 2.086 -30.840 1.00 93.00 754 SER A O 1
ATOM 5896 N N . LEU A 1 755 ? 8.207 3.932 -31.260 1.00 93.06 755 LEU A N 1
ATOM 5897 C CA . LEU A 1 755 ? 7.833 4.694 -30.064 1.00 93.06 755 LEU A CA 1
ATOM 5898 C C . LEU A 1 755 ? 6.767 5.768 -30.365 1.00 93.06 755 LEU A C 1
ATOM 5900 O O . LEU A 1 755 ? 6.474 6.600 -29.508 1.00 93.06 755 LEU A O 1
ATOM 5904 N N . GLU A 1 756 ? 6.210 5.762 -31.581 1.00 91.88 756 GLU A N 1
ATOM 5905 C CA . GLU A 1 756 ? 5.097 6.623 -31.997 1.00 91.88 756 GLU A CA 1
ATOM 5906 C C . GLU A 1 756 ? 3.921 6.505 -31.014 1.00 91.88 756 GLU A C 1
ATOM 5908 O O . GLU A 1 756 ? 3.593 5.409 -30.564 1.00 91.88 756 GLU A O 1
ATOM 5913 N N . GLY A 1 757 ? 3.318 7.633 -30.635 1.00 90.62 757 GLY A N 1
ATOM 5914 C CA . GLY A 1 757 ? 2.344 7.734 -29.542 1.00 90.62 757 GLY A CA 1
ATOM 5915 C C . GLY A 1 757 ? 2.943 8.131 -28.185 1.00 90.62 757 GLY A C 1
ATOM 5916 O O . GLY A 1 757 ? 2.185 8.435 -27.259 1.00 90.62 757 GLY A O 1
ATOM 5917 N N . LEU A 1 758 ? 4.276 8.164 -28.039 1.00 91.19 758 LEU A N 1
ATOM 5918 C CA . LEU A 1 758 ? 4.980 8.632 -26.831 1.00 91.19 758 LEU A CA 1
ATOM 5919 C C . LEU A 1 758 ? 5.494 10.086 -26.922 1.00 91.19 758 LEU A C 1
ATOM 5921 O O . LEU A 1 758 ? 6.200 10.554 -26.021 1.00 91.19 758 LEU A O 1
ATOM 5925 N N . GLU A 1 759 ? 5.108 10.826 -27.963 1.00 85.19 759 GLU A N 1
ATOM 5926 C CA . GLU A 1 759 ? 5.485 12.224 -28.174 1.00 85.19 759 GLU A CA 1
ATOM 5927 C C . GLU A 1 759 ? 4.869 13.162 -27.125 1.00 85.19 759 GLU A C 1
ATOM 5929 O O . GLU A 1 759 ? 3.707 13.037 -26.738 1.00 85.19 759 GLU A O 1
ATOM 5934 N N . ASN A 1 760 ? 5.627 14.188 -26.726 1.00 75.50 760 ASN A N 1
ATOM 5935 C CA . ASN A 1 760 ? 5.175 15.295 -25.871 1.00 75.50 760 ASN A CA 1
ATOM 5936 C C . ASN A 1 760 ? 4.578 14.887 -24.505 1.00 75.50 760 ASN A C 1
ATOM 5938 O O . ASN A 1 760 ? 3.898 15.691 -23.859 1.00 75.50 760 ASN A O 1
ATOM 5942 N N . LYS A 1 761 ? 4.865 13.673 -24.020 1.00 83.44 761 LYS A N 1
ATOM 5943 C CA . LYS A 1 761 ? 4.406 13.154 -22.726 1.00 83.44 761 LYS A CA 1
ATOM 5944 C C . LYS A 1 761 ? 5.202 13.748 -21.566 1.00 83.44 761 LYS A C 1
ATOM 5946 O O . LYS A 1 761 ? 6.016 13.087 -20.933 1.00 83.44 761 LYS A O 1
ATOM 5951 N N . SER A 1 762 ? 4.903 14.999 -21.231 1.00 79.50 762 SER A N 1
ATOM 5952 C CA . SER A 1 762 ? 5.530 15.771 -20.145 1.00 79.50 762 SER A CA 1
ATOM 5953 C C . SER A 1 762 ? 5.311 15.230 -18.718 1.00 79.50 762 SER A C 1
ATOM 5955 O O . SER A 1 762 ? 5.739 15.867 -17.758 1.00 79.50 762 SER A O 1
ATOM 5957 N N . SER A 1 763 ? 4.653 14.078 -18.550 1.00 82.81 763 SER A N 1
ATOM 5958 C CA . SER A 1 763 ? 4.535 13.356 -17.271 1.00 82.81 763 SER A CA 1
ATOM 5959 C C . SER A 1 763 ? 5.353 12.058 -17.221 1.00 82.81 763 SER A C 1
ATOM 5961 O O . SER A 1 763 ? 5.452 11.461 -16.146 1.00 82.81 763 SER A O 1
ATOM 5963 N N . LEU A 1 764 ? 5.930 11.623 -18.348 1.00 85.12 764 LEU A N 1
ATOM 5964 C CA . LEU A 1 764 ? 6.601 10.334 -18.517 1.00 85.12 764 LEU A CA 1
ATOM 5965 C C . LEU A 1 764 ? 7.942 10.314 -17.773 1.00 85.12 764 LEU A C 1
ATOM 5967 O O . LEU A 1 764 ? 8.813 11.141 -18.035 1.00 85.12 764 LEU A O 1
ATOM 5971 N N . LYS A 1 765 ? 8.096 9.380 -16.826 1.00 85.19 765 LYS A N 1
ATOM 5972 C CA . LYS A 1 765 ? 9.311 9.236 -16.006 1.00 85.19 765 LYS A CA 1
ATOM 5973 C C . LYS A 1 765 ? 9.974 7.867 -16.097 1.00 85.19 765 LYS A C 1
ATOM 5975 O O . LYS A 1 765 ? 11.186 7.799 -15.904 1.00 85.19 765 LYS A O 1
ATOM 5980 N N . ALA A 1 766 ? 9.211 6.818 -16.401 1.00 86.19 766 ALA A N 1
ATOM 5981 C CA . ALA A 1 766 ? 9.733 5.476 -16.632 1.00 86.19 766 ALA A CA 1
ATOM 5982 C C . ALA A 1 766 ? 9.144 4.868 -17.913 1.00 86.19 766 ALA A C 1
ATOM 5984 O O . ALA A 1 766 ? 7.927 4.887 -18.112 1.00 86.19 766 ALA A O 1
ATOM 5985 N N . VAL A 1 767 ? 10.018 4.325 -18.760 1.00 91.69 767 VAL A N 1
ATOM 5986 C CA . VAL A 1 767 ? 9.671 3.546 -19.956 1.00 91.69 767 VAL A CA 1
ATOM 5987 C C . VAL A 1 767 ? 10.485 2.256 -19.933 1.00 91.69 767 VAL A C 1
ATOM 5989 O O . VAL A 1 767 ? 11.713 2.311 -19.966 1.00 91.69 767 VAL A O 1
ATOM 5992 N N . VAL A 1 768 ? 9.803 1.113 -19.881 1.00 93.06 768 VAL A N 1
ATOM 5993 C CA . VAL A 1 768 ? 10.398 -0.231 -19.886 1.00 93.06 768 VAL A CA 1
ATOM 5994 C C . VAL A 1 768 ? 9.908 -0.965 -21.126 1.00 93.06 768 VAL A C 1
ATOM 5996 O O . VAL A 1 768 ? 8.732 -1.308 -21.211 1.00 93.06 768 VAL A O 1
ATOM 5999 N N . LEU A 1 769 ? 10.779 -1.148 -22.116 1.00 96.56 769 LEU A N 1
ATOM 6000 C CA . LEU A 1 769 ? 10.457 -1.744 -23.416 1.00 96.56 769 LEU A CA 1
ATOM 6001 C C . LEU A 1 769 ? 11.580 -2.687 -23.891 1.00 96.56 769 LEU A C 1
ATOM 6003 O O . LEU A 1 769 ? 11.818 -2.812 -25.097 1.00 96.56 769 LEU A O 1
ATOM 6007 N N . ASN A 1 770 ? 12.276 -3.367 -22.971 1.00 95.81 770 ASN A N 1
ATOM 6008 C CA . ASN A 1 770 ? 13.259 -4.378 -23.361 1.00 95.81 770 ASN A CA 1
ATOM 6009 C C . ASN A 1 770 ? 12.609 -5.537 -24.137 1.00 95.81 770 ASN A C 1
ATOM 6011 O O . ASN A 1 770 ? 11.404 -5.762 -24.042 1.00 95.81 770 ASN A O 1
ATOM 6015 N N . ASP A 1 771 ? 13.401 -6.260 -24.926 1.00 97.12 771 ASP A N 1
ATOM 6016 C CA . ASP A 1 771 ? 12.950 -7.432 -25.693 1.00 97.12 771 ASP A CA 1
ATOM 6017 C C . ASP A 1 771 ? 11.776 -7.101 -26.633 1.00 97.12 771 ASP A C 1
ATOM 6019 O O . ASP A 1 771 ? 10.672 -7.645 -26.550 1.00 97.12 771 ASP A O 1
ATOM 6023 N N . ASN A 1 772 ? 12.046 -6.153 -27.533 1.00 98.38 772 ASN A N 1
ATOM 6024 C CA . ASN A 1 772 ? 11.133 -5.636 -28.551 1.00 98.38 772 ASN A CA 1
ATOM 6025 C C . ASN A 1 772 ? 11.876 -5.476 -29.903 1.00 98.38 772 ASN A C 1
ATOM 6027 O O . ASN A 1 772 ? 12.926 -6.077 -30.143 1.00 98.38 772 ASN A O 1
ATOM 6031 N N . GLN A 1 773 ? 11.315 -4.720 -30.851 1.00 97.31 773 GLN A N 1
ATOM 6032 C CA . GLN A 1 773 ? 11.841 -4.541 -32.212 1.00 97.31 773 GLN A CA 1
ATOM 6033 C C . GLN A 1 773 ? 12.074 -3.059 -32.581 1.00 97.31 773 GLN A C 1
ATOM 6035 O O . GLN A 1 773 ? 12.129 -2.715 -33.765 1.00 97.31 773 GLN A O 1
ATOM 6040 N N . ILE A 1 774 ? 12.227 -2.189 -31.578 1.00 96.94 774 ILE A N 1
ATOM 6041 C CA . ILE A 1 774 ? 12.361 -0.728 -31.703 1.00 96.94 774 ILE A CA 1
ATOM 6042 C C . ILE A 1 774 ? 13.698 -0.358 -32.365 1.00 96.94 774 ILE A C 1
ATOM 6044 O O . ILE A 1 774 ? 14.718 -1.000 -32.113 1.00 96.94 774 ILE A O 1
ATOM 6048 N N . ARG A 1 775 ? 13.704 0.682 -33.214 1.00 91.75 775 ARG A N 1
ATOM 6049 C CA . ARG A 1 775 ? 14.875 1.104 -34.023 1.00 91.75 775 ARG A CA 1
ATOM 6050 C C . ARG A 1 775 ? 15.330 2.548 -33.840 1.00 91.75 775 ARG A C 1
ATOM 6052 O O . ARG A 1 775 ? 16.514 2.844 -34.001 1.00 91.75 775 ARG A O 1
ATOM 6059 N N . GLU A 1 776 ? 14.393 3.436 -33.543 1.00 85.25 776 GLU A N 1
ATOM 6060 C CA . GLU A 1 776 ? 14.569 4.888 -33.569 1.00 85.25 776 GLU A CA 1
ATOM 6061 C C . GLU A 1 776 ? 13.994 5.465 -32.271 1.00 85.25 776 GLU A C 1
ATOM 6063 O O . GLU A 1 776 ? 12.979 4.976 -31.769 1.00 85.25 776 GLU A O 1
ATOM 6068 N N . THR A 1 777 ? 14.662 6.472 -31.700 1.00 84.69 777 THR A N 1
ATOM 6069 C CA . THR A 1 777 ? 14.264 7.085 -30.417 1.00 84.69 777 THR A CA 1
ATOM 6070 C C . THR A 1 777 ? 13.568 8.442 -30.578 1.00 84.69 777 THR A C 1
ATOM 6072 O O . THR A 1 777 ? 13.069 8.997 -29.599 1.00 84.69 777 THR A O 1
ATOM 6075 N N . ASP A 1 778 ? 13.467 8.946 -31.813 1.00 83.31 778 ASP A N 1
ATOM 6076 C CA . ASP A 1 778 ? 12.913 10.253 -32.184 1.00 83.31 778 ASP A CA 1
ATOM 6077 C C . ASP A 1 778 ? 11.527 10.571 -31.586 1.00 83.31 778 ASP A C 1
ATOM 6079 O O . ASP A 1 778 ? 11.362 11.697 -31.103 1.00 83.31 778 ASP A O 1
ATOM 6083 N N . PRO A 1 779 ? 10.546 9.638 -31.525 1.00 82.56 779 PRO A N 1
ATOM 6084 C CA . PRO A 1 779 ? 9.223 9.936 -30.968 1.00 82.56 779 PRO A CA 1
ATOM 6085 C C . PRO A 1 779 ? 9.234 10.379 -29.497 1.00 82.56 779 PRO A C 1
ATOM 6087 O O . PRO A 1 779 ? 8.366 11.136 -29.073 1.00 82.56 779 PRO A O 1
ATOM 6090 N N . LEU A 1 780 ? 10.235 9.983 -28.704 1.00 73.19 780 LEU A N 1
ATOM 6091 C CA . LEU A 1 780 ? 10.348 10.428 -27.309 1.00 73.19 780 LEU A CA 1
ATOM 6092 C C . LEU A 1 780 ? 10.812 11.895 -27.169 1.00 73.19 780 LEU A C 1
ATOM 6094 O O . LEU A 1 780 ? 10.680 12.463 -26.086 1.00 73.19 780 LEU A O 1
ATOM 6098 N N . GLY A 1 781 ? 11.297 12.521 -28.251 1.00 68.38 781 GLY A N 1
ATOM 6099 C CA . GLY A 1 781 ? 11.683 13.934 -28.412 1.00 68.38 781 GLY A CA 1
ATOM 6100 C C . GLY A 1 781 ? 11.623 14.847 -27.176 1.00 68.38 781 GLY A C 1
ATOM 6101 O O . GLY A 1 781 ? 12.600 14.997 -26.448 1.00 68.38 781 GLY A O 1
ATOM 6102 N N . SER A 1 782 ? 10.488 15.520 -26.962 1.00 63.94 782 SER A N 1
ATOM 6103 C CA . SER A 1 782 ? 10.285 16.476 -25.857 1.00 63.94 782 SER A CA 1
ATOM 6104 C C . SER A 1 782 ? 9.884 15.823 -24.523 1.00 63.94 782 SER A C 1
ATOM 6106 O O . SER A 1 782 ? 9.938 16.482 -23.481 1.00 63.94 782 SER A O 1
ATOM 6108 N N . SER A 1 783 ? 9.505 14.541 -24.535 1.00 64.50 783 SER A N 1
ATOM 6109 C CA . SER A 1 783 ? 9.116 13.747 -23.358 1.00 64.50 783 SER A CA 1
ATOM 6110 C C . SER A 1 783 ? 10.311 13.441 -22.441 1.00 64.50 783 SER A C 1
ATOM 6112 O O . SER A 1 783 ? 10.129 13.216 -21.247 1.00 64.50 783 SER A O 1
ATOM 6114 N N . PHE A 1 784 ? 11.544 13.497 -22.962 1.00 67.88 784 PHE A N 1
ATOM 6115 C CA . PHE A 1 784 ? 12.782 13.237 -22.211 1.00 67.88 784 PHE A CA 1
ATOM 6116 C C . PHE A 1 784 ? 13.058 14.189 -21.031 1.00 67.88 784 PHE A C 1
ATOM 6118 O O . PHE A 1 784 ? 13.909 13.886 -20.196 1.00 67.88 784 PHE A O 1
ATOM 6125 N N . ASN A 1 785 ? 12.351 15.318 -20.905 1.00 69.06 785 ASN A N 1
ATOM 6126 C CA . ASN A 1 785 ? 12.680 16.332 -19.895 1.00 69.06 785 ASN A CA 1
ATOM 6127 C C . ASN A 1 785 ? 12.397 15.925 -18.430 1.00 69.06 785 ASN A C 1
ATOM 6129 O O . ASN A 1 785 ? 12.935 16.546 -17.513 1.00 69.06 785 ASN A O 1
ATOM 6133 N N . GLN A 1 786 ? 11.588 14.882 -18.213 1.00 72.75 786 GLN A N 1
ATOM 6134 C CA . GLN A 1 786 ? 11.280 14.293 -16.901 1.00 72.75 786 GLN A CA 1
ATOM 6135 C C . GLN A 1 786 ? 11.582 12.787 -16.825 1.00 72.75 786 GLN A C 1
ATOM 6137 O O . GLN A 1 786 ? 11.298 12.164 -15.798 1.00 72.75 786 GLN A O 1
ATOM 6142 N N . LEU A 1 787 ? 12.177 12.209 -17.874 1.00 77.19 787 LEU A N 1
ATOM 6143 C CA . LEU A 1 787 ? 12.499 10.788 -17.916 1.00 77.19 787 LEU A CA 1
ATOM 6144 C C . LEU A 1 787 ? 13.675 10.482 -16.978 1.00 77.19 787 LEU A C 1
ATOM 6146 O O . LEU A 1 787 ? 14.738 11.089 -17.088 1.00 77.19 787 LEU A O 1
ATOM 6150 N N . VAL A 1 788 ? 13.461 9.550 -16.048 1.00 81.44 788 VAL A N 1
ATOM 6151 C CA . VAL A 1 788 ? 14.456 9.093 -15.061 1.00 81.44 788 VAL A CA 1
ATOM 6152 C C . VAL A 1 788 ? 14.871 7.650 -15.342 1.00 81.44 788 VAL A C 1
ATOM 6154 O O . VAL A 1 788 ? 16.022 7.303 -15.109 1.00 81.44 788 VAL A O 1
ATOM 6157 N N . TYR A 1 789 ? 13.974 6.822 -15.881 1.00 85.19 789 TYR A N 1
ATOM 6158 C CA . TYR A 1 789 ? 14.263 5.442 -16.266 1.00 85.19 789 TYR A CA 1
ATOM 6159 C C . TYR A 1 789 ? 13.894 5.198 -17.732 1.00 85.19 789 TYR A C 1
ATOM 6161 O O . TYR A 1 789 ? 12.750 5.422 -18.137 1.00 85.19 789 TYR A O 1
ATOM 6169 N N . LEU A 1 790 ? 14.855 4.709 -18.513 1.00 90.94 790 LEU A N 1
ATOM 6170 C CA . LEU A 1 790 ? 14.643 4.217 -19.870 1.00 90.94 790 LEU A CA 1
ATOM 6171 C C . LEU A 1 790 ? 15.304 2.853 -20.018 1.00 90.94 790 LEU A C 1
ATOM 6173 O O . LEU A 1 790 ? 16.514 2.725 -19.841 1.00 90.94 790 LEU A O 1
ATOM 6177 N N . ASP A 1 791 ? 14.517 1.868 -20.423 1.00 93.81 791 ASP A N 1
ATOM 6178 C CA . ASP A 1 791 ? 15.010 0.553 -20.788 1.00 93.81 791 ASP A CA 1
ATOM 6179 C C . ASP A 1 791 ? 14.539 0.180 -22.191 1.00 93.81 791 ASP A C 1
ATOM 6181 O O . ASP A 1 791 ? 13.346 0.010 -22.452 1.00 93.81 791 ASP A O 1
ATOM 6185 N N . LEU A 1 792 ? 15.512 0.094 -23.093 1.00 96.50 792 LEU A N 1
ATOM 6186 C CA . LEU A 1 792 ? 15.385 -0.354 -24.474 1.00 96.50 792 LEU A CA 1
ATOM 6187 C C . LEU A 1 792 ? 16.341 -1.530 -24.738 1.00 96.50 792 LEU A C 1
ATOM 6189 O O . LEU A 1 792 ? 16.723 -1.744 -25.886 1.00 96.50 792 LEU A O 1
ATOM 6193 N N . GLY A 1 793 ? 16.768 -2.282 -23.715 1.00 96.69 793 GLY A N 1
ATOM 6194 C CA . GLY A 1 793 ? 17.645 -3.447 -23.893 1.00 96.69 793 GLY A CA 1
ATOM 6195 C C . GLY A 1 793 ? 17.072 -4.467 -24.889 1.00 96.69 793 GLY A C 1
ATOM 6196 O O . GLY A 1 793 ? 15.860 -4.541 -25.081 1.00 96.69 793 GLY A O 1
ATOM 6197 N N . ASN A 1 794 ? 17.917 -5.253 -25.559 1.00 97.44 794 ASN A N 1
ATOM 6198 C CA . ASN A 1 794 ? 17.479 -6.301 -26.499 1.00 97.44 794 ASN A CA 1
ATOM 6199 C C . ASN A 1 794 ? 16.540 -5.776 -27.620 1.00 97.44 794 ASN A C 1
ATOM 6201 O O . ASN A 1 794 ? 15.475 -6.339 -27.875 1.00 97.44 794 ASN A O 1
ATOM 6205 N N . ASN A 1 795 ? 16.920 -4.677 -28.282 1.00 98.12 795 ASN A N 1
ATOM 6206 C CA . ASN A 1 795 ? 16.173 -4.057 -29.388 1.00 98.12 795 ASN A CA 1
ATOM 6207 C C . ASN A 1 795 ? 17.063 -3.874 -30.645 1.00 98.12 795 ASN A C 1
ATOM 6209 O O . ASN A 1 795 ? 18.117 -4.492 -30.792 1.00 98.12 795 ASN A O 1
ATOM 6213 N N . GLN A 1 796 ? 16.625 -3.061 -31.612 1.00 97.00 796 GLN A N 1
ATOM 6214 C CA . GLN A 1 796 ? 17.326 -2.772 -32.871 1.00 97.00 796 GLN A CA 1
ATOM 6215 C C . GLN A 1 796 ? 17.771 -1.297 -32.969 1.00 97.00 796 GLN A C 1
ATOM 6217 O O . GLN A 1 796 ? 18.017 -0.807 -34.073 1.00 97.00 796 GLN A O 1
ATOM 6222 N N . VAL A 1 797 ? 17.870 -0.578 -31.843 1.00 96.12 797 VAL A N 1
ATOM 6223 C CA . VAL A 1 797 ? 18.159 0.864 -31.797 1.00 96.12 797 VAL A CA 1
ATOM 6224 C C . VAL A 1 797 ? 19.566 1.154 -32.308 1.00 96.12 797 VAL A C 1
ATOM 6226 O O . VAL A 1 797 ? 20.541 0.596 -31.806 1.00 96.12 797 VAL A O 1
ATOM 6229 N N . SER A 1 798 ? 19.687 2.050 -33.290 1.00 94.06 798 SER A N 1
ATOM 6230 C CA . SER A 1 798 ? 20.989 2.525 -33.786 1.00 94.06 798 SER A CA 1
ATOM 6231 C C . SER A 1 798 ? 21.245 4.015 -33.573 1.00 94.06 798 SER A C 1
ATOM 6233 O O . SER A 1 798 ? 22.409 4.411 -33.548 1.00 94.06 798 SER A O 1
ATOM 6235 N N . ASP A 1 799 ? 20.190 4.824 -33.427 1.00 91.19 799 ASP A N 1
ATOM 6236 C CA . ASP A 1 799 ? 20.287 6.266 -33.187 1.00 91.19 799 ASP A CA 1
ATOM 6237 C C . ASP A 1 799 ? 19.755 6.622 -31.790 1.00 91.19 799 ASP A C 1
ATOM 6239 O O . ASP A 1 799 ? 18.623 6.290 -31.420 1.00 91.19 799 ASP A O 1
ATOM 6243 N N . ILE A 1 800 ? 20.615 7.284 -31.016 1.00 91.25 800 ILE A N 1
ATOM 6244 C CA . ILE A 1 800 ? 20.347 7.817 -29.676 1.00 91.25 800 ILE A CA 1
ATOM 6245 C C . ILE A 1 800 ? 20.662 9.321 -29.593 1.00 91.25 800 ILE A C 1
ATOM 6247 O O . ILE A 1 800 ? 20.861 9.872 -28.508 1.00 91.25 800 ILE A O 1
ATOM 6251 N N . SER A 1 801 ? 20.713 10.020 -30.729 1.00 88.50 801 SER A N 1
ATOM 6252 C CA . SER A 1 801 ? 20.801 11.482 -30.766 1.00 88.50 801 SER A CA 1
ATOM 6253 C C . SER A 1 801 ? 19.603 12.198 -30.112 1.00 88.50 801 SER A C 1
ATOM 6255 O O . SER A 1 801 ? 19.845 13.220 -29.460 1.00 88.50 801 SER A O 1
ATOM 6257 N N . PRO A 1 802 ? 18.362 11.660 -30.108 1.00 86.94 802 PRO A N 1
ATOM 6258 C CA . PRO A 1 802 ? 17.250 12.208 -29.323 1.00 86.94 802 PRO A CA 1
ATOM 6259 C C . PRO A 1 802 ? 17.485 12.243 -27.805 1.00 86.94 802 PRO A C 1
ATOM 6261 O O . PRO A 1 802 ? 16.947 13.132 -27.141 1.00 86.94 802 PRO A O 1
ATOM 6264 N N . LEU A 1 803 ? 18.337 11.359 -27.256 1.00 86.25 803 LEU A N 1
ATOM 6265 C CA . LEU A 1 803 ? 18.691 11.353 -25.825 1.00 86.25 803 LEU A CA 1
ATOM 6266 C C . LEU A 1 803 ? 19.464 12.613 -25.391 1.00 86.25 803 LEU A C 1
ATOM 6268 O O . LEU A 1 803 ? 19.559 12.893 -24.197 1.00 86.25 803 LEU A O 1
ATOM 6272 N N . SER A 1 804 ? 19.945 13.423 -26.341 1.00 85.75 804 SER A N 1
ATOM 6273 C CA . SER A 1 804 ? 20.542 14.736 -26.056 1.00 85.75 804 SER A CA 1
ATOM 6274 C C . SER A 1 804 ? 19.589 15.720 -25.353 1.00 85.75 804 SER A C 1
ATOM 6276 O O . SER A 1 804 ? 20.043 16.708 -24.777 1.00 85.75 804 SER A O 1
ATOM 6278 N N . ASN A 1 805 ? 18.279 15.437 -25.353 1.00 79.56 805 ASN A N 1
ATOM 6279 C CA . ASN A 1 805 ? 17.241 16.237 -24.697 1.00 79.56 805 ASN A CA 1
ATOM 6280 C C . ASN A 1 805 ? 16.977 15.857 -23.223 1.00 79.56 805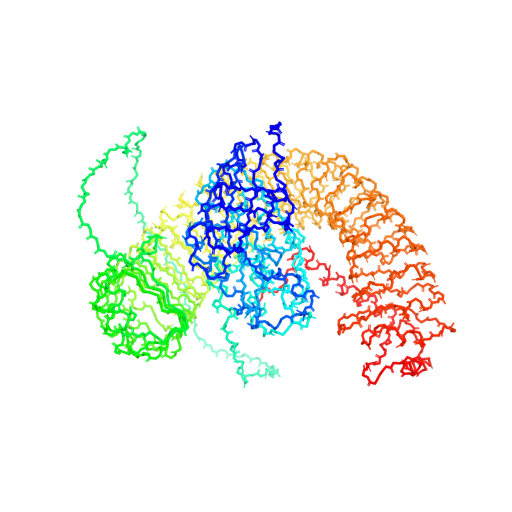 ASN A C 1
ATOM 6282 O O . ASN A 1 805 ? 16.061 16.410 -22.611 1.00 79.56 805 ASN A O 1
ATOM 6286 N N . LEU A 1 806 ? 17.740 14.926 -22.634 1.00 78.19 806 LEU A N 1
ATOM 6287 C CA . LEU A 1 806 ? 17.636 14.600 -21.206 1.00 78.19 806 LEU A CA 1
ATOM 6288 C C . LEU A 1 806 ? 18.052 15.809 -20.342 1.00 78.19 806 LEU A C 1
ATOM 6290 O O . LEU A 1 806 ? 19.165 16.329 -20.454 1.00 78.19 806 LEU A O 1
ATOM 6294 N N . THR A 1 807 ? 17.157 16.248 -19.450 1.00 74.94 807 THR A N 1
ATOM 6295 C CA . THR A 1 807 ? 17.391 17.389 -18.535 1.00 74.94 807 THR A CA 1
ATOM 6296 C C . THR A 1 807 ? 17.314 17.038 -17.049 1.00 74.94 807 THR A C 1
ATOM 6298 O O . THR A 1 807 ? 17.639 17.878 -16.214 1.00 74.94 807 THR A O 1
ATOM 6301 N N . MET A 1 808 ? 16.892 15.822 -16.694 1.00 69.81 808 MET A N 1
ATOM 6302 C CA . MET A 1 808 ? 16.898 15.359 -15.304 1.00 69.81 808 MET A CA 1
ATOM 6303 C C . MET A 1 808 ? 18.334 15.102 -14.847 1.00 69.81 808 MET A C 1
ATOM 6305 O O . MET A 1 808 ? 19.035 14.312 -15.463 1.00 69.81 808 MET A O 1
ATOM 6309 N N . GLY A 1 809 ? 18.767 15.700 -13.732 1.00 67.06 809 GLY A N 1
ATOM 6310 C CA . GLY A 1 809 ? 20.139 15.535 -13.221 1.00 67.06 809 GLY A CA 1
ATOM 6311 C C . GLY A 1 809 ? 20.538 14.098 -12.843 1.00 67.06 809 GLY A C 1
ATOM 6312 O O . GLY A 1 809 ? 21.698 13.868 -12.515 1.00 67.06 809 GLY A O 1
ATOM 6313 N N . LYS A 1 810 ? 19.601 13.142 -12.888 1.00 71.00 810 LYS A N 1
ATOM 6314 C CA . LYS A 1 810 ? 19.818 11.704 -12.700 1.00 71.00 810 LYS A CA 1
ATOM 6315 C C . LYS A 1 810 ? 19.007 10.886 -13.693 1.00 71.00 810 LYS A C 1
ATOM 6317 O O . LYS A 1 810 ? 17.853 11.224 -13.956 1.00 71.00 810 LYS A O 1
ATOM 6322 N N . ALA A 1 811 ? 19.600 9.797 -14.176 1.00 79.81 811 ALA A N 1
ATOM 6323 C CA . ALA A 1 811 ? 18.945 8.837 -15.057 1.00 79.81 811 ALA A CA 1
ATOM 6324 C C . ALA A 1 811 ? 19.468 7.403 -14.860 1.00 79.81 811 ALA A C 1
ATOM 6326 O O . ALA A 1 811 ? 20.591 7.185 -14.404 1.00 79.81 811 ALA A O 1
ATOM 6327 N N . VAL A 1 812 ? 18.662 6.432 -15.273 1.00 85.56 812 VAL A N 1
ATOM 6328 C CA . VAL A 1 812 ? 19.018 5.028 -15.481 1.00 85.56 812 VAL A CA 1
ATOM 6329 C C . VAL A 1 812 ? 18.702 4.693 -16.938 1.00 85.56 812 VAL A C 1
ATOM 6331 O O . VAL A 1 812 ? 17.561 4.854 -17.372 1.00 85.56 812 VAL A O 1
ATOM 6334 N N . LEU A 1 813 ? 19.721 4.272 -17.693 1.00 91.38 813 LEU A N 1
ATOM 6335 C CA . LEU A 1 813 ? 19.624 3.917 -19.110 1.00 91.38 813 LEU A CA 1
ATOM 6336 C C . LEU A 1 813 ? 20.085 2.470 -19.327 1.00 91.38 813 LEU A C 1
ATOM 6338 O O . LEU A 1 813 ? 21.277 2.170 -19.207 1.00 91.38 813 LEU A O 1
ATOM 6342 N N . LEU A 1 814 ? 19.154 1.592 -19.698 1.00 94.56 814 LEU A N 1
ATOM 6343 C CA . LEU A 1 814 ? 19.439 0.237 -20.167 1.00 94.56 814 LEU A CA 1
ATOM 6344 C C . LEU A 1 814 ? 19.268 0.199 -21.685 1.00 94.56 814 LEU A C 1
ATOM 6346 O O . LEU A 1 814 ? 18.190 0.470 -22.213 1.00 94.56 814 LEU A O 1
ATOM 6350 N N . LEU A 1 815 ? 20.366 -0.045 -22.394 1.00 96.25 815 LEU A N 1
ATOM 6351 C CA . LEU A 1 815 ? 20.478 0.065 -23.849 1.00 96.25 815 LEU A CA 1
ATOM 6352 C C . LEU A 1 815 ? 21.267 -1.119 -24.439 1.00 96.25 815 LEU A C 1
ATOM 6354 O O . LEU A 1 815 ? 21.749 -1.040 -25.571 1.00 96.25 815 LEU A O 1
ATOM 6358 N N . GLU A 1 816 ? 21.450 -2.210 -23.693 1.00 97.44 816 GLU A N 1
ATOM 6359 C CA . GLU A 1 816 ? 22.253 -3.359 -24.113 1.00 97.44 816 GLU A CA 1
ATOM 6360 C C . GLU A 1 816 ? 21.705 -4.072 -25.354 1.00 97.44 816 GLU A C 1
ATOM 6362 O O . GLU A 1 816 ? 20.529 -3.953 -25.699 1.00 97.44 816 GLU A O 1
ATOM 6367 N N . ASN A 1 817 ? 22.567 -4.842 -26.023 1.00 97.25 817 ASN A N 1
ATOM 6368 C CA . ASN A 1 817 ? 22.211 -5.732 -27.131 1.00 97.25 817 ASN A CA 1
ATOM 6369 C C . ASN A 1 817 ? 21.464 -5.024 -28.287 1.00 97.25 817 ASN A C 1
ATOM 6371 O O . ASN A 1 817 ? 20.629 -5.618 -28.965 1.00 97.25 817 ASN A O 1
ATOM 6375 N N . ASN A 1 818 ? 21.801 -3.751 -28.522 1.00 97.75 818 ASN A N 1
ATOM 6376 C CA . ASN A 1 818 ? 21.286 -2.898 -29.596 1.00 97.75 818 ASN A CA 1
ATOM 6377 C C . ASN A 1 818 ? 22.334 -2.712 -30.721 1.00 97.75 818 ASN A C 1
ATOM 6379 O O . ASN A 1 818 ? 23.279 -3.491 -30.856 1.00 97.75 818 ASN A O 1
ATOM 6383 N N . GLN A 1 819 ? 22.153 -1.716 -31.594 1.00 96.88 819 GLN A N 1
ATOM 6384 C CA . GLN A 1 819 ? 23.013 -1.416 -32.750 1.00 96.88 819 GLN A CA 1
ATOM 6385 C C . GLN A 1 819 ? 23.737 -0.057 -32.633 1.00 96.88 819 GLN A C 1
ATOM 6387 O O . GLN A 1 819 ? 24.192 0.495 -33.643 1.00 96.88 819 GLN A O 1
ATOM 6392 N N . ILE A 1 820 ? 23.861 0.479 -31.414 1.00 96.06 820 ILE A N 1
ATOM 6393 C CA . ILE A 1 820 ? 24.425 1.805 -31.125 1.00 96.06 820 ILE A CA 1
ATOM 6394 C C . ILE A 1 820 ? 25.928 1.827 -31.433 1.00 96.06 820 ILE A C 1
ATOM 6396 O O . ILE A 1 820 ? 26.679 0.941 -31.025 1.00 96.06 820 ILE A O 1
ATOM 6400 N N . LYS A 1 821 ? 26.379 2.864 -32.147 1.00 94.88 821 LYS A N 1
ATOM 6401 C CA . LYS A 1 821 ? 27.797 3.069 -32.514 1.00 94.88 821 LYS A CA 1
ATOM 6402 C C . LYS A 1 821 ? 28.414 4.305 -31.879 1.00 94.88 821 LYS A C 1
ATOM 6404 O O . LYS A 1 821 ? 29.607 4.315 -31.596 1.00 94.88 821 LYS A O 1
ATOM 6409 N N . GLU A 1 822 ? 27.606 5.332 -31.676 1.00 92.94 822 GLU A N 1
ATOM 6410 C CA . GLU A 1 822 ? 28.022 6.649 -31.211 1.00 92.94 822 GLU A CA 1
ATOM 6411 C C . GLU A 1 822 ? 27.227 6.970 -29.941 1.00 92.94 822 GLU A C 1
ATOM 6413 O O . GLU A 1 822 ? 26.019 6.752 -29.884 1.00 92.94 822 GLU A O 1
ATOM 6418 N N . ILE A 1 823 ? 27.935 7.424 -28.907 1.00 92.94 823 ILE A N 1
ATOM 6419 C CA . ILE A 1 823 ? 27.402 7.761 -27.574 1.00 92.94 823 ILE A CA 1
ATOM 6420 C C . ILE A 1 823 ? 27.658 9.231 -27.205 1.00 92.94 823 ILE A C 1
ATOM 6422 O O . ILE A 1 823 ? 27.307 9.679 -26.118 1.00 92.94 823 ILE A O 1
ATOM 6426 N N . GLN A 1 824 ? 28.244 10.000 -28.127 1.00 90.44 824 GLN A N 1
ATOM 6427 C CA . GLN A 1 824 ? 28.585 11.417 -27.993 1.00 90.44 824 GLN A CA 1
ATOM 6428 C C . GLN A 1 824 ? 27.347 12.332 -27.863 1.00 90.44 824 GLN A C 1
ATOM 6430 O O . GLN A 1 824 ? 27.497 13.515 -27.569 1.00 90.44 824 GLN A O 1
ATOM 6435 N N . SER A 1 825 ? 26.135 11.805 -28.078 1.00 87.25 825 SER A N 1
ATOM 6436 C CA . SER A 1 825 ? 24.865 12.504 -27.850 1.00 87.25 825 SER A CA 1
ATOM 6437 C C . SER A 1 825 ? 24.340 12.415 -26.416 1.00 87.25 825 SER A C 1
ATOM 6439 O O . SER A 1 825 ? 23.461 13.202 -26.066 1.00 87.25 825 SER A O 1
ATOM 6441 N N . LEU A 1 826 ? 24.837 11.481 -25.595 1.00 89.69 826 LEU A N 1
ATOM 6442 C CA . LEU A 1 826 ? 24.444 11.356 -24.190 1.00 89.69 826 LEU A CA 1
ATOM 6443 C C . LEU A 1 826 ? 24.918 12.602 -23.421 1.00 89.69 826 LEU A C 1
ATOM 6445 O O . LEU A 1 826 ? 26.130 12.839 -23.371 1.00 89.69 826 LEU A O 1
ATOM 6449 N N . PRO A 1 827 ? 24.024 13.414 -22.821 1.00 87.44 827 PRO A N 1
ATOM 6450 C CA . PRO A 1 827 ? 24.454 14.639 -22.162 1.00 87.44 827 PRO A CA 1
ATOM 6451 C C . PRO A 1 827 ? 25.334 14.350 -20.947 1.00 87.44 827 PRO A C 1
ATOM 6453 O O . PRO A 1 827 ? 25.043 13.462 -20.144 1.00 87.44 827 PRO A O 1
ATOM 6456 N N . SER A 1 828 ? 26.416 15.113 -20.809 1.00 85.25 828 SER A N 1
ATOM 6457 C CA . SER A 1 828 ? 27.458 14.861 -19.810 1.00 85.25 828 SER A CA 1
ATOM 6458 C C . SER A 1 828 ? 27.137 15.395 -18.410 1.00 85.25 828 SER A C 1
ATOM 6460 O O . SER A 1 828 ? 27.782 14.993 -17.445 1.00 85.25 828 SER A O 1
ATOM 6462 N N . HIS A 1 829 ? 26.132 16.270 -18.298 1.00 81.81 829 HIS A N 1
ATOM 6463 C CA . HIS A 1 829 ? 25.617 16.837 -17.042 1.00 81.81 829 HIS A CA 1
ATOM 6464 C C . HIS A 1 829 ? 24.641 15.909 -16.293 1.00 81.81 829 HIS A C 1
ATOM 6466 O O . HIS A 1 829 ? 24.057 16.315 -15.290 1.00 81.81 829 HIS A O 1
ATOM 6472 N N . ILE A 1 830 ? 24.409 14.696 -16.799 1.00 81.31 830 ILE A N 1
ATOM 6473 C CA . ILE A 1 830 ? 23.496 13.708 -16.214 1.00 81.31 830 ILE A CA 1
ATOM 6474 C C . ILE A 1 830 ? 24.302 12.750 -15.335 1.00 81.31 830 ILE A C 1
ATOM 6476 O O . ILE A 1 830 ? 25.243 12.106 -15.802 1.00 81.31 830 ILE A O 1
ATOM 6480 N N . GLU A 1 831 ? 23.914 12.601 -14.071 1.00 81.19 831 GLU A N 1
ATOM 6481 C CA . GLU A 1 831 ? 24.466 11.569 -13.194 1.00 81.19 831 GLU A CA 1
ATOM 6482 C C . GLU A 1 831 ? 23.733 10.245 -13.460 1.00 81.19 831 GLU A C 1
ATOM 6484 O O . GLU A 1 831 ? 22.682 9.949 -12.883 1.00 81.19 831 GLU A O 1
ATOM 6489 N N . TYR A 1 832 ? 24.262 9.465 -14.402 1.00 82.06 832 TYR A N 1
ATOM 6490 C CA . TYR A 1 832 ? 23.739 8.142 -14.734 1.00 82.06 832 TYR A CA 1
ATOM 6491 C C . TYR A 1 832 ? 24.006 7.159 -13.576 1.00 82.06 832 TYR A C 1
ATOM 6493 O O . TYR A 1 832 ? 25.146 6.750 -13.360 1.00 82.06 832 TYR A O 1
ATOM 6501 N N . GLN A 1 833 ? 22.959 6.769 -12.838 1.00 79.88 833 GLN A N 1
ATOM 6502 C CA . GLN A 1 833 ? 23.053 5.768 -11.761 1.00 79.88 833 GLN A CA 1
ATOM 6503 C C . GLN A 1 833 ? 23.271 4.357 -12.335 1.00 79.88 833 GLN A C 1
ATOM 6505 O O . GLN A 1 833 ? 23.973 3.538 -11.748 1.00 79.88 833 GLN A O 1
ATOM 6510 N N . ALA A 1 834 ? 22.729 4.078 -13.520 1.00 83.88 834 ALA A N 1
ATOM 6511 C CA . ALA A 1 834 ? 23.116 2.919 -14.311 1.00 83.88 834 ALA A CA 1
ATOM 6512 C C . ALA A 1 834 ? 23.147 3.281 -15.800 1.00 83.88 834 ALA A C 1
ATOM 6514 O O . ALA A 1 834 ? 22.227 3.924 -16.310 1.00 83.88 834 ALA A O 1
ATOM 6515 N N . LEU A 1 835 ? 24.211 2.862 -16.483 1.00 90.81 835 LEU A N 1
ATOM 6516 C CA . LEU A 1 835 ? 24.390 3.003 -17.924 1.00 90.81 835 LEU A CA 1
ATOM 6517 C C . LEU A 1 835 ? 24.852 1.662 -18.499 1.00 90.81 835 LEU A C 1
ATOM 6519 O O . LEU A 1 835 ? 26.010 1.261 -18.356 1.00 90.81 835 LEU A O 1
ATOM 6523 N N . ILE A 1 836 ? 23.922 0.943 -19.122 1.00 94.31 836 ILE A N 1
ATOM 6524 C CA . ILE A 1 836 ? 24.130 -0.426 -19.594 1.00 94.31 836 ILE A CA 1
ATOM 6525 C C . ILE A 1 836 ? 24.193 -0.405 -21.124 1.00 94.31 836 ILE A C 1
ATOM 6527 O O . ILE A 1 836 ? 23.208 -0.130 -21.801 1.00 94.31 836 ILE A O 1
ATOM 6531 N N . LEU A 1 837 ? 25.390 -0.639 -21.668 1.00 95.81 837 LEU A N 1
ATOM 6532 C CA . LEU A 1 837 ? 25.738 -0.422 -23.079 1.00 95.81 837 LEU A CA 1
ATOM 6533 C C . LEU A 1 837 ? 26.373 -1.651 -23.757 1.00 95.81 837 LEU A C 1
ATOM 6535 O O . LEU A 1 837 ? 26.781 -1.568 -24.917 1.00 95.81 837 LEU A O 1
ATOM 6539 N N . TYR A 1 838 ? 26.492 -2.792 -23.073 1.00 96.38 838 TYR A N 1
ATOM 6540 C CA . TYR A 1 838 ? 27.101 -3.995 -23.658 1.00 96.38 838 TYR A CA 1
ATOM 6541 C C . TYR A 1 838 ? 26.280 -4.561 -24.832 1.00 96.38 838 TYR A C 1
ATOM 6543 O O . TYR A 1 838 ? 25.151 -4.151 -25.076 1.00 96.38 838 TYR A O 1
ATOM 6551 N N . GLY A 1 839 ? 26.887 -5.417 -25.651 1.00 96.12 839 GLY A N 1
ATOM 6552 C CA . GLY A 1 839 ? 26.302 -5.918 -26.901 1.00 96.12 839 GLY A CA 1
ATOM 6553 C C . GLY A 1 839 ? 26.294 -4.909 -28.062 1.00 96.12 839 GLY A C 1
ATOM 6554 O O . GLY A 1 839 ? 26.123 -5.313 -29.210 1.00 96.12 839 GLY A O 1
ATOM 6555 N N . ASN A 1 840 ? 26.539 -3.618 -27.805 1.00 96.56 840 ASN A N 1
ATOM 6556 C CA . ASN A 1 840 ? 26.536 -2.578 -28.835 1.00 96.56 840 ASN A CA 1
ATOM 6557 C C . ASN A 1 840 ? 27.890 -2.416 -29.563 1.00 96.56 840 ASN A C 1
ATOM 6559 O O . ASN A 1 840 ? 28.951 -2.433 -28.927 1.00 96.56 840 ASN A O 1
ATOM 6563 N N . PRO A 1 841 ? 27.883 -2.141 -30.883 1.00 94.69 841 PRO A N 1
ATOM 6564 C CA . PRO A 1 841 ? 29.075 -1.851 -31.685 1.00 94.69 841 PRO A CA 1
ATOM 6565 C C . PRO A 1 841 ? 29.618 -0.410 -31.510 1.00 94.69 841 PRO A C 1
ATOM 6567 O O . PRO A 1 841 ? 29.976 0.242 -32.492 1.00 94.69 841 PRO A O 1
ATOM 6570 N N . ILE A 1 842 ? 29.708 0.092 -30.270 1.00 94.31 842 ILE A N 1
ATOM 6571 C CA . ILE A 1 842 ? 30.176 1.454 -29.930 1.00 94.31 842 ILE A CA 1
ATOM 6572 C C . ILE A 1 842 ? 31.621 1.666 -30.391 1.00 94.31 842 ILE A C 1
ATOM 6574 O O . ILE A 1 842 ? 32.509 0.965 -29.918 1.00 94.31 842 ILE A O 1
ATOM 6578 N N . VAL A 1 843 ? 31.883 2.628 -31.280 1.00 90.25 843 VAL A N 1
ATOM 6579 C CA . VAL A 1 843 ? 33.209 2.787 -31.907 1.00 90.25 843 VAL A CA 1
ATOM 6580 C C . VAL A 1 843 ? 34.185 3.636 -31.089 1.00 90.25 843 VAL A C 1
ATOM 6582 O O . VAL A 1 843 ? 35.393 3.412 -31.169 1.00 90.25 843 VAL A O 1
ATOM 6585 N N . GLU A 1 844 ? 33.693 4.561 -30.263 1.00 88.56 844 GLU A N 1
ATOM 6586 C CA . GLU A 1 844 ? 34.505 5.525 -29.509 1.00 88.56 844 GLU A CA 1
ATOM 6587 C C . GLU A 1 844 ? 33.964 5.719 -28.081 1.00 88.56 844 GLU A C 1
ATOM 6589 O O . GLU A 1 844 ? 32.754 5.755 -27.872 1.00 88.56 844 GLU A O 1
ATOM 6594 N N . LEU A 1 845 ? 34.863 5.862 -27.098 1.00 87.88 845 LEU A N 1
ATOM 6595 C CA . LEU A 1 845 ? 34.532 5.970 -25.667 1.00 87.88 845 LEU A CA 1
ATOM 6596 C C . LEU A 1 845 ? 34.787 7.371 -25.069 1.00 87.88 845 LEU A C 1
ATOM 6598 O O . LEU A 1 845 ? 34.670 7.552 -23.860 1.00 87.88 845 LEU A O 1
ATOM 6602 N N . SER A 1 846 ? 35.138 8.367 -25.889 1.00 86.81 846 SER A N 1
ATOM 6603 C CA . SER A 1 846 ? 35.533 9.715 -25.438 1.00 86.81 846 SER A CA 1
ATOM 6604 C C . SER A 1 846 ? 34.435 10.472 -24.687 1.00 86.81 846 SER A C 1
ATOM 6606 O O . SER A 1 846 ? 34.744 11.248 -23.786 1.00 86.81 846 SER A O 1
ATOM 6608 N N . ALA A 1 847 ? 33.159 10.194 -24.974 1.00 85.50 847 ALA A N 1
ATOM 6609 C CA . ALA A 1 847 ? 32.027 10.760 -24.237 1.00 85.50 847 ALA A CA 1
ATOM 6610 C C . ALA A 1 847 ? 32.092 10.470 -22.723 1.00 85.50 847 ALA A C 1
ATOM 6612 O O . ALA A 1 847 ? 31.725 11.324 -21.919 1.00 85.50 847 ALA A O 1
ATOM 6613 N N . LEU A 1 848 ? 32.620 9.302 -22.328 1.00 84.88 848 LEU A N 1
ATOM 6614 C CA . LEU A 1 848 ? 32.683 8.870 -20.928 1.00 84.88 848 LEU A CA 1
ATOM 6615 C C . LEU A 1 848 ? 33.609 9.749 -20.069 1.00 84.88 848 LEU A C 1
ATOM 6617 O O . LEU A 1 848 ? 33.391 9.858 -18.866 1.00 84.88 848 LEU A O 1
ATOM 6621 N N . GLU A 1 849 ? 34.619 10.390 -20.666 1.00 84.19 849 GLU A N 1
ATOM 6622 C CA . GLU A 1 849 ? 35.535 11.308 -19.969 1.00 84.19 849 GLU A CA 1
ATOM 6623 C C . GLU A 1 849 ? 34.848 12.629 -19.575 1.00 84.19 849 GLU A C 1
ATOM 6625 O O . GLU A 1 849 ? 35.255 13.276 -18.611 1.00 84.19 849 GLU A O 1
ATOM 6630 N N . ALA A 1 850 ? 33.791 13.026 -20.292 1.00 79.75 850 ALA A N 1
ATOM 6631 C CA . ALA A 1 850 ? 33.058 14.261 -20.023 1.00 79.75 850 ALA A CA 1
ATOM 6632 C C . ALA A 1 850 ? 31.994 14.118 -18.923 1.00 79.75 850 ALA A C 1
ATOM 6634 O O . ALA A 1 850 ? 31.560 15.131 -18.375 1.00 79.75 850 ALA A O 1
ATOM 6635 N N . PHE A 1 851 ? 31.543 12.894 -18.627 1.00 81.00 851 PHE A N 1
ATOM 6636 C CA . PHE A 1 851 ? 30.465 12.643 -17.669 1.00 81.00 851 PHE A CA 1
ATOM 6637 C C . PHE A 1 851 ? 30.872 13.088 -16.257 1.00 81.00 851 PHE A C 1
ATOM 6639 O O . PHE A 1 851 ? 31.967 12.768 -15.787 1.00 81.00 851 PHE A O 1
ATOM 6646 N N . GLU A 1 852 ? 29.990 13.837 -15.587 1.00 63.25 852 GLU A N 1
ATOM 6647 C CA . GLU A 1 852 ? 30.268 14.419 -14.269 1.00 63.25 852 GLU A CA 1
ATOM 6648 C C . GLU A 1 852 ? 30.446 13.364 -13.151 1.00 63.25 852 GLU A C 1
ATOM 6650 O O . GLU A 1 852 ? 30.525 12.159 -13.388 1.00 63.25 852 GLU A O 1
ATOM 6655 N N . LYS A 1 853 ? 30.613 13.815 -11.898 1.00 55.94 853 LYS A N 1
ATOM 6656 C CA . LYS A 1 853 ? 31.022 12.976 -10.758 1.00 55.94 853 LYS A CA 1
ATOM 6657 C C . LYS A 1 853 ? 29.951 11.965 -10.322 1.00 55.94 853 LYS A C 1
ATOM 6659 O O . LYS A 1 853 ? 29.387 12.094 -9.241 1.00 55.94 853 LYS A O 1
ATOM 6664 N N . VAL A 1 854 ? 29.810 10.893 -11.090 1.00 54.78 854 VAL A N 1
ATOM 6665 C CA . VAL A 1 854 ? 29.307 9.596 -10.630 1.00 54.78 854 VAL A CA 1
ATOM 6666 C C . VAL A 1 854 ? 30.136 9.190 -9.401 1.00 54.78 854 VAL A C 1
ATOM 6668 O O . VAL A 1 854 ? 31.371 9.144 -9.459 1.00 54.78 854 VAL A O 1
ATOM 6671 N N . ASN A 1 855 ? 29.494 9.044 -8.243 1.00 50.44 855 ASN A N 1
ATOM 6672 C CA . ASN A 1 855 ? 30.176 9.076 -6.939 1.00 50.44 855 ASN A CA 1
ATOM 6673 C C . ASN A 1 855 ? 29.587 8.118 -5.895 1.00 50.44 855 ASN A C 1
ATOM 6675 O O . ASN A 1 855 ? 30.142 8.028 -4.799 1.00 50.44 855 ASN A O 1
ATOM 6679 N N . SER A 1 856 ? 28.501 7.414 -6.207 1.00 52.94 856 SER A N 1
ATOM 6680 C CA . SER A 1 856 ? 27.941 6.385 -5.342 1.00 52.94 856 SER A CA 1
ATOM 6681 C C . SER A 1 856 ? 28.682 5.062 -5.515 1.00 52.94 856 SER A C 1
ATOM 6683 O O . SER A 1 856 ? 29.135 4.706 -6.604 1.00 52.94 856 SER A O 1
ATOM 6685 N N . ILE A 1 857 ? 28.729 4.271 -4.442 1.00 48.31 857 ILE A N 1
ATOM 6686 C CA . ILE A 1 857 ? 29.129 2.856 -4.505 1.00 48.31 857 ILE A CA 1
ATOM 6687 C C . ILE A 1 857 ? 28.064 1.974 -5.177 1.00 48.31 857 ILE A C 1
ATOM 6689 O O . ILE A 1 857 ? 28.281 0.776 -5.325 1.00 48.31 857 ILE A O 1
ATOM 6693 N N . TRP A 1 858 ? 26.933 2.555 -5.584 1.00 49.50 858 TRP A N 1
ATOM 6694 C CA . TRP A 1 858 ? 25.826 1.885 -6.269 1.00 49.50 858 TRP A CA 1
ATOM 6695 C C . TRP A 1 858 ? 25.739 2.213 -7.767 1.00 49.50 858 TRP A C 1
ATOM 6697 O O . TRP A 1 858 ? 24.938 1.594 -8.459 1.00 49.50 858 TRP A O 1
ATOM 6707 N N . ASP A 1 859 ? 26.555 3.143 -8.280 1.00 71.12 859 ASP A N 1
ATOM 6708 C CA . ASP A 1 859 ? 26.475 3.564 -9.684 1.00 71.12 859 ASP A CA 1
ATOM 6709 C C . ASP A 1 859 ? 27.184 2.556 -10.608 1.00 71.12 859 ASP A C 1
ATOM 6711 O O . ASP A 1 859 ? 28.305 2.130 -10.305 1.00 71.12 859 ASP A O 1
ATOM 6715 N N . ILE A 1 860 ? 26.556 2.171 -11.726 1.00 81.12 860 ILE A N 1
ATOM 6716 C CA . ILE A 1 860 ? 26.948 1.014 -12.557 1.00 81.12 860 ILE A CA 1
ATOM 6717 C C . ILE A 1 860 ? 27.185 1.393 -14.030 1.00 81.12 860 ILE A C 1
ATOM 6719 O O . ILE A 1 860 ? 26.334 2.012 -14.665 1.00 81.12 860 ILE A O 1
ATOM 6723 N N . LEU A 1 861 ? 28.298 0.925 -14.612 1.00 88.50 861 LEU A N 1
ATOM 6724 C CA . LEU A 1 861 ? 28.577 1.005 -16.056 1.00 88.50 861 LEU A CA 1
ATOM 6725 C C . LEU A 1 861 ? 28.940 -0.375 -16.620 1.00 88.50 861 LEU A C 1
ATOM 6727 O O . LEU A 1 861 ? 29.956 -0.950 -16.230 1.00 88.50 861 LEU A O 1
ATOM 6731 N N . TYR A 1 862 ? 28.148 -0.868 -17.577 1.00 92.75 862 TYR A N 1
ATOM 6732 C CA . TYR A 1 862 ? 28.449 -2.065 -18.377 1.00 92.75 862 TYR A CA 1
ATOM 6733 C C . TYR A 1 862 ? 28.716 -1.684 -19.832 1.00 92.75 862 TYR A C 1
ATOM 6735 O O . TYR A 1 862 ? 27.903 -0.998 -20.446 1.00 92.75 862 TYR A O 1
ATOM 6743 N N . PHE A 1 863 ? 29.791 -2.198 -20.428 1.00 92.56 863 PHE A N 1
ATOM 6744 C CA . PHE A 1 863 ? 30.054 -2.061 -21.865 1.00 92.56 863 PHE A CA 1
ATOM 6745 C C . PHE A 1 863 ? 30.866 -3.249 -22.401 1.00 92.56 863 PHE A C 1
ATOM 6747 O O . PHE A 1 863 ? 31.568 -3.926 -21.649 1.00 92.56 863 PHE A O 1
ATOM 6754 N N . SER A 1 864 ? 30.763 -3.531 -23.701 1.00 94.62 864 SER A N 1
ATOM 6755 C CA . SER A 1 864 ? 31.504 -4.633 -24.330 1.00 94.62 864 SER A CA 1
ATOM 6756 C C . SER A 1 864 ? 32.947 -4.258 -24.641 1.00 94.62 864 SER A C 1
ATOM 6758 O O . SER A 1 864 ? 33.231 -3.154 -25.104 1.00 94.62 864 SER A O 1
ATOM 6760 N N . TYR A 1 865 ? 33.854 -5.220 -24.473 1.00 94.50 865 TYR A N 1
ATOM 6761 C CA . TYR A 1 865 ? 35.215 -5.112 -24.978 1.00 94.50 865 TYR A CA 1
ATOM 6762 C C . TYR A 1 865 ? 35.237 -5.012 -26.510 1.00 94.50 865 TYR A C 1
ATOM 6764 O O . TYR A 1 865 ? 34.715 -5.878 -27.215 1.00 94.50 865 TYR A O 1
ATOM 6772 N N . GLN A 1 866 ? 35.945 -4.010 -27.026 1.00 91.56 866 GLN A N 1
ATOM 6773 C CA . GLN A 1 866 ? 36.371 -3.944 -28.421 1.00 91.56 866 GLN A CA 1
ATOM 6774 C C . GLN A 1 866 ? 37.890 -3.788 -28.554 1.00 91.56 866 GLN A C 1
ATOM 6776 O O . GLN A 1 866 ? 38.559 -3.086 -27.788 1.00 91.56 866 GLN A O 1
ATOM 6781 N N . ALA A 1 867 ? 38.449 -4.446 -29.569 1.00 89.19 867 ALA A N 1
ATOM 6782 C CA . ALA A 1 867 ? 39.876 -4.410 -29.852 1.00 89.19 867 ALA A CA 1
ATOM 6783 C C . ALA A 1 867 ? 40.286 -3.077 -30.504 1.00 89.19 867 ALA A C 1
ATOM 6785 O O . ALA A 1 867 ? 39.740 -2.685 -31.531 1.00 89.19 867 ALA A O 1
ATOM 6786 N N . GLY A 1 868 ? 41.302 -2.417 -29.940 1.00 85.56 868 GLY A N 1
ATOM 6787 C CA . GLY A 1 868 ? 41.879 -1.181 -30.484 1.00 85.56 868 GLY A CA 1
ATOM 6788 C C . GLY A 1 868 ? 41.311 0.126 -29.921 1.00 85.56 868 GLY A C 1
ATOM 6789 O O . GLY A 1 868 ? 41.801 1.185 -30.305 1.00 85.56 868 GLY A O 1
ATOM 6790 N N . GLN A 1 869 ? 40.339 0.071 -29.005 1.00 87.38 869 GLN A N 1
ATOM 6791 C CA . GLN A 1 869 ? 39.887 1.244 -28.246 1.00 87.38 869 GLN A CA 1
ATOM 6792 C C . GLN A 1 869 ? 40.889 1.661 -27.158 1.00 87.38 869 GLN A C 1
ATOM 6794 O O . GLN A 1 869 ? 41.693 0.851 -26.688 1.00 87.38 869 GLN A O 1
ATOM 6799 N N . ASP A 1 870 ? 40.820 2.931 -26.749 1.00 86.94 870 ASP A N 1
ATOM 6800 C CA . ASP A 1 870 ? 41.592 3.474 -25.632 1.00 86.94 870 ASP A CA 1
ATOM 6801 C C . ASP A 1 870 ? 40.764 3.441 -24.338 1.00 86.94 870 ASP A C 1
ATOM 6803 O O . ASP A 1 870 ? 39.819 4.208 -24.153 1.00 86.94 870 ASP A O 1
ATOM 6807 N N . TYR A 1 871 ? 41.136 2.539 -23.432 1.00 87.50 871 TYR A N 1
ATOM 6808 C CA . TYR A 1 871 ? 40.452 2.338 -22.154 1.00 87.50 871 TYR A CA 1
ATOM 6809 C C . TYR A 1 871 ? 40.935 3.299 -21.055 1.00 87.50 871 TYR A C 1
ATOM 6811 O O . TYR A 1 871 ? 40.374 3.293 -19.960 1.00 87.50 871 TYR A O 1
ATOM 6819 N N . THR A 1 872 ? 41.929 4.158 -21.319 1.00 83.50 872 THR A N 1
ATOM 6820 C CA . THR A 1 872 ? 42.305 5.223 -20.370 1.00 83.50 872 THR A CA 1
ATOM 6821 C C . THR A 1 872 ? 41.191 6.265 -20.227 1.00 83.50 872 THR A C 1
ATOM 6823 O O . THR A 1 872 ? 40.946 6.741 -19.123 1.00 83.50 872 THR A O 1
ATOM 6826 N N . LEU A 1 873 ? 40.423 6.507 -21.297 1.00 82.75 873 LEU A N 1
ATOM 6827 C CA . LEU A 1 873 ? 39.216 7.346 -21.300 1.00 82.75 873 LEU A CA 1
ATOM 6828 C C . LEU A 1 873 ? 38.163 6.839 -20.296 1.00 82.75 873 LEU A C 1
ATOM 6830 O O . LEU A 1 873 ? 37.549 7.619 -19.573 1.00 82.75 873 LEU A O 1
ATOM 6834 N N . VAL A 1 874 ? 38.013 5.514 -20.183 1.00 80.69 874 VAL A N 1
ATOM 6835 C CA . VAL A 1 874 ? 37.114 4.873 -19.207 1.00 80.69 874 VAL A CA 1
ATOM 6836 C C . VAL A 1 874 ? 37.631 5.060 -17.776 1.00 80.69 874 VAL A C 1
ATOM 6838 O O . VAL A 1 874 ? 36.845 5.276 -16.856 1.00 80.69 874 VAL A O 1
ATOM 6841 N N . GLY A 1 875 ? 38.952 5.029 -17.575 1.00 74.75 875 GLY A N 1
ATOM 6842 C CA . GLY A 1 875 ? 39.575 5.322 -16.280 1.00 74.75 875 GLY A CA 1
ATOM 6843 C C . GLY A 1 875 ? 39.516 6.799 -15.866 1.00 74.75 875 GLY A C 1
ATOM 6844 O O . GLY A 1 875 ? 39.537 7.081 -14.668 1.00 74.75 875 GLY A O 1
ATOM 6845 N N . ASN A 1 876 ? 39.384 7.722 -16.824 1.00 78.38 876 ASN A N 1
ATOM 6846 C CA . ASN A 1 876 ? 39.155 9.150 -16.572 1.00 78.38 876 ASN A CA 1
ATOM 6847 C C . ASN A 1 876 ? 37.679 9.486 -16.267 1.00 78.38 876 ASN A C 1
ATOM 6849 O O . ASN A 1 876 ? 37.413 10.552 -15.713 1.00 78.38 876 ASN A O 1
ATOM 6853 N N . SER A 1 877 ? 36.734 8.596 -16.598 1.00 78.38 877 SER A N 1
ATOM 6854 C CA . SER A 1 877 ? 35.296 8.793 -16.349 1.00 78.38 877 SER A CA 1
ATOM 6855 C C . SER A 1 877 ? 34.932 8.877 -14.858 1.00 78.38 877 SER A C 1
ATOM 6857 O O . SER A 1 877 ? 35.690 8.460 -13.976 1.00 78.38 877 SER A O 1
ATOM 6859 N N . GLY A 1 878 ? 33.724 9.370 -14.560 1.00 72.00 878 GLY A N 1
ATOM 6860 C CA . GLY A 1 878 ? 33.208 9.450 -13.190 1.00 72.00 878 GLY A CA 1
ATOM 6861 C C . GLY A 1 878 ? 33.158 8.105 -12.444 1.00 72.00 878 GLY A C 1
ATOM 6862 O O . GLY A 1 878 ? 33.382 8.085 -11.230 1.00 72.00 878 GLY A O 1
ATOM 6863 N N . TYR A 1 879 ? 32.912 6.992 -13.148 1.00 75.00 879 TYR A N 1
ATOM 6864 C CA . TYR A 1 879 ? 32.693 5.659 -12.572 1.00 75.00 879 TYR A CA 1
ATOM 6865 C C . TYR A 1 879 ? 33.964 5.080 -11.933 1.00 75.00 879 TYR A C 1
ATOM 6867 O O . TYR A 1 879 ? 34.931 4.740 -12.622 1.00 75.00 879 TYR A O 1
ATOM 6875 N N . LYS A 1 880 ? 33.952 4.910 -10.604 1.00 67.31 880 LYS A N 1
ATOM 6876 C CA . LYS A 1 880 ? 35.120 4.463 -9.812 1.00 67.31 880 LYS A CA 1
ATOM 6877 C C . LYS A 1 880 ? 35.055 3.010 -9.353 1.00 67.31 880 LYS A C 1
ATOM 6879 O O . LYS A 1 880 ? 36.099 2.364 -9.330 1.00 67.31 880 LYS A O 1
ATOM 6884 N N . GLU A 1 881 ? 33.865 2.507 -9.027 1.00 70.00 881 GLU A N 1
ATOM 6885 C CA . GLU A 1 881 ? 33.696 1.194 -8.392 1.00 70.00 881 GLU A CA 1
ATOM 6886 C C . GLU A 1 881 ? 33.062 0.160 -9.338 1.00 70.00 881 GLU A C 1
ATOM 6888 O O . GLU A 1 881 ? 33.773 -0.697 -9.859 1.00 70.00 881 GLU A O 1
ATOM 6893 N N . ASN A 1 882 ? 31.765 0.259 -9.653 1.00 77.06 882 ASN A N 1
ATOM 6894 C CA . ASN A 1 882 ? 31.047 -0.799 -10.386 1.00 77.06 882 ASN A CA 1
ATOM 6895 C C . ASN A 1 882 ? 31.184 -0.682 -11.918 1.00 77.06 882 ASN A C 1
ATOM 6897 O O . ASN A 1 882 ? 30.209 -0.528 -12.656 1.00 77.06 882 ASN A O 1
ATOM 6901 N N . LEU A 1 883 ? 32.427 -0.745 -12.398 1.00 86.81 883 LEU A N 1
ATOM 6902 C CA . LEU A 1 883 ? 32.747 -0.832 -13.821 1.00 86.81 883 LEU A CA 1
ATOM 6903 C C . LEU A 1 883 ? 32.786 -2.302 -14.263 1.00 86.81 883 LEU A C 1
ATOM 6905 O O . LEU A 1 883 ? 33.535 -3.090 -13.681 1.00 86.81 883 LEU A O 1
ATOM 6909 N N . TYR A 1 884 ? 32.035 -2.649 -15.309 1.00 90.81 884 TYR A N 1
ATOM 6910 C CA . TYR A 1 884 ? 31.961 -3.991 -15.888 1.00 90.81 884 TYR A CA 1
ATOM 6911 C C . TYR A 1 884 ? 32.335 -3.973 -17.373 1.00 90.81 884 TYR A C 1
ATOM 6913 O O . TYR A 1 884 ? 31.740 -3.247 -18.173 1.00 90.81 884 TYR A O 1
ATOM 6921 N N . ILE A 1 885 ? 33.312 -4.802 -17.744 1.00 93.56 885 ILE A N 1
ATOM 6922 C CA . ILE A 1 885 ? 33.767 -4.981 -19.126 1.00 93.56 885 ILE A CA 1
ATOM 6923 C C . ILE A 1 885 ? 33.355 -6.379 -19.590 1.00 93.56 885 ILE A C 1
ATOM 6925 O O . ILE A 1 885 ? 33.866 -7.389 -19.096 1.00 93.56 885 ILE A O 1
ATOM 6929 N N . VAL A 1 886 ? 32.420 -6.419 -20.535 1.00 96.31 886 VAL A N 1
ATOM 6930 C CA . VAL A 1 886 ? 31.764 -7.642 -21.009 1.00 96.31 886 VAL A CA 1
ATOM 6931 C C . VAL A 1 886 ? 32.565 -8.284 -22.147 1.00 96.31 886 VAL A C 1
ATOM 6933 O O . VAL A 1 886 ? 33.024 -7.591 -23.057 1.00 96.31 886 VAL A O 1
ATOM 6936 N N . ASP A 1 887 ? 32.736 -9.607 -22.089 1.00 96.31 887 ASP A N 1
ATOM 6937 C CA . ASP A 1 887 ? 33.433 -10.457 -23.073 1.00 96.31 887 ASP A CA 1
ATOM 6938 C C . ASP A 1 887 ? 34.901 -10.071 -23.369 1.00 96.31 887 ASP A C 1
ATOM 6940 O O . ASP A 1 887 ? 35.451 -10.372 -24.431 1.00 96.31 887 ASP A O 1
ATOM 6944 N N . ALA A 1 888 ? 35.591 -9.448 -22.406 1.00 95.25 888 ALA A N 1
ATOM 6945 C CA . ALA A 1 888 ? 37.022 -9.160 -22.511 1.00 95.25 888 ALA A CA 1
ATOM 6946 C C . ALA A 1 888 ? 37.873 -10.455 -22.530 1.00 95.25 888 ALA A C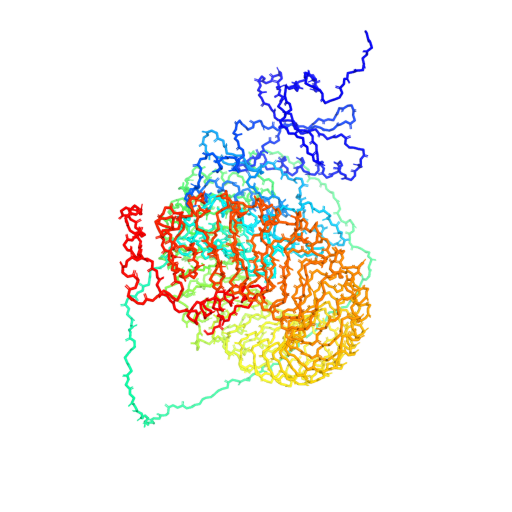 1
ATOM 6948 O O . ALA A 1 888 ? 37.871 -11.187 -21.532 1.00 95.25 888 ALA A O 1
ATOM 6949 N N . PRO A 1 889 ? 38.667 -10.731 -23.590 1.00 95.12 889 PRO A N 1
ATOM 6950 C CA . PRO A 1 889 ? 39.527 -11.913 -23.657 1.00 95.12 889 PRO A CA 1
ATOM 6951 C C . PRO A 1 889 ? 40.530 -11.952 -22.501 1.00 95.12 889 PRO A C 1
ATOM 6953 O O . PRO A 1 889 ? 41.140 -10.934 -22.170 1.00 95.12 889 PRO A O 1
ATOM 6956 N N . VAL A 1 890 ? 40.729 -13.128 -21.901 1.00 92.88 890 VAL A N 1
ATOM 6957 C CA . VAL A 1 890 ? 41.499 -13.303 -20.653 1.00 92.88 890 VAL A CA 1
ATOM 6958 C C . VAL A 1 890 ? 42.931 -12.763 -20.767 1.00 92.88 890 VAL A C 1
ATOM 6960 O O . VAL A 1 890 ? 43.443 -12.153 -19.831 1.00 92.88 890 VAL A O 1
ATOM 6963 N N . GLU A 1 891 ? 43.571 -12.904 -21.929 1.00 93.44 891 GLU A N 1
ATOM 6964 C CA . GLU A 1 891 ? 44.902 -12.355 -22.203 1.00 93.44 891 GLU A CA 1
ATOM 6965 C C . GLU A 1 891 ? 44.961 -10.815 -22.280 1.00 93.44 891 GLU A C 1
ATOM 6967 O O . GLU A 1 891 ? 46.046 -10.246 -22.157 1.00 93.44 891 GLU A O 1
ATOM 6972 N N . GLN A 1 892 ? 43.822 -10.135 -22.456 1.00 92.75 892 GLN A N 1
ATOM 6973 C CA . GLN A 1 892 ? 43.711 -8.670 -22.499 1.00 92.75 892 GLN A CA 1
ATOM 6974 C C . GLN A 1 892 ? 43.331 -8.062 -21.142 1.00 92.75 892 GLN A C 1
ATOM 6976 O O . GLN A 1 892 ? 43.718 -6.929 -20.863 1.00 92.75 892 GLN A O 1
ATOM 6981 N N . GLN A 1 893 ? 42.621 -8.798 -20.278 1.00 92.94 893 GLN A N 1
ATOM 6982 C CA . GLN A 1 893 ? 42.079 -8.291 -19.005 1.00 92.94 893 GLN A CA 1
ATOM 6983 C C . GLN A 1 893 ? 43.134 -7.568 -18.147 1.00 92.94 893 GLN A C 1
ATOM 6985 O O . GLN A 1 893 ? 42.924 -6.429 -17.735 1.00 92.94 893 GLN A O 1
ATOM 6990 N N . ALA A 1 894 ? 44.320 -8.160 -17.972 1.00 89.25 894 ALA A N 1
ATOM 6991 C CA . ALA A 1 894 ? 45.413 -7.555 -17.201 1.00 89.25 894 ALA A CA 1
ATOM 6992 C C . ALA A 1 894 ? 46.019 -6.285 -17.845 1.00 89.25 894 ALA A C 1
ATOM 6994 O O . ALA A 1 894 ? 46.605 -5.455 -17.147 1.00 89.25 894 ALA A O 1
ATOM 6995 N N . ALA A 1 895 ? 45.894 -6.113 -19.167 1.00 88.88 895 ALA A N 1
ATOM 6996 C CA . ALA A 1 895 ? 46.318 -4.900 -19.868 1.00 88.88 895 ALA A CA 1
ATOM 6997 C C . ALA A 1 895 ? 45.265 -3.785 -19.748 1.00 88.88 895 ALA A C 1
ATOM 6999 O O . ALA A 1 895 ? 45.621 -2.646 -19.449 1.00 88.88 895 ALA A O 1
ATOM 7000 N N . LEU A 1 896 ? 43.980 -4.129 -19.887 1.00 89.19 896 LEU A N 1
ATOM 7001 C CA . LEU A 1 896 ? 42.839 -3.223 -19.701 1.00 89.19 896 LEU A CA 1
ATOM 7002 C C . LEU A 1 896 ? 42.792 -2.672 -18.271 1.00 89.19 896 LEU A C 1
ATOM 7004 O O . LEU A 1 896 ? 42.782 -1.461 -18.059 1.00 89.19 896 LEU A O 1
ATOM 7008 N N . GLN A 1 897 ? 42.876 -3.571 -17.285 1.00 89.12 897 GLN A N 1
ATOM 7009 C CA . GLN A 1 897 ? 42.984 -3.257 -15.860 1.00 89.12 897 GLN A CA 1
ATOM 7010 C C . GLN A 1 897 ? 44.120 -2.261 -15.582 1.00 89.12 897 GLN A C 1
ATOM 7012 O O . GLN A 1 897 ? 43.964 -1.339 -14.783 1.00 89.12 897 GLN A O 1
ATOM 7017 N N . ARG A 1 898 ? 45.259 -2.418 -16.269 1.00 86.94 898 ARG A N 1
ATOM 7018 C CA . ARG A 1 898 ? 46.403 -1.513 -16.148 1.00 86.94 898 ARG A CA 1
ATOM 7019 C C . ARG A 1 898 ? 46.148 -0.148 -16.795 1.00 86.94 898 ARG A C 1
ATOM 7021 O O . ARG A 1 898 ? 46.439 0.849 -16.146 1.00 86.94 898 ARG A O 1
ATOM 7028 N N . GLN A 1 899 ? 45.603 -0.085 -18.012 1.00 87.12 899 GLN A N 1
ATOM 7029 C CA . GLN A 1 899 ? 45.268 1.187 -18.679 1.00 87.12 899 GLN A CA 1
ATOM 7030 C C . GLN A 1 899 ? 44.302 2.029 -17.829 1.00 87.12 899 GLN A C 1
ATOM 7032 O O . GLN A 1 899 ? 44.538 3.217 -17.606 1.00 87.12 899 GLN A O 1
ATOM 7037 N N . ILE A 1 900 ? 43.271 1.383 -17.280 1.00 84.94 900 ILE A N 1
ATOM 7038 C CA . ILE A 1 900 ? 42.267 1.995 -16.398 1.00 84.94 900 ILE A CA 1
ATOM 7039 C C . ILE A 1 900 ? 42.888 2.437 -15.056 1.00 84.94 900 ILE A C 1
ATOM 7041 O O . ILE A 1 900 ? 42.537 3.487 -14.522 1.00 84.94 900 ILE A O 1
ATOM 7045 N N . LYS A 1 901 ? 43.864 1.696 -14.508 1.00 80.75 901 LYS A N 1
ATOM 7046 C CA . LYS A 1 901 ? 44.591 2.102 -13.287 1.00 80.75 901 LYS A CA 1
ATOM 7047 C C . LYS A 1 901 ? 45.667 3.169 -13.492 1.00 80.75 901 LYS A C 1
ATOM 7049 O O . LYS A 1 901 ? 46.005 3.849 -12.530 1.00 80.75 901 LYS A O 1
ATOM 7054 N N . GLU A 1 902 ? 46.219 3.323 -14.694 1.00 78.88 902 GLU A N 1
ATOM 7055 C CA . GLU A 1 902 ? 47.196 4.385 -14.995 1.00 78.88 902 GLU A CA 1
ATOM 7056 C C . GLU A 1 902 ? 46.534 5.768 -15.161 1.00 78.88 902 GLU A C 1
ATOM 7058 O O . GLU A 1 902 ? 47.215 6.783 -15.028 1.00 78.88 902 GLU A O 1
ATOM 7063 N N . SER A 1 903 ? 45.215 5.800 -15.378 1.00 71.56 903 SER A N 1
ATOM 7064 C CA . SER A 1 903 ? 44.361 6.999 -15.448 1.00 71.56 903 SER A CA 1
ATOM 7065 C C . SER A 1 903 ? 43.695 7.350 -14.102 1.00 71.56 903 SER A C 1
ATOM 7067 O O . SER A 1 903 ? 43.616 8.522 -13.730 1.00 71.56 903 SER A O 1
ATOM 7069 N N . ARG A 1 904 ? 43.252 6.346 -13.332 1.00 70.19 904 ARG A N 1
ATOM 7070 C CA . ARG A 1 904 ? 42.489 6.534 -12.081 1.00 70.19 904 ARG A CA 1
ATOM 7071 C C . ARG A 1 904 ? 43.285 7.091 -10.889 1.00 70.19 904 ARG A C 1
ATOM 7073 O O . ARG A 1 904 ? 44.501 6.954 -10.758 1.00 70.19 904 ARG A O 1
ATOM 7080 N N . SER A 1 905 ? 42.547 7.683 -9.944 1.00 60.06 905 SER A N 1
ATOM 7081 C CA . SER A 1 905 ? 43.081 8.149 -8.654 1.00 60.06 905 SER A CA 1
ATOM 7082 C C . SER A 1 905 ? 43.437 6.991 -7.698 1.00 60.06 905 SER A C 1
ATOM 7084 O O . SER A 1 905 ? 43.045 5.846 -7.906 1.00 60.06 905 SER A O 1
ATOM 7086 N N . ARG A 1 906 ? 44.155 7.286 -6.601 1.00 49.69 906 ARG A N 1
ATOM 7087 C CA . ARG A 1 906 ? 44.680 6.279 -5.646 1.00 49.69 906 ARG A CA 1
ATOM 7088 C C . ARG A 1 906 ? 43.632 5.462 -4.872 1.00 49.69 906 ARG A C 1
ATOM 7090 O O . ARG A 1 906 ? 44.027 4.528 -4.179 1.00 49.69 906 ARG A O 1
ATOM 7097 N N . PHE A 1 907 ? 42.353 5.818 -4.948 1.00 49.03 907 PHE A N 1
ATOM 7098 C CA . PHE A 1 907 ? 41.257 5.139 -4.259 1.00 49.03 907 PHE A CA 1
ATOM 7099 C C . PHE A 1 907 ? 40.174 4.789 -5.285 1.00 49.03 907 PHE A C 1
ATOM 7101 O O . PHE A 1 907 ? 39.336 5.624 -5.613 1.00 49.03 907 PHE A O 1
ATOM 7108 N N . SER A 1 908 ? 40.274 3.588 -5.852 1.00 61.56 908 SER A N 1
ATOM 7109 C CA . SER A 1 908 ? 39.297 2.991 -6.766 1.00 61.56 908 SER A CA 1
ATOM 7110 C C . SER A 1 908 ? 39.556 1.485 -6.862 1.00 61.56 908 SER A C 1
ATOM 7112 O O . SER A 1 908 ? 40.719 1.058 -6.832 1.00 61.56 908 SER A O 1
ATOM 7114 N N . SER A 1 909 ? 38.495 0.683 -6.951 1.00 68.81 909 SER A N 1
ATOM 7115 C CA . SER A 1 909 ? 38.592 -0.761 -7.193 1.00 68.81 909 SER A CA 1
ATOM 7116 C C . SER A 1 909 ? 38.948 -1.111 -8.650 1.00 68.81 909 SER A C 1
ATOM 7118 O O . SER A 1 909 ? 39.128 -0.253 -9.519 1.00 68.81 909 SER A O 1
ATOM 7120 N N . ASP A 1 910 ? 39.167 -2.402 -8.899 1.00 80.81 910 ASP A N 1
ATOM 7121 C CA . ASP A 1 910 ? 39.485 -2.939 -10.222 1.00 80.81 910 ASP A CA 1
ATOM 7122 C C . ASP A 1 910 ? 38.223 -3.132 -11.081 1.00 80.81 910 ASP A C 1
ATOM 7124 O O . ASP A 1 910 ? 37.178 -3.478 -10.534 1.00 80.81 910 ASP A O 1
ATOM 7128 N N . PRO A 1 911 ? 38.305 -2.962 -12.417 1.00 85.62 911 PRO A N 1
ATOM 7129 C CA . PRO A 1 911 ? 37.199 -3.297 -13.309 1.00 85.62 911 PRO A CA 1
ATOM 7130 C C . PRO A 1 911 ? 36.833 -4.779 -13.195 1.00 85.62 911 PRO A C 1
ATOM 7132 O O . PRO A 1 911 ? 37.702 -5.656 -13.206 1.00 85.62 911 PRO A O 1
ATOM 7135 N N . ASN A 1 912 ? 35.534 -5.050 -13.143 1.00 90.00 912 ASN A N 1
ATOM 7136 C CA . ASN A 1 912 ? 34.984 -6.393 -13.188 1.00 90.00 912 ASN A CA 1
ATOM 7137 C C . ASN A 1 912 ? 34.980 -6.887 -14.640 1.00 90.00 912 ASN A C 1
ATOM 7139 O O . ASN A 1 912 ? 34.586 -6.160 -15.553 1.00 90.00 912 ASN A O 1
ATOM 7143 N N . PHE A 1 913 ? 35.383 -8.137 -14.851 1.00 94.19 913 PHE A N 1
ATOM 7144 C CA . PHE A 1 913 ? 35.310 -8.802 -16.150 1.00 94.19 913 PHE A CA 1
ATOM 7145 C C . PHE A 1 913 ? 34.263 -9.909 -16.075 1.00 94.19 913 PHE A C 1
ATOM 7147 O O . PHE A 1 913 ? 34.348 -10.768 -15.199 1.00 94.19 913 PHE A O 1
ATOM 7154 N N . VAL A 1 914 ? 33.286 -9.868 -16.978 1.00 96.00 914 VAL A N 1
ATOM 7155 C CA . VAL A 1 914 ? 32.145 -10.797 -17.022 1.00 96.00 914 VAL A CA 1
ATOM 7156 C C . VAL A 1 914 ? 31.883 -11.242 -18.458 1.00 96.00 914 VAL A C 1
ATOM 7158 O O . VAL A 1 914 ? 32.247 -10.548 -19.408 1.00 96.00 914 VAL A O 1
ATOM 7161 N N . THR A 1 915 ? 31.255 -12.398 -18.634 1.00 95.94 915 THR A N 1
ATOM 7162 C CA . THR A 1 915 ? 30.695 -12.813 -19.929 1.00 95.94 915 THR A CA 1
ATOM 7163 C C . THR A 1 915 ? 29.366 -12.110 -20.208 1.00 95.94 915 THR A C 1
ATOM 7165 O O . THR A 1 915 ? 28.706 -11.648 -19.275 1.00 95.94 915 THR A O 1
ATOM 7168 N N . ALA A 1 916 ? 28.927 -12.067 -21.470 1.00 92.44 916 ALA A N 1
ATOM 7169 C CA . ALA A 1 916 ? 27.586 -11.586 -21.819 1.00 92.44 916 ALA A CA 1
ATOM 7170 C C . ALA A 1 916 ? 26.488 -12.307 -21.019 1.00 92.44 916 ALA A C 1
ATOM 7172 O O . ALA A 1 916 ? 25.651 -11.646 -20.422 1.00 92.44 916 ALA A O 1
ATOM 7173 N N . GLN A 1 917 ? 26.568 -13.635 -20.873 1.00 92.75 917 GLN A N 1
ATOM 7174 C CA . GLN A 1 917 ? 25.592 -14.416 -20.101 1.00 92.75 917 GLN A CA 1
ATOM 7175 C C . GLN A 1 917 ? 25.527 -14.014 -18.612 1.00 92.75 917 GLN A C 1
ATOM 7177 O O . GLN A 1 917 ? 24.460 -14.060 -18.003 1.00 92.75 917 GLN A O 1
ATOM 7182 N N . GLU A 1 918 ? 26.656 -13.637 -18.006 1.00 93.44 918 GLU A N 1
ATOM 7183 C CA . GLU A 1 918 ? 26.692 -13.127 -16.628 1.00 93.44 918 GLU A CA 1
ATOM 7184 C C . GLU A 1 918 ? 26.159 -11.690 -16.544 1.00 93.44 918 GLU A C 1
ATOM 7186 O O . GLU A 1 918 ? 25.509 -11.343 -15.561 1.00 93.44 918 GLU A O 1
ATOM 7191 N N . ALA A 1 919 ? 26.376 -10.869 -17.578 1.00 92.31 919 ALA A N 1
ATOM 7192 C CA . ALA A 1 919 ? 25.774 -9.543 -17.683 1.00 92.31 919 ALA A CA 1
ATOM 7193 C C . ALA A 1 919 ? 24.246 -9.630 -17.840 1.00 92.31 919 ALA A C 1
ATOM 7195 O O . ALA A 1 919 ? 23.535 -9.002 -17.062 1.00 92.31 919 ALA A O 1
ATOM 7196 N N . ASP A 1 920 ? 23.751 -10.480 -18.744 1.00 90.25 920 ASP A N 1
ATOM 7197 C CA . ASP A 1 920 ? 22.322 -10.732 -18.970 1.00 90.25 920 ASP A CA 1
ATOM 7198 C C . ASP A 1 920 ? 21.635 -11.196 -17.677 1.00 90.25 920 ASP A C 1
ATOM 7200 O O . ASP A 1 920 ? 20.609 -10.644 -17.289 1.00 90.25 920 ASP A O 1
ATOM 7204 N N . ALA A 1 921 ? 22.234 -12.146 -16.948 1.00 86.06 921 ALA A N 1
ATOM 7205 C CA . ALA A 1 921 ? 21.703 -12.626 -15.671 1.00 86.06 921 ALA A CA 1
ATOM 7206 C C . ALA A 1 921 ? 21.717 -11.548 -14.567 1.00 86.06 921 ALA A C 1
ATOM 7208 O O . ALA A 1 921 ? 20.787 -11.475 -13.760 1.00 86.06 921 ALA A O 1
ATOM 7209 N N . ASN A 1 922 ? 22.741 -10.687 -14.534 1.00 86.69 922 ASN A N 1
ATOM 7210 C CA . ASN A 1 922 ? 22.778 -9.542 -13.623 1.00 86.69 922 ASN A CA 1
ATOM 7211 C C . ASN A 1 922 ? 21.712 -8.498 -13.992 1.00 86.69 922 ASN A C 1
ATOM 7213 O O . ASN A 1 922 ? 21.102 -7.922 -13.094 1.00 86.69 922 ASN A O 1
ATOM 7217 N N . MET A 1 923 ? 21.459 -8.266 -15.285 1.00 87.12 923 MET A N 1
ATOM 7218 C CA . MET A 1 923 ? 20.424 -7.339 -15.745 1.00 87.12 923 MET A CA 1
ATOM 7219 C C . MET A 1 923 ? 19.014 -7.907 -15.559 1.00 87.12 923 MET A C 1
ATOM 7221 O O . MET A 1 923 ? 18.121 -7.149 -15.208 1.00 87.12 923 MET A O 1
ATOM 7225 N N . GLU A 1 924 ? 18.792 -9.217 -15.698 1.00 83.69 924 GLU A N 1
ATOM 7226 C CA . GLU A 1 924 ? 17.521 -9.865 -15.334 1.00 83.69 924 GLU A CA 1
ATOM 7227 C C . GLU A 1 924 ? 17.263 -9.747 -13.822 1.00 83.69 924 GLU A C 1
ATOM 7229 O O . GLU A 1 924 ? 16.161 -9.398 -13.404 1.00 83.69 924 GLU A O 1
ATOM 7234 N N . ALA A 1 925 ? 18.286 -9.961 -12.985 1.00 77.12 925 ALA A N 1
ATOM 7235 C CA . ALA A 1 925 ? 18.177 -9.769 -11.539 1.00 77.12 925 ALA A CA 1
ATOM 7236 C C . ALA A 1 925 ? 17.892 -8.301 -11.169 1.00 77.12 925 ALA A C 1
ATOM 7238 O O . ALA A 1 925 ? 16.998 -8.041 -10.361 1.00 77.12 925 ALA A O 1
ATOM 7239 N N . TYR A 1 926 ? 18.593 -7.352 -11.800 1.00 79.75 926 TYR A N 1
ATOM 7240 C CA . TYR A 1 926 ? 18.376 -5.914 -11.629 1.00 79.75 926 TYR A CA 1
ATOM 7241 C C . TYR A 1 926 ? 16.972 -5.508 -12.088 1.00 79.75 926 TYR A C 1
ATOM 7243 O O . TYR A 1 926 ? 16.233 -4.945 -11.289 1.00 79.75 926 TYR A O 1
ATOM 7251 N N . ARG A 1 927 ? 16.538 -5.901 -13.296 1.00 78.81 927 ARG A N 1
ATOM 7252 C CA . ARG A 1 927 ? 15.157 -5.739 -13.790 1.00 78.81 927 ARG A CA 1
ATOM 7253 C C . ARG A 1 927 ? 14.126 -6.381 -12.872 1.00 78.81 927 ARG A C 1
ATOM 7255 O O . ARG A 1 927 ? 13.028 -5.862 -12.775 1.00 78.81 927 ARG A O 1
ATOM 7262 N N . LYS A 1 928 ? 14.440 -7.484 -12.184 1.00 69.12 928 LYS A N 1
ATOM 7263 C CA . LYS A 1 928 ? 13.500 -8.152 -11.274 1.00 69.12 928 LYS A CA 1
ATOM 7264 C C . LYS A 1 928 ? 13.382 -7.462 -9.917 1.00 69.12 928 LYS A C 1
ATOM 7266 O O . LYS A 1 928 ? 12.265 -7.337 -9.419 1.00 69.12 928 LYS A O 1
ATOM 7271 N N . GLU A 1 929 ? 14.471 -6.965 -9.331 1.00 63.31 929 GLU A N 1
ATOM 7272 C CA . GLU A 1 929 ? 14.387 -6.031 -8.192 1.00 63.31 929 GLU A CA 1
ATOM 7273 C C . GLU A 1 929 ? 13.640 -4.758 -8.635 1.00 63.31 929 GLU A C 1
ATOM 7275 O O . GLU A 1 929 ? 12.664 -4.347 -8.000 1.00 63.31 929 GLU A O 1
ATOM 7280 N N . LEU A 1 930 ? 13.977 -4.263 -9.831 1.00 64.38 930 LEU A N 1
ATOM 7281 C CA . LEU A 1 930 ? 13.291 -3.208 -10.569 1.00 64.38 930 LEU A CA 1
ATOM 7282 C C . LEU A 1 930 ? 11.963 -3.627 -11.240 1.00 64.38 930 LEU A C 1
ATOM 7284 O O . LEU A 1 930 ? 11.401 -2.825 -11.964 1.00 64.38 930 LEU A O 1
ATOM 7288 N N . LEU A 1 931 ? 11.323 -4.737 -10.851 1.00 55.81 931 LEU A N 1
ATOM 7289 C CA . LEU A 1 931 ? 9.918 -5.039 -11.200 1.00 55.81 931 LEU A CA 1
ATOM 7290 C C . LEU A 1 931 ? 9.086 -5.469 -9.990 1.00 55.81 931 LEU A C 1
ATOM 7292 O O . LEU A 1 931 ? 7.931 -5.068 -9.878 1.00 55.81 931 LEU A O 1
ATOM 7296 N N . LYS A 1 932 ? 9.686 -6.182 -9.027 1.00 50.62 932 LYS A N 1
ATOM 7297 C CA . LYS A 1 932 ? 9.038 -6.552 -7.760 1.00 50.62 932 LYS A CA 1
ATOM 7298 C C . LYS A 1 932 ? 8.437 -5.352 -7.055 1.00 50.62 932 LYS A C 1
ATOM 7300 O O . LYS A 1 932 ? 7.255 -5.361 -6.730 1.00 50.62 932 LYS A O 1
ATOM 7305 N N . THR A 1 933 ? 9.224 -4.293 -6.857 1.00 47.91 933 THR A N 1
ATOM 7306 C CA . THR A 1 933 ? 8.633 -3.077 -6.310 1.00 47.91 933 THR A CA 1
ATOM 7307 C C . THR A 1 933 ? 7.682 -2.397 -7.320 1.00 47.91 933 THR A C 1
ATOM 7309 O O . THR A 1 933 ? 6.680 -1.901 -6.829 1.00 47.91 933 THR A O 1
ATOM 7312 N N . TRP A 1 934 ? 7.867 -2.409 -8.663 1.00 47.84 934 TRP A N 1
ATOM 7313 C CA . TRP A 1 934 ? 6.941 -1.746 -9.633 1.00 47.84 934 TRP A CA 1
ATOM 7314 C C . TRP A 1 934 ? 5.508 -2.267 -9.559 1.00 47.84 934 TRP A C 1
ATOM 7316 O O . TRP A 1 934 ? 4.586 -1.472 -9.725 1.00 47.84 934 TRP A O 1
ATOM 7326 N N . ASN A 1 935 ? 5.353 -3.549 -9.232 1.00 40.22 935 ASN A N 1
ATOM 7327 C CA . ASN A 1 935 ? 4.067 -4.226 -9.072 1.00 40.22 935 ASN A CA 1
ATOM 7328 C C . ASN A 1 935 ? 3.621 -4.307 -7.589 1.00 40.22 935 ASN A C 1
ATOM 7330 O O . ASN A 1 935 ? 2.644 -4.978 -7.262 1.00 40.22 935 ASN A O 1
ATOM 7334 N N . GLY A 1 936 ? 4.364 -3.692 -6.660 1.00 39.38 936 GLY A N 1
ATOM 7335 C CA . GLY A 1 936 ? 4.094 -3.720 -5.215 1.00 39.38 936 GLY A CA 1
ATOM 7336 C C . GLY A 1 936 ? 4.382 -5.050 -4.492 1.00 39.38 936 GLY A C 1
ATOM 7337 O O . GLY A 1 936 ? 4.106 -5.162 -3.295 1.00 39.38 936 GLY A O 1
ATOM 7338 N N . GLU A 1 937 ? 4.954 -6.049 -5.168 1.00 29.34 937 GLU A N 1
ATOM 7339 C CA . GLU A 1 937 ? 5.181 -7.403 -4.648 1.00 29.34 937 GLU A CA 1
ATOM 7340 C C . GLU A 1 937 ? 6.334 -7.473 -3.628 1.00 29.34 937 GLU A C 1
ATOM 7342 O O . GLU A 1 937 ? 7.505 -7.680 -3.965 1.00 29.34 937 GLU A O 1
ATOM 7347 N N . ARG A 1 938 ? 5.992 -7.381 -2.337 1.00 27.86 938 ARG A N 1
ATOM 7348 C CA . ARG A 1 938 ? 6.869 -7.823 -1.241 1.00 27.86 938 ARG A CA 1
ATOM 7349 C C . ARG A 1 938 ? 6.636 -9.312 -0.983 1.00 27.86 938 ARG A C 1
ATOM 7351 O O . ARG A 1 938 ? 5.542 -9.707 -0.602 1.00 27.86 938 ARG A O 1
ATOM 7358 N N . GLU A 1 939 ? 7.671 -10.132 -1.163 1.00 25.98 939 GLU A N 1
ATOM 7359 C CA . GLU A 1 939 ? 7.606 -11.595 -0.962 1.00 25.98 939 GLU A CA 1
ATOM 7360 C C . GLU A 1 939 ? 7.977 -12.020 0.482 1.00 25.98 939 GLU A C 1
ATOM 7362 O O . GLU A 1 939 ? 8.034 -13.212 0.789 1.00 25.98 939 GLU A O 1
ATOM 7367 N N . ASP A 1 940 ? 8.227 -11.039 1.359 1.00 26.36 940 ASP A N 1
ATOM 7368 C CA . ASP A 1 940 ? 8.901 -11.183 2.657 1.00 26.36 940 ASP A CA 1
ATOM 7369 C C . ASP A 1 940 ? 7.994 -10.872 3.872 1.00 26.36 940 ASP A C 1
ATOM 7371 O O . ASP A 1 940 ? 8.294 -9.999 4.683 1.00 26.36 940 ASP A O 1
ATOM 7375 N N . GLU A 1 941 ? 6.910 -11.635 4.044 1.00 26.00 941 GLU A N 1
ATOM 7376 C CA . GLU A 1 941 ? 6.406 -12.003 5.383 1.00 26.00 941 GLU A CA 1
ATOM 7377 C C . GLU A 1 941 ? 6.235 -13.532 5.434 1.00 26.00 941 GLU A C 1
ATOM 7379 O O . GLU A 1 941 ? 5.466 -14.104 4.655 1.00 26.00 941 GLU A O 1
ATOM 7384 N N . LYS A 1 942 ? 7.019 -14.217 6.285 1.00 24.36 942 LYS A N 1
ATOM 7385 C CA . LYS A 1 942 ? 7.122 -15.688 6.318 1.00 24.36 942 LYS A CA 1
ATOM 7386 C C . LYS A 1 942 ? 7.713 -16.232 7.620 1.00 24.36 942 LYS A C 1
ATOM 7388 O O . LYS A 1 942 ? 8.580 -15.537 8.190 1.00 24.36 942 LYS A O 1
#